Protein AF-A0A9W8BF90-F1 (afdb_monomer)

Organism: NCBI:txid2663907

Radius of gyration: 36.96 Å; Cα contacts (8 Å, |Δi|>4): 1932; chains: 1; bounding box: 83×88×119 Å

Mean predicted aligned error: 8.4 Å

InterPro domains:
  IPR001227 Acyl transferase domain superfamily [G3DSA:3.40.366.10] (1-188)
  IPR001227 Acyl transferase domain superfamily [G3DSA:3.40.366.10] (264-403)
  IPR003965 Fatty acid synthase [PR01483] (428-448)
  IPR003965 Fatty acid synthase [PR01483] (454-472)
  IPR003965 Fatty acid synthase [PR01483] (556-574)
  IPR003965 Fatty acid synthase [PR01483] (576-595)
  IPR003965 Fatty acid synthase [PR01483] (764-782)
  IPR003965 Fatty acid synthase [PR01483] (863-887)
  IPR013565 Fatty acid synthase beta subunit AflB /Fas1-like, central domain [PF08354] (577-925)
  IPR013785 Aldolase-type TIM barrel [G3DSA:3.20.20.70] (404-694)
  IPR013785 Aldolase-type TIM barrel [G3DSA:3.20.20.70] (909-952)
  IPR016035 Acyl transferase/acyl hydrolase/lysophospholipase [SSF52151] (23-354)
  IPR032088 Starter unit:ACP transacylase, SAT domain [PF16073] (3-255)
  IPR050830 Fungal fatty acid synthase [PTHR10982] (1-1015)

Secondary structure (DSSP, 8-state):
-EEE----S-THHHHHHHHHHHHTHHHHHHHHHHHHHHHHHHTTSTTTGGG-TT---HHHHHHSTT-SPPHHHHHSHHHHHHHHHHHHHHHHHHHHHHHT--HHHHHHT-SEEEESTTHHHHHHHHHH--SHHHHHHHHHHHHHHHHHHHHHHHHHS--------TTGGGTTT-TT-S--SEEEEESS-HHHHHHHHHHHHTT-SSGGG--EEEEEEETTEEEEE--HHHHHHHHHHHHHHSPPTTS--TTS-GGGPPP--EEEE-S-SS--SSGGGGGGHHHHHHHHHHTT----GGG-SSEEEETTTTEEGGG-TTHHHHHHHHHHTS-EEHHHHH--TT--EEEE-SSSGGGSHHHHHHHHTTTBT-EEEETT-SS---S-TTEEEGGGGG-S-GGGS----BHHHHHS-EEEEETTT--EEEE-HHHHHHSS-SEEE---TTGGG-HHHHHHHHHTT-EEEEEGGG--SHHHHHHHHHHHHTTSPTT--EEEEEETT-HHHHHHHHHHHHHHHHTT--EEEEEEESSPPPHHHHHHHHHHHHHHT--EEEE---SHHHHHHHHHHHHHTTTS-EEEEE--TT-SEE--SS-SSHHHHHHHHHHHT-TTEEEEE-SS--SHHHHHHHHHSGGGGGGTS-----SEEEESGGGGGBTTS-S-HHHHHHHHH-----TTTGGGGGTS-BTTEEEEE-TTS-EEEEE--HHHHHHHHHIIIIITS-HHHHHHHHHHTHHHHHHHHHHH-SS-BS-B-TTS-B--GGG-BHHHHHHHHHHHHEEGGGTEESSHHHHHHHHHHHHHHHHHHS-SS-PPPSHHHHHSS-GGGHHHHHHHH-GGGGTPBPPHHHHHHHHHHHT-TTSPPPSSB---STTHHHHHHSS-SGGGT-GGGSGGG-GGGS--B--TTGGGG--STTB-HHHHHHHHHHHHHHHHHHHHSTT-GGGSPEES---PPPPP----TTPEEEE-SS-EEEE--SSGGGSPPHHHHHHHHH-SS--HHHHHHH-S----

Solvent-accessible surface area (backbone atoms only — not comparable to full-atom values): 53534 Å² total; per-residue (Å²): 53,43,34,25,35,56,88,86,65,66,68,56,43,55,56,51,40,28,50,46,44,66,76,40,31,96,80,36,50,69,59,47,46,50,51,24,53,48,49,34,57,60,45,61,38,84,92,51,25,83,80,35,88,82,60,45,60,49,53,52,39,58,72,39,90,90,59,54,76,57,68,72,60,51,53,33,44,42,50,33,45,26,50,48,49,48,38,24,50,49,48,53,49,53,49,26,61,72,71,70,46,45,46,27,60,49,41,69,75,36,75,35,25,28,27,40,53,70,11,36,43,50,21,52,33,51,28,41,21,53,36,72,69,40,43,55,56,41,44,51,26,30,38,47,48,30,34,43,68,19,34,51,50,36,72,74,42,60,88,68,75,81,78,88,53,95,80,52,76,69,62,82,69,44,95,42,50,71,81,21,11,27,32,37,42,29,55,51,46,64,73,59,48,51,50,50,44,52,59,52,38,74,71,44,95,47,85,77,51,31,61,36,78,15,34,36,61,42,70,42,32,35,31,38,17,16,44,43,68,37,34,44,54,49,51,54,52,50,57,73,66,30,35,65,83,86,59,86,52,74,91,39,49,49,94,75,54,56,52,46,61,49,67,33,43,41,65,48,68,41,40,46,13,25,76,88,35,52,85,50,45,63,59,46,44,50,51,30,55,77,71,65,32,65,57,57,48,89,55,40,79,40,49,32,27,42,41,69,81,28,49,54,49,60,74,45,94,51,38,46,52,47,51,50,37,42,37,30,26,39,36,38,29,44,46,61,36,68,64,54,94,93,54,54,47,36,39,20,37,20,57,53,25,79,77,22,52,37,46,49,52,39,64,65,32,49,40,64,27,36,15,26,29,15,54,48,21,67,64,71,83,66,98,54,87,39,58,44,15,36,53,61,81,70,54,88,56,71,87,79,48,65,74,30,60,33,34,47,80,75,45,28,67,39,69,35,24,31,66,84,80,68,46,80,44,64,55,28,64,35,16,30,74,72,67,25,57,45,48,33,38,52,51,33,77,51,58,22,48,38,42,67,32,42,21,53,41,42,65,60,54,30,47,44,24,39,18,40,76,77,39,90,43,59,70,54,41,56,50,48,52,55,55,26,58,76,60,37,55,90,84,61,66,39,29,39,24,37,44,53,71,45,53,77,52,39,71,43,50,57,62,47,51,45,52,41,24,69,70,69,44,56,48,34,33,42,31,36,30,63,53,80,69,54,65,72,56,43,48,56,47,52,54,51,34,53,74,40,63,32,66,37,41,31,39,42,37,54,47,51,65,46,45,55,50,52,41,54,48,39,61,76,38,63,89,48,43,32,35,40,39,41,38,23,29,46,16,39,26,73,34,40,39,36,57,64,58,63,40,45,76,78,36,46,71,64,46,70,71,35,88,34,55,29,45,26,46,35,45,39,41,56,49,25,80,83,40,40,37,43,32,54,2,54,65,34,41,86,68,72,42,44,45,54,35,27,28,25,40,34,34,54,52,33,54,51,27,17,49,60,30,56,43,26,68,70,42,23,50,54,47,33,70,22,66,20,36,54,86,92,48,43,73,50,17,71,83,38,79,40,41,50,17,23,46,35,69,46,81,87,70,46,41,27,23,18,37,53,23,51,22,40,50,49,49,35,53,44,38,72,74,40,68,70,47,64,62,90,49,33,32,60,55,47,60,77,41,40,70,62,51,44,54,42,23,58,72,26,32,47,39,26,52,54,33,48,43,92,89,65,51,79,46,56,61,68,74,30,23,51,30,37,51,48,45,48,48,38,66,56,44,33,33,71,96,75,74,38,61,76,45,79,50,52,58,54,52,51,52,55,51,48,55,50,48,46,72,68,68,52,70,103,61,90,68,80,73,61,65,74,68,56,68,81,47,59,69,89,46,50,32,57,55,48,31,73,75,34,62,58,28,69,74,42,52,47,51,75,70,53,51,53,48,52,55,50,61,54,68,40,87,96,44,74,77,55,64,36,39,80,65,82,43,74,57,34,62,56,66,69,56,52,96,56,48,56,51,32,43,42,35,76,70,30,75,92,48,47,58,44,21,31,42,42,68,30,10,34,33,8,27,57,54,27,69,58,63,57,43,50,55,50,58,59,51,48,52,25,52,52,44,40,50,54,51,46,34,47,72,77,37,78,62,41,75,84,72,43,51,76,39,61,69,79,47,78,76,64,73,79,88,72,84,61,66,76,49,50,80,48,79,55,101,88,47,77,46,76,46,75,50,94,47,81,92,50,49,69,57,68,70,62,47,41,53,59,79,24,45,75,57,74,41,73,62,21,49,70,62,66,49,94,70,81,85,130

pLDDT: mean 91.68, std 8.98, range [35.5, 98.75]

Sequence (1016 aa):
MALFGGQRGTTSYMDEAAWMLDVYRPLLLDFVSHMSAFLHRESQDERVSYVYPKGLGILKWLTIDGTMPDEQYLLSIPVSMPLVGLAQLMHVMVLYKTLRVTPGELVKGFKVAVGHSQGVAIAAAFSAFTDEQSFFAVGEKALGIQLLAGAFPELRYPCYRLPSTPGSSSVMQSADGEPRPMVSVQGVTKPALEQYIASFNARQPTSGEHVYLAVINAADQFIVAGEIASAASFVEFLREESADPDKDQSRVPYSKRRSVIYTQYTTITAPYHCVLQEPAIEAMSTMAKDKQWTFQASDMQIAVRAGDDGHDIRVEPNLTQYLFMSICVLLVDWPLVSQCPGISHIVDFGPGGLSGFGLLACKNNEGLGVSVICAGALVSRSSKPYLGAKADLYKTDFADISVAPNWQTMFGPKLVRTAHDGMLHIDTPMHRVLGAPTVMVAGMTPTTVNERFVAAINNSGYHAELAGGGMHSEKAMERKINDLVKLVKPGQGITVNCIYVNQRQWSFQFPALLRLRAKGVPVVGLCIGGGVPSLDSAANIIDSLRAAGIRHVAFKPSTAEAIRHVVNIARAHADFPVVLQWTGGRAGGHHSFEDFHQPILETYATVRSCGNIVLVAGSGFGDAAGSLPYLTGDWSVDFGKAPMPFDGILLGSRVMVAKEAGTADAAKELIAAAPGLSDAEWHNTYDGPSGGMLTITSEYGELNHVLATRAARLCKYLGDTILSQPREKHALLLLARRDEIIARLNSDYMRPWFGRKADGRVVDLEDMTYAEVITRLVELMYVKHQQRWVDKSYHRLMVDFIGRAECRLGSDLPEMTIVPDIQDLPPTELALFISERYPAAESQQLHSEDIQFFISICKRRGQKPVPFIPVLDGDFGTLFQEDYSWQSDDLATVVDQDPQRVYIQQGPVAARFSTRVNEPVRDILDGVYQGHIAALLAREYQGDEANVPVVEYIGAQPGVAATLAHVTEQVTDTVRTYVLPNSQDQLPELSQWLDTIASPAKSWLRALLTAPAIVE

Nearest PDB structures (foldseek):
  8psp-assembly1_G  TM=9.475E-01  e=7.710E-97  Saccharomyces cerevisiae
  8prw-assembly1_J  TM=9.461E-01  e=1.542E-96  Saccharomyces cerevisiae
  6ql9-assembly1_L  TM=9.451E-01  e=8.694E-94  Saccharomyces cerevisiae S288C
  6u5v-assembly1_B  TM=9.467E-01  e=2.452E-91  Candida albicans
  7bc4-assembly1_B  TM=9.582E-01  e=1.527E-88  Komagataella phaffii GS115

Foldseek 3Di:
DEEEEFDQQFLLLLVLLLVLCVVVVVQPVVLQVLLLVLQQVVCCPPVQVVLAPPGRNNSCLSPPPPSPDDSLNCSQQLNVLLSQLSLLLSLLSCLCVVVVHFLQVVLVVDQEYEYDQLGLLSSLLSLLGDGPVSSSVSSSLSSLLSNLLRRLLCVVQPPDDDPPDVPCPVLCPDPQHDQAQKKKKFQDAPVVVVVLQVVLQVPDPDPLLGKDFQEDLDRGITMIGHRSVSSSVSVVSLVVQADDPPDDCQVPFPVPHGTHMDMHHGSHHGGAAAPVCVVSLVVSLVVSVVVVSAGALVSGNHFYFFFPQRHGLSPPPGSSSVSSCRNGHGYTYPLNNLDDPPAQEYEYSGADFCPTSQVSSCVSCQQQFHAYEYSSAAADPDPDQRYHYVVLSVDPDPVVHGIHHHQLVQAAWAWAAAPVPRDIATFGPCCFQQVAGQEAAEQDPPFLCDLQLCQLQVQLRHHYARELPPPQDLVSVVVSLVVSQVRHDFPGAYEYEDEVVPVNSVVRVLVSLLVCLLVVRRHQEYEYHNDDDALVVLVVSQVSCVVSLRQAYEYEDQALVRLLRLLVSCVVVLPGAYEYEYEAQLAWFFHTSGQRVVSCLVCLSSQVVRPRYQFEYEHQDFFQVVCLQQQSQVVCVVSSHRRRHHRHYYDYQNCCLAQSTLFDNLLLVLLLPQQFDDSVCQVVQDVHQDSQWHWAAFLVRTIHIWGRFLQRVLRRVCVVQAVVDPLVCNLVSCVVCVVVNQVSQCPQAQAHAQAAEPVGDRDALQVYFQLSNLQSLCVQQALVVVLDGPDPLSVVLSLVLLQVVCVVQPDPDDDPGCSVVCPPDRSNCVSVVSCVVRVSRHPDGDDPVSLVVNVDSQVDPPGDRGSHDNDRHSCVSVSSRPPFACCSSPLSSGVVSNSSRGTGTHRRSNSNNSNDGHHHSSCSRCRNRVSSVQVCCVVPVVVDPVSHHHANRRHDQQDDLDDQPQWDWDDDPPDIDIDADPDPVSGDDLVNVLSNVLPRHRDPSVCVSVPSDDGD

Structure (mmCIF, N/CA/C/O backbone):
data_AF-A0A9W8BF90-F1
#
_entry.id   AF-A0A9W8BF90-F1
#
loop_
_atom_site.group_PDB
_atom_site.id
_atom_site.type_symbol
_atom_site.label_atom_id
_atom_site.label_alt_id
_atom_site.label_comp_id
_atom_site.label_asym_id
_atom_site.label_entity_id
_atom_site.label_seq_id
_atom_site.pdbx_PDB_ins_code
_atom_site.Cartn_x
_atom_site.Cartn_y
_atom_site.Cartn_z
_atom_site.occupancy
_atom_site.B_iso_or_equiv
_atom_site.auth_seq_id
_atom_site.auth_comp_id
_atom_site.auth_asym_id
_atom_site.auth_atom_id
_atom_site.pdbx_PDB_model_num
ATOM 1 N N . MET A 1 1 ? 12.932 -12.065 -25.314 1.00 95.88 1 MET A N 1
ATOM 2 C CA . MET A 1 1 ? 13.107 -10.722 -25.912 1.00 95.88 1 MET A CA 1
ATOM 3 C C . MET A 1 1 ? 14.581 -10.376 -25.892 1.00 95.88 1 MET A C 1
ATOM 5 O O . MET A 1 1 ? 15.217 -10.639 -24.879 1.00 95.88 1 MET A O 1
ATOM 9 N N . ALA A 1 2 ? 15.122 -9.854 -26.991 1.00 97.31 2 ALA A N 1
ATOM 10 C CA . ALA A 1 2 ? 16.488 -9.331 -27.025 1.00 97.31 2 ALA A CA 1
ATOM 11 C C . ALA A 1 2 ? 16.457 -7.845 -26.650 1.00 97.31 2 ALA A C 1
ATOM 13 O O . ALA A 1 2 ? 15.615 -7.107 -27.159 1.00 97.31 2 ALA A O 1
ATOM 14 N N . LEU A 1 3 ? 17.330 -7.419 -25.742 1.00 96.19 3 LEU A N 1
ATOM 15 C CA . LEU A 1 3 ? 17.388 -6.055 -25.232 1.00 96.19 3 LEU A CA 1
ATOM 16 C C . LEU A 1 3 ? 18.786 -5.488 -25.461 1.00 96.19 3 LEU A C 1
ATOM 18 O O . LEU A 1 3 ? 19.782 -6.121 -25.116 1.00 96.19 3 LEU A O 1
ATOM 22 N N . PHE A 1 4 ? 18.845 -4.281 -26.015 1.00 95.19 4 PHE A N 1
ATOM 23 C CA . PHE A 1 4 ? 20.086 -3.553 -26.260 1.00 95.19 4 PHE A CA 1
ATOM 24 C C . PHE A 1 4 ? 20.068 -2.224 -25.500 1.00 95.19 4 PHE A C 1
ATOM 26 O O . PHE A 1 4 ? 19.259 -1.343 -25.785 1.00 95.19 4 PHE A O 1
ATOM 33 N N . GLY A 1 5 ? 20.930 -2.094 -24.490 1.00 87.88 5 GLY A N 1
ATOM 34 C CA . GLY A 1 5 ? 21.025 -0.889 -23.661 1.00 87.88 5 GLY A CA 1
ATOM 35 C C . GLY A 1 5 ? 21.649 0.326 -24.365 1.00 87.88 5 GLY A C 1
ATOM 36 O O . GLY A 1 5 ? 22.292 0.203 -25.405 1.00 87.88 5 GLY A O 1
ATOM 37 N N . GLY A 1 6 ? 21.488 1.508 -23.772 1.00 82.50 6 GLY A N 1
ATOM 38 C CA . GLY A 1 6 ? 22.186 2.731 -24.176 1.00 82.50 6 GLY A CA 1
ATOM 39 C C . GLY A 1 6 ? 23.465 2.997 -23.369 1.00 82.50 6 GLY A C 1
ATOM 40 O O . GLY A 1 6 ? 23.966 2.134 -22.646 1.00 82.50 6 GLY A O 1
ATOM 41 N N . GLN A 1 7 ? 23.991 4.218 -23.455 1.00 71.94 7 GLN A N 1
ATOM 42 C CA . GLN A 1 7 ? 25.133 4.661 -22.651 1.00 71.94 7 GLN A CA 1
ATOM 43 C C . GLN A 1 7 ? 24.700 5.067 -21.231 1.00 71.94 7 GLN A C 1
ATOM 45 O O . GLN A 1 7 ? 23.725 5.792 -21.055 1.00 71.94 7 GLN A O 1
ATOM 50 N N . ARG A 1 8 ? 25.447 4.622 -20.207 1.00 66.25 8 ARG A N 1
ATOM 51 C CA . ARG A 1 8 ? 25.232 4.984 -18.784 1.00 66.25 8 ARG A CA 1
ATOM 52 C C . ARG A 1 8 ? 26.264 5.953 -18.208 1.00 66.25 8 ARG A C 1
ATOM 54 O O . ARG A 1 8 ? 26.203 6.275 -17.028 1.00 66.25 8 ARG A O 1
ATOM 61 N N . GLY A 1 9 ? 27.207 6.399 -19.031 1.00 59.84 9 GLY A N 1
ATOM 62 C CA . GLY A 1 9 ? 28.206 7.378 -18.622 1.00 59.84 9 GLY A CA 1
ATOM 63 C C . GLY A 1 9 ? 29.366 6.839 -17.803 1.00 59.84 9 GLY A C 1
ATOM 64 O O . GLY A 1 9 ? 29.886 7.524 -16.933 1.00 59.84 9 GLY A O 1
ATOM 65 N N . THR A 1 10 ? 29.784 5.610 -18.090 1.00 66.56 10 THR A N 1
ATOM 66 C CA . THR A 1 10 ? 31.027 5.042 -17.565 1.00 66.56 10 THR A CA 1
ATOM 67 C C . THR A 1 10 ? 31.835 4.460 -18.718 1.00 66.56 10 THR A C 1
ATOM 69 O O . THR A 1 10 ? 31.262 4.031 -19.721 1.00 66.56 10 THR A O 1
ATOM 72 N N . THR A 1 11 ? 33.158 4.412 -18.583 1.00 70.38 11 THR A N 1
ATOM 73 C CA . THR A 1 11 ? 34.069 3.781 -19.558 1.00 70.38 11 THR A CA 1
ATOM 74 C C . THR A 1 11 ? 34.111 2.255 -19.452 1.00 70.38 11 THR A C 1
ATOM 76 O O . THR A 1 11 ? 34.798 1.607 -20.237 1.00 70.38 11 THR A O 1
ATOM 79 N N . SER A 1 12 ? 33.314 1.666 -18.551 1.00 77.31 12 SER A N 1
ATOM 80 C CA . SER A 1 12 ? 33.268 0.218 -18.292 1.00 77.31 12 SER A CA 1
ATOM 81 C C . SER A 1 12 ? 32.972 -0.643 -19.526 1.00 77.31 12 SER A C 1
ATOM 83 O O . SER A 1 12 ? 33.353 -1.810 -19.559 1.00 77.31 12 SER A O 1
ATOM 85 N N . TYR A 1 13 ? 32.348 -0.078 -20.566 1.00 85.88 13 TYR A N 1
ATOM 86 C CA . TYR A 1 13 ? 32.119 -0.777 -21.831 1.00 85.88 13 TYR A CA 1
ATOM 87 C C . TYR A 1 13 ? 33.432 -1.123 -22.563 1.00 85.88 13 TYR A C 1
ATOM 89 O O . TYR A 1 13 ? 33.484 -2.132 -23.264 1.00 85.88 13 TYR A O 1
ATOM 97 N N . MET A 1 14 ? 34.496 -0.325 -22.392 1.00 89.81 14 MET A N 1
ATOM 98 C CA . MET A 1 14 ? 35.817 -0.617 -22.963 1.00 89.81 14 MET A CA 1
ATOM 99 C C . MET A 1 14 ? 36.520 -1.732 -22.204 1.00 89.81 14 MET A C 1
ATOM 101 O O . MET A 1 14 ? 37.088 -2.620 -22.836 1.00 89.81 14 MET A O 1
ATOM 105 N N . ASP A 1 15 ? 36.441 -1.719 -20.874 1.00 87.94 15 ASP A N 1
ATOM 106 C CA . ASP A 1 15 ? 36.986 -2.791 -20.037 1.00 87.94 15 ASP A CA 1
ATOM 107 C C . ASP A 1 15 ? 36.288 -4.122 -20.342 1.00 87.94 15 ASP A C 1
ATOM 109 O O . ASP A 1 15 ? 36.934 -5.161 -20.478 1.00 87.94 15 ASP A O 1
ATOM 113 N N . GLU A 1 16 ? 34.965 -4.087 -20.516 1.00 88.81 16 GLU A N 1
ATOM 114 C CA . GLU A 1 16 ? 34.163 -5.246 -20.899 1.00 88.81 16 GLU A CA 1
ATOM 115 C C . GLU A 1 16 ? 34.535 -5.761 -22.295 1.00 88.81 16 GLU A C 1
ATOM 117 O O . GLU A 1 16 ? 34.766 -6.960 -22.461 1.00 88.81 16 GLU A O 1
ATOM 122 N N . ALA A 1 17 ? 34.680 -4.875 -23.285 1.00 91.62 17 ALA A N 1
ATOM 123 C CA . ALA A 1 17 ? 35.130 -5.250 -24.624 1.00 91.62 17 ALA A CA 1
ATOM 124 C C . ALA A 1 17 ? 36.560 -5.825 -24.619 1.00 91.62 17 ALA A C 1
ATOM 126 O O . ALA A 1 17 ? 36.818 -6.831 -25.284 1.00 91.62 17 ALA A O 1
ATOM 127 N N . ALA A 1 18 ? 37.481 -5.237 -23.850 1.00 91.88 18 ALA A N 1
ATOM 128 C CA . ALA A 1 18 ? 38.853 -5.722 -23.712 1.00 91.88 18 ALA A CA 1
ATOM 129 C C . ALA A 1 18 ? 38.878 -7.118 -23.081 1.00 91.88 18 ALA A C 1
ATOM 131 O O . ALA A 1 18 ? 39.478 -8.040 -23.635 1.00 91.88 18 ALA A O 1
ATOM 132 N N . TRP A 1 19 ? 38.144 -7.302 -21.981 1.00 91.06 19 TRP A N 1
ATOM 133 C CA . TRP A 1 19 ? 37.987 -8.598 -21.327 1.00 91.06 19 TRP A CA 1
ATOM 134 C C . TRP A 1 19 ? 37.377 -9.644 -22.267 1.00 91.06 19 TRP A C 1
ATOM 136 O O . TRP A 1 19 ? 37.862 -10.772 -22.353 1.00 91.06 19 TRP A O 1
ATOM 146 N N . MET A 1 20 ? 36.335 -9.279 -23.015 1.00 92.19 20 MET A N 1
ATOM 147 C CA . MET A 1 20 ? 35.717 -10.173 -23.988 1.00 92.19 20 MET A CA 1
ATOM 148 C C . MET A 1 20 ? 36.681 -10.588 -25.092 1.00 92.19 20 MET A C 1
ATOM 150 O O . MET A 1 20 ? 36.716 -11.766 -25.447 1.00 92.19 20 MET A O 1
ATOM 154 N N . LEU A 1 21 ? 37.441 -9.640 -25.642 1.00 93.81 21 LEU A N 1
ATOM 155 C CA . LEU A 1 21 ? 38.426 -9.921 -26.678 1.00 93.81 21 LEU A CA 1
ATOM 156 C C . LEU A 1 21 ? 39.562 -10.794 -26.145 1.00 93.81 21 LEU A C 1
ATOM 158 O O . LEU A 1 21 ? 40.080 -11.613 -26.896 1.00 93.81 21 LEU A O 1
ATOM 162 N N . ASP A 1 22 ? 39.935 -10.653 -24.875 1.00 92.81 22 ASP A N 1
ATOM 163 C CA . ASP A 1 22 ? 40.946 -11.504 -24.257 1.00 92.81 22 ASP A CA 1
ATOM 164 C C . ASP A 1 22 ? 40.443 -12.943 -24.061 1.00 92.81 22 ASP A C 1
ATOM 166 O O . ASP A 1 22 ? 41.065 -13.893 -24.539 1.00 92.81 22 ASP A O 1
ATOM 170 N N . VAL A 1 23 ? 39.257 -13.108 -23.463 1.00 92.88 23 VAL A N 1
ATOM 171 C CA . VAL A 1 23 ? 38.664 -14.424 -23.160 1.00 92.88 23 VAL A CA 1
ATOM 172 C C . VAL A 1 23 ? 38.190 -15.161 -24.416 1.00 92.88 23 VAL A C 1
ATOM 174 O O . VAL A 1 23 ? 38.403 -16.365 -24.552 1.00 92.88 23 VAL A O 1
ATOM 177 N N . TYR A 1 24 ? 37.545 -14.456 -25.347 1.00 94.62 24 TYR A N 1
ATOM 178 C CA . TYR A 1 24 ? 36.937 -15.025 -26.555 1.00 94.62 24 TYR A CA 1
ATOM 179 C C . TYR A 1 24 ? 37.713 -14.656 -27.823 1.00 94.62 24 TYR A C 1
ATOM 181 O O . TYR A 1 24 ? 37.138 -14.607 -28.912 1.00 94.62 24 TYR A O 1
ATOM 189 N N . ARG A 1 25 ? 39.028 -14.421 -27.707 1.00 95.12 25 ARG A N 1
ATOM 190 C CA . ARG A 1 25 ? 39.898 -13.998 -28.817 1.00 95.12 25 ARG A CA 1
ATOM 191 C C . ARG A 1 25 ? 39.686 -14.781 -30.117 1.00 95.12 25 ARG A C 1
ATOM 193 O O . ARG A 1 25 ? 39.510 -14.127 -31.145 1.00 95.12 25 ARG A O 1
ATOM 200 N N . PRO A 1 26 ? 39.633 -16.131 -30.117 1.00 95.44 26 PRO A N 1
ATOM 201 C CA . PRO A 1 26 ? 39.453 -16.895 -31.354 1.00 95.44 26 PRO A CA 1
ATOM 202 C C . PRO A 1 26 ? 38.097 -16.667 -32.031 1.00 95.44 26 PRO A C 1
ATOM 204 O O . PRO A 1 26 ? 37.951 -16.943 -33.215 1.00 95.44 26 PRO A O 1
ATOM 207 N N . LEU A 1 27 ? 37.096 -16.198 -31.281 1.00 95.31 27 LEU A N 1
ATOM 208 C CA . LEU A 1 27 ? 35.757 -15.923 -31.793 1.00 95.31 27 LEU A CA 1
ATOM 209 C C . LEU A 1 27 ? 35.612 -14.481 -32.290 1.00 95.31 27 LEU A C 1
ATOM 211 O O . LEU A 1 27 ? 34.820 -14.247 -33.195 1.00 95.31 27 LEU A O 1
ATOM 215 N N . LEU A 1 28 ? 36.339 -13.535 -31.685 1.00 96.69 28 LEU A N 1
ATOM 216 C CA . LEU A 1 28 ? 36.098 -12.096 -31.839 1.00 96.69 28 LEU A CA 1
ATOM 217 C C . LEU A 1 28 ? 37.161 -11.344 -32.642 1.00 96.69 28 LEU A C 1
ATOM 219 O O . LEU A 1 28 ? 36.846 -10.281 -33.170 1.00 96.69 28 LEU A O 1
ATOM 223 N N . LEU A 1 29 ? 38.402 -11.836 -32.723 1.00 96.06 29 LEU A N 1
ATOM 224 C CA . LEU A 1 29 ? 39.522 -11.045 -33.251 1.00 96.06 29 LEU A CA 1
ATOM 225 C C . LEU A 1 29 ? 39.281 -10.543 -34.680 1.00 96.06 29 LEU A C 1
ATOM 227 O O . LEU A 1 29 ? 39.489 -9.358 -34.940 1.00 96.06 29 LEU A O 1
ATOM 231 N N . ASP A 1 30 ? 38.810 -11.408 -35.578 1.00 95.69 30 ASP A N 1
ATOM 232 C CA . ASP A 1 30 ? 38.568 -11.047 -36.980 1.00 95.69 30 ASP A CA 1
ATOM 233 C C . ASP A 1 30 ? 37.465 -9.989 -37.100 1.00 95.69 30 ASP A C 1
ATOM 235 O O . ASP A 1 30 ? 37.622 -8.986 -37.797 1.00 95.69 30 ASP A O 1
ATOM 239 N N . PHE A 1 31 ? 36.380 -10.163 -36.344 1.00 96.94 31 PHE A N 1
ATOM 240 C CA . PHE A 1 31 ? 35.267 -9.222 -36.310 1.00 96.94 31 PHE A CA 1
ATOM 241 C C . PHE A 1 31 ? 35.668 -7.862 -35.738 1.00 96.94 31 PHE A C 1
ATOM 243 O O . PHE A 1 31 ? 35.410 -6.831 -36.356 1.00 96.94 31 PHE A O 1
ATOM 250 N N . VAL A 1 32 ? 36.341 -7.843 -34.585 1.00 96.81 32 VAL A N 1
ATOM 251 C CA . VAL A 1 32 ? 36.791 -6.597 -33.947 1.00 96.81 32 VAL A CA 1
ATOM 252 C C . VAL A 1 32 ? 37.814 -5.880 -34.825 1.00 96.81 32 VAL A C 1
ATOM 254 O O . VAL A 1 32 ? 37.765 -4.658 -34.941 1.00 96.81 32 VAL A O 1
ATOM 257 N N . SER A 1 33 ? 38.705 -6.617 -35.492 1.00 96.81 33 SER A N 1
ATOM 258 C CA . SER A 1 33 ? 39.669 -6.037 -36.435 1.00 96.81 33 SER A CA 1
ATOM 259 C C . SER A 1 33 ? 38.968 -5.386 -37.626 1.00 96.81 33 SER A C 1
ATOM 261 O O . SER A 1 33 ? 39.280 -4.246 -37.972 1.00 96.81 33 SER A O 1
ATOM 263 N N . HIS A 1 34 ? 37.981 -6.073 -38.210 1.00 97.62 34 HIS A N 1
ATOM 264 C CA . HIS A 1 34 ? 37.173 -5.559 -39.316 1.00 97.62 34 HIS A CA 1
ATOM 265 C C . HIS A 1 34 ? 36.398 -4.298 -38.921 1.00 97.62 34 HIS A C 1
ATOM 267 O O . HIS A 1 34 ? 36.531 -3.260 -39.570 1.00 97.62 34 HIS A O 1
ATOM 273 N N . MET A 1 35 ? 35.655 -4.348 -37.811 1.00 97.62 35 MET A N 1
ATOM 274 C CA . MET A 1 35 ? 34.857 -3.213 -37.334 1.00 97.62 35 MET A CA 1
ATOM 275 C C . MET A 1 35 ? 35.727 -2.040 -36.878 1.00 97.62 35 MET A C 1
ATOM 277 O O . MET A 1 35 ? 35.381 -0.886 -37.124 1.00 97.62 35 MET A O 1
ATOM 281 N N . SER A 1 36 ? 36.894 -2.308 -36.282 1.00 96.88 36 SER A N 1
ATOM 282 C CA . SER A 1 36 ? 37.863 -1.261 -35.949 1.00 96.88 36 SER A CA 1
ATOM 283 C C . SER A 1 36 ? 38.412 -0.579 -37.199 1.00 96.88 36 SER A C 1
ATOM 285 O O . SER A 1 36 ? 38.576 0.638 -37.183 1.00 96.88 36 SER A O 1
ATOM 287 N N . ALA A 1 37 ? 38.713 -1.327 -38.265 1.00 97.38 37 ALA A N 1
ATOM 288 C CA . ALA A 1 37 ? 39.205 -0.757 -39.517 1.00 97.38 37 ALA A CA 1
ATOM 289 C C . ALA A 1 37 ? 38.122 0.069 -40.226 1.00 97.38 37 ALA A C 1
ATOM 291 O O . ALA A 1 37 ? 38.416 1.147 -40.744 1.00 97.38 37 ALA A O 1
ATOM 292 N N . PHE A 1 38 ? 36.875 -0.413 -40.209 1.00 97.62 38 PHE A N 1
ATOM 293 C CA . PHE A 1 38 ? 35.706 0.325 -40.682 1.00 97.62 38 PHE A CA 1
ATOM 294 C C . PHE A 1 38 ? 35.549 1.653 -39.927 1.00 97.62 38 PHE A C 1
ATOM 296 O O . PHE A 1 38 ? 35.668 2.711 -40.539 1.00 97.62 38 PHE A O 1
ATOM 303 N N . LEU A 1 39 ? 35.395 1.620 -38.599 1.00 97.12 39 LEU A N 1
ATOM 304 C CA . LEU A 1 39 ? 35.193 2.828 -37.788 1.00 97.12 39 LEU A CA 1
ATOM 305 C C . LEU A 1 39 ? 36.364 3.811 -37.899 1.00 97.12 39 LEU A C 1
ATOM 307 O O . LEU A 1 39 ? 36.138 5.014 -38.001 1.00 97.12 39 LEU A O 1
ATOM 311 N N . HIS A 1 40 ? 37.605 3.317 -37.943 1.00 96.25 40 HIS A N 1
ATOM 312 C CA . HIS A 1 40 ? 38.780 4.164 -38.133 1.00 96.25 40 HIS A CA 1
ATOM 313 C C . HIS A 1 40 ? 38.760 4.903 -39.473 1.00 96.25 40 HIS A C 1
ATOM 315 O O . HIS A 1 40 ? 39.087 6.086 -39.518 1.00 96.25 40 HIS A O 1
ATOM 321 N N . ARG A 1 41 ? 38.392 4.220 -40.565 1.00 96.25 41 ARG A N 1
ATOM 322 C CA . ARG A 1 41 ? 38.312 4.822 -41.901 1.00 96.25 41 ARG A CA 1
ATOM 323 C C . ARG A 1 41 ? 37.189 5.850 -41.971 1.00 96.25 41 ARG A C 1
ATOM 325 O O . ARG A 1 41 ? 37.406 6.953 -42.461 1.00 96.25 41 ARG A O 1
ATOM 332 N N . GLU A 1 42 ? 36.007 5.502 -41.475 1.00 96.12 42 GLU A N 1
ATOM 333 C CA . GLU A 1 42 ? 34.835 6.373 -41.575 1.00 96.12 42 GLU A CA 1
ATOM 334 C C . GLU A 1 42 ? 34.914 7.582 -40.633 1.00 96.12 42 GLU A C 1
ATOM 336 O O . GLU A 1 42 ? 34.406 8.647 -40.976 1.00 96.12 42 GLU A O 1
ATOM 341 N N . SER A 1 43 ? 35.639 7.486 -39.510 1.00 94.88 43 SER A N 1
ATOM 342 C CA . SER A 1 43 ? 35.902 8.641 -38.639 1.00 94.88 43 SER A CA 1
ATOM 343 C C . SER A 1 43 ? 36.809 9.705 -39.276 1.00 94.88 43 SER A C 1
ATOM 345 O O . SER A 1 43 ? 36.976 10.770 -38.694 1.00 94.88 43 SER A O 1
ATOM 347 N N . GLN A 1 44 ? 37.437 9.424 -40.427 1.00 95.06 44 GLN A N 1
ATOM 348 C CA . GLN A 1 44 ? 38.268 10.383 -41.175 1.00 95.06 44 GLN A CA 1
ATOM 349 C C . GLN A 1 44 ? 37.496 11.118 -42.283 1.00 95.06 44 GLN A C 1
ATOM 351 O O . GLN A 1 44 ? 38.083 11.948 -42.973 1.00 95.06 44 GLN A O 1
ATOM 356 N N . ASP A 1 45 ? 36.207 10.820 -42.492 1.00 95.31 45 ASP A N 1
ATOM 357 C CA . ASP A 1 45 ? 35.380 11.550 -43.461 1.00 95.31 45 ASP A CA 1
ATOM 358 C C . ASP A 1 45 ? 35.294 13.031 -43.056 1.00 95.31 45 ASP A C 1
ATOM 360 O O . ASP A 1 45 ? 34.981 13.344 -41.906 1.00 95.31 45 ASP A O 1
ATOM 364 N N . GLU A 1 46 ? 35.567 13.942 -43.995 1.00 93.25 46 GLU A N 1
ATOM 365 C CA . GLU A 1 46 ? 35.680 15.389 -43.740 1.00 93.25 46 GLU A CA 1
ATOM 366 C C . GLU A 1 46 ? 34.432 15.986 -43.072 1.00 93.25 46 GLU A C 1
ATOM 368 O O . GLU A 1 46 ? 34.518 16.999 -42.381 1.00 93.25 46 GLU A O 1
ATOM 373 N N . ARG A 1 47 ? 33.265 15.351 -43.237 1.00 93.06 47 ARG A N 1
ATOM 374 C CA . ARG A 1 47 ? 32.005 15.798 -42.629 1.00 93.06 47 ARG A CA 1
ATOM 375 C C . ARG A 1 47 ? 31.941 15.569 -41.117 1.00 93.06 47 ARG A C 1
ATOM 377 O O . ARG A 1 47 ? 31.170 16.249 -40.450 1.00 93.06 47 ARG A O 1
ATOM 384 N N . VAL A 1 48 ? 32.718 14.626 -40.577 1.00 93.62 48 VAL A N 1
ATOM 385 C CA . VAL A 1 48 ? 32.664 14.213 -39.158 1.00 93.62 48 VAL A CA 1
ATOM 386 C C . VAL A 1 48 ? 34.031 14.174 -38.469 1.00 93.62 48 VAL A C 1
ATOM 388 O O . VAL A 1 48 ? 34.090 14.125 -37.245 1.00 93.62 48 VAL A O 1
ATOM 391 N N . SER A 1 49 ? 35.143 14.244 -39.204 1.00 93.50 49 SER A N 1
ATOM 392 C CA . SER A 1 49 ? 36.500 14.070 -38.661 1.00 93.50 49 SER A CA 1
ATOM 393 C C . SER A 1 49 ? 36.860 15.031 -37.522 1.00 93.50 49 SER A C 1
ATOM 395 O O . SER A 1 49 ? 37.676 14.697 -36.663 1.00 93.50 49 SER A O 1
ATOM 397 N N . TYR A 1 50 ? 36.230 16.207 -37.471 1.00 90.50 50 TYR A N 1
ATOM 398 C CA . TYR A 1 50 ? 36.464 17.229 -36.446 1.00 90.50 50 TYR A CA 1
ATOM 399 C C . TYR A 1 50 ? 36.160 16.766 -35.016 1.00 90.50 50 TYR A C 1
ATOM 401 O O . TYR A 1 50 ? 36.821 17.223 -34.085 1.00 90.50 50 TYR A O 1
ATOM 409 N N . VAL A 1 51 ? 35.208 15.844 -34.827 1.00 91.00 51 VAL A N 1
ATOM 410 C CA . VAL A 1 51 ? 34.874 15.310 -33.493 1.00 91.00 51 VAL A CA 1
ATOM 411 C C . VAL A 1 51 ? 35.735 14.102 -33.099 1.00 91.00 51 VAL A C 1
ATOM 413 O O . VAL A 1 51 ? 35.596 13.571 -31.999 1.00 91.00 51 VAL A O 1
ATOM 416 N N . TYR A 1 52 ? 36.686 13.700 -33.953 1.00 93.44 52 TYR A N 1
ATOM 417 C CA . TYR A 1 52 ? 37.591 12.571 -33.723 1.00 93.44 52 TYR A CA 1
ATOM 418 C C . TYR A 1 52 ? 39.082 12.964 -33.675 1.00 93.44 52 TYR A C 1
ATOM 420 O O . TYR A 1 52 ? 39.900 12.338 -34.352 1.00 93.44 52 TYR A O 1
ATOM 428 N N . PRO A 1 53 ? 39.508 13.935 -32.839 1.00 90.56 53 PRO A N 1
ATOM 429 C CA . PRO A 1 53 ? 40.896 14.418 -32.811 1.00 90.56 53 PRO A CA 1
ATOM 430 C C . PRO A 1 53 ? 41.943 13.351 -32.445 1.00 90.56 53 PRO A C 1
ATOM 432 O O . PRO A 1 53 ? 43.124 13.537 -32.729 1.00 90.56 53 PRO A O 1
ATOM 435 N N . LYS A 1 54 ? 41.538 12.240 -31.813 1.00 91.81 54 LYS A N 1
ATOM 436 C CA . LYS A 1 54 ? 42.420 11.105 -31.471 1.00 91.81 54 LYS A CA 1
ATOM 437 C C . LYS A 1 54 ? 42.174 9.863 -32.341 1.00 91.81 54 LYS A C 1
ATOM 439 O O . LYS A 1 54 ? 42.836 8.845 -32.142 1.00 91.81 54 LYS A O 1
ATOM 444 N N . GLY A 1 55 ? 41.261 9.961 -33.313 1.00 92.06 55 GLY A N 1
ATOM 445 C CA . GLY A 1 55 ? 40.809 8.868 -34.176 1.00 92.06 55 GLY A CA 1
ATOM 446 C C . GLY A 1 55 ? 40.100 7.731 -33.427 1.00 92.06 55 GLY A C 1
ATOM 447 O O . GLY A 1 55 ? 40.002 7.743 -32.205 1.00 92.06 55 GLY A O 1
ATOM 448 N N . LEU A 1 56 ? 39.637 6.717 -34.168 1.00 93.44 56 LEU A N 1
ATOM 449 C CA . LEU A 1 56 ? 39.024 5.495 -33.619 1.00 93.44 56 LEU A CA 1
ATOM 450 C C . LEU A 1 56 ? 39.931 4.263 -33.801 1.00 93.44 56 LEU A C 1
ATOM 452 O O . LEU A 1 56 ? 39.669 3.380 -34.611 1.00 93.44 56 LEU A O 1
ATOM 456 N N . GLY A 1 57 ? 41.043 4.211 -33.065 1.00 89.44 57 GLY A N 1
ATOM 457 C CA . GLY A 1 57 ? 42.039 3.127 -33.118 1.00 89.44 57 GLY A CA 1
ATOM 458 C C . GLY A 1 57 ? 41.696 1.912 -32.247 1.00 89.44 57 GLY A C 1
ATOM 459 O O . GLY A 1 57 ? 42.537 1.460 -31.477 1.00 89.44 57 GLY A O 1
ATOM 460 N N . ILE A 1 58 ? 40.473 1.395 -32.345 1.00 93.56 58 ILE A N 1
ATOM 461 C CA . ILE A 1 58 ? 39.843 0.527 -31.333 1.00 93.56 58 ILE A CA 1
ATOM 462 C C . ILE A 1 58 ? 40.632 -0.756 -31.058 1.00 93.56 58 ILE A C 1
ATOM 464 O O . ILE A 1 58 ? 40.939 -1.049 -29.907 1.00 93.56 58 ILE A O 1
ATOM 468 N N . LEU A 1 59 ? 41.017 -1.507 -32.096 1.00 93.50 59 LEU A N 1
ATOM 469 C CA . LEU A 1 59 ? 41.781 -2.746 -31.914 1.00 93.50 59 LEU A CA 1
ATOM 470 C C . LEU A 1 59 ? 43.099 -2.485 -31.175 1.00 93.50 59 LEU A C 1
ATOM 472 O O . LEU A 1 59 ? 43.478 -3.256 -30.297 1.00 93.50 59 LEU A O 1
ATOM 476 N N . LYS A 1 60 ? 43.776 -1.376 -31.499 1.00 93.12 60 LYS A N 1
ATOM 477 C CA . LYS A 1 60 ? 45.008 -0.961 -30.823 1.00 93.12 60 LYS A CA 1
ATOM 478 C C . LYS A 1 60 ? 44.732 -0.678 -29.346 1.00 93.12 60 LYS A C 1
ATOM 480 O O . LYS A 1 60 ? 45.447 -1.207 -28.503 1.00 93.12 60 LYS A O 1
ATOM 485 N N . TRP A 1 61 ? 43.665 0.065 -29.047 1.00 94.06 61 TRP A N 1
ATOM 486 C CA . TRP A 1 61 ? 43.257 0.390 -27.676 1.00 94.06 61 TRP A CA 1
ATOM 487 C C . TRP A 1 61 ? 42.947 -0.848 -26.832 1.00 94.06 61 TRP A C 1
ATOM 489 O O . TRP A 1 61 ? 43.267 -0.860 -25.650 1.00 94.06 61 TRP A O 1
ATOM 499 N N . LEU A 1 62 ? 42.352 -1.885 -27.431 1.00 91.81 62 LEU A N 1
ATOM 500 C CA . LEU A 1 62 ? 41.973 -3.121 -26.736 1.00 91.81 62 LEU A CA 1
ATOM 501 C C . LEU A 1 62 ? 43.116 -4.140 -26.595 1.00 91.81 62 LEU A C 1
ATOM 503 O O . LEU A 1 62 ? 42.972 -5.107 -25.853 1.00 91.81 62 LEU A O 1
ATOM 507 N N . THR A 1 63 ? 44.215 -3.992 -27.342 1.00 90.12 63 THR A N 1
ATOM 508 C CA . THR A 1 63 ? 45.284 -5.011 -27.406 1.00 90.12 63 THR A CA 1
ATOM 509 C C . THR A 1 63 ? 46.659 -4.516 -26.977 1.00 90.12 63 THR A C 1
ATOM 511 O O . THR A 1 63 ? 47.529 -5.345 -26.716 1.00 90.12 63 THR A O 1
ATOM 514 N N . ILE A 1 64 ? 46.876 -3.199 -26.915 1.00 90.38 64 ILE A N 1
ATOM 515 C CA . ILE A 1 64 ? 48.159 -2.602 -26.542 1.00 90.38 64 ILE A CA 1
ATOM 516 C C . ILE A 1 64 ? 47.972 -1.672 -25.344 1.00 90.38 64 ILE A C 1
ATOM 518 O O . ILE A 1 64 ? 47.370 -0.597 -25.460 1.00 90.38 64 ILE A O 1
ATOM 522 N N . ASP A 1 65 ? 48.570 -2.059 -24.220 1.00 85.69 65 ASP A N 1
ATOM 523 C CA . ASP A 1 65 ? 48.569 -1.282 -22.982 1.00 85.69 65 ASP A CA 1
ATOM 524 C C . ASP A 1 65 ? 49.096 0.146 -23.198 1.00 85.69 65 ASP A C 1
ATOM 526 O O . ASP A 1 65 ? 50.049 0.390 -23.944 1.00 85.69 65 ASP A O 1
ATOM 530 N N . GLY A 1 66 ? 48.457 1.118 -22.543 1.00 86.44 66 GLY A N 1
ATOM 531 C CA . GLY A 1 66 ? 48.838 2.533 -22.609 1.00 86.44 66 GLY A CA 1
ATOM 532 C C . GLY A 1 66 ? 48.452 3.261 -23.903 1.00 86.44 66 GLY A C 1
ATOM 533 O O . GLY A 1 66 ? 48.769 4.439 -24.046 1.00 86.44 66 GLY A O 1
ATOM 534 N N . THR A 1 67 ? 47.766 2.602 -24.846 1.00 92.19 67 THR A N 1
ATOM 535 C CA . THR A 1 67 ? 47.275 3.253 -26.079 1.00 92.19 67 THR A CA 1
ATOM 536 C C . THR A 1 67 ? 45.827 3.731 -25.997 1.00 92.19 67 THR A C 1
ATOM 538 O O . THR A 1 67 ? 45.379 4.454 -26.890 1.00 92.19 67 THR A O 1
ATOM 541 N N . MET A 1 68 ? 45.109 3.339 -24.944 1.00 91.56 68 MET A N 1
ATOM 542 C CA . MET A 1 68 ? 43.741 3.764 -24.679 1.00 91.56 68 MET A CA 1
ATOM 543 C C . MET A 1 68 ? 43.694 5.286 -24.433 1.00 91.56 68 MET A C 1
ATOM 545 O O . MET A 1 68 ? 44.509 5.795 -23.658 1.00 91.56 68 MET A O 1
ATOM 549 N N . PRO A 1 69 ? 42.792 6.032 -25.099 1.00 92.19 69 PRO A N 1
ATOM 550 C CA . PRO A 1 69 ? 42.606 7.456 -24.840 1.00 92.19 69 PRO A CA 1
ATOM 551 C C . PRO A 1 69 ? 42.162 7.732 -23.400 1.00 92.19 69 PRO A C 1
ATOM 553 O O . PRO A 1 69 ? 41.723 6.831 -22.689 1.00 92.19 69 PRO A O 1
ATOM 556 N N . ASP A 1 70 ? 42.235 8.995 -22.982 1.00 89.88 70 ASP A N 1
ATOM 557 C CA . ASP A 1 70 ? 41.685 9.397 -21.689 1.00 89.88 70 ASP A CA 1
ATOM 558 C C . ASP A 1 70 ? 40.162 9.227 -21.629 1.00 89.88 70 ASP A C 1
ATOM 560 O O . ASP A 1 70 ? 39.454 9.194 -22.641 1.00 89.88 70 ASP A O 1
ATOM 564 N N . GLU A 1 71 ? 39.672 9.162 -20.397 1.00 86.19 71 GLU A N 1
ATOM 565 C CA . GLU A 1 71 ? 38.266 8.967 -20.072 1.00 86.19 71 GLU A CA 1
ATOM 566 C C . GLU A 1 71 ? 37.350 10.025 -20.698 1.00 86.19 71 GLU A C 1
ATOM 568 O O . GLU A 1 71 ? 36.274 9.677 -21.176 1.00 86.19 71 GLU A O 1
ATOM 573 N N . GLN A 1 72 ? 37.769 11.291 -20.781 1.00 85.12 72 GLN A N 1
ATOM 574 C CA . GLN A 1 72 ? 36.944 12.344 -21.376 1.00 85.12 72 GLN A CA 1
ATOM 575 C C . GLN A 1 72 ? 36.697 12.076 -22.866 1.00 85.12 72 GLN A C 1
ATOM 577 O O . GLN A 1 72 ? 35.575 12.248 -23.346 1.00 85.12 72 GLN A O 1
ATOM 582 N N . TYR A 1 73 ? 37.716 11.618 -23.597 1.00 89.12 73 TYR A N 1
ATOM 583 C CA . TYR A 1 73 ? 37.550 11.235 -24.998 1.00 89.12 73 TYR A CA 1
ATOM 584 C C . TYR A 1 73 ? 36.669 9.991 -25.154 1.00 89.12 73 TYR A C 1
ATOM 586 O O . TYR A 1 73 ? 35.786 9.971 -26.010 1.00 89.12 73 TYR A O 1
ATOM 594 N N . LEU A 1 74 ? 36.857 8.979 -24.303 1.00 89.31 74 LEU A N 1
ATOM 595 C CA . LEU A 1 74 ? 36.039 7.763 -24.325 1.00 89.31 74 LEU A CA 1
ATOM 596 C C . LEU A 1 74 ? 34.585 8.009 -23.906 1.00 89.31 74 LEU A C 1
ATOM 598 O O . LEU A 1 74 ? 33.699 7.292 -24.351 1.00 89.31 74 LEU A O 1
ATOM 602 N N . LEU A 1 75 ? 34.302 8.997 -23.061 1.00 86.44 75 LEU A N 1
ATOM 603 C CA . LEU A 1 75 ? 32.931 9.345 -22.682 1.00 86.44 75 LEU A CA 1
ATOM 604 C C . LEU A 1 75 ? 32.226 10.218 -23.725 1.00 86.44 75 LEU A C 1
ATOM 606 O O . LEU A 1 75 ? 30.995 10.290 -23.701 1.00 86.44 75 LEU A O 1
ATOM 610 N N . SER A 1 76 ? 32.976 10.856 -24.632 1.00 88.19 76 SER A N 1
ATOM 611 C CA . SER A 1 76 ? 32.394 11.673 -25.697 1.00 88.19 76 SER A CA 1
ATOM 612 C C . SER A 1 76 ? 31.495 10.831 -26.603 1.00 88.19 76 SER A C 1
ATOM 614 O O . SER A 1 76 ? 31.878 9.753 -27.061 1.00 88.19 76 SER A O 1
ATOM 616 N N . ILE A 1 77 ? 30.293 11.338 -26.876 1.00 89.50 77 ILE A N 1
ATOM 617 C CA . ILE A 1 77 ? 29.242 10.581 -27.563 1.00 89.50 77 ILE A CA 1
ATOM 618 C C . ILE A 1 77 ? 29.631 10.093 -28.968 1.00 89.50 77 ILE A C 1
ATOM 620 O O . ILE A 1 77 ? 29.335 8.935 -29.280 1.00 89.50 77 ILE A O 1
ATOM 624 N N . PRO A 1 78 ? 30.353 10.877 -29.796 1.00 92.31 78 PRO A N 1
ATOM 625 C CA . PRO A 1 78 ? 30.839 10.392 -31.087 1.00 92.31 78 PRO A CA 1
ATOM 626 C C . PRO A 1 78 ? 31.691 9.119 -30.987 1.00 92.31 78 PRO A C 1
ATOM 628 O O . PRO A 1 78 ? 31.729 8.337 -31.938 1.00 92.31 78 PRO A O 1
ATOM 631 N N . VAL A 1 79 ? 32.386 8.919 -29.861 1.00 92.69 79 VAL A N 1
ATOM 632 C CA . VAL A 1 79 ? 33.286 7.787 -29.606 1.00 92.69 79 VAL A CA 1
ATOM 633 C C . VAL A 1 79 ? 32.545 6.653 -28.899 1.00 92.69 79 VAL A C 1
ATOM 635 O O . VAL A 1 79 ? 32.578 5.512 -29.359 1.00 92.69 79 VAL A O 1
ATOM 638 N N . SER A 1 80 ? 31.850 6.948 -27.802 1.00 91.56 80 SER A N 1
ATOM 639 C CA . SER A 1 80 ? 31.189 5.938 -26.972 1.00 91.56 80 SER A CA 1
ATOM 640 C C . SER A 1 80 ? 30.014 5.255 -27.663 1.00 91.56 80 SER A C 1
ATOM 642 O O . SER A 1 80 ? 29.843 4.049 -27.495 1.00 91.56 80 SER A O 1
ATOM 644 N N . MET A 1 81 ? 29.206 5.981 -28.442 1.00 93.19 81 MET A N 1
ATOM 645 C CA . MET A 1 81 ? 28.001 5.433 -29.073 1.00 93.19 81 MET A CA 1
ATOM 646 C C . MET A 1 81 ? 28.311 4.227 -29.985 1.00 93.19 81 MET A C 1
ATOM 648 O O . MET A 1 81 ? 27.781 3.145 -29.710 1.00 93.19 81 MET A O 1
ATOM 652 N N . PRO A 1 82 ? 29.207 4.333 -30.993 1.00 95.19 82 PRO A N 1
ATOM 653 C CA . PRO A 1 82 ? 29.585 3.183 -31.818 1.00 95.19 82 PRO A CA 1
ATOM 654 C C . PRO A 1 82 ? 30.375 2.111 -31.049 1.00 95.19 82 PRO A C 1
ATOM 656 O O . PRO A 1 82 ? 30.279 0.929 -31.372 1.00 95.19 82 PRO A O 1
ATOM 659 N N . LEU A 1 83 ? 31.138 2.468 -30.010 1.00 94.38 83 LEU A N 1
ATOM 660 C CA . LEU A 1 83 ? 31.881 1.481 -29.215 1.00 94.38 83 LEU A CA 1
ATOM 661 C C . LEU A 1 83 ? 30.981 0.618 -28.330 1.00 94.38 83 LEU A C 1
ATOM 663 O O . LEU A 1 83 ? 31.207 -0.586 -28.206 1.00 94.38 83 LEU A O 1
ATOM 667 N N . VAL A 1 84 ? 29.939 1.207 -27.748 1.00 93.81 84 VAL A N 1
ATOM 668 C CA . VAL A 1 84 ? 28.911 0.460 -27.017 1.00 93.81 84 VAL A CA 1
ATOM 669 C C . VAL A 1 84 ? 28.184 -0.492 -27.966 1.00 93.81 84 VAL A C 1
ATOM 671 O O . VAL A 1 84 ? 27.978 -1.652 -27.612 1.00 93.81 84 VAL A O 1
ATOM 674 N N . GLY A 1 85 ? 27.846 -0.050 -29.183 1.00 95.50 85 GLY A N 1
ATOM 675 C CA . GLY A 1 85 ? 27.278 -0.937 -30.200 1.00 95.50 85 GLY A CA 1
ATOM 676 C C . GLY A 1 85 ? 28.218 -2.077 -30.587 1.00 95.50 85 GLY A C 1
ATOM 677 O O . GLY A 1 85 ? 27.783 -3.223 -30.695 1.00 95.50 85 GLY A O 1
ATOM 678 N N . LEU A 1 86 ? 29.519 -1.802 -30.725 1.00 96.50 86 LEU A N 1
ATOM 679 C CA . LEU A 1 86 ? 30.520 -2.833 -30.993 1.00 96.50 86 LEU A CA 1
ATOM 680 C C . LEU A 1 86 ? 30.548 -3.881 -29.872 1.00 96.50 86 LEU A C 1
ATOM 682 O O . LEU A 1 86 ? 30.484 -5.073 -30.166 1.00 96.50 86 LEU A O 1
ATOM 686 N N . ALA A 1 87 ? 30.573 -3.456 -28.606 1.00 94.81 87 ALA A N 1
ATOM 687 C CA . ALA A 1 87 ? 30.527 -4.366 -27.462 1.00 94.81 87 ALA A CA 1
ATOM 688 C C . ALA A 1 87 ? 29.254 -5.236 -27.474 1.00 94.81 87 ALA A C 1
ATOM 690 O O . ALA A 1 87 ? 29.331 -6.455 -27.311 1.00 94.81 87 ALA A O 1
ATOM 691 N N . GLN A 1 88 ? 28.089 -4.649 -27.766 1.00 95.88 88 GLN A N 1
ATOM 692 C CA . GLN A 1 88 ? 26.822 -5.383 -27.898 1.00 95.88 88 GLN A CA 1
ATOM 693 C C . GLN A 1 88 ? 26.890 -6.463 -28.985 1.00 95.88 88 GLN A C 1
ATOM 695 O O . GLN A 1 88 ? 26.509 -7.613 -28.752 1.00 95.88 88 GLN A O 1
ATOM 700 N N . LEU A 1 89 ? 27.426 -6.122 -30.160 1.00 97.75 89 LEU A N 1
ATOM 701 C CA . LEU A 1 89 ? 27.622 -7.076 -31.252 1.00 97.75 89 LEU A CA 1
ATOM 702 C C . LEU A 1 89 ? 28.626 -8.172 -30.879 1.00 97.75 89 LEU A C 1
ATOM 704 O O . LEU A 1 89 ? 28.415 -9.333 -31.225 1.00 97.75 89 LEU A O 1
ATOM 708 N N . MET A 1 90 ? 29.673 -7.851 -30.114 1.00 96.94 90 MET A N 1
ATOM 709 C CA . MET A 1 90 ? 30.589 -8.862 -29.585 1.00 96.94 90 MET A CA 1
ATOM 710 C C . MET A 1 90 ? 29.848 -9.862 -28.680 1.00 96.94 90 MET A C 1
ATOM 712 O O . MET A 1 90 ? 30.095 -11.064 -28.793 1.00 96.94 90 MET A O 1
ATOM 716 N N . HIS A 1 91 ? 28.910 -9.427 -27.822 1.00 95.75 91 HIS A N 1
ATOM 717 C CA . HIS A 1 91 ? 28.109 -10.355 -27.002 1.00 95.75 91 HIS A CA 1
ATOM 718 C C . HIS A 1 91 ? 27.238 -11.276 -27.854 1.00 95.75 91 HIS A C 1
ATOM 720 O O . HIS A 1 91 ? 27.201 -12.482 -27.597 1.00 95.75 91 HIS A O 1
ATOM 726 N N . VAL A 1 92 ? 26.578 -10.731 -28.879 1.00 97.38 92 VAL A N 1
ATOM 727 C CA . VAL A 1 92 ? 25.777 -11.526 -29.821 1.00 97.38 92 VAL A CA 1
ATOM 728 C C . VAL A 1 92 ? 26.660 -12.539 -30.554 1.00 97.38 92 VAL A C 1
ATOM 730 O O . VAL A 1 92 ? 26.283 -13.706 -30.666 1.00 97.38 92 VAL A O 1
ATOM 733 N N . MET A 1 93 ? 27.859 -12.129 -30.986 1.00 97.31 93 MET A N 1
ATOM 734 C CA . MET A 1 93 ? 28.808 -13.011 -31.665 1.00 97.31 93 MET A CA 1
ATOM 735 C C . MET A 1 93 ? 29.285 -14.159 -30.784 1.00 97.31 93 MET A C 1
ATOM 737 O O . MET A 1 93 ? 29.265 -15.314 -31.211 1.00 97.31 93 MET A O 1
ATOM 741 N N . VAL A 1 94 ? 29.674 -13.859 -29.544 1.00 96.38 94 VAL A N 1
ATOM 742 C CA . VAL A 1 94 ? 30.041 -14.897 -28.577 1.00 96.38 94 VAL A CA 1
ATOM 743 C C . VAL A 1 94 ? 28.884 -15.870 -28.380 1.00 96.38 94 VAL A C 1
ATOM 745 O O . VAL A 1 94 ? 29.123 -17.076 -28.372 1.00 96.38 94 VAL A O 1
ATOM 748 N N . LEU A 1 95 ? 27.647 -15.380 -28.274 1.00 96.19 95 LEU A N 1
ATOM 749 C CA . LEU A 1 95 ? 26.479 -16.230 -28.059 1.00 96.19 95 LEU A CA 1
ATOM 750 C C . LEU A 1 95 ? 26.244 -17.199 -29.226 1.00 96.19 95 LEU A C 1
ATOM 752 O O . LEU A 1 95 ? 26.243 -18.409 -28.998 1.00 96.19 95 LEU A O 1
ATOM 756 N N . TYR A 1 96 ? 26.090 -16.713 -30.466 1.00 96.75 96 TYR A N 1
ATOM 757 C CA . TYR A 1 96 ? 25.775 -17.614 -31.585 1.00 96.75 96 TYR A CA 1
ATOM 758 C C . TYR A 1 96 ? 26.928 -18.582 -31.884 1.00 96.75 96 TYR A C 1
ATOM 760 O O . TYR A 1 96 ? 26.683 -19.765 -32.129 1.00 96.75 96 TYR A O 1
ATOM 768 N N . LYS A 1 97 ? 28.191 -18.128 -31.792 1.00 96.50 97 LYS A N 1
ATOM 769 C CA . LYS A 1 97 ? 29.355 -19.001 -32.021 1.00 96.50 97 LYS A CA 1
ATOM 770 C C . LYS A 1 97 ? 29.476 -20.076 -30.944 1.00 96.50 97 LYS A C 1
ATOM 772 O O . LYS A 1 97 ? 29.775 -21.224 -31.267 1.00 96.50 97 LYS A O 1
ATOM 777 N N . THR A 1 98 ? 29.212 -19.732 -29.682 1.00 94.62 98 THR A N 1
ATOM 778 C CA . THR A 1 98 ? 29.259 -20.697 -28.569 1.00 94.62 98 THR A CA 1
ATOM 779 C C . THR A 1 98 ? 28.129 -21.720 -28.673 1.00 94.62 98 THR A C 1
ATOM 781 O O . THR A 1 98 ? 28.371 -22.911 -28.486 1.00 94.62 98 THR A O 1
ATOM 784 N N . LEU A 1 99 ? 26.923 -21.281 -29.048 1.00 94.50 99 LEU A N 1
ATOM 785 C CA . LEU A 1 99 ? 25.774 -22.158 -29.301 1.00 94.50 99 LEU A CA 1
ATOM 786 C C . LEU A 1 99 ? 25.892 -22.961 -30.606 1.00 94.50 99 LEU A C 1
ATOM 788 O O . LEU A 1 99 ? 25.118 -23.892 -30.814 1.00 94.50 99 LEU A O 1
ATOM 792 N N . ARG A 1 100 ? 26.869 -22.635 -31.464 1.00 95.56 100 ARG A N 1
ATOM 793 C CA . ARG A 1 100 ? 27.092 -23.249 -32.785 1.00 95.56 100 ARG A CA 1
ATOM 794 C C . ARG A 1 100 ? 25.873 -23.140 -33.704 1.00 95.56 100 ARG A C 1
ATOM 796 O O . ARG A 1 100 ? 25.556 -24.077 -34.431 1.00 95.56 100 ARG A O 1
ATOM 803 N N . VAL A 1 101 ? 25.220 -21.984 -33.671 1.00 96.75 101 VAL A N 1
ATOM 804 C CA . VAL A 1 101 ? 24.096 -21.632 -34.547 1.00 96.75 101 VAL A CA 1
ATOM 805 C C . VAL A 1 101 ? 24.483 -20.462 -35.441 1.00 96.75 101 VAL A C 1
ATOM 807 O O . VAL A 1 101 ? 25.396 -19.700 -35.124 1.00 96.75 101 VAL A O 1
ATOM 810 N N . THR A 1 102 ? 23.796 -20.299 -36.562 1.00 97.75 102 THR A N 1
ATOM 811 C CA . THR A 1 102 ? 23.940 -19.105 -37.403 1.00 97.75 102 THR A CA 1
ATOM 812 C C . THR A 1 102 ? 23.314 -17.874 -36.729 1.00 97.75 102 THR A C 1
ATOM 814 O O . THR A 1 102 ? 22.414 -18.018 -35.894 1.00 97.75 102 THR A O 1
ATOM 817 N N . PRO A 1 103 ? 23.723 -16.645 -37.100 1.00 97.56 103 PRO A N 1
ATOM 818 C CA . PRO A 1 103 ? 23.070 -15.430 -36.619 1.00 97.56 103 PRO A CA 1
ATOM 819 C C . PRO A 1 103 ? 21.546 -15.426 -36.828 1.00 97.56 103 PRO A C 1
ATOM 821 O O . PRO A 1 103 ? 20.813 -15.091 -35.903 1.00 97.56 103 PRO A O 1
ATOM 824 N N . GLY A 1 104 ? 21.045 -15.876 -37.983 1.00 97.19 104 GLY A N 1
ATOM 825 C CA . GLY A 1 104 ? 19.604 -15.940 -38.251 1.00 97.19 104 GLY A CA 1
ATOM 826 C C . GLY A 1 104 ? 18.858 -16.992 -37.436 1.00 97.19 104 GLY A C 1
ATOM 827 O O . GLY A 1 104 ? 17.725 -16.756 -37.016 1.00 97.19 104 GLY A O 1
ATOM 828 N N . GLU A 1 105 ? 19.476 -18.140 -37.152 1.00 97.69 105 GLU A N 1
ATOM 829 C CA . GLU A 1 105 ? 18.908 -19.118 -36.215 1.00 97.69 105 GLU A CA 1
ATOM 830 C C . GLU A 1 105 ? 18.825 -18.554 -34.796 1.00 97.69 105 GLU A C 1
ATOM 832 O O . GLU A 1 105 ? 17.799 -18.734 -34.138 1.00 97.69 105 GLU A O 1
ATOM 837 N N . LEU A 1 106 ? 19.850 -17.816 -34.347 1.00 97.50 106 LEU A N 1
ATOM 838 C CA . LEU A 1 106 ? 19.808 -17.131 -33.055 1.00 97.50 106 LEU A CA 1
ATOM 839 C C . LEU A 1 106 ? 18.637 -16.140 -33.001 1.00 97.50 106 LEU A C 1
ATOM 841 O O . LEU A 1 106 ? 17.873 -16.161 -32.039 1.00 97.50 106 LEU A O 1
ATOM 845 N N . VAL A 1 107 ? 18.464 -15.308 -34.032 1.00 97.75 107 VAL A N 1
ATOM 846 C CA . VAL A 1 107 ? 17.383 -14.308 -34.112 1.00 97.75 107 VAL A CA 1
ATOM 847 C C . VAL A 1 107 ? 16.004 -14.958 -34.028 1.00 97.75 107 VAL A C 1
ATOM 849 O O . VAL A 1 107 ? 15.151 -14.477 -33.285 1.00 97.75 107 VAL A O 1
ATOM 852 N N . LYS A 1 108 ? 15.798 -16.094 -34.706 1.00 96.25 108 LYS A N 1
ATOM 853 C CA . LYS A 1 108 ? 14.544 -16.870 -34.646 1.00 96.25 108 LYS A CA 1
ATOM 854 C C . LYS A 1 108 ? 14.232 -17.426 -33.253 1.00 96.25 108 LYS A C 1
ATOM 856 O O . LYS A 1 108 ? 13.073 -17.721 -32.971 1.00 96.25 108 LYS A O 1
ATOM 861 N N . GLY A 1 109 ? 15.231 -17.538 -32.375 1.00 94.56 109 GLY A N 1
ATOM 862 C CA . GLY A 1 109 ? 15.041 -17.868 -30.960 1.00 94.56 109 GLY A CA 1
ATOM 863 C C . GLY A 1 109 ? 14.380 -16.750 -30.141 1.00 94.56 109 GLY A C 1
ATOM 864 O O . GLY A 1 109 ? 13.945 -16.985 -29.013 1.00 94.56 109 GLY A O 1
ATOM 865 N N . PHE A 1 110 ? 14.268 -15.535 -30.688 1.00 96.69 110 PHE A N 1
ATOM 866 C CA . PHE A 1 110 ? 13.649 -14.385 -30.036 1.00 96.69 110 PHE A CA 1
ATOM 867 C C . PHE A 1 110 ? 12.336 -13.988 -30.719 1.00 96.69 110 PHE A C 1
ATOM 869 O O . PHE A 1 110 ? 12.214 -13.986 -31.935 1.00 96.69 110 PHE A O 1
ATOM 876 N N . LYS A 1 111 ? 11.340 -13.582 -29.920 1.00 95.81 111 LYS A N 1
ATOM 877 C CA . LYS A 1 111 ? 10.042 -13.092 -30.427 1.00 95.81 111 LYS A CA 1
ATOM 878 C C . LYS A 1 111 ? 10.084 -11.629 -30.890 1.00 95.81 111 LYS A C 1
ATOM 880 O O . LYS A 1 111 ? 9.355 -11.240 -31.795 1.00 95.81 111 LYS A O 1
ATOM 885 N N . VAL A 1 112 ? 10.891 -10.813 -30.215 1.00 96.88 112 VAL A N 1
ATOM 886 C CA . VAL A 1 112 ? 10.971 -9.356 -30.385 1.00 96.88 112 VAL A CA 1
ATOM 887 C C . VAL A 1 112 ? 12.325 -8.864 -29.880 1.00 96.88 112 VAL A C 1
ATOM 889 O O . VAL A 1 112 ? 12.883 -9.451 -28.938 1.00 96.88 112 VAL A O 1
ATOM 892 N N . ALA A 1 113 ? 12.832 -7.796 -30.490 1.00 97.31 113 ALA A N 1
ATOM 893 C CA . ALA A 1 113 ? 13.990 -7.051 -30.015 1.00 97.31 113 ALA A CA 1
ATOM 894 C C . ALA A 1 113 ? 13.609 -5.608 -29.645 1.00 97.31 113 ALA A C 1
ATOM 896 O O . ALA A 1 113 ? 12.689 -5.026 -30.215 1.00 97.31 113 ALA A O 1
ATOM 897 N N . VAL A 1 114 ? 14.304 -5.041 -28.664 1.00 96.44 114 VAL A N 1
ATOM 898 C CA . VAL A 1 114 ? 14.105 -3.665 -28.196 1.00 96.44 114 VAL A CA 1
ATOM 899 C C . VAL A 1 114 ? 15.450 -3.003 -27.940 1.00 96.44 114 VAL A C 1
ATOM 901 O O . VAL A 1 114 ? 16.418 -3.673 -27.572 1.00 96.44 114 VAL A O 1
ATOM 904 N N . GLY A 1 115 ? 15.512 -1.687 -28.111 1.00 93.75 115 GLY A N 1
ATOM 905 C CA . GLY A 1 115 ? 16.725 -0.915 -27.875 1.00 93.75 115 GLY A CA 1
ATOM 906 C C . GLY A 1 115 ? 16.440 0.370 -27.113 1.00 93.75 115 GLY A C 1
ATOM 907 O O . GLY A 1 115 ? 15.500 1.086 -27.443 1.00 93.75 115 GLY A O 1
ATOM 908 N N . HIS A 1 116 ? 17.235 0.655 -26.081 1.00 92.69 116 HIS A N 1
ATOM 909 C CA . HIS A 1 116 ? 17.153 1.911 -25.336 1.00 92.69 116 HIS A CA 1
ATOM 910 C C . HIS A 1 116 ? 18.016 2.965 -26.022 1.00 92.69 116 HIS A C 1
ATOM 912 O O . HIS A 1 116 ? 19.222 2.753 -26.183 1.00 92.69 116 HIS A O 1
ATOM 918 N N . SER A 1 117 ? 17.415 4.092 -26.418 1.00 93.38 117 SER A N 1
ATOM 919 C CA . SER A 1 117 ? 18.117 5.181 -27.108 1.00 93.38 117 SER A CA 1
ATOM 920 C C . SER A 1 117 ? 18.937 4.640 -28.298 1.00 93.38 117 SER A C 1
ATOM 922 O O . SER A 1 117 ? 18.387 3.957 -29.160 1.00 93.38 117 SER A O 1
ATOM 924 N N . GLN A 1 118 ? 20.258 4.843 -28.323 1.00 92.56 118 GLN A N 1
ATOM 925 C CA . GLN A 1 118 ? 21.184 4.317 -29.339 1.00 92.56 118 GLN A CA 1
ATOM 926 C C . GLN A 1 118 ? 21.106 2.798 -29.587 1.00 92.56 118 GLN A C 1
ATOM 928 O O . GLN A 1 118 ? 21.502 2.327 -30.657 1.00 92.56 118 GLN A O 1
ATOM 933 N N . GLY A 1 119 ? 20.624 2.018 -28.613 1.00 95.06 119 GLY A N 1
ATOM 934 C CA . GLY A 1 119 ? 20.490 0.567 -28.726 1.00 95.06 119 GLY A CA 1
ATOM 935 C C . GLY A 1 119 ? 19.485 0.142 -29.798 1.00 95.06 119 GLY A C 1
ATOM 936 O O . GLY A 1 119 ? 19.559 -0.985 -30.283 1.00 95.06 119 GLY A O 1
ATOM 937 N N . VAL A 1 120 ? 18.572 1.031 -30.219 1.00 96.00 120 VAL A N 1
ATOM 938 C CA . VAL A 1 120 ? 17.570 0.729 -31.257 1.00 96.00 120 VAL A CA 1
ATOM 939 C C . VAL A 1 120 ? 18.212 0.390 -32.606 1.00 96.00 120 VAL A C 1
ATOM 941 O O . VAL A 1 120 ? 17.732 -0.501 -33.305 1.00 96.00 120 VAL A O 1
ATOM 944 N N . ALA A 1 121 ? 19.351 1.010 -32.937 1.00 96.94 121 ALA A N 1
ATOM 945 C CA . ALA A 1 121 ? 20.105 0.689 -34.149 1.00 96.94 121 ALA A CA 1
ATOM 946 C C . ALA A 1 121 ? 20.642 -0.753 -34.119 1.00 96.94 121 ALA A C 1
ATOM 948 O O . ALA A 1 121 ? 20.570 -1.464 -35.121 1.00 96.94 121 ALA A O 1
ATOM 949 N N . ILE A 1 122 ? 21.119 -1.216 -32.958 1.00 97.94 122 ILE A N 1
ATOM 950 C CA . ILE A 1 122 ? 21.586 -2.599 -32.788 1.00 97.94 122 ILE A CA 1
ATOM 951 C C . ILE A 1 122 ? 20.409 -3.575 -32.717 1.00 97.94 122 ILE A C 1
ATOM 953 O O . ILE A 1 122 ? 20.511 -4.673 -33.250 1.00 97.94 122 ILE A O 1
ATOM 957 N N . ALA A 1 123 ? 19.265 -3.183 -32.152 1.00 97.75 123 ALA A N 1
ATOM 958 C CA . ALA A 1 123 ? 18.051 -3.998 -32.189 1.00 97.75 123 ALA A CA 1
ATOM 959 C C . ALA A 1 123 ? 17.551 -4.225 -33.630 1.00 97.75 123 ALA A C 1
ATOM 961 O O . ALA A 1 123 ? 17.192 -5.349 -33.991 1.00 97.75 123 ALA A O 1
ATOM 962 N N . ALA A 1 124 ? 17.587 -3.185 -34.472 1.00 97.69 124 ALA A N 1
ATOM 963 C CA . ALA A 1 124 ? 17.287 -3.289 -35.900 1.00 97.69 124 ALA A CA 1
ATOM 964 C C . ALA A 1 124 ? 18.295 -4.191 -36.630 1.00 97.69 124 ALA A C 1
ATOM 966 O O . ALA A 1 124 ? 17.892 -5.068 -37.396 1.00 97.69 124 ALA A O 1
ATOM 967 N N . ALA A 1 125 ? 19.591 -4.041 -36.331 1.00 98.12 125 ALA A N 1
ATOM 968 C CA . ALA A 1 125 ? 20.646 -4.910 -36.849 1.00 98.12 125 ALA A CA 1
ATOM 969 C C . ALA A 1 125 ? 20.438 -6.375 -36.465 1.00 98.12 125 ALA A C 1
ATOM 971 O O . ALA A 1 125 ? 20.467 -7.247 -37.330 1.00 98.12 125 ALA A O 1
ATOM 972 N N . PHE A 1 126 ? 20.144 -6.628 -35.187 1.00 98.50 126 PHE A N 1
ATOM 973 C CA . PHE A 1 126 ? 19.861 -7.954 -34.664 1.00 98.50 126 PHE A CA 1
ATOM 974 C C . PHE A 1 126 ? 18.718 -8.609 -35.429 1.00 98.50 126 PHE A C 1
ATOM 976 O O . PHE A 1 126 ? 18.869 -9.729 -35.895 1.00 98.50 126 PHE A O 1
ATOM 983 N N . SER A 1 127 ? 17.609 -7.897 -35.646 1.00 98.00 127 SER A N 1
ATOM 984 C CA . SER A 1 127 ? 16.485 -8.436 -36.415 1.00 98.00 127 SER A CA 1
ATOM 985 C C . SER A 1 127 ? 16.847 -8.785 -37.870 1.00 98.00 127 SER A C 1
ATOM 987 O O . SER A 1 127 ? 16.256 -9.696 -38.453 1.00 98.00 127 SER A O 1
ATOM 989 N N . ALA A 1 128 ? 17.843 -8.116 -38.455 1.00 97.75 128 ALA A N 1
ATOM 990 C CA . ALA A 1 128 ? 18.246 -8.304 -39.847 1.00 97.75 128 ALA A CA 1
ATOM 991 C C . ALA A 1 128 ? 19.369 -9.340 -40.076 1.00 97.75 128 ALA A C 1
ATOM 993 O O . ALA A 1 128 ? 19.717 -9.622 -41.224 1.00 97.75 128 ALA A O 1
ATOM 994 N N . PHE A 1 12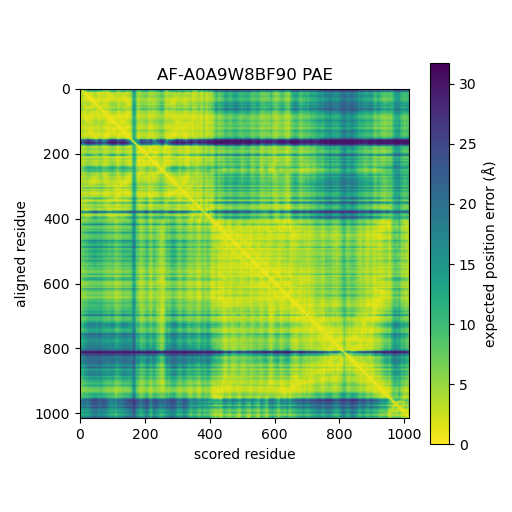9 ? 19.941 -9.946 -39.029 1.00 98.06 129 PHE A N 1
ATOM 995 C CA . PHE A 1 129 ? 21.022 -10.927 -39.192 1.00 98.06 129 PHE A CA 1
ATOM 996 C C . PHE A 1 129 ? 20.534 -12.283 -39.700 1.00 98.06 129 PHE A C 1
ATOM 998 O O . PHE A 1 129 ? 19.738 -12.938 -39.041 1.00 98.06 129 PHE A O 1
ATOM 1005 N N . THR A 1 130 ? 21.079 -12.768 -40.811 1.00 97.06 130 THR A N 1
ATOM 1006 C CA . THR A 1 130 ? 20.738 -14.066 -41.421 1.00 97.06 130 THR A CA 1
ATOM 1007 C C . THR A 1 130 ? 21.891 -15.068 -41.324 1.00 97.06 130 THR A C 1
ATOM 1009 O O . THR A 1 130 ? 21.727 -16.155 -40.772 1.00 97.06 130 THR A O 1
ATOM 1012 N N . ASP A 1 131 ? 23.078 -14.685 -41.778 1.00 96.88 131 ASP A N 1
ATOM 1013 C CA . ASP A 1 131 ? 24.311 -15.475 -41.749 1.00 96.88 131 ASP A CA 1
ATOM 1014 C C . ASP A 1 131 ? 25.525 -14.642 -41.284 1.00 96.88 131 ASP A C 1
ATOM 1016 O O . ASP A 1 131 ? 25.402 -13.462 -40.947 1.00 96.88 131 ASP A O 1
ATOM 1020 N N . GLU A 1 132 ? 26.711 -15.254 -41.242 1.00 95.62 132 GLU A N 1
ATOM 1021 C CA . GLU A 1 132 ? 27.972 -14.582 -40.883 1.00 95.62 132 GLU A CA 1
ATOM 1022 C C . GLU A 1 132 ? 28.274 -13.368 -41.769 1.00 95.62 132 GLU A C 1
ATOM 1024 O O . GLU A 1 132 ? 28.637 -12.311 -41.260 1.00 95.62 132 GLU A O 1
ATOM 1029 N N . GLN A 1 133 ? 28.068 -13.465 -43.084 1.00 96.50 133 GLN A N 1
ATOM 1030 C CA . GLN A 1 133 ? 28.337 -12.349 -43.990 1.00 96.50 133 GLN A CA 1
ATOM 1031 C C . GLN A 1 133 ? 27.405 -11.168 -43.693 1.00 96.50 133 GLN A C 1
ATOM 1033 O O . GLN A 1 133 ? 27.846 -10.016 -43.636 1.00 96.50 133 GLN A O 1
ATOM 1038 N N . SER A 1 134 ? 26.126 -11.454 -43.443 1.00 96.31 134 SER A N 1
ATOM 1039 C CA . SER A 1 134 ? 25.145 -10.454 -43.036 1.00 96.31 134 SER A CA 1
ATOM 1040 C C . SER A 1 134 ? 25.482 -9.834 -41.679 1.00 96.31 134 SER A C 1
ATOM 1042 O O . SER A 1 134 ? 25.265 -8.641 -41.499 1.00 96.31 134 SER A O 1
ATOM 1044 N N . PHE A 1 135 ? 26.065 -10.596 -40.744 1.00 97.75 135 PHE A N 1
ATOM 1045 C CA . PHE A 1 135 ? 26.451 -10.089 -39.428 1.00 97.75 135 PHE A CA 1
ATOM 1046 C C . PHE A 1 135 ? 27.488 -8.969 -39.547 1.00 97.75 135 PHE A C 1
ATOM 1048 O O . PHE A 1 135 ? 27.352 -7.924 -38.913 1.00 97.75 135 PHE A O 1
ATOM 1055 N N . PHE A 1 136 ? 28.487 -9.152 -40.415 1.00 98.06 136 PHE A N 1
ATOM 1056 C CA . PHE A 1 136 ? 29.473 -8.115 -40.711 1.00 98.06 136 PHE A CA 1
ATOM 1057 C C . PHE A 1 136 ? 28.833 -6.934 -41.450 1.00 98.06 136 PHE A C 1
ATOM 1059 O O . PHE A 1 136 ? 28.934 -5.800 -40.989 1.00 98.06 136 PHE A O 1
ATOM 1066 N N . ALA A 1 137 ? 28.129 -7.190 -42.557 1.00 97.44 137 ALA A N 1
ATOM 1067 C CA . ALA A 1 137 ? 27.582 -6.128 -43.402 1.00 97.44 137 ALA A CA 1
ATOM 1068 C C . ALA A 1 137 ? 26.523 -5.272 -42.683 1.00 97.44 137 ALA A C 1
ATOM 1070 O O . ALA A 1 137 ? 26.565 -4.047 -42.738 1.00 97.44 137 ALA A O 1
ATOM 1071 N N . VAL A 1 138 ? 25.572 -5.895 -41.985 1.00 97.75 138 VAL A N 1
ATOM 1072 C CA . VAL A 1 138 ? 24.532 -5.191 -41.218 1.00 97.75 138 VAL A CA 1
ATOM 1073 C C . VAL A 1 138 ? 25.125 -4.555 -39.956 1.00 97.75 138 VAL A C 1
ATOM 1075 O O . VAL A 1 138 ? 24.702 -3.463 -39.573 1.00 97.75 138 VAL A O 1
ATOM 1078 N N . GLY A 1 139 ? 26.143 -5.180 -39.352 1.00 97.69 139 GLY A N 1
ATOM 1079 C CA . GLY A 1 139 ? 26.918 -4.596 -38.259 1.00 97.69 139 GLY A CA 1
ATOM 1080 C C . GLY A 1 139 ? 27.555 -3.258 -38.645 1.00 97.69 139 GLY A C 1
ATOM 1081 O O . GLY A 1 139 ? 27.379 -2.280 -37.923 1.00 97.69 139 GLY A O 1
ATOM 1082 N N . GLU A 1 140 ? 28.197 -3.168 -39.816 1.00 98.06 140 GLU A N 1
ATOM 1083 C CA . GLU A 1 140 ? 28.742 -1.901 -40.335 1.00 98.06 140 GLU A CA 1
ATOM 1084 C C . GLU A 1 140 ? 27.662 -0.827 -40.485 1.00 98.06 140 GLU A C 1
ATOM 1086 O O . GLU A 1 140 ? 27.873 0.312 -40.072 1.00 98.06 140 GLU A O 1
ATOM 1091 N N . LYS A 1 141 ? 26.484 -1.179 -41.020 1.00 97.94 141 LYS A N 1
ATOM 1092 C CA . LYS A 1 141 ? 25.371 -0.226 -41.155 1.00 97.94 141 LYS A CA 1
ATOM 1093 C C . LYS A 1 141 ? 24.937 0.325 -39.797 1.00 97.94 141 LYS A C 1
ATOM 1095 O O . LYS A 1 141 ? 24.736 1.527 -39.658 1.00 97.94 141 LYS A O 1
ATOM 1100 N N . ALA A 1 142 ? 24.800 -0.544 -38.797 1.00 97.88 142 ALA A N 1
ATOM 1101 C CA . ALA A 1 142 ? 24.352 -0.164 -37.461 1.00 97.88 142 ALA A CA 1
ATOM 1102 C C . ALA A 1 142 ? 25.373 0.732 -36.743 1.00 97.88 142 ALA A C 1
ATOM 1104 O O . ALA A 1 142 ? 25.011 1.769 -36.187 1.00 97.88 142 ALA A O 1
ATOM 1105 N N . LEU A 1 143 ? 26.657 0.363 -36.815 1.00 98.12 143 LEU A N 1
ATOM 1106 C CA . LEU A 1 143 ? 27.756 1.156 -36.263 1.00 98.12 143 LEU A CA 1
ATOM 1107 C C . LEU A 1 143 ? 27.952 2.473 -37.026 1.00 98.12 143 LEU A C 1
ATOM 1109 O O . LEU A 1 143 ? 28.278 3.484 -36.414 1.00 98.12 143 LEU A O 1
ATOM 1113 N N . GLY A 1 144 ? 27.701 2.488 -38.336 1.00 97.75 144 GLY A N 1
ATOM 1114 C CA . GLY A 1 144 ? 27.683 3.694 -39.160 1.00 97.75 144 GLY A CA 1
ATOM 1115 C C . GLY A 1 144 ? 26.568 4.661 -38.756 1.00 97.75 144 GLY A C 1
ATOM 1116 O O . GLY A 1 144 ? 26.827 5.846 -38.571 1.00 97.75 144 GLY A O 1
ATOM 1117 N N . ILE A 1 145 ? 25.345 4.164 -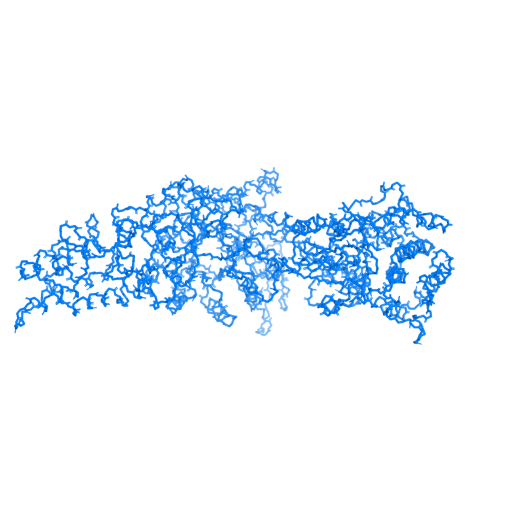38.526 1.00 97.62 145 ILE A N 1
ATOM 1118 C CA . ILE A 1 145 ? 24.246 4.972 -37.966 1.00 97.62 145 ILE A CA 1
ATOM 1119 C C . ILE A 1 145 ? 24.639 5.552 -36.606 1.00 97.62 145 ILE A C 1
ATOM 1121 O O . ILE A 1 145 ? 24.457 6.745 -36.387 1.00 97.62 145 ILE A O 1
ATOM 1125 N N . GLN A 1 146 ? 25.214 4.746 -35.712 1.00 97.00 146 GLN A N 1
ATOM 1126 C CA . GLN A 1 146 ? 25.678 5.209 -34.400 1.00 97.00 146 GLN A CA 1
ATOM 1127 C C . GLN A 1 146 ? 26.817 6.234 -34.489 1.00 97.00 146 GLN A C 1
ATOM 1129 O O . GLN A 1 146 ? 26.837 7.191 -33.720 1.00 97.00 146 GLN A O 1
ATOM 1134 N N . LEU A 1 147 ? 27.736 6.084 -35.446 1.00 96.75 147 LEU A N 1
ATOM 1135 C CA . LEU A 1 147 ? 28.789 7.063 -35.716 1.00 96.75 147 LEU A CA 1
ATOM 1136 C C . LEU A 1 147 ? 28.180 8.412 -36.121 1.00 96.75 147 LEU A C 1
ATOM 1138 O O . LEU A 1 147 ? 28.547 9.443 -35.560 1.00 96.75 147 LEU A O 1
ATOM 1142 N N . LEU A 1 148 ? 27.210 8.415 -37.041 1.00 97.25 148 LEU A N 1
ATOM 1143 C CA . LEU A 1 148 ? 26.532 9.642 -37.476 1.00 97.25 148 LEU A CA 1
ATOM 1144 C C . LEU A 1 148 ? 25.687 10.262 -36.356 1.00 97.25 148 LEU A C 1
ATOM 1146 O O . LEU A 1 148 ? 25.792 11.464 -36.114 1.00 97.25 148 LEU A O 1
ATOM 1150 N N . ALA A 1 149 ? 24.907 9.441 -35.648 1.00 95.62 149 ALA A N 1
ATOM 1151 C CA . ALA A 1 149 ? 24.051 9.873 -34.547 1.00 95.62 149 ALA A CA 1
ATOM 1152 C C . ALA A 1 149 ? 24.844 10.365 -33.331 1.00 95.62 149 ALA A C 1
ATOM 1154 O O . ALA A 1 149 ? 24.316 11.160 -32.565 1.00 95.62 149 ALA A O 1
ATOM 1155 N N . GLY A 1 150 ? 26.104 9.952 -33.171 1.00 93.50 150 GLY A N 1
ATOM 1156 C CA . GLY A 1 150 ? 27.006 10.532 -32.184 1.00 93.50 150 GLY A CA 1
ATOM 1157 C C . GLY A 1 150 ? 27.686 11.815 -32.667 1.00 93.50 150 GLY A C 1
ATOM 1158 O O . GLY A 1 150 ? 27.794 12.774 -31.906 1.00 93.50 150 GLY A O 1
ATOM 1159 N N . ALA A 1 151 ? 28.134 11.863 -33.927 1.00 94.12 151 ALA A N 1
ATOM 1160 C CA . ALA A 1 151 ? 28.927 12.974 -34.455 1.00 94.12 151 ALA A CA 1
ATOM 1161 C C . ALA A 1 151 ? 28.114 14.247 -34.736 1.00 94.12 151 ALA A C 1
ATOM 1163 O O . ALA A 1 151 ? 28.539 15.342 -34.369 1.00 94.12 151 ALA A O 1
ATOM 1164 N N . PHE A 1 152 ? 26.953 14.132 -35.386 1.00 94.31 152 PHE A N 1
ATOM 1165 C CA . PHE A 1 152 ? 26.176 15.299 -35.822 1.00 94.31 152 PHE A CA 1
ATOM 1166 C C . PHE A 1 152 ? 25.607 16.130 -34.660 1.00 94.31 152 PHE A C 1
ATOM 1168 O O . PHE A 1 152 ? 25.747 17.357 -34.702 1.00 94.31 152 PHE A O 1
ATOM 1175 N N . PRO A 1 153 ? 25.016 15.523 -33.610 1.00 90.69 153 PRO A N 1
ATOM 1176 C CA . PRO A 1 153 ? 24.585 16.273 -32.432 1.00 90.69 153 PRO A CA 1
ATOM 1177 C C . PRO A 1 153 ? 25.727 17.025 -31.744 1.00 90.69 153 PRO A C 1
ATOM 1179 O O . PRO A 1 153 ? 25.543 18.177 -31.356 1.00 90.69 153 PRO A O 1
ATOM 1182 N N . GLU A 1 154 ? 26.918 16.422 -31.656 1.00 87.38 154 GLU A N 1
ATOM 1183 C CA . GLU A 1 154 ? 28.105 17.063 -31.071 1.00 87.38 154 GLU A CA 1
ATOM 1184 C C . GLU A 1 154 ? 28.622 18.220 -31.943 1.00 87.38 154 GLU A C 1
ATOM 1186 O O . GLU A 1 154 ? 28.998 19.265 -31.425 1.00 87.38 154 GLU A O 1
ATOM 1191 N N . LEU A 1 155 ? 28.597 18.087 -33.274 1.00 89.25 155 LEU A N 1
ATOM 1192 C CA . LEU A 1 155 ? 28.955 19.180 -34.190 1.00 89.25 155 LEU A CA 1
ATOM 1193 C C . LEU A 1 155 ? 28.010 20.381 -34.063 1.00 89.25 155 LEU A C 1
ATOM 1195 O O . LEU A 1 155 ? 28.432 21.525 -34.234 1.00 89.25 155 LEU A O 1
ATOM 1199 N N . ARG A 1 156 ? 26.728 20.124 -33.781 1.00 86.06 156 ARG A N 1
ATOM 1200 C CA . ARG A 1 156 ? 25.706 21.161 -33.605 1.00 86.06 156 ARG A CA 1
ATOM 1201 C C . ARG A 1 156 ? 25.782 21.823 -32.230 1.00 86.06 156 ARG A C 1
ATOM 1203 O O . ARG A 1 156 ? 25.599 23.034 -32.139 1.00 86.06 156 ARG A O 1
ATOM 1210 N N . TYR A 1 157 ? 26.066 21.040 -31.193 1.00 80.50 157 TYR A N 1
ATOM 1211 C CA . TYR A 1 157 ? 26.190 21.482 -29.805 1.00 80.50 157 TYR A CA 1
ATOM 1212 C C . TYR A 1 157 ? 27.591 21.163 -29.264 1.00 80.50 157 TYR A C 1
ATOM 1214 O O . TYR A 1 157 ? 27.727 20.318 -28.378 1.00 80.50 157 TYR A O 1
ATOM 1222 N N . PRO A 1 158 ? 28.648 21.812 -29.789 1.00 71.69 158 PRO A N 1
ATOM 1223 C CA . PRO A 1 158 ? 30.008 21.489 -29.391 1.00 71.69 158 PRO A CA 1
ATOM 1224 C C . PRO A 1 158 ? 30.207 21.860 -27.921 1.00 71.69 158 PRO A C 1
ATOM 1226 O O . PRO A 1 158 ? 29.961 23.004 -27.531 1.00 71.69 158 PRO A O 1
ATOM 1229 N N . CYS A 1 159 ? 30.666 20.905 -27.106 1.00 62.44 159 CYS A N 1
ATOM 1230 C CA . CYS A 1 159 ? 30.971 21.102 -25.686 1.00 62.44 159 CYS A CA 1
ATOM 1231 C C . CYS A 1 159 ? 32.150 22.082 -25.474 1.00 62.44 159 CYS A C 1
ATOM 1233 O O . CYS A 1 159 ? 33.253 21.700 -25.080 1.00 62.44 159 CYS A O 1
ATOM 1235 N N . TYR A 1 160 ? 31.938 23.375 -25.719 1.00 50.97 160 TYR A N 1
ATOM 1236 C CA . TYR A 1 160 ? 32.842 24.444 -25.310 1.00 50.97 160 TYR A CA 1
ATOM 1237 C C . TYR A 1 160 ? 32.373 24.993 -23.962 1.00 50.97 160 TYR A C 1
ATOM 1239 O O . TYR A 1 160 ? 31.265 25.504 -23.849 1.00 50.97 160 TYR A O 1
ATOM 1247 N N . ARG A 1 161 ? 33.237 24.824 -22.949 1.00 50.12 161 ARG A N 1
ATOM 1248 C CA . ARG A 1 161 ? 33.147 25.303 -21.554 1.00 50.12 161 ARG A CA 1
ATOM 1249 C C . ARG A 1 161 ? 32.072 26.365 -21.296 1.00 50.12 161 ARG A C 1
ATOM 1251 O O . ARG A 1 161 ? 32.078 27.416 -21.936 1.00 50.12 161 ARG A O 1
ATOM 1258 N N . LEU A 1 162 ? 31.289 26.150 -20.234 1.00 47.38 162 LEU A N 1
ATOM 1259 C CA . LEU A 1 162 ? 30.514 27.202 -19.574 1.00 47.38 162 LEU A CA 1
ATOM 1260 C C . LEU A 1 162 ? 31.372 28.478 -19.436 1.00 47.38 162 LEU A C 1
ATOM 1262 O O . LEU A 1 162 ? 32.503 28.392 -18.935 1.00 47.38 162 LEU A O 1
ATOM 1266 N N . PRO A 1 163 ? 30.881 29.657 -19.863 1.00 39.31 163 PRO A N 1
ATOM 1267 C CA . PRO A 1 163 ? 31.563 30.911 -19.593 1.00 39.31 163 PRO A CA 1
ATOM 1268 C C . PRO A 1 163 ? 31.736 31.048 -18.084 1.00 39.31 163 PRO A C 1
ATOM 1270 O O . PRO A 1 163 ? 30.779 30.931 -17.323 1.00 39.31 163 PRO A O 1
ATOM 1273 N N . SER A 1 164 ? 32.968 31.280 -17.639 1.00 39.84 164 SER A N 1
ATOM 1274 C CA . SER A 1 164 ? 33.273 31.580 -16.243 1.00 39.84 164 SER A CA 1
ATOM 1275 C C . SER A 1 164 ? 32.780 32.995 -15.933 1.00 39.84 164 SER A C 1
ATOM 1277 O O . SER A 1 164 ? 33.563 33.941 -15.871 1.00 39.84 164 SER A O 1
ATOM 1279 N N . THR A 1 165 ? 31.467 33.182 -15.823 1.00 40.31 165 THR A N 1
ATOM 1280 C CA . THR A 1 165 ? 30.876 34.472 -15.464 1.00 40.31 165 THR A CA 1
ATOM 1281 C C . THR A 1 165 ? 31.197 34.744 -13.989 1.00 40.31 165 THR A C 1
ATOM 1283 O O . THR A 1 165 ? 30.925 33.867 -13.157 1.00 40.31 165 THR A O 1
ATOM 1286 N N . PRO A 1 166 ? 31.770 35.905 -13.613 1.00 35.50 166 PRO A N 1
ATOM 1287 C CA . PRO A 1 166 ? 32.043 36.228 -12.213 1.00 35.50 166 PRO A CA 1
ATOM 1288 C C . PRO A 1 166 ? 30.714 36.314 -11.445 1.00 35.50 166 PRO A C 1
ATOM 1290 O O . PRO A 1 166 ? 29.936 37.238 -11.657 1.00 35.50 166 PRO A O 1
ATOM 1293 N N . GLY A 1 167 ? 30.434 35.303 -10.617 1.00 42.34 167 GLY A N 1
ATOM 1294 C CA . GLY A 1 167 ? 29.149 35.089 -9.930 1.00 42.34 167 GLY A CA 1
ATOM 1295 C C . GLY A 1 167 ? 28.652 33.634 -9.967 1.00 42.34 167 GLY A C 1
ATOM 1296 O O . GLY A 1 167 ? 27.856 33.243 -9.125 1.00 42.34 167 GLY A O 1
ATOM 1297 N N . SER A 1 168 ? 29.175 32.809 -10.883 1.00 41.00 168 SER A N 1
ATOM 1298 C CA . SER A 1 168 ? 28.792 31.394 -11.096 1.00 41.00 168 SER A CA 1
ATOM 1299 C C . SER A 1 168 ? 29.442 30.378 -10.139 1.00 41.00 168 SER A C 1
ATOM 1301 O O . SER A 1 168 ? 29.277 29.168 -10.301 1.00 41.00 168 SER A O 1
ATOM 1303 N N . SER A 1 169 ? 30.165 30.834 -9.112 1.00 37.12 169 SER A N 1
ATOM 1304 C CA . SER A 1 169 ? 30.870 29.953 -8.170 1.00 37.12 169 SER A CA 1
ATOM 1305 C C . SER A 1 169 ? 29.946 29.058 -7.331 1.00 37.12 169 SER A C 1
ATOM 1307 O O . SER A 1 169 ? 30.435 28.102 -6.739 1.00 37.12 169 SER A O 1
ATOM 1309 N N . SER A 1 170 ? 28.633 29.322 -7.294 1.00 42.12 170 SER A N 1
ATOM 1310 C CA . SER A 1 170 ? 27.643 28.450 -6.642 1.00 42.12 170 SER A CA 1
ATOM 1311 C C . SER A 1 170 ? 27.202 27.257 -7.501 1.00 42.12 170 SER A C 1
ATOM 1313 O O . SER A 1 170 ? 26.818 26.233 -6.945 1.00 42.12 170 SER A O 1
ATOM 1315 N N . VAL A 1 171 ? 27.281 27.345 -8.837 1.00 45.28 171 VAL A N 1
ATOM 1316 C CA . VAL A 1 171 ? 26.785 26.300 -9.762 1.00 45.28 171 VAL A CA 1
ATOM 1317 C C . VAL A 1 171 ? 27.804 25.164 -9.925 1.00 45.28 171 VAL A C 1
ATOM 1319 O O . VAL A 1 171 ? 27.440 23.999 -10.063 1.00 45.28 171 VAL A O 1
ATOM 1322 N N . MET A 1 172 ? 29.100 25.479 -9.834 1.00 41.34 172 MET A N 1
ATOM 1323 C CA . MET A 1 172 ? 30.198 24.512 -10.005 1.00 41.34 172 MET A CA 1
ATOM 1324 C C . MET A 1 172 ? 30.518 23.676 -8.749 1.00 41.34 172 MET A C 1
ATOM 1326 O O . MET A 1 172 ? 31.406 22.828 -8.797 1.00 41.34 172 MET A O 1
ATOM 1330 N N . GLN A 1 173 ? 29.821 23.906 -7.630 1.00 43.56 173 GLN A N 1
ATOM 1331 C CA . GLN A 1 173 ? 29.958 23.146 -6.373 1.00 43.56 173 GLN A CA 1
ATOM 1332 C C . GLN A 1 173 ? 28.661 22.413 -5.988 1.00 43.56 173 GLN A C 1
ATOM 1334 O O . GLN A 1 173 ? 28.420 22.146 -4.812 1.00 43.56 173 GLN A O 1
ATOM 1339 N N . SER A 1 174 ? 27.795 22.112 -6.960 1.00 52.25 174 SER A N 1
ATOM 1340 C CA . SER A 1 174 ? 26.567 21.360 -6.692 1.00 52.25 174 SER A CA 1
ATOM 1341 C C . SER A 1 174 ? 26.852 19.861 -6.516 1.00 52.25 174 SER A C 1
ATOM 1343 O O . SER A 1 174 ? 27.751 19.308 -7.151 1.00 52.25 174 SER A O 1
ATOM 1345 N N . ALA A 1 175 ? 26.073 19.190 -5.664 1.00 61.75 175 ALA A N 1
ATOM 1346 C CA . ALA A 1 175 ? 26.137 17.737 -5.479 1.00 61.75 175 ALA A CA 1
ATOM 1347 C C . ALA A 1 175 ? 25.768 16.944 -6.756 1.00 61.75 175 ALA A C 1
ATOM 1349 O O . ALA A 1 175 ? 26.030 15.746 -6.827 1.00 61.75 175 ALA A O 1
ATOM 1350 N N . ASP A 1 176 ? 25.191 17.608 -7.765 1.00 67.31 176 ASP A N 1
ATOM 1351 C CA . ASP A 1 176 ? 24.652 17.003 -8.988 1.00 67.31 176 ASP A CA 1
ATOM 1352 C C . ASP A 1 176 ? 25.709 16.756 -10.085 1.00 67.31 176 ASP A C 1
ATOM 1354 O O . ASP A 1 176 ? 25.415 16.082 -11.077 1.00 67.31 176 ASP A O 1
ATOM 1358 N N . GLY A 1 177 ? 26.928 17.288 -9.919 1.00 75.00 177 GLY A N 1
ATOM 1359 C CA . GLY A 1 177 ? 28.028 17.200 -10.888 1.00 75.00 177 GLY A CA 1
ATOM 1360 C C . GLY A 1 177 ? 28.173 18.429 -11.797 1.00 75.00 177 GLY A C 1
ATOM 1361 O O . GLY A 1 177 ? 27.598 19.488 -11.551 1.00 75.00 177 GLY A O 1
ATOM 1362 N N . GLU A 1 178 ? 28.987 18.302 -12.850 1.00 81.75 178 GLU A N 1
ATOM 1363 C CA . GLU A 1 178 ? 29.149 19.348 -13.873 1.00 81.75 178 GLU A CA 1
ATOM 1364 C C . GLU A 1 178 ? 27.854 19.485 -14.698 1.00 81.75 178 GLU A C 1
ATOM 1366 O O . GLU A 1 178 ? 27.319 18.453 -15.108 1.00 81.75 178 GLU A O 1
ATOM 1371 N N . PRO A 1 179 ? 27.355 20.707 -14.984 1.00 86.88 179 PRO A N 1
ATOM 1372 C CA . PRO A 1 179 ? 26.140 20.886 -15.775 1.00 86.88 179 PRO A CA 1
ATOM 1373 C C . PRO A 1 179 ? 26.228 20.277 -17.175 1.00 86.88 179 PRO A C 1
ATOM 1375 O O . PRO A 1 179 ? 27.202 20.469 -17.907 1.00 86.88 179 PRO A O 1
ATOM 1378 N N . ARG A 1 180 ? 25.174 19.554 -17.558 1.00 88.38 180 ARG A N 1
ATOM 1379 C CA . ARG A 1 180 ? 25.059 18.803 -18.817 1.00 88.38 180 ARG A CA 1
ATOM 1380 C C . ARG A 1 180 ? 23.664 18.997 -19.416 1.00 88.38 180 ARG A C 1
ATOM 1382 O O . ARG A 1 180 ? 22.728 19.285 -18.673 1.00 88.38 180 ARG A O 1
ATOM 1389 N N . PRO A 1 181 ? 23.496 18.816 -20.738 1.00 90.94 181 PRO A N 1
ATOM 1390 C CA . PRO A 1 181 ? 22.217 19.050 -21.410 1.00 90.94 181 PRO A CA 1
ATOM 1391 C C . PRO A 1 181 ? 21.126 18.028 -21.059 1.00 90.94 181 PRO A C 1
ATOM 1393 O O . PRO A 1 181 ? 19.971 18.230 -21.418 1.00 90.94 181 PRO A O 1
ATOM 1396 N N . MET A 1 182 ? 21.465 16.924 -20.385 1.00 92.62 182 MET A N 1
ATOM 1397 C CA . MET A 1 182 ? 20.509 15.892 -19.981 1.00 92.62 182 MET A CA 1
ATOM 1398 C C . MET A 1 182 ? 20.628 15.587 -18.486 1.00 92.62 182 MET A C 1
ATOM 1400 O O . MET A 1 182 ? 21.711 15.247 -17.995 1.00 92.62 182 MET A O 1
ATOM 1404 N N . VAL A 1 183 ? 19.500 15.668 -17.781 1.00 94.50 183 VAL A N 1
ATOM 1405 C CA . VAL A 1 183 ? 19.380 15.557 -16.321 1.00 94.50 183 VAL A CA 1
ATOM 1406 C C . VAL A 1 183 ? 18.498 14.367 -15.965 1.00 94.50 183 VAL A C 1
ATOM 1408 O O . VAL A 1 183 ? 17.353 14.290 -16.404 1.00 94.50 183 VAL A O 1
ATOM 1411 N N . SER A 1 184 ? 19.007 13.457 -15.137 1.00 94.81 184 SER A N 1
ATOM 1412 C CA . SER A 1 184 ? 18.202 12.428 -14.479 1.00 94.81 184 SER A CA 1
ATOM 1413 C C . SER A 1 184 ? 17.372 13.052 -13.363 1.00 94.81 184 SER A C 1
ATOM 1415 O O . SER A 1 184 ? 17.933 13.697 -12.484 1.00 94.81 184 SER A O 1
ATOM 1417 N N . VAL A 1 185 ? 16.064 12.801 -13.364 1.00 96.06 185 VAL A N 1
ATOM 1418 C CA . VAL A 1 185 ? 15.110 13.252 -12.343 1.00 96.06 185 VAL A CA 1
ATOM 1419 C C . VAL A 1 185 ? 14.407 12.032 -11.750 1.00 96.06 185 VAL A C 1
ATOM 1421 O O . VAL A 1 185 ? 13.808 11.241 -12.482 1.00 96.06 185 VAL A O 1
ATOM 1424 N N . GLN A 1 186 ? 14.491 11.859 -10.430 1.00 94.06 186 GLN A N 1
ATOM 1425 C CA . GLN A 1 186 ? 13.915 10.719 -9.708 1.00 94.06 186 GLN A CA 1
ATOM 1426 C C . GLN A 1 186 ? 13.077 11.178 -8.510 1.00 94.06 186 GLN A C 1
ATOM 1428 O O . GLN A 1 186 ? 13.326 12.248 -7.961 1.00 94.06 186 GLN A O 1
ATOM 1433 N N . GLY A 1 187 ? 12.114 10.357 -8.079 1.00 89.75 187 GLY A N 1
ATOM 1434 C CA . GLY A 1 187 ? 11.296 10.630 -6.881 1.00 89.75 187 GLY A CA 1
ATOM 1435 C C . GLY A 1 187 ? 10.040 11.475 -7.133 1.00 89.75 187 GLY A C 1
ATOM 1436 O O . GLY A 1 187 ? 9.430 11.995 -6.203 1.00 89.75 187 GLY A O 1
ATOM 1437 N N . VAL A 1 188 ? 9.631 11.604 -8.395 1.00 91.50 188 VAL A N 1
ATOM 1438 C CA . VAL A 1 188 ? 8.428 12.330 -8.826 1.00 91.50 188 VAL A CA 1
ATOM 1439 C C . VAL A 1 188 ? 7.589 11.439 -9.746 1.00 91.50 188 VAL A C 1
ATOM 1441 O O . VAL A 1 188 ? 8.105 10.469 -10.292 1.00 91.50 188 VAL A O 1
ATOM 1444 N N . THR A 1 189 ? 6.299 11.729 -9.915 1.00 90.00 189 THR A N 1
ATOM 1445 C CA . THR A 1 189 ? 5.447 11.047 -10.905 1.00 90.00 189 THR A CA 1
ATOM 1446 C C . THR A 1 189 ? 5.539 11.741 -12.266 1.00 90.00 189 THR A C 1
ATOM 1448 O O . THR A 1 189 ? 5.822 12.939 -12.334 1.00 90.00 189 THR A O 1
ATOM 1451 N N . LYS A 1 190 ? 5.252 11.024 -13.363 1.00 92.00 190 LYS A N 1
ATOM 1452 C CA . LYS A 1 190 ? 5.249 11.611 -14.718 1.00 92.00 190 LYS A CA 1
ATOM 1453 C C . LYS A 1 190 ? 4.352 12.860 -14.820 1.00 92.00 190 LYS A C 1
ATOM 1455 O O . LYS A 1 190 ? 4.871 13.891 -15.243 1.00 92.00 190 LYS A O 1
ATOM 1460 N N . PRO A 1 191 ? 3.079 12.843 -14.367 1.00 92.56 191 PRO A N 1
ATOM 1461 C CA . PRO A 1 191 ? 2.222 14.026 -14.463 1.00 92.56 191 PRO A CA 1
ATOM 1462 C C . PRO A 1 191 ? 2.758 15.226 -13.673 1.00 92.56 191 PRO A C 1
ATOM 1464 O O . PRO A 1 191 ? 2.663 16.361 -14.133 1.00 92.56 191 PRO A O 1
ATOM 1467 N N . ALA A 1 192 ? 3.353 14.993 -12.498 1.00 92.19 192 ALA A N 1
ATOM 1468 C CA . ALA A 1 192 ? 3.952 16.066 -11.709 1.00 92.19 192 ALA A CA 1
ATOM 1469 C C . ALA A 1 192 ? 5.206 16.639 -12.393 1.00 92.19 192 ALA A C 1
ATOM 1471 O O . ALA A 1 192 ? 5.363 17.856 -12.460 1.00 92.19 192 ALA A O 1
ATOM 1472 N N . LEU A 1 193 ? 6.066 15.791 -12.970 1.00 95.88 193 LEU A N 1
ATOM 1473 C CA . LEU A 1 193 ? 7.225 16.253 -13.738 1.00 95.88 193 LEU A CA 1
ATOM 1474 C C . LEU A 1 193 ? 6.813 17.073 -14.966 1.00 95.88 193 LEU A C 1
ATOM 1476 O O . LEU A 1 193 ? 7.396 18.123 -15.222 1.00 95.88 193 LEU A O 1
ATOM 1480 N N . GLU A 1 194 ? 5.794 16.634 -15.702 1.00 96.50 194 GLU A N 1
ATOM 1481 C CA . GLU A 1 194 ? 5.257 17.375 -16.848 1.00 96.50 194 GLU A CA 1
ATOM 1482 C C . GLU A 1 194 ? 4.718 18.752 -16.433 1.00 96.50 194 GLU A C 1
ATOM 1484 O O . GLU A 1 194 ? 4.955 19.739 -17.131 1.00 96.50 194 GLU A O 1
ATOM 1489 N N . GLN A 1 195 ? 4.074 18.859 -15.264 1.00 96.12 195 GLN A N 1
ATOM 1490 C CA . GLN A 1 195 ? 3.650 20.146 -14.703 1.00 96.12 195 GLN A CA 1
ATOM 1491 C C . GLN A 1 195 ? 4.836 21.049 -14.343 1.00 96.12 195 GLN A C 1
ATOM 1493 O O . GLN A 1 195 ? 4.786 22.252 -14.620 1.00 96.12 195 GLN A O 1
ATOM 1498 N N . TYR A 1 196 ? 5.910 20.498 -13.768 1.00 96.62 196 TYR A N 1
ATOM 1499 C CA . TYR A 1 196 ? 7.135 21.256 -13.495 1.00 96.62 196 TYR A CA 1
ATOM 1500 C C . TYR A 1 196 ? 7.793 21.750 -14.787 1.00 96.62 196 TYR A C 1
ATOM 1502 O O . TYR A 1 196 ? 8.142 22.926 -14.877 1.00 96.62 196 TYR A O 1
ATOM 1510 N N . ILE A 1 197 ? 7.899 20.897 -15.811 1.00 97.81 197 ILE A N 1
ATOM 1511 C CA . ILE A 1 197 ? 8.434 21.265 -17.131 1.00 97.81 197 ILE A CA 1
ATOM 1512 C C . ILE A 1 197 ? 7.585 22.372 -17.764 1.00 97.81 197 ILE A C 1
ATOM 1514 O O . ILE A 1 197 ? 8.127 23.384 -18.202 1.00 97.81 197 ILE A O 1
ATOM 1518 N N . ALA A 1 198 ? 6.258 22.227 -17.773 1.00 97.38 198 ALA A N 1
ATOM 1519 C CA . ALA A 1 198 ? 5.354 23.237 -18.319 1.00 97.38 198 ALA A CA 1
ATOM 1520 C C . ALA A 1 198 ? 5.475 24.578 -17.574 1.00 97.38 198 ALA A C 1
ATOM 1522 O O . ALA A 1 198 ? 5.559 25.633 -18.204 1.00 97.38 198 ALA A O 1
ATOM 1523 N N . SER A 1 199 ? 5.543 24.536 -16.241 1.00 96.25 199 SER A N 1
ATOM 1524 C CA . SER A 1 199 ? 5.692 25.725 -15.393 1.00 96.25 199 SER A CA 1
ATOM 1525 C C . SER A 1 199 ? 7.029 26.429 -15.605 1.00 96.25 199 SER A C 1
ATOM 1527 O O . SER A 1 199 ? 7.075 27.659 -15.610 1.00 96.25 199 SER A O 1
ATOM 1529 N N . PHE A 1 200 ? 8.108 25.668 -15.790 1.00 96.62 200 PHE A N 1
ATOM 1530 C CA . PHE A 1 200 ? 9.426 26.206 -16.100 1.00 96.62 200 PHE A CA 1
ATOM 1531 C C . PHE A 1 200 ? 9.462 26.822 -17.501 1.00 96.62 200 PHE A C 1
ATOM 1533 O O . PHE A 1 200 ? 9.863 27.975 -17.645 1.00 96.62 200 PHE A O 1
ATOM 1540 N N . ASN A 1 201 ? 8.990 26.094 -18.518 1.00 97.06 201 ASN A N 1
ATOM 1541 C CA . ASN A 1 201 ? 8.990 26.547 -19.912 1.00 97.06 201 ASN A CA 1
ATOM 1542 C C . ASN A 1 201 ? 8.130 27.802 -20.108 1.00 97.06 201 ASN A C 1
ATOM 1544 O O . ASN A 1 201 ? 8.528 28.702 -20.835 1.00 97.06 201 ASN A O 1
ATOM 1548 N N . ALA A 1 202 ? 7.003 27.927 -19.399 1.00 96.06 202 ALA A N 1
ATOM 1549 C CA . ALA A 1 202 ? 6.161 29.126 -19.441 1.00 96.06 202 ALA A CA 1
ATOM 1550 C C . ALA A 1 202 ? 6.866 30.407 -18.946 1.00 96.06 202 ALA A C 1
ATOM 1552 O O . ALA A 1 202 ? 6.385 31.508 -19.212 1.00 96.06 202 ALA A O 1
ATOM 1553 N N . ARG A 1 203 ? 7.984 30.277 -18.214 1.00 94.00 203 ARG A N 1
ATOM 1554 C CA . ARG A 1 203 ? 8.804 31.400 -17.730 1.00 94.00 203 ARG A CA 1
ATOM 1555 C C . ARG A 1 203 ? 9.964 31.741 -18.672 1.00 94.00 203 ARG A C 1
ATOM 1557 O O . ARG A 1 203 ? 10.631 32.745 -18.432 1.00 94.00 203 ARG A O 1
ATOM 1564 N N . GLN A 1 204 ? 10.216 30.933 -19.704 1.00 92.12 204 GLN A N 1
ATOM 1565 C CA . GLN A 1 204 ? 11.341 31.134 -20.617 1.00 92.12 204 GLN A CA 1
ATOM 1566 C C . GLN A 1 204 ? 10.981 32.102 -21.755 1.00 92.12 204 GLN A C 1
ATOM 1568 O O . GLN A 1 204 ? 9.854 32.069 -22.256 1.00 92.12 204 GLN A O 1
ATOM 1573 N N . PRO A 1 205 ? 11.912 32.976 -22.179 1.00 85.25 205 PRO A N 1
ATOM 1574 C CA . PRO A 1 205 ? 11.628 33.971 -23.208 1.00 85.25 205 PRO A CA 1
ATOM 1575 C C . PRO A 1 205 ? 11.558 33.385 -24.624 1.00 85.25 205 PRO A C 1
ATOM 1577 O O . PRO A 1 205 ? 10.862 33.950 -25.472 1.00 85.25 205 PRO A O 1
ATOM 1580 N N . THR A 1 206 ? 12.248 32.275 -24.901 1.00 87.38 206 THR A N 1
ATOM 1581 C CA . THR A 1 206 ? 12.242 31.626 -26.220 1.00 87.38 206 THR A CA 1
ATOM 1582 C C . THR A 1 206 ? 12.092 30.106 -26.139 1.00 87.38 206 THR A C 1
ATOM 1584 O O . THR A 1 206 ? 12.483 29.470 -25.164 1.00 87.38 206 THR A O 1
ATOM 1587 N N . SER A 1 207 ? 11.579 29.492 -27.211 1.00 81.25 207 SER A N 1
ATOM 1588 C CA . SER A 1 207 ? 11.424 28.030 -27.303 1.00 81.25 207 SER A CA 1
ATOM 1589 C C . SER A 1 207 ? 12.750 27.261 -27.360 1.00 81.25 207 SER A C 1
ATOM 1591 O O . SER A 1 207 ? 12.768 26.060 -27.087 1.00 81.25 207 SER A O 1
ATOM 1593 N N . GLY A 1 208 ? 13.856 27.934 -27.698 1.00 79.50 208 GLY A N 1
ATOM 1594 C CA . GLY A 1 208 ? 15.204 27.362 -27.633 1.00 79.50 208 GLY A CA 1
ATOM 1595 C C . GLY A 1 208 ? 15.682 27.129 -26.198 1.00 79.50 208 GLY A C 1
ATOM 1596 O O . GLY A 1 208 ? 16.482 26.233 -25.961 1.00 79.50 208 GLY A O 1
ATOM 1597 N N . GLU A 1 209 ? 15.129 27.868 -25.233 1.00 87.12 209 GLU A N 1
ATOM 1598 C CA . GLU A 1 209 ? 15.474 27.760 -23.811 1.00 87.12 209 GLU A CA 1
ATOM 1599 C C . GLU A 1 209 ? 14.564 26.785 -23.049 1.00 87.12 209 GLU A C 1
ATOM 1601 O O . GLU A 1 209 ? 14.696 26.631 -21.832 1.00 87.12 209 GLU A O 1
ATOM 1606 N N . HIS A 1 210 ? 13.637 26.119 -23.739 1.00 95.81 210 HIS A N 1
ATOM 1607 C CA . HIS A 1 210 ? 12.771 25.114 -23.136 1.00 95.81 210 HIS A CA 1
ATOM 1608 C C . HIS A 1 210 ? 13.536 23.834 -22.779 1.00 95.81 210 HIS A C 1
ATOM 1610 O O . HIS A 1 210 ? 14.510 23.449 -23.430 1.00 95.81 210 HIS A O 1
ATOM 1616 N N . VAL A 1 211 ? 13.019 23.126 -21.778 1.00 97.38 211 VAL A N 1
ATOM 1617 C CA . VAL A 1 211 ? 13.399 21.748 -21.460 1.00 97.38 211 VAL A CA 1
ATOM 1618 C C . VAL A 1 211 ? 12.292 20.773 -21.860 1.00 97.38 211 VAL A C 1
ATOM 1620 O O . VAL A 1 211 ? 11.113 21.130 -21.920 1.00 97.38 211 VAL A O 1
ATOM 1623 N N . TYR A 1 212 ? 12.668 19.528 -22.133 1.00 97.25 212 TYR A N 1
ATOM 1624 C CA . TYR A 1 212 ? 11.803 18.502 -22.706 1.00 97.25 212 TYR A CA 1
ATOM 1625 C C . TYR A 1 212 ? 11.949 17.193 -21.934 1.00 97.25 212 TYR A C 1
ATOM 1627 O O . TYR A 1 212 ? 13.062 16.793 -21.590 1.00 97.25 212 TYR A O 1
ATOM 1635 N N . LEU A 1 213 ? 10.838 16.496 -21.683 1.00 97.56 213 LEU A N 1
ATOM 1636 C CA . LEU A 1 213 ? 10.891 15.116 -21.206 1.00 97.56 213 LEU A CA 1
ATOM 1637 C C . LEU A 1 213 ? 11.469 14.247 -22.330 1.00 97.56 213 LEU A C 1
ATOM 1639 O O . LEU A 1 213 ? 10.857 14.120 -23.384 1.00 97.56 213 LEU A O 1
ATOM 1643 N N . ALA A 1 214 ? 12.651 13.687 -22.095 1.00 96.31 214 ALA A N 1
ATOM 1644 C CA . ALA A 1 214 ? 13.453 12.998 -23.100 1.00 96.31 214 ALA A CA 1
ATOM 1645 C C . ALA A 1 214 ? 13.334 11.472 -22.992 1.00 96.31 214 ALA A C 1
ATOM 1647 O O . ALA A 1 214 ? 13.240 10.765 -23.993 1.00 96.31 214 ALA A O 1
ATOM 1648 N N . VAL A 1 215 ? 13.331 10.941 -21.766 1.00 95.56 215 VAL A N 1
ATOM 1649 C CA . VAL A 1 215 ? 13.267 9.493 -21.518 1.00 95.56 215 VAL A CA 1
ATOM 1650 C C . VAL A 1 215 ? 12.440 9.205 -20.271 1.00 95.56 215 VAL A C 1
ATOM 1652 O O . VAL A 1 215 ? 12.646 9.820 -19.226 1.00 95.56 215 VAL A O 1
ATOM 1655 N N . ILE A 1 216 ? 11.565 8.209 -20.354 1.00 95.00 216 ILE A N 1
ATOM 1656 C CA . ILE A 1 216 ? 10.899 7.566 -19.221 1.00 95.00 216 ILE A CA 1
ATOM 1657 C C . ILE A 1 216 ? 11.602 6.226 -19.003 1.00 95.00 216 ILE A C 1
ATOM 1659 O O . ILE A 1 216 ? 11.417 5.282 -19.767 1.00 95.00 216 ILE A O 1
ATOM 1663 N N . ASN A 1 217 ? 12.451 6.142 -17.978 1.00 92.44 217 ASN A N 1
ATOM 1664 C CA . ASN A 1 217 ? 13.191 4.918 -17.657 1.00 92.44 217 ASN A CA 1
ATOM 1665 C C . ASN A 1 217 ? 12.358 3.969 -16.787 1.00 92.44 217 ASN A C 1
ATOM 1667 O O . ASN A 1 217 ? 12.414 2.754 -16.974 1.00 92.44 217 ASN A O 1
ATOM 1671 N N . ALA A 1 218 ? 11.598 4.526 -15.845 1.00 90.94 218 ALA A N 1
ATOM 1672 C CA . ALA A 1 218 ? 10.670 3.826 -14.961 1.00 90.94 218 ALA A CA 1
ATOM 1673 C C . ALA A 1 218 ? 9.532 4.779 -14.556 1.00 90.94 218 ALA A C 1
ATOM 1675 O O . ALA A 1 218 ? 9.570 5.964 -14.880 1.00 90.94 218 ALA A O 1
ATOM 1676 N N . ALA A 1 219 ? 8.552 4.284 -13.796 1.00 87.81 219 ALA A N 1
ATOM 1677 C CA . ALA A 1 219 ? 7.425 5.089 -13.304 1.00 87.81 219 ALA A CA 1
ATOM 1678 C C . ALA A 1 219 ? 7.838 6.327 -12.471 1.00 87.81 219 ALA A C 1
ATOM 1680 O O . ALA A 1 219 ? 7.070 7.278 -12.368 1.00 87.81 219 ALA A O 1
ATOM 1681 N N . ASP A 1 220 ? 9.035 6.298 -11.877 1.00 89.12 220 ASP A N 1
ATOM 1682 C CA . ASP A 1 220 ? 9.598 7.312 -10.978 1.00 89.12 220 ASP A CA 1
ATOM 1683 C C . ASP A 1 220 ? 11.008 7.782 -11.395 1.00 89.12 220 ASP A C 1
ATOM 1685 O O . ASP A 1 220 ? 11.716 8.389 -10.589 1.00 89.12 220 ASP A O 1
ATOM 1689 N N . GLN A 1 221 ? 11.454 7.453 -12.615 1.00 93.12 221 GLN A N 1
ATOM 1690 C CA . GLN A 1 221 ? 12.792 7.786 -13.121 1.00 93.12 221 GLN A CA 1
ATOM 1691 C C . GLN A 1 221 ? 12.713 8.307 -14.552 1.00 93.12 221 GLN A C 1
ATOM 1693 O O . GLN A 1 221 ? 12.364 7.568 -15.477 1.00 93.12 221 GLN A O 1
ATOM 1698 N N . PHE A 1 222 ? 13.117 9.559 -14.737 1.00 96.00 222 PHE A N 1
ATOM 1699 C CA . PHE A 1 222 ? 13.007 10.285 -15.997 1.00 96.00 222 PHE A CA 1
ATOM 1700 C C . PHE A 1 222 ? 14.331 10.935 -16.378 1.00 96.00 222 PHE A C 1
ATOM 1702 O O . PHE A 1 222 ? 15.182 11.169 -15.521 1.00 96.00 222 PHE A O 1
ATOM 1709 N N . ILE A 1 223 ? 14.487 11.264 -17.657 1.00 96.50 223 ILE A N 1
ATOM 1710 C CA . ILE A 1 223 ? 15.530 12.163 -18.145 1.00 96.50 223 ILE A CA 1
ATOM 1711 C C . ILE A 1 223 ? 14.864 13.377 -18.784 1.00 96.50 223 ILE A C 1
ATOM 1713 O O . ILE A 1 223 ? 13.965 13.225 -19.612 1.00 96.50 223 ILE A O 1
ATOM 1717 N N . VAL A 1 224 ? 15.327 14.568 -18.421 1.00 97.81 224 VAL A N 1
ATOM 1718 C CA . VAL A 1 224 ? 14.931 15.842 -19.027 1.00 97.81 224 VAL A CA 1
ATOM 1719 C C . VAL A 1 224 ? 16.104 16.384 -19.837 1.00 97.81 224 VAL A C 1
ATOM 1721 O O . VAL A 1 224 ? 17.234 16.377 -19.351 1.00 97.81 224 VAL A O 1
ATOM 1724 N N . ALA A 1 225 ? 15.846 16.827 -21.066 1.00 95.81 225 ALA A N 1
ATOM 1725 C CA . ALA A 1 225 ? 16.849 17.372 -21.975 1.00 95.81 225 ALA A CA 1
ATOM 1726 C C . ALA A 1 225 ? 16.582 18.843 -22.308 1.00 95.81 225 ALA A C 1
ATOM 1728 O O . ALA A 1 225 ? 15.435 19.259 -22.455 1.00 95.81 225 ALA A O 1
ATOM 1729 N N . GLY A 1 226 ? 17.643 19.618 -22.489 1.00 94.06 226 GLY A N 1
ATOM 1730 C CA . GLY A 1 226 ? 17.598 21.004 -22.948 1.00 94.06 226 GLY A CA 1
ATOM 1731 C C . GLY A 1 226 ? 19.003 21.521 -23.232 1.00 94.06 226 GLY A C 1
ATOM 1732 O O . GLY A 1 226 ? 19.985 20.788 -23.101 1.00 94.06 226 GLY A O 1
ATOM 1733 N N . GLU A 1 227 ? 19.132 22.789 -23.608 1.00 90.69 227 GLU A N 1
ATOM 1734 C CA . GLU A 1 227 ? 20.454 23.420 -23.622 1.00 90.69 227 GLU A CA 1
ATOM 1735 C C . GLU A 1 227 ? 21.064 23.419 -22.211 1.00 90.69 227 GLU A C 1
ATOM 1737 O O . GLU A 1 227 ? 20.342 23.414 -21.215 1.00 90.69 227 GLU A O 1
ATOM 1742 N N . ILE A 1 228 ? 22.399 23.427 -22.101 1.00 89.12 228 ILE A N 1
ATOM 1743 C CA . ILE A 1 228 ? 23.097 23.286 -20.806 1.00 89.12 228 ILE A CA 1
ATOM 1744 C C . ILE A 1 228 ? 22.626 24.339 -19.793 1.00 89.12 228 ILE A C 1
ATOM 1746 O O . ILE A 1 228 ? 22.407 24.013 -18.628 1.00 89.12 228 ILE A O 1
ATOM 1750 N N . ALA A 1 229 ? 22.439 25.586 -20.238 1.00 88.50 229 ALA A N 1
ATOM 1751 C CA . ALA A 1 229 ? 21.948 26.666 -19.386 1.00 88.50 229 ALA A CA 1
ATOM 1752 C C . ALA A 1 229 ? 20.521 26.389 -18.881 1.00 88.50 229 ALA A C 1
ATOM 1754 O O . ALA A 1 229 ? 20.280 26.445 -17.677 1.00 88.50 229 ALA A O 1
ATOM 1755 N N . SER A 1 230 ? 19.604 26.008 -19.774 1.00 91.94 230 SER A N 1
ATOM 1756 C CA . SER A 1 230 ? 18.218 25.670 -19.428 1.00 91.94 230 SER A CA 1
ATOM 1757 C C . SER A 1 230 ? 18.119 24.463 -18.503 1.00 91.94 230 SER A C 1
ATOM 1759 O O . SER A 1 230 ? 17.371 24.497 -17.529 1.00 91.94 230 SER A O 1
ATOM 1761 N N . ALA A 1 231 ? 18.894 23.410 -18.771 1.00 92.38 231 ALA A N 1
ATOM 1762 C CA . ALA A 1 231 ? 18.964 22.225 -17.925 1.00 92.38 231 ALA A CA 1
ATOM 1763 C C . ALA A 1 231 ? 19.457 22.577 -16.512 1.00 92.38 231 ALA A C 1
ATOM 1765 O O . ALA A 1 231 ? 18.881 22.108 -15.530 1.00 92.38 231 ALA A O 1
ATOM 1766 N N . ALA A 1 232 ? 20.465 23.449 -16.401 1.00 91.81 232 ALA A N 1
ATOM 1767 C CA . ALA A 1 232 ? 20.972 23.905 -15.112 1.00 91.81 232 ALA A CA 1
ATOM 1768 C C . ALA A 1 232 ? 19.948 24.735 -14.329 1.00 91.81 232 ALA A C 1
ATOM 1770 O O . ALA A 1 232 ? 19.693 24.456 -13.157 1.00 91.81 232 ALA A O 1
ATOM 1771 N N . SER A 1 233 ? 19.296 25.696 -14.984 1.00 92.50 233 SER A N 1
ATOM 1772 C CA . SER A 1 233 ? 18.227 26.483 -14.362 1.00 92.50 233 SER A CA 1
ATOM 1773 C C . SER A 1 233 ? 17.017 25.629 -13.975 1.00 92.50 233 SER A C 1
ATOM 1775 O O . SER A 1 233 ? 16.368 25.900 -12.966 1.00 92.50 233 SER A O 1
ATOM 1777 N N . PHE A 1 234 ? 16.714 24.574 -14.734 1.00 94.75 234 PHE A N 1
ATOM 1778 C CA . PHE A 1 234 ? 15.643 23.643 -14.392 1.00 94.75 234 PHE A CA 1
ATOM 1779 C C . PHE A 1 234 ? 15.964 22.819 -13.137 1.00 94.75 234 PHE A C 1
ATOM 1781 O O . PHE A 1 234 ? 15.079 22.615 -12.309 1.00 94.75 234 PHE A O 1
ATOM 1788 N N . VAL A 1 235 ? 17.220 22.394 -12.945 1.00 94.12 235 VAL A N 1
ATOM 1789 C CA . VAL A 1 235 ? 17.660 21.717 -11.708 1.00 94.12 235 VAL A CA 1
ATOM 1790 C C . VAL A 1 235 ? 17.492 22.625 -10.489 1.00 94.12 235 VAL A C 1
ATOM 1792 O O . VAL A 1 235 ? 16.977 22.183 -9.463 1.00 94.12 235 VAL A O 1
ATOM 1795 N N . GLU A 1 236 ? 17.879 23.897 -10.596 1.00 91.88 236 GLU A N 1
ATOM 1796 C CA . GLU A 1 236 ? 17.683 24.873 -9.516 1.00 91.88 236 GLU A CA 1
ATOM 1797 C C . GLU A 1 236 ? 16.195 25.077 -9.204 1.00 91.88 236 GLU A C 1
ATOM 1799 O O . GLU A 1 236 ? 15.801 25.009 -8.040 1.00 91.88 236 GLU A O 1
ATOM 1804 N N . PHE A 1 237 ? 15.360 25.217 -10.238 1.00 93.94 237 PHE A N 1
ATOM 1805 C CA . PHE A 1 237 ? 13.907 25.301 -10.094 1.00 93.94 237 PHE A CA 1
ATOM 1806 C C . PHE A 1 237 ? 13.315 24.073 -9.380 1.00 93.94 237 PHE A C 1
ATOM 1808 O O . PHE A 1 237 ? 12.543 24.224 -8.434 1.00 93.94 237 PHE A O 1
ATOM 1815 N N . LEU A 1 238 ? 13.704 22.853 -9.770 1.00 93.75 238 LEU A N 1
ATOM 1816 C CA . LEU A 1 238 ? 13.244 21.635 -9.094 1.00 93.75 238 LEU A CA 1
ATOM 1817 C C . LEU A 1 238 ? 13.675 21.597 -7.624 1.00 93.75 238 LEU A C 1
ATOM 1819 O O . LEU A 1 238 ? 12.899 21.159 -6.774 1.00 93.75 238 LEU A O 1
ATOM 1823 N N . ARG A 1 239 ? 14.882 22.078 -7.309 1.00 89.62 239 ARG A N 1
ATOM 1824 C CA . ARG A 1 239 ? 15.384 22.125 -5.932 1.00 89.62 239 ARG A CA 1
ATOM 1825 C C . ARG A 1 239 ? 14.528 23.037 -5.052 1.00 89.62 239 ARG A C 1
ATOM 1827 O O . ARG A 1 239 ? 14.215 22.649 -3.930 1.00 89.62 239 ARG A O 1
ATOM 1834 N N . GLU A 1 240 ? 14.110 24.196 -5.562 1.00 90.75 240 GLU A N 1
ATOM 1835 C CA . GLU A 1 240 ? 13.226 25.135 -4.851 1.00 90.75 240 GLU A CA 1
ATOM 1836 C C . GLU A 1 240 ? 11.827 24.553 -4.572 1.00 90.75 240 GLU A C 1
ATOM 1838 O O . GLU A 1 240 ? 11.237 24.808 -3.515 1.00 90.75 240 GLU A O 1
ATOM 1843 N N . GLU A 1 241 ? 11.313 23.740 -5.497 1.00 89.81 241 GLU A N 1
ATOM 1844 C CA . GLU A 1 241 ? 9.996 23.097 -5.390 1.00 89.81 241 GLU A CA 1
ATOM 1845 C C . GLU A 1 241 ? 10.017 21.808 -4.538 1.00 89.81 241 GLU A C 1
ATOM 1847 O O . GLU A 1 241 ? 8.993 21.408 -3.974 1.00 89.81 241 GLU A O 1
ATOM 1852 N N . SER A 1 242 ? 11.180 21.163 -4.401 1.00 90.88 242 SER A N 1
ATOM 1853 C CA . SER A 1 242 ? 11.352 19.899 -3.670 1.00 90.88 242 SER A CA 1
ATOM 1854 C C . SER A 1 242 ? 11.528 20.064 -2.149 1.00 90.88 242 SER A C 1
ATOM 1856 O O . SER A 1 242 ? 11.824 21.144 -1.631 1.00 90.88 242 SER A O 1
ATOM 1858 N N . ALA A 1 243 ? 11.317 18.979 -1.399 1.00 90.50 243 ALA A N 1
ATOM 1859 C CA . ALA A 1 243 ? 11.763 18.878 -0.009 1.00 90.50 243 ALA A CA 1
ATOM 1860 C C . ALA A 1 243 ? 13.215 18.397 0.078 1.00 90.50 243 ALA A C 1
ATOM 1862 O O . ALA A 1 243 ? 13.649 17.561 -0.712 1.00 90.50 243 ALA A O 1
ATOM 1863 N N . ASP A 1 244 ? 13.915 18.862 1.114 1.00 86.56 244 ASP A N 1
ATOM 1864 C CA . ASP A 1 244 ? 15.190 18.287 1.543 1.00 86.56 244 ASP A CA 1
ATOM 1865 C C . ASP A 1 244 ? 15.007 16.786 1.877 1.00 86.56 244 ASP A C 1
ATOM 1867 O O . ASP A 1 244 ? 14.086 16.462 2.638 1.00 86.56 244 ASP A O 1
ATOM 1871 N N . PRO A 1 245 ? 15.837 15.875 1.325 1.00 83.81 245 PRO A N 1
ATOM 1872 C CA . PRO A 1 245 ? 15.771 14.440 1.607 1.00 83.81 245 PRO A CA 1
ATOM 1873 C C . PRO A 1 245 ? 15.825 14.067 3.092 1.00 83.81 245 PRO A C 1
ATOM 1875 O O . PRO A 1 245 ? 15.200 13.083 3.486 1.00 83.81 245 PRO A O 1
ATOM 1878 N N . ASP A 1 246 ? 16.532 14.847 3.914 1.00 86.44 246 ASP A N 1
ATOM 1879 C CA . ASP A 1 246 ? 16.704 14.575 5.346 1.00 86.44 246 ASP A CA 1
ATOM 1880 C C . ASP A 1 246 ? 15.558 15.151 6.197 1.00 86.44 246 ASP A C 1
ATOM 1882 O O . ASP A 1 246 ? 15.489 14.948 7.415 1.00 86.44 246 ASP A O 1
ATOM 1886 N N . LYS A 1 247 ? 14.624 15.879 5.576 1.00 88.81 247 LYS A N 1
ATOM 1887 C CA . LYS A 1 247 ? 13.471 16.448 6.270 1.00 88.81 247 LYS A CA 1
ATOM 1888 C C . LYS A 1 247 ? 12.412 15.377 6.515 1.00 88.81 247 LYS A C 1
ATOM 1890 O O . LYS A 1 247 ? 11.707 14.957 5.599 1.00 88.81 247 LYS A O 1
ATOM 1895 N N . ASP A 1 248 ? 12.209 15.028 7.783 1.00 86.94 248 ASP A N 1
ATOM 1896 C CA . ASP A 1 248 ? 11.103 14.161 8.192 1.00 86.94 248 ASP A CA 1
ATOM 1897 C C . ASP A 1 248 ? 9.740 14.823 7.903 1.00 86.94 248 ASP A C 1
ATOM 1899 O O . ASP A 1 248 ? 9.377 15.858 8.472 1.00 86.94 248 ASP A O 1
ATOM 1903 N N . GLN A 1 249 ? 8.976 14.207 6.998 1.00 89.12 249 GLN A N 1
ATOM 1904 C CA . GLN A 1 249 ? 7.615 14.605 6.636 1.00 89.12 249 GLN A CA 1
ATOM 1905 C C . GLN A 1 249 ? 6.551 13.619 7.159 1.00 89.12 249 GLN A C 1
ATOM 1907 O O . GLN A 1 249 ? 5.374 13.761 6.827 1.00 89.12 249 GLN A O 1
ATOM 1912 N N . SER A 1 250 ? 6.917 12.644 8.001 1.00 86.19 250 SER A N 1
ATOM 1913 C CA . SER A 1 250 ? 6.011 11.603 8.519 1.00 86.19 250 SER A CA 1
ATOM 1914 C C . SER A 1 250 ? 4.812 12.167 9.292 1.00 86.19 250 SER A C 1
ATOM 1916 O O . SER A 1 250 ? 3.724 11.595 9.257 1.00 86.19 250 SER A O 1
ATOM 1918 N N . ARG A 1 251 ? 4.978 13.333 9.934 1.00 87.38 251 ARG A N 1
ATOM 1919 C CA . ARG A 1 251 ? 3.919 14.064 10.659 1.00 87.38 251 ARG A CA 1
ATOM 1920 C C . ARG A 1 251 ? 3.218 15.148 9.832 1.00 87.38 251 ARG A C 1
ATOM 1922 O O . ARG A 1 251 ? 2.413 15.905 10.372 1.00 87.38 251 ARG A O 1
ATOM 1929 N N . VAL A 1 252 ? 3.532 15.252 8.543 1.00 90.69 252 VAL A N 1
ATOM 1930 C CA . VAL A 1 252 ? 2.850 16.138 7.592 1.00 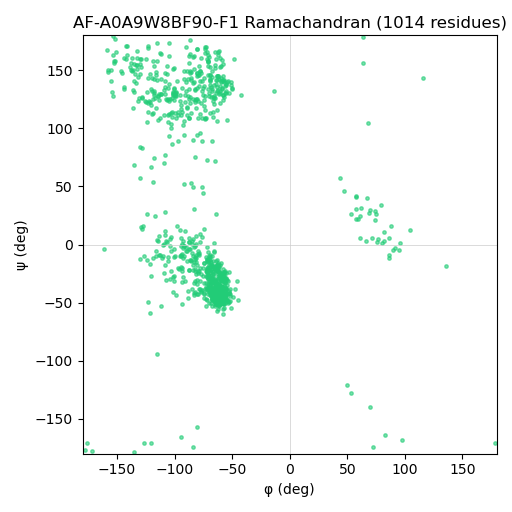90.69 252 VAL A CA 1
ATOM 1931 C C . VAL A 1 252 ? 1.844 15.294 6.804 1.00 90.69 252 VAL A C 1
ATOM 1933 O O . VAL A 1 252 ? 2.240 14.246 6.286 1.00 90.69 252 VAL A O 1
ATOM 1936 N N . PRO A 1 253 ? 0.566 15.712 6.686 1.00 90.56 253 PRO A N 1
ATOM 1937 C CA . PRO A 1 253 ? -0.411 15.030 5.837 1.00 90.56 253 PRO A CA 1
ATOM 1938 C C . PRO A 1 253 ? 0.134 14.801 4.430 1.00 90.56 253 PRO A C 1
ATOM 1940 O O . PRO A 1 253 ? 0.678 15.738 3.848 1.00 90.56 253 PRO A O 1
ATOM 1943 N N . TYR A 1 254 ? -0.033 13.594 3.881 1.00 90.25 254 TYR A N 1
ATOM 1944 C CA . TYR A 1 254 ? 0.554 13.207 2.594 1.00 90.25 254 TYR A CA 1
ATOM 1945 C C . TYR A 1 254 ? 0.315 14.232 1.472 1.00 90.25 254 TYR A C 1
ATOM 1947 O O . TYR A 1 254 ? 1.266 14.645 0.817 1.00 90.25 254 TYR A O 1
ATOM 1955 N N . SER A 1 255 ? -0.912 14.744 1.330 1.00 89.00 255 SER A N 1
ATOM 1956 C CA . SER A 1 255 ? -1.270 15.751 0.316 1.00 89.00 255 SER A CA 1
ATOM 1957 C C . SER A 1 255 ? -0.564 17.106 0.453 1.00 89.00 255 SER A C 1
ATOM 1959 O O . SER A 1 255 ? -0.559 17.893 -0.489 1.00 89.00 255 SER A O 1
ATOM 1961 N N . LYS A 1 256 ? 0.017 17.403 1.622 1.00 90.44 256 LYS A N 1
ATOM 1962 C CA . LYS A 1 256 ? 0.760 18.641 1.913 1.00 90.44 256 LYS A CA 1
ATOM 1963 C C . LYS A 1 256 ? 2.277 18.422 1.925 1.00 90.44 256 LYS A C 1
ATOM 1965 O O . LYS A 1 256 ? 3.022 19.374 2.167 1.00 90.44 256 LYS A O 1
ATOM 1970 N N . ARG A 1 257 ? 2.746 17.187 1.709 1.00 90.75 257 ARG A N 1
ATOM 1971 C CA . ARG A 1 257 ? 4.176 16.884 1.595 1.00 90.75 257 ARG A CA 1
ATOM 1972 C C . ARG A 1 257 ? 4.702 17.434 0.279 1.00 90.75 257 ARG A C 1
ATOM 1974 O O . ARG A 1 257 ? 4.008 17.425 -0.733 1.00 90.75 257 ARG A O 1
ATOM 1981 N N . ARG A 1 258 ? 5.949 17.889 0.292 1.00 90.06 258 ARG A N 1
ATOM 1982 C CA . ARG A 1 258 ? 6.673 18.168 -0.950 1.00 90.06 258 ARG A CA 1
ATOM 1983 C C . ARG A 1 258 ? 7.410 16.907 -1.371 1.00 90.06 258 ARG A C 1
ATOM 1985 O O . ARG A 1 258 ? 7.966 16.211 -0.516 1.00 90.06 258 ARG A O 1
ATOM 1992 N N . SER A 1 259 ? 7.420 16.628 -2.668 1.00 88.69 259 SER A N 1
ATOM 1993 C CA . SER A 1 259 ? 8.185 15.518 -3.231 1.00 88.69 259 SER A CA 1
ATOM 1994 C C . SER A 1 259 ? 9.670 15.694 -2.926 1.00 88.69 259 SER A C 1
ATOM 1996 O O . SER A 1 259 ? 10.203 16.804 -3.006 1.00 88.69 259 SER A O 1
ATOM 1998 N N . VAL A 1 260 ? 10.340 14.597 -2.588 1.00 91.12 260 VAL A N 1
ATOM 1999 C CA . VAL A 1 260 ? 11.802 14.556 -2.523 1.00 91.12 260 VAL A CA 1
ATOM 2000 C C . VAL A 1 260 ? 12.286 14.198 -3.922 1.00 91.12 260 VAL A C 1
ATOM 2002 O O . VAL A 1 260 ? 12.061 13.081 -4.386 1.00 91.12 260 VAL A O 1
ATOM 2005 N N . ILE A 1 261 ? 12.885 15.166 -4.612 1.00 93.00 261 ILE A N 1
ATOM 2006 C CA . ILE A 1 261 ? 13.333 15.012 -5.998 1.00 93.00 261 ILE A CA 1
ATOM 2007 C C . ILE A 1 261 ? 14.851 14.904 -5.998 1.00 93.00 261 ILE A C 1
ATOM 2009 O O . ILE A 1 261 ? 15.541 15.789 -5.499 1.00 93.00 261 ILE A O 1
ATOM 2013 N N . TYR A 1 262 ? 15.367 13.829 -6.584 1.00 92.38 262 TYR A N 1
ATOM 2014 C CA . TYR A 1 262 ? 16.798 13.652 -6.798 1.00 92.38 262 TYR A CA 1
ATOM 2015 C C . TYR A 1 262 ? 17.135 13.990 -8.242 1.00 92.38 262 TYR A C 1
ATOM 2017 O O . TYR A 1 262 ? 16.576 13.402 -9.175 1.00 92.38 262 TYR A O 1
ATOM 2025 N N . THR A 1 263 ? 18.062 14.923 -8.416 1.00 93.19 263 THR A N 1
ATOM 2026 C CA . THR A 1 263 ? 18.603 15.322 -9.711 1.00 93.19 263 THR A CA 1
ATOM 2027 C C . THR A 1 263 ? 20.032 14.819 -9.867 1.00 93.19 263 THR A C 1
ATOM 2029 O O . THR A 1 263 ? 20.764 14.688 -8.893 1.00 93.19 263 THR A O 1
ATOM 2032 N N . GLN A 1 264 ? 20.436 14.488 -11.091 1.00 92.19 264 GLN A N 1
ATOM 2033 C CA . GLN A 1 264 ? 21.835 14.202 -11.405 1.00 92.19 264 GLN A CA 1
ATOM 2034 C C . GLN A 1 264 ? 22.096 14.484 -12.881 1.00 92.19 264 GLN A C 1
ATOM 2036 O O . GLN A 1 264 ? 21.354 14.004 -13.743 1.00 92.19 264 GLN A O 1
ATOM 2041 N N . TYR A 1 265 ? 23.159 15.220 -13.198 1.00 90.56 265 TYR A N 1
ATOM 2042 C CA . TYR A 1 265 ? 23.573 15.386 -14.589 1.00 90.56 265 TYR A CA 1
ATOM 2043 C C . TYR A 1 265 ? 24.082 14.056 -15.154 1.00 90.56 265 TYR A C 1
ATOM 2045 O O . TYR A 1 265 ? 24.893 13.362 -14.540 1.00 90.56 265 TYR A O 1
ATOM 2053 N N . THR A 1 266 ? 23.604 13.687 -16.340 1.00 88.00 266 THR A N 1
ATOM 2054 C CA . THR A 1 266 ? 24.148 12.534 -17.070 1.00 88.00 266 THR A CA 1
ATOM 2055 C C . THR A 1 266 ? 25.475 12.916 -17.725 1.00 88.00 266 THR A C 1
ATOM 2057 O O . THR A 1 266 ? 25.727 14.089 -17.973 1.00 88.00 266 THR A O 1
ATOM 2060 N N . THR A 1 267 ? 26.316 11.954 -18.099 1.00 83.56 267 THR A N 1
ATOM 2061 C CA . THR A 1 267 ? 27.568 12.265 -18.819 1.00 83.56 267 THR A CA 1
ATOM 2062 C C . THR A 1 267 ? 27.358 12.600 -20.302 1.00 83.56 267 THR A C 1
ATOM 2064 O O . THR A 1 267 ? 28.329 12.669 -21.053 1.00 83.56 267 THR A O 1
ATOM 2067 N N . ILE A 1 268 ? 26.109 12.705 -20.761 1.00 86.25 268 ILE A N 1
ATOM 2068 C CA . ILE A 1 268 ? 25.785 12.906 -22.171 1.00 86.25 268 ILE A CA 1
ATOM 2069 C C . ILE A 1 268 ? 26.073 14.361 -22.557 1.00 86.25 268 ILE A C 1
ATOM 2071 O O . ILE A 1 268 ? 25.734 15.286 -21.821 1.00 86.25 268 ILE A O 1
ATOM 2075 N N . THR A 1 269 ? 26.729 14.568 -23.701 1.00 83.38 269 THR A N 1
ATOM 2076 C CA . THR A 1 269 ? 27.272 15.873 -24.124 1.00 83.38 269 THR A CA 1
ATOM 2077 C C . THR A 1 269 ? 26.351 16.683 -25.035 1.00 83.38 269 THR A C 1
ATOM 2079 O O . THR A 1 269 ? 26.601 17.867 -25.233 1.00 83.38 269 THR A O 1
ATOM 2082 N N . ALA A 1 270 ? 25.257 16.094 -25.524 1.00 88.62 270 ALA A N 1
ATOM 2083 C CA . ALA A 1 270 ? 24.268 16.757 -26.375 1.00 88.62 270 ALA A CA 1
ATOM 2084 C C . ALA A 1 270 ? 22.829 16.468 -25.893 1.00 88.62 270 ALA A C 1
ATOM 2086 O O . ALA A 1 270 ? 22.602 15.444 -25.246 1.00 88.62 270 ALA A O 1
ATOM 2087 N N . PRO A 1 271 ? 21.844 17.343 -26.172 1.00 91.94 271 PRO A N 1
ATOM 2088 C CA . PRO A 1 271 ? 20.455 17.114 -25.774 1.00 91.94 271 PRO A CA 1
ATOM 2089 C C . PRO A 1 271 ? 19.783 16.113 -26.722 1.00 91.94 271 PRO A C 1
ATOM 2091 O O . PRO A 1 271 ? 19.339 16.508 -27.795 1.00 91.94 271 PRO A O 1
ATOM 2094 N N . TYR A 1 272 ? 19.742 14.829 -26.360 1.00 93.56 272 TYR A N 1
ATOM 2095 C CA . TYR A 1 272 ? 19.042 13.785 -27.126 1.00 93.56 272 TYR A CA 1
ATOM 2096 C C . TYR A 1 272 ? 17.567 13.672 -26.730 1.00 93.56 272 TYR A C 1
ATOM 2098 O O . TYR A 1 272 ? 17.166 14.091 -25.643 1.00 93.56 272 TYR A O 1
ATOM 2106 N N . HIS A 1 273 ? 16.790 13.029 -27.604 1.00 95.00 273 HIS A N 1
ATOM 2107 C CA . HIS A 1 273 ? 15.355 12.776 -27.456 1.00 95.00 273 HIS A CA 1
ATOM 2108 C C . HIS A 1 273 ? 14.541 14.058 -27.265 1.00 95.00 273 HIS A C 1
ATOM 2110 O O . HIS A 1 273 ? 13.647 14.133 -26.422 1.00 95.00 273 HIS A O 1
ATOM 2116 N N . CYS A 1 274 ? 14.882 15.095 -28.031 1.00 93.50 274 CYS A N 1
ATOM 2117 C CA . CYS A 1 274 ? 14.086 16.310 -28.082 1.00 93.50 274 CYS A CA 1
ATOM 2118 C C . CYS A 1 274 ? 14.193 17.022 -29.435 1.00 93.50 274 CYS A C 1
ATOM 2120 O O . CYS A 1 274 ? 15.090 16.778 -30.246 1.00 93.50 274 CYS A O 1
ATOM 2122 N N . VAL A 1 275 ? 13.276 17.965 -29.654 1.00 93.94 275 VAL A N 1
ATOM 2123 C CA . VAL A 1 275 ? 13.140 18.736 -30.902 1.00 93.94 275 VAL A CA 1
ATOM 2124 C C . VAL A 1 275 ? 14.409 19.508 -31.298 1.00 93.94 275 VAL A C 1
ATOM 2126 O O . VAL A 1 275 ? 14.616 19.803 -32.472 1.00 93.94 275 VAL A O 1
ATOM 2129 N N . LEU A 1 276 ? 15.317 19.781 -30.353 1.00 91.88 276 LEU A N 1
ATOM 2130 C CA . LEU A 1 276 ? 16.572 20.499 -30.614 1.00 91.88 276 LEU A CA 1
ATOM 2131 C C . LEU A 1 276 ? 17.486 19.785 -31.634 1.00 91.88 276 LEU A C 1
ATOM 2133 O O . LEU A 1 276 ? 18.286 20.444 -32.307 1.00 91.88 276 LEU A O 1
ATOM 2137 N N . GLN A 1 277 ? 17.351 18.461 -31.781 1.00 92.81 277 GLN A N 1
ATOM 2138 C CA . GLN A 1 277 ? 18.141 17.654 -32.723 1.00 92.81 277 GLN A CA 1
ATOM 2139 C C . GLN A 1 277 ? 17.471 17.421 -34.077 1.00 92.81 277 GLN A C 1
ATOM 2141 O O . GLN A 1 277 ? 18.123 16.917 -34.992 1.00 92.81 277 GLN A O 1
ATOM 2146 N N . GLU A 1 278 ? 16.200 17.793 -34.244 1.00 93.56 278 GLU A N 1
ATOM 2147 C CA . GLU A 1 278 ? 15.458 17.574 -35.492 1.00 93.56 278 GLU A CA 1
ATOM 2148 C C . GLU A 1 278 ? 16.191 18.115 -36.739 1.00 93.56 278 GLU A C 1
ATOM 2150 O O . GLU A 1 278 ? 16.281 17.387 -37.733 1.00 93.56 278 GLU A O 1
ATOM 2155 N N . PRO A 1 279 ? 16.847 19.297 -36.701 1.00 92.75 279 PRO A N 1
ATOM 2156 C CA . PRO A 1 279 ? 17.580 19.811 -37.860 1.00 92.75 279 PRO A CA 1
ATOM 2157 C C . PRO A 1 279 ? 18.768 18.948 -38.322 1.00 92.75 279 PRO A C 1
ATOM 2159 O O . PRO A 1 279 ? 19.247 19.130 -39.439 1.00 92.75 279 PRO A O 1
ATOM 2162 N N . ALA A 1 280 ? 19.280 18.031 -37.492 1.00 92.06 280 ALA A N 1
ATOM 2163 C CA . ALA A 1 280 ? 20.402 17.159 -37.853 1.00 92.06 280 ALA A CA 1
ATOM 2164 C C . ALA A 1 280 ? 19.968 15.903 -38.639 1.00 92.06 280 ALA A C 1
ATOM 2166 O O . ALA A 1 280 ? 20.795 15.267 -39.297 1.00 92.06 280 ALA A O 1
ATOM 2167 N N . ILE A 1 281 ? 18.681 15.544 -38.594 1.00 95.69 281 ILE A N 1
ATOM 2168 C CA . ILE A 1 281 ? 18.153 14.268 -39.105 1.00 95.69 281 ILE A CA 1
ATOM 2169 C C . ILE A 1 281 ? 18.327 14.127 -40.618 1.00 95.69 281 ILE A C 1
ATOM 2171 O O . ILE A 1 281 ? 18.717 13.061 -41.100 1.00 95.69 281 ILE A O 1
ATOM 2175 N N . GLU A 1 282 ? 18.065 15.191 -41.379 1.00 95.06 282 GLU A N 1
ATOM 2176 C CA . GLU A 1 282 ? 18.171 15.171 -42.842 1.00 95.06 282 GLU A CA 1
ATOM 2177 C C . GLU A 1 282 ? 19.621 14.965 -43.302 1.00 95.06 282 GLU A C 1
ATOM 2179 O O . GLU A 1 282 ? 19.893 14.147 -44.187 1.00 95.06 282 GLU A O 1
ATOM 2184 N N . ALA A 1 283 ? 20.568 15.651 -42.656 1.00 94.69 283 ALA A N 1
ATOM 2185 C CA . ALA A 1 283 ? 21.984 15.545 -42.983 1.00 94.69 283 ALA A CA 1
ATOM 2186 C C . ALA A 1 283 ? 22.536 14.144 -42.663 1.00 94.69 283 ALA A C 1
ATOM 2188 O O . ALA A 1 283 ? 23.216 13.543 -43.499 1.00 94.69 283 ALA A O 1
ATOM 2189 N N . MET A 1 284 ? 22.167 13.581 -41.505 1.00 96.50 284 MET A N 1
ATOM 2190 C CA . MET A 1 284 ? 22.513 12.202 -41.141 1.00 96.50 284 MET A CA 1
ATOM 2191 C C . MET A 1 284 ? 21.899 11.183 -42.106 1.00 96.50 284 MET A C 1
ATOM 2193 O O . MET A 1 284 ? 22.594 10.286 -42.579 1.00 96.50 284 MET A O 1
ATOM 2197 N N . SER A 1 285 ? 20.620 11.344 -42.456 1.00 96.44 285 SER A N 1
ATOM 2198 C CA . SER A 1 285 ? 19.917 10.445 -43.383 1.00 96.44 285 SER A CA 1
ATOM 2199 C C . SER A 1 285 ? 20.537 10.466 -44.783 1.00 96.44 285 SER A C 1
ATOM 2201 O O . SER A 1 285 ? 20.685 9.419 -45.416 1.00 96.44 285 SER A O 1
ATOM 2203 N N . THR A 1 286 ? 20.945 11.646 -45.254 1.00 96.25 286 THR A N 1
ATOM 2204 C CA . THR A 1 286 ? 21.624 11.814 -46.545 1.00 96.25 286 THR A CA 1
ATOM 2205 C C . THR A 1 286 ? 22.981 11.115 -46.540 1.00 96.25 286 THR A C 1
ATOM 2207 O O . THR A 1 286 ? 23.252 10.293 -47.412 1.00 96.25 286 THR A O 1
ATOM 2210 N N . MET A 1 287 ? 23.802 11.351 -45.513 1.00 96.56 287 MET A N 1
ATOM 2211 C CA . MET A 1 287 ? 25.114 10.710 -45.405 1.00 96.56 287 MET A CA 1
ATOM 2212 C C . MET A 1 287 ? 25.009 9.188 -45.240 1.00 96.56 287 MET A C 1
ATOM 2214 O O . MET A 1 287 ? 25.774 8.454 -45.865 1.00 96.56 287 MET A O 1
ATOM 2218 N N . ALA A 1 288 ? 24.039 8.696 -44.463 1.00 96.94 288 ALA A N 1
ATOM 2219 C CA . ALA A 1 288 ? 23.773 7.265 -44.334 1.00 96.94 288 ALA A CA 1
ATOM 2220 C C . ALA A 1 288 ? 23.403 6.637 -45.687 1.00 96.94 288 ALA A C 1
ATOM 2222 O O . ALA A 1 288 ? 23.864 5.542 -46.009 1.00 96.94 288 ALA A O 1
ATOM 2223 N N . LYS A 1 289 ? 22.623 7.343 -46.515 1.00 96.56 289 LYS A N 1
ATOM 2224 C CA . LYS A 1 289 ? 22.289 6.905 -47.874 1.00 96.56 289 LYS A CA 1
ATOM 2225 C C . LYS A 1 289 ? 23.516 6.874 -48.786 1.00 96.56 289 LYS A C 1
ATOM 2227 O O . LYS A 1 289 ? 23.720 5.863 -49.458 1.00 96.56 289 LYS A O 1
ATOM 2232 N N . ASP A 1 290 ? 24.350 7.915 -48.767 1.00 96.50 290 ASP A N 1
ATOM 2233 C CA . ASP A 1 290 ? 25.596 7.982 -49.550 1.00 96.50 290 ASP A CA 1
ATOM 2234 C C . ASP A 1 290 ? 26.546 6.825 -49.212 1.00 96.50 290 ASP A C 1
ATOM 2236 O O . ASP A 1 290 ? 27.168 6.231 -50.092 1.00 96.50 290 ASP A O 1
ATOM 2240 N N . LYS A 1 291 ? 26.639 6.494 -47.920 1.00 96.06 291 LYS A N 1
ATOM 2241 C CA . LYS A 1 291 ? 27.491 5.426 -47.382 1.00 96.06 291 LYS A CA 1
ATOM 2242 C C . LYS A 1 291 ? 26.840 4.040 -47.421 1.00 96.06 291 LYS A C 1
ATOM 2244 O O . LYS A 1 291 ? 27.462 3.067 -47.008 1.00 96.06 291 LYS A O 1
ATOM 2249 N N . GLN A 1 292 ? 25.608 3.937 -47.925 1.00 95.62 292 GLN A N 1
ATOM 2250 C CA . GLN A 1 292 ? 24.812 2.704 -47.989 1.00 95.62 292 GLN A CA 1
ATOM 2251 C C . GLN A 1 292 ? 24.504 2.063 -46.618 1.00 95.62 292 GLN A C 1
ATOM 2253 O O . GLN A 1 292 ? 24.174 0.877 -46.529 1.00 95.62 292 GLN A O 1
ATOM 2258 N N . TRP A 1 293 ? 24.504 2.854 -45.543 1.00 96.56 293 TRP A N 1
ATOM 2259 C CA . TRP A 1 293 ? 24.098 2.452 -44.190 1.00 96.56 293 TRP A CA 1
ATOM 2260 C C . TRP A 1 293 ? 22.591 2.577 -43.988 1.00 96.56 293 TRP A C 1
ATOM 2262 O O . TRP A 1 293 ? 22.112 3.239 -43.072 1.00 96.56 293 TRP A O 1
ATOM 2272 N N . THR A 1 294 ? 21.833 1.953 -44.888 1.00 95.81 294 THR A N 1
ATOM 2273 C CA . THR A 1 294 ? 20.367 1.994 -44.872 1.00 95.81 294 THR A CA 1
ATOM 2274 C C . THR A 1 294 ? 19.774 0.653 -44.455 1.00 95.81 294 THR A C 1
ATOM 2276 O O . THR A 1 294 ? 20.255 -0.417 -44.851 1.00 95.81 294 THR A O 1
ATOM 2279 N N . PHE A 1 295 ? 18.713 0.733 -43.657 1.00 95.56 295 PHE A N 1
ATOM 2280 C CA . PHE A 1 295 ? 17.875 -0.379 -43.224 1.00 95.56 295 PHE A CA 1
ATOM 2281 C C . PHE A 1 295 ? 16.546 -0.367 -43.974 1.00 95.56 295 PHE A C 1
ATOM 2283 O O . PHE A 1 295 ? 15.939 0.693 -44.147 1.00 95.56 295 PHE A O 1
ATOM 2290 N N . GLN A 1 296 ? 16.095 -1.553 -44.383 1.00 93.25 296 GLN A N 1
ATOM 2291 C CA . GLN A 1 296 ? 14.774 -1.783 -44.961 1.00 93.25 296 GLN A CA 1
ATOM 2292 C C . GLN A 1 296 ? 13.963 -2.681 -44.032 1.00 93.25 296 GLN A C 1
ATOM 2294 O O . GLN A 1 296 ? 14.484 -3.647 -43.477 1.00 93.25 296 GLN A O 1
ATOM 2299 N N . ALA A 1 297 ? 12.669 -2.397 -43.897 1.00 93.00 297 ALA A N 1
ATOM 2300 C CA . ALA A 1 297 ? 11.780 -3.201 -43.062 1.00 93.00 297 ALA A CA 1
ATOM 2301 C C . ALA A 1 297 ? 11.699 -4.671 -43.517 1.00 93.00 297 ALA A C 1
ATOM 2303 O O . ALA A 1 297 ? 11.554 -5.565 -42.687 1.00 93.00 297 ALA A O 1
ATOM 2304 N N . SER A 1 298 ? 11.843 -4.931 -44.823 1.00 93.44 298 SER A N 1
ATOM 2305 C CA . SER A 1 298 ? 11.854 -6.281 -45.404 1.00 93.44 298 SER A CA 1
ATOM 2306 C C . SER A 1 298 ? 13.015 -7.152 -44.932 1.00 93.44 298 SER A C 1
ATOM 2308 O O . SER A 1 298 ? 12.919 -8.374 -45.007 1.00 93.44 298 SER A O 1
ATOM 2310 N N . ASP A 1 299 ? 14.101 -6.537 -44.459 1.00 92.31 299 ASP A N 1
ATOM 2311 C CA . ASP A 1 299 ? 15.304 -7.253 -44.035 1.00 92.31 299 ASP A CA 1
ATOM 2312 C C . ASP A 1 299 ? 15.152 -7.802 -42.603 1.00 92.31 299 ASP A C 1
ATOM 2314 O O . ASP A 1 299 ? 15.917 -8.664 -42.181 1.00 92.31 299 ASP A O 1
ATOM 2318 N N . MET A 1 300 ? 14.157 -7.322 -41.848 1.00 95.94 300 MET A N 1
ATOM 2319 C CA . MET A 1 300 ? 13.959 -7.624 -40.431 1.00 95.94 300 MET A CA 1
ATOM 2320 C C . MET A 1 300 ? 13.094 -8.872 -40.211 1.00 95.94 300 MET A C 1
ATOM 2322 O O . MET A 1 300 ? 11.899 -8.898 -40.516 1.00 95.94 300 MET A O 1
ATOM 2326 N N . GLN A 1 301 ? 13.675 -9.899 -39.593 1.00 96.00 301 GLN A N 1
ATOM 2327 C CA . GLN A 1 301 ? 13.023 -11.189 -39.347 1.00 96.00 301 GLN A CA 1
ATOM 2328 C C . GLN A 1 301 ? 12.041 -11.167 -38.172 1.00 96.00 301 GLN A C 1
ATOM 2330 O O . GLN A 1 301 ? 11.050 -11.898 -38.183 1.00 96.00 301 GLN A O 1
ATOM 2335 N N . ILE A 1 302 ? 12.299 -10.341 -37.158 1.00 96.88 302 ILE A N 1
ATOM 2336 C CA . ILE A 1 302 ? 11.466 -10.217 -35.954 1.00 96.88 302 ILE A CA 1
ATOM 2337 C C . ILE A 1 302 ? 11.037 -8.765 -35.731 1.00 96.88 302 ILE A C 1
ATOM 2339 O O . ILE A 1 302 ? 11.645 -7.830 -36.255 1.00 96.88 302 ILE A O 1
ATOM 2343 N N . ALA A 1 303 ? 9.977 -8.569 -34.948 1.00 96.06 303 ALA A N 1
ATOM 2344 C CA . ALA A 1 303 ? 9.531 -7.230 -34.579 1.00 96.06 303 ALA A CA 1
ATOM 2345 C C . ALA A 1 303 ? 10.618 -6.490 -33.787 1.00 96.06 303 ALA A C 1
ATOM 2347 O O . ALA A 1 303 ? 11.288 -7.093 -32.939 1.00 96.06 303 ALA A O 1
ATOM 2348 N N . VAL A 1 304 ? 10.751 -5.186 -34.031 1.00 96.94 304 VAL A N 1
ATOM 2349 C CA . VAL A 1 304 ? 11.555 -4.297 -33.183 1.00 96.94 304 VAL A CA 1
ATOM 2350 C C . VAL A 1 304 ? 10.661 -3.194 -32.660 1.00 96.94 304 VAL A C 1
ATOM 2352 O O . VAL A 1 304 ? 10.041 -2.491 -33.449 1.00 96.94 304 VAL A O 1
ATOM 2355 N N . ARG A 1 305 ? 10.584 -3.057 -31.335 1.00 95.00 305 ARG A N 1
ATOM 2356 C CA . ARG A 1 305 ? 9.758 -2.024 -30.698 1.00 95.00 305 ARG A CA 1
ATOM 2357 C C . ARG A 1 305 ? 10.616 -0.843 -30.264 1.00 95.00 305 ARG A C 1
ATOM 2359 O O . ARG A 1 305 ? 11.669 -1.055 -29.658 1.00 95.00 305 ARG A O 1
ATOM 2366 N N . ALA A 1 306 ? 10.163 0.370 -30.564 1.00 91.25 306 ALA A N 1
ATOM 2367 C CA . ALA A 1 306 ? 10.831 1.622 -30.207 1.00 91.25 306 ALA A CA 1
ATOM 2368 C C . ALA A 1 306 ? 9.823 2.781 -30.096 1.00 91.25 306 ALA A C 1
ATOM 2370 O O . ALA A 1 306 ? 8.632 2.577 -30.313 1.00 91.25 306 ALA A O 1
ATOM 2371 N N . GLY A 1 307 ? 10.317 3.975 -29.757 1.00 81.94 307 GLY A N 1
ATOM 2372 C CA . GLY A 1 307 ? 9.513 5.195 -29.661 1.00 81.94 307 GLY A CA 1
ATOM 2373 C C . GLY A 1 307 ? 8.772 5.369 -28.333 1.00 81.94 307 GLY A C 1
ATOM 2374 O O . GLY A 1 307 ? 9.087 4.729 -27.324 1.00 81.94 307 GLY A O 1
ATOM 2375 N N . ASP A 1 308 ? 7.794 6.267 -28.352 1.00 81.81 308 ASP A N 1
ATOM 2376 C CA . ASP A 1 308 ? 6.931 6.655 -27.234 1.00 81.81 308 ASP A CA 1
ATOM 2377 C C . ASP A 1 308 ? 5.622 5.853 -27.168 1.00 81.81 308 ASP A C 1
ATOM 2379 O O . ASP A 1 308 ? 4.934 5.885 -26.151 1.00 81.81 308 ASP A O 1
ATOM 2383 N N . ASP A 1 309 ? 5.303 5.095 -28.217 1.00 86.38 309 ASP A N 1
ATOM 2384 C CA . ASP A 1 309 ? 4.144 4.200 -28.313 1.00 86.38 309 ASP A CA 1
ATOM 2385 C C . ASP A 1 309 ? 4.528 2.703 -28.327 1.00 86.38 309 ASP A C 1
ATOM 2387 O O . ASP A 1 309 ? 3.681 1.818 -28.165 1.00 86.38 309 ASP A O 1
ATOM 2391 N N . GLY A 1 310 ? 5.819 2.399 -28.494 1.00 89.88 310 GLY A N 1
ATOM 2392 C CA . GLY A 1 310 ? 6.344 1.042 -28.527 1.00 89.88 310 GLY A CA 1
ATOM 2393 C C . GLY A 1 310 ? 5.797 0.201 -29.681 1.00 89.88 310 GLY A C 1
ATOM 2394 O O . GLY A 1 310 ? 5.635 -1.010 -29.500 1.00 89.88 310 GLY A O 1
ATOM 2395 N N . HIS A 1 311 ? 5.468 0.785 -30.834 1.00 93.75 311 HIS A N 1
ATOM 2396 C CA . HIS A 1 311 ? 5.001 0.022 -31.996 1.00 93.75 311 HIS A CA 1
ATOM 2397 C C . HIS A 1 311 ? 6.147 -0.748 -32.693 1.00 93.75 311 HIS A C 1
ATOM 2399 O O . HIS A 1 311 ? 7.324 -0.555 -32.392 1.00 93.75 311 HIS A O 1
ATOM 2405 N N . ASP A 1 312 ? 5.814 -1.670 -33.607 1.00 95.56 312 ASP A N 1
ATOM 2406 C CA . ASP A 1 312 ? 6.804 -2.411 -34.407 1.00 95.56 312 ASP A CA 1
ATOM 2407 C C . ASP A 1 312 ? 7.316 -1.568 -35.580 1.00 95.56 312 ASP A C 1
ATOM 2409 O O . ASP A 1 312 ? 6.601 -1.386 -36.564 1.00 95.56 312 ASP A O 1
ATOM 2413 N N . ILE A 1 313 ? 8.567 -1.115 -35.516 1.00 95.75 313 ILE A N 1
ATOM 2414 C CA . ILE A 1 313 ? 9.147 -0.144 -36.460 1.00 95.75 313 ILE A CA 1
ATOM 2415 C C . ILE A 1 313 ? 9.274 -0.666 -37.898 1.00 95.75 313 ILE A C 1
ATOM 2417 O O . ILE A 1 313 ? 9.622 0.083 -38.804 1.00 95.75 313 ILE A O 1
ATOM 2421 N N . ARG A 1 314 ? 8.981 -1.947 -38.157 1.00 95.44 314 ARG A N 1
ATOM 2422 C CA . ARG A 1 314 ? 8.875 -2.480 -39.528 1.00 95.44 314 ARG A CA 1
ATOM 2423 C C . ARG A 1 314 ? 7.748 -1.828 -40.335 1.00 95.44 314 ARG A C 1
ATOM 2425 O O . ARG A 1 314 ? 7.725 -1.966 -41.554 1.00 95.44 314 ARG A O 1
ATOM 2432 N N . VAL A 1 315 ? 6.813 -1.144 -39.676 1.00 95.19 315 VAL A N 1
ATOM 2433 C CA . VAL A 1 315 ? 5.748 -0.381 -40.345 1.00 95.19 315 VAL A CA 1
ATOM 2434 C C . VAL A 1 315 ? 6.210 0.998 -40.824 1.00 95.19 315 VAL A C 1
ATOM 2436 O O . VAL A 1 315 ? 5.495 1.639 -41.593 1.00 95.19 315 VAL A O 1
ATOM 2439 N N . GLU A 1 316 ? 7.391 1.452 -40.396 1.00 94.62 316 GLU A N 1
ATOM 2440 C CA . GLU A 1 316 ? 7.899 2.782 -40.715 1.00 94.62 316 GLU A CA 1
ATOM 2441 C C . GLU A 1 316 ? 8.278 2.900 -42.200 1.00 94.62 316 GLU A C 1
ATOM 2443 O O . GLU A 1 316 ? 9.034 2.071 -42.721 1.00 94.62 316 GLU A O 1
ATOM 2448 N N . PRO A 1 317 ? 7.811 3.948 -42.908 1.00 91.81 317 PRO A N 1
ATOM 2449 C CA . PRO A 1 317 ? 8.039 4.098 -44.345 1.00 91.81 317 PRO A CA 1
ATOM 2450 C C . PRO A 1 317 ? 9.510 4.359 -44.684 1.00 91.81 317 PRO A C 1
ATOM 2452 O O . PRO A 1 317 ? 9.983 3.970 -45.751 1.00 91.81 317 PRO A O 1
ATOM 2455 N N . ASN A 1 318 ? 10.241 5.018 -43.782 1.00 94.75 318 ASN A N 1
ATOM 2456 C CA . ASN A 1 318 ? 11.679 5.218 -43.887 1.00 94.75 318 ASN A CA 1
ATOM 2457 C C . ASN A 1 318 ? 12.351 4.818 -42.575 1.00 94.75 318 ASN A C 1
ATOM 2459 O O . ASN A 1 318 ? 12.650 5.656 -41.725 1.00 94.75 318 ASN A O 1
ATOM 2463 N N . LEU A 1 319 ? 12.621 3.521 -42.446 1.00 95.12 319 LEU A N 1
ATOM 2464 C CA . LEU A 1 319 ? 13.226 2.937 -41.254 1.00 95.12 319 LEU A CA 1
ATOM 2465 C C . LEU A 1 319 ? 14.557 3.603 -40.868 1.00 95.12 319 LEU A C 1
ATOM 2467 O O . LEU A 1 319 ? 14.813 3.825 -39.692 1.00 95.12 319 LEU A O 1
ATOM 2471 N N . THR A 1 320 ? 15.402 3.972 -41.835 1.00 95.88 320 THR A N 1
ATOM 2472 C CA . THR A 1 320 ? 16.709 4.591 -41.529 1.00 95.88 320 THR A CA 1
ATOM 2473 C C . THR A 1 320 ? 16.541 5.979 -40.911 1.00 95.88 320 THR A C 1
ATOM 2475 O O . THR A 1 320 ? 17.174 6.291 -39.905 1.00 95.88 320 THR A O 1
ATOM 2478 N N . GLN A 1 321 ? 15.658 6.803 -41.480 1.00 96.12 321 GLN A N 1
ATOM 2479 C CA . GLN A 1 321 ? 15.336 8.113 -40.915 1.00 96.12 321 GLN A CA 1
ATOM 2480 C C . GLN A 1 321 ? 14.652 7.977 -39.552 1.00 96.12 321 GLN A C 1
ATOM 2482 O O . GLN A 1 321 ? 14.981 8.722 -38.631 1.00 96.12 321 GLN A O 1
ATOM 2487 N N . TYR A 1 322 ? 13.752 7.000 -39.404 1.00 95.75 322 TYR A N 1
ATOM 2488 C CA . TYR A 1 322 ? 13.103 6.715 -38.130 1.00 95.75 322 TYR A CA 1
ATOM 2489 C C . TYR A 1 322 ? 14.114 6.317 -37.046 1.00 95.75 322 TYR A C 1
ATOM 2491 O O . TYR A 1 322 ? 14.005 6.791 -35.923 1.00 95.75 322 TYR A O 1
ATOM 2499 N N . LEU A 1 323 ? 15.145 5.522 -37.363 1.00 96.62 323 LEU A N 1
ATOM 2500 C CA . LEU A 1 323 ? 16.206 5.193 -36.401 1.00 96.62 323 LEU A CA 1
ATOM 2501 C C . LEU A 1 323 ? 16.921 6.455 -35.892 1.00 96.62 323 LEU A C 1
ATOM 2503 O O . LEU A 1 323 ? 17.122 6.588 -34.687 1.00 96.62 323 LEU A O 1
ATOM 2507 N N . PHE A 1 324 ? 17.242 7.413 -36.769 1.00 97.31 324 PHE A N 1
ATOM 2508 C CA . PHE A 1 324 ? 17.798 8.700 -36.332 1.00 97.31 324 PHE A CA 1
ATOM 2509 C C . PHE A 1 324 ? 16.806 9.501 -35.483 1.00 97.31 324 PHE A C 1
ATOM 2511 O O . PHE A 1 324 ? 17.187 10.024 -34.438 1.00 97.31 324 PHE A O 1
ATOM 2518 N N . MET A 1 325 ? 15.531 9.560 -35.881 1.00 96.19 325 MET A N 1
ATOM 2519 C CA . MET A 1 325 ? 14.482 10.228 -35.099 1.00 96.19 325 MET A CA 1
ATOM 2520 C C . MET A 1 325 ? 14.338 9.601 -33.709 1.00 96.19 325 MET A C 1
ATOM 2522 O O . MET A 1 325 ? 14.308 10.320 -32.716 1.00 96.19 325 MET A O 1
ATOM 2526 N N . SER A 1 326 ? 14.319 8.272 -33.616 1.00 95.19 326 SER A N 1
ATOM 2527 C CA . SER A 1 326 ? 14.192 7.531 -32.360 1.00 95.19 326 SER A CA 1
ATOM 2528 C C . SER A 1 326 ? 15.388 7.726 -31.427 1.00 95.19 326 SER A C 1
ATOM 2530 O O . SER A 1 326 ? 15.210 7.680 -30.212 1.00 95.19 326 SER A O 1
ATOM 2532 N N . ILE A 1 327 ? 16.596 7.929 -31.964 1.00 95.31 327 ILE A N 1
ATOM 2533 C CA . ILE A 1 327 ? 17.806 8.173 -31.164 1.00 95.31 327 ILE A CA 1
ATOM 2534 C C . ILE A 1 327 ? 17.898 9.643 -30.739 1.00 95.31 327 ILE A C 1
ATOM 2536 O O . ILE A 1 327 ? 18.286 9.931 -29.611 1.00 95.31 327 ILE A O 1
ATOM 2540 N N . CYS A 1 328 ? 17.563 10.581 -31.626 1.00 95.25 328 CYS A N 1
ATOM 2541 C CA . CYS A 1 328 ? 17.883 11.994 -31.429 1.00 95.25 328 CYS A CA 1
ATOM 2542 C C . CYS A 1 328 ? 16.698 12.865 -31.001 1.00 95.25 328 CYS A C 1
ATOM 2544 O O . CYS A 1 328 ? 16.923 13.851 -30.306 1.00 95.25 328 CYS A O 1
ATOM 2546 N N . VAL A 1 329 ? 15.463 12.532 -31.383 1.00 95.38 329 VAL A N 1
ATOM 2547 C CA . VAL A 1 329 ? 14.315 13.457 -31.296 1.00 95.38 329 VAL A CA 1
ATOM 2548 C C . VAL A 1 329 ? 13.160 12.898 -30.476 1.00 95.38 329 VAL A C 1
ATOM 2550 O O . VAL A 1 329 ? 12.645 13.594 -29.607 1.00 95.38 329 VAL A O 1
ATOM 2553 N N . LEU A 1 330 ? 12.739 11.665 -30.747 1.00 95.62 330 LEU A N 1
ATOM 2554 C CA . LEU A 1 330 ? 11.546 11.085 -30.135 1.00 95.62 330 LEU A CA 1
ATOM 2555 C C . LEU A 1 330 ? 11.802 10.698 -28.675 1.00 95.62 330 LEU A C 1
ATOM 2557 O O . LEU A 1 330 ? 12.879 10.194 -28.338 1.00 95.62 330 LEU A O 1
ATOM 2561 N N . LEU A 1 331 ? 10.777 10.899 -27.843 1.00 95.50 331 LEU A N 1
ATOM 2562 C CA . LEU A 1 331 ? 10.719 10.423 -26.463 1.00 95.50 331 LEU A CA 1
ATOM 2563 C C . LEU A 1 331 ? 10.873 8.897 -26.427 1.00 95.50 331 LEU A C 1
ATOM 2565 O O . LEU A 1 331 ? 10.312 8.178 -27.252 1.00 95.50 331 LEU A O 1
ATOM 2569 N N . VAL A 1 332 ? 11.604 8.399 -25.432 1.00 93.94 332 VAL A N 1
ATOM 2570 C CA . VAL A 1 332 ? 11.699 6.961 -25.151 1.00 93.94 332 VAL A CA 1
ATOM 2571 C C . VAL A 1 332 ? 10.816 6.613 -23.958 1.00 93.94 332 VAL A C 1
ATOM 2573 O O . VAL A 1 332 ? 11.135 7.010 -22.837 1.00 93.94 332 VAL A O 1
ATOM 2576 N N . ASP A 1 333 ? 9.759 5.824 -24.170 1.00 94.12 333 ASP A N 1
ATOM 2577 C CA . ASP A 1 333 ? 8.991 5.205 -23.080 1.00 94.12 333 ASP A CA 1
ATOM 2578 C C . ASP A 1 333 ? 9.468 3.765 -22.840 1.00 94.12 333 ASP A C 1
ATOM 2580 O O . ASP A 1 333 ? 9.014 2.797 -23.455 1.00 94.12 333 ASP A O 1
ATOM 2584 N N . TRP A 1 334 ? 10.464 3.613 -21.964 1.00 93.06 334 TRP A N 1
ATOM 2585 C CA . TRP A 1 334 ? 11.128 2.329 -21.757 1.00 93.06 334 TRP A CA 1
ATOM 2586 C C . TRP A 1 334 ? 10.238 1.252 -21.115 1.00 93.06 334 TRP A C 1
ATOM 2588 O O . TRP A 1 334 ? 10.283 0.101 -21.575 1.00 93.06 334 TRP A O 1
ATOM 2598 N N . PRO A 1 335 ? 9.425 1.552 -20.081 1.00 90.88 335 PRO A N 1
ATOM 2599 C CA . PRO A 1 335 ? 8.420 0.614 -19.591 1.00 90.88 335 PRO A CA 1
ATOM 2600 C C . PRO A 1 335 ? 7.504 0.109 -20.710 1.00 90.88 335 PRO A C 1
ATOM 2602 O O . PRO A 1 335 ? 7.383 -1.105 -20.875 1.00 90.88 335 PRO A O 1
ATOM 2605 N N . LEU A 1 336 ? 6.946 1.002 -21.531 1.00 90.00 336 LEU A N 1
ATOM 2606 C CA . LEU A 1 336 ? 6.024 0.626 -22.604 1.00 90.00 336 LEU A CA 1
ATOM 2607 C C . LEU A 1 336 ? 6.686 -0.254 -23.677 1.00 90.00 336 LEU A C 1
ATOM 2609 O O . LEU A 1 336 ? 6.125 -1.272 -24.096 1.00 90.00 336 LEU A O 1
ATOM 2613 N N . VAL A 1 337 ? 7.902 0.106 -24.097 1.00 90.44 337 VAL A N 1
ATOM 2614 C CA . VAL A 1 337 ? 8.678 -0.649 -25.094 1.00 90.44 337 VAL A CA 1
ATOM 2615 C C . VAL A 1 337 ? 9.027 -2.053 -24.581 1.00 90.44 337 VAL A C 1
ATOM 2617 O O . VAL A 1 337 ? 8.923 -3.034 -25.324 1.00 90.44 337 VAL A O 1
ATOM 2620 N N . SER A 1 338 ? 9.414 -2.169 -23.306 1.00 86.25 338 SER A N 1
ATOM 2621 C CA . SER A 1 338 ? 9.849 -3.439 -22.704 1.00 86.25 338 SER A CA 1
ATOM 2622 C C . SER A 1 338 ? 8.699 -4.369 -22.290 1.00 86.25 338 SER A C 1
ATOM 2624 O O . SER A 1 338 ? 8.895 -5.586 -22.240 1.00 86.25 338 SER A O 1
ATOM 2626 N N . GLN A 1 339 ? 7.494 -3.845 -22.052 1.00 84.06 339 GLN A N 1
ATOM 2627 C CA . GLN A 1 339 ? 6.312 -4.640 -21.715 1.00 84.06 339 GLN A CA 1
ATOM 2628 C C . GLN A 1 339 ? 5.683 -5.246 -22.976 1.00 84.06 339 GLN A C 1
ATOM 2630 O O . GLN A 1 339 ? 4.884 -4.622 -23.676 1.00 84.06 339 GLN A O 1
ATOM 2635 N N . CYS A 1 340 ? 6.055 -6.488 -23.296 1.00 84.31 340 CYS A N 1
ATOM 2636 C CA . CYS A 1 340 ? 5.527 -7.227 -24.444 1.00 84.31 340 CYS A CA 1
ATOM 2637 C C . CYS A 1 340 ? 4.771 -8.495 -23.996 1.00 84.31 340 CYS A C 1
ATOM 2639 O O . CYS A 1 340 ? 5.352 -9.338 -23.302 1.00 84.31 340 CYS A O 1
ATOM 2641 N N . PRO A 1 341 ? 3.502 -8.687 -24.411 1.00 83.31 341 PRO A N 1
ATOM 2642 C CA . PRO A 1 341 ? 2.732 -9.873 -24.051 1.00 83.31 341 PRO A CA 1
ATOM 2643 C C . PRO A 1 341 ? 3.379 -11.195 -24.499 1.00 83.31 341 PRO A C 1
ATOM 2645 O O . PRO A 1 341 ? 3.810 -11.375 -25.648 1.00 83.31 341 PRO A O 1
ATOM 2648 N N . GLY A 1 342 ? 3.389 -12.169 -23.587 1.00 86.06 342 GLY A N 1
ATOM 2649 C CA . GLY A 1 342 ? 3.909 -13.515 -23.837 1.00 86.06 342 GLY A CA 1
ATOM 2650 C C . GLY A 1 342 ? 5.437 -13.606 -23.889 1.00 86.06 342 GLY A C 1
ATOM 2651 O O . GLY A 1 342 ? 5.963 -14.534 -24.500 1.00 86.06 342 GLY A O 1
ATOM 2652 N N . ILE A 1 343 ? 6.151 -12.645 -23.299 1.00 92.19 343 ILE A N 1
ATOM 2653 C CA . ILE A 1 343 ? 7.589 -12.753 -23.038 1.00 92.19 343 ILE A CA 1
ATOM 2654 C C . ILE A 1 343 ? 7.801 -13.358 -21.651 1.00 92.19 343 ILE A C 1
ATOM 2656 O O . ILE A 1 343 ? 7.247 -12.868 -20.677 1.00 92.19 343 ILE A O 1
ATOM 2660 N N . SER A 1 344 ? 8.623 -14.405 -21.566 1.00 90.94 344 SER A N 1
ATOM 2661 C CA . SER A 1 344 ? 9.049 -15.007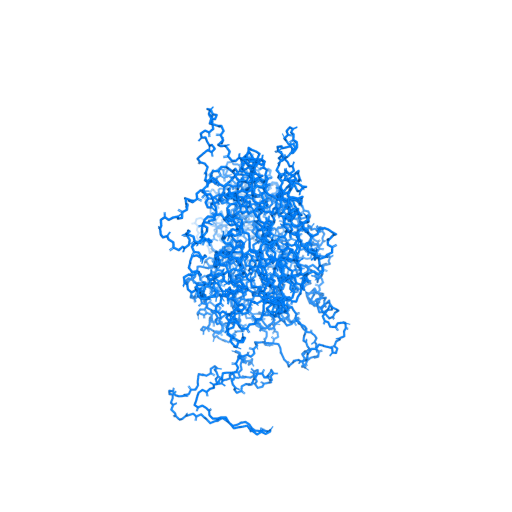 -20.293 1.00 90.94 344 SER A CA 1
ATOM 2662 C C . SER A 1 344 ? 10.451 -14.563 -19.867 1.00 90.94 344 SER A C 1
ATOM 2664 O O . SER A 1 344 ? 10.735 -14.477 -18.678 1.00 90.94 344 SER A O 1
ATOM 2666 N N . HIS A 1 345 ? 11.331 -14.284 -20.836 1.00 93.38 345 HIS A N 1
ATOM 2667 C CA . HIS A 1 345 ? 12.735 -13.944 -20.604 1.00 93.38 345 HIS A CA 1
ATOM 2668 C C . HIS A 1 345 ? 13.177 -12.754 -21.455 1.00 93.38 345 HIS A C 1
ATOM 2670 O O . HIS A 1 345 ? 12.845 -12.651 -22.645 1.00 93.38 345 HIS A O 1
ATOM 2676 N N . ILE A 1 346 ? 13.989 -11.890 -20.859 1.00 94.75 346 ILE A N 1
ATOM 2677 C CA . ILE A 1 346 ? 14.693 -10.784 -21.504 1.00 94.75 346 ILE A CA 1
ATOM 2678 C C . ILE A 1 346 ? 16.189 -11.077 -21.439 1.00 94.75 346 ILE A C 1
ATOM 2680 O O . ILE A 1 346 ? 16.705 -11.369 -20.366 1.00 94.75 346 ILE A O 1
ATOM 2684 N N . VAL A 1 347 ? 16.887 -10.982 -22.568 1.00 95.31 347 VAL A N 1
ATOM 2685 C CA . VAL A 1 347 ? 18.349 -11.098 -22.625 1.00 95.31 347 VAL A CA 1
ATOM 2686 C C . VAL A 1 347 ? 18.921 -9.720 -22.923 1.00 95.31 347 VAL A C 1
ATOM 2688 O O . VAL A 1 347 ? 18.699 -9.193 -24.011 1.00 95.31 347 VAL A O 1
ATOM 2691 N N . ASP A 1 348 ? 19.611 -9.132 -21.946 1.00 94.56 348 ASP A N 1
ATOM 2692 C CA . ASP A 1 348 ? 20.300 -7.847 -22.082 1.00 94.56 348 ASP A CA 1
ATOM 2693 C C . ASP A 1 348 ? 21.703 -8.065 -22.651 1.00 94.56 348 ASP A C 1
ATOM 2695 O O . ASP A 1 348 ? 22.563 -8.657 -21.995 1.00 94.56 348 ASP A O 1
ATOM 2699 N N . PHE A 1 349 ? 21.919 -7.586 -23.873 1.00 94.25 349 PHE A N 1
ATOM 2700 C CA . PHE A 1 349 ? 23.214 -7.570 -24.552 1.00 94.25 349 PHE A CA 1
ATOM 2701 C C . PHE A 1 349 ? 23.989 -6.266 -24.327 1.00 94.25 349 PHE A C 1
ATOM 2703 O O . PHE A 1 349 ? 25.089 -6.118 -24.855 1.00 94.25 349 PHE A O 1
ATOM 2710 N N . GLY A 1 350 ? 23.420 -5.311 -23.585 1.00 88.50 350 GLY A N 1
ATOM 2711 C CA . GLY A 1 350 ? 24.064 -4.053 -23.237 1.00 88.50 350 GLY A CA 1
ATOM 2712 C C . GLY A 1 350 ? 25.260 -4.231 -22.291 1.00 88.50 350 GLY A C 1
ATOM 2713 O O . GLY A 1 350 ? 25.250 -5.134 -21.451 1.00 88.50 350 GLY A O 1
ATOM 2714 N N . PRO A 1 351 ? 26.274 -3.352 -22.394 1.00 81.25 351 PRO A N 1
ATOM 2715 C CA . PRO A 1 351 ? 27.409 -3.366 -21.480 1.00 81.25 351 PRO A CA 1
ATOM 2716 C C . PRO A 1 351 ? 27.020 -2.878 -20.073 1.00 81.25 351 PRO A C 1
ATOM 2718 O O . PRO A 1 351 ? 25.998 -2.210 -19.877 1.00 81.25 351 PRO A O 1
ATOM 2721 N N . GLY A 1 352 ? 27.864 -3.176 -19.084 1.00 78.25 352 GLY A N 1
ATOM 2722 C CA . GLY A 1 352 ? 27.690 -2.778 -17.680 1.00 78.25 352 GLY A CA 1
ATOM 2723 C C . GLY A 1 352 ? 27.233 -3.904 -16.743 1.00 78.25 352 GLY A C 1
ATOM 2724 O O . GLY A 1 352 ? 26.840 -3.643 -15.599 1.00 78.25 352 GLY A O 1
ATOM 2725 N N . GLY A 1 353 ? 27.281 -5.159 -17.204 1.00 80.25 353 GLY A N 1
ATOM 2726 C CA . GLY A 1 353 ? 27.003 -6.348 -16.394 1.00 80.25 353 GLY A CA 1
ATOM 2727 C C . GLY A 1 353 ? 25.649 -6.305 -15.669 1.00 80.25 353 GLY A C 1
ATOM 2728 O O . GLY A 1 353 ? 24.605 -6.072 -16.271 1.00 80.25 353 GLY A O 1
ATOM 2729 N N . LEU A 1 354 ? 25.657 -6.534 -14.349 1.00 76.00 354 LEU A N 1
ATOM 2730 C CA . LEU A 1 354 ? 24.442 -6.546 -13.511 1.00 76.00 354 LEU A CA 1
ATOM 2731 C C . LEU A 1 354 ? 23.924 -5.141 -13.149 1.00 76.00 354 LEU A C 1
ATOM 2733 O O . LEU A 1 354 ? 22.842 -5.013 -12.578 1.00 76.00 354 LEU A O 1
ATOM 2737 N N . SER A 1 355 ? 24.681 -4.094 -13.481 1.00 75.00 355 SER A N 1
ATOM 2738 C CA . SER A 1 355 ? 24.329 -2.689 -13.237 1.00 75.00 355 SER A CA 1
ATOM 2739 C C . SER A 1 355 ? 23.840 -1.984 -14.508 1.00 75.00 355 SER A C 1
ATOM 2741 O O . SER A 1 355 ? 23.644 -0.769 -14.494 1.00 75.00 355 SER A O 1
ATOM 2743 N N . GLY A 1 356 ? 23.666 -2.730 -15.606 1.00 78.69 356 GLY A N 1
ATOM 2744 C CA . GLY A 1 356 ? 23.222 -2.238 -16.908 1.00 78.69 356 GLY A CA 1
ATOM 2745 C C . GLY A 1 356 ? 21.705 -2.049 -17.026 1.00 78.69 356 GLY A C 1
ATOM 2746 O O . GLY A 1 356 ? 20.980 -1.874 -16.040 1.00 78.69 356 GLY A O 1
ATOM 2747 N N . PHE A 1 357 ? 21.208 -2.079 -18.263 1.00 85.50 357 PHE A N 1
ATOM 2748 C CA . PHE A 1 357 ? 19.783 -1.911 -18.567 1.00 85.50 357 PHE A CA 1
ATOM 2749 C C . PHE A 1 357 ? 18.933 -3.116 -18.161 1.00 85.50 357 PHE A C 1
ATOM 2751 O O . PHE A 1 357 ? 17.744 -2.945 -17.895 1.00 85.50 357 PHE A O 1
ATOM 2758 N N . GLY A 1 358 ? 19.534 -4.294 -17.996 1.00 87.06 358 GLY A N 1
ATOM 2759 C CA . GLY A 1 358 ? 18.873 -5.477 -17.459 1.00 87.06 358 GLY A CA 1
ATOM 2760 C C . GLY A 1 358 ? 18.310 -5.257 -16.053 1.00 87.06 358 GLY A C 1
ATOM 2761 O O . GLY A 1 358 ? 17.202 -5.698 -15.757 1.00 87.06 358 GLY A O 1
ATOM 2762 N N . LEU A 1 359 ? 18.988 -4.475 -15.204 1.00 86.62 359 LEU A N 1
ATOM 2763 C CA . LEU A 1 359 ? 18.447 -4.123 -13.889 1.00 86.62 359 LEU A CA 1
ATOM 2764 C C . LEU A 1 359 ? 17.213 -3.213 -13.997 1.00 86.62 359 LEU A C 1
ATOM 2766 O O . LEU A 1 359 ? 16.252 -3.379 -13.247 1.00 86.62 359 LEU A O 1
ATOM 2770 N N . LEU A 1 360 ? 17.227 -2.264 -14.935 1.00 88.50 360 LEU A N 1
ATOM 2771 C CA . LEU A 1 360 ? 16.079 -1.393 -15.187 1.00 88.50 360 LEU A CA 1
ATOM 2772 C C . LEU A 1 360 ? 14.895 -2.195 -15.749 1.00 88.50 360 LEU A C 1
ATOM 2774 O O . LEU A 1 360 ? 13.769 -2.027 -15.290 1.00 88.50 360 LEU A O 1
ATOM 2778 N N . ALA A 1 361 ? 15.159 -3.126 -16.670 1.00 90.06 361 ALA A N 1
ATOM 2779 C CA . ALA A 1 361 ? 14.155 -4.057 -17.175 1.00 90.06 361 ALA A CA 1
ATOM 2780 C C . ALA A 1 361 ? 13.574 -4.931 -16.053 1.00 90.06 361 ALA A C 1
ATOM 2782 O O . ALA A 1 361 ? 12.361 -5.112 -15.993 1.00 90.06 361 ALA A O 1
ATOM 2783 N N . CYS A 1 362 ? 14.410 -5.405 -15.124 1.00 89.00 362 CYS A N 1
ATOM 2784 C CA . CYS A 1 362 ? 13.964 -6.158 -13.953 1.00 89.00 362 CYS A CA 1
ATOM 2785 C C . CYS A 1 362 ? 13.031 -5.322 -13.061 1.00 89.00 362 CYS A C 1
ATOM 2787 O O . CYS A 1 362 ? 12.014 -5.841 -12.616 1.00 89.00 362 CYS A O 1
ATOM 2789 N N . LYS A 1 363 ? 13.338 -4.034 -12.830 1.00 88.44 363 LYS A N 1
ATOM 2790 C CA . LYS A 1 363 ? 12.472 -3.116 -12.062 1.00 88.44 363 LYS A CA 1
ATOM 2791 C C . LYS A 1 363 ? 11.129 -2.884 -12.769 1.00 88.44 363 LYS A C 1
ATOM 2793 O O . LYS A 1 363 ? 10.088 -2.925 -12.125 1.00 88.44 363 LYS A O 1
ATOM 2798 N N . ASN A 1 364 ? 11.140 -2.668 -14.085 1.00 90.12 364 ASN A N 1
ATOM 2799 C CA . ASN A 1 364 ? 9.926 -2.379 -14.861 1.00 90.12 364 ASN A CA 1
ATOM 2800 C C . ASN A 1 364 ? 9.009 -3.594 -15.055 1.00 90.12 364 ASN A C 1
ATOM 2802 O O . ASN A 1 364 ? 7.819 -3.422 -15.306 1.00 90.12 364 ASN A O 1
ATOM 2806 N N . ASN A 1 365 ? 9.559 -4.807 -14.952 1.00 90.31 365 ASN A N 1
ATOM 2807 C CA . ASN A 1 365 ? 8.814 -6.057 -15.099 1.00 90.31 365 ASN A CA 1
ATOM 2808 C C . ASN A 1 365 ? 8.626 -6.805 -13.767 1.00 90.31 365 ASN A C 1
ATOM 2810 O O . ASN A 1 365 ? 8.210 -7.967 -13.759 1.00 90.31 365 ASN A O 1
ATOM 2814 N N . GLU A 1 366 ? 8.930 -6.158 -12.639 1.00 89.94 366 GLU A N 1
ATOM 2815 C CA . GLU A 1 366 ? 8.764 -6.746 -11.315 1.00 89.94 366 GLU A CA 1
ATOM 2816 C C . GLU A 1 366 ? 7.296 -7.149 -11.101 1.00 89.94 366 GLU A C 1
ATOM 2818 O O . GLU A 1 366 ? 6.381 -6.346 -11.278 1.00 89.94 366 GLU A O 1
ATOM 2823 N N . GLY A 1 367 ? 7.069 -8.426 -10.779 1.00 92.06 367 GLY A N 1
ATOM 2824 C CA . GLY A 1 367 ? 5.730 -8.983 -10.584 1.00 92.06 367 GLY A CA 1
ATOM 2825 C C . GLY A 1 367 ? 5.013 -9.491 -11.836 1.00 92.06 367 GLY A C 1
ATOM 2826 O O . GLY A 1 367 ? 3.991 -10.164 -11.700 1.00 92.06 367 GLY A O 1
ATOM 2827 N N . LEU A 1 368 ? 5.545 -9.250 -13.041 1.00 92.44 368 LEU A N 1
ATOM 2828 C CA . LEU A 1 368 ? 4.964 -9.749 -14.299 1.00 92.44 368 LEU A CA 1
ATOM 2829 C C . LEU A 1 368 ? 5.406 -11.178 -14.654 1.00 92.44 368 LEU A C 1
ATOM 2831 O O . LEU A 1 368 ? 4.874 -11.773 -15.590 1.00 92.44 368 LEU A O 1
ATOM 2835 N N . GLY A 1 369 ? 6.346 -11.758 -13.904 1.00 92.00 369 GLY A N 1
ATOM 2836 C CA . GLY A 1 369 ? 6.903 -13.083 -14.192 1.00 92.00 369 GLY A CA 1
ATOM 2837 C C . GLY A 1 369 ? 7.890 -13.113 -15.359 1.00 92.00 369 GLY A C 1
ATOM 2838 O O . GLY A 1 369 ? 8.030 -14.140 -16.017 1.00 92.00 369 GLY A O 1
ATOM 2839 N N . VAL A 1 370 ? 8.548 -11.985 -15.640 1.00 92.50 370 VAL A N 1
ATOM 2840 C CA . VAL A 1 370 ? 9.548 -11.876 -16.708 1.00 92.50 370 VAL A CA 1
ATOM 2841 C C . VAL A 1 370 ? 10.949 -11.876 -16.102 1.00 92.50 370 VAL A C 1
ATOM 2843 O O . VAL A 1 370 ? 11.333 -10.931 -15.413 1.00 92.50 370 VAL A O 1
ATOM 2846 N N . SER A 1 371 ? 11.723 -12.927 -16.370 1.00 91.81 371 SER A N 1
ATOM 2847 C CA . SER A 1 371 ? 13.126 -13.020 -15.950 1.00 91.81 371 SER A CA 1
ATOM 2848 C C . SER A 1 371 ? 14.037 -12.193 -16.847 1.00 91.81 371 SER A C 1
ATOM 2850 O O . SER A 1 371 ? 13.806 -12.078 -18.053 1.00 91.81 371 SER A O 1
ATOM 2852 N N . VAL A 1 372 ? 15.124 -11.671 -16.281 1.00 92.12 372 VAL A N 1
ATOM 2853 C CA . VAL A 1 372 ? 16.147 -10.944 -17.041 1.00 92.12 372 VAL A CA 1
ATOM 2854 C C . VAL A 1 372 ? 17.489 -11.648 -16.915 1.00 92.12 372 VAL A C 1
ATOM 2856 O O . VAL A 1 372 ? 17.914 -11.973 -15.812 1.00 92.12 372 VAL A O 1
ATOM 2859 N N . ILE A 1 373 ? 18.166 -11.858 -18.041 1.00 92.56 373 ILE A N 1
ATOM 2860 C CA . ILE A 1 373 ? 19.502 -12.445 -18.129 1.00 92.56 373 ILE A CA 1
ATOM 2861 C C . ILE A 1 373 ? 20.453 -11.390 -18.697 1.00 92.56 373 ILE A C 1
ATOM 2863 O O . ILE A 1 373 ? 20.292 -10.951 -19.835 1.00 92.56 373 ILE A O 1
ATOM 2867 N N . CYS A 1 374 ? 21.459 -10.991 -17.920 1.00 91.69 374 CYS A N 1
ATOM 2868 C CA . CYS A 1 374 ? 22.485 -10.049 -18.361 1.00 91.69 374 CYS A CA 1
ATOM 2869 C C . CYS A 1 374 ? 23.628 -10.792 -19.058 1.00 91.69 374 CYS A C 1
ATOM 2871 O O . CYS A 1 374 ? 24.450 -11.436 -18.401 1.00 91.69 374 CYS A O 1
ATOM 2873 N N . ALA A 1 375 ? 23.740 -10.648 -20.380 1.00 90.25 375 ALA A N 1
ATOM 2874 C CA . ALA A 1 375 ? 24.851 -11.210 -21.141 1.00 90.25 375 ALA A CA 1
ATOM 2875 C C . ALA A 1 375 ? 26.189 -10.521 -20.820 1.00 90.25 375 ALA A C 1
ATOM 2877 O O . ALA A 1 375 ? 27.234 -11.093 -21.111 1.00 90.25 375 ALA A O 1
ATOM 2878 N N . GLY A 1 376 ? 26.193 -9.338 -20.201 1.00 85.12 376 GLY A N 1
ATOM 2879 C CA . GLY A 1 376 ? 27.421 -8.688 -19.727 1.00 85.12 376 GLY A CA 1
ATOM 2880 C C . GLY A 1 376 ? 28.068 -9.342 -18.498 1.00 85.12 376 GLY A C 1
ATOM 2881 O O . GLY A 1 376 ? 29.267 -9.235 -18.262 1.00 85.12 376 GLY A O 1
ATOM 2882 N N . ALA A 1 377 ? 27.294 -10.084 -17.702 1.00 83.62 377 ALA A N 1
ATOM 2883 C CA . ALA A 1 377 ? 27.776 -10.705 -16.468 1.00 83.62 377 ALA A CA 1
ATOM 2884 C C . ALA A 1 377 ? 28.097 -12.188 -16.689 1.00 83.62 377 ALA A C 1
ATOM 2886 O O . ALA A 1 377 ? 27.245 -12.921 -17.167 1.00 83.62 377 ALA A O 1
ATOM 2887 N N . LEU A 1 378 ? 29.291 -12.672 -16.324 1.00 78.12 378 LEU A N 1
ATOM 2888 C CA . LEU A 1 378 ? 29.649 -14.085 -16.542 1.00 78.12 378 LEU A CA 1
ATOM 2889 C C . LEU A 1 378 ? 28.924 -15.045 -15.581 1.00 78.12 378 LEU A C 1
ATOM 2891 O O . LEU A 1 378 ? 28.387 -16.060 -16.014 1.00 78.12 378 LEU A O 1
ATOM 2895 N N . VAL A 1 379 ? 28.911 -14.718 -14.288 1.00 74.38 379 VAL A N 1
ATOM 2896 C CA . VAL A 1 379 ? 28.279 -15.509 -13.219 1.00 74.38 379 VAL A CA 1
ATOM 2897 C C . VAL A 1 379 ? 27.385 -14.614 -12.375 1.00 74.38 379 VAL A C 1
ATOM 2899 O O . VAL A 1 379 ? 27.704 -13.439 -12.170 1.00 74.38 379 VAL A O 1
ATOM 2902 N N . SER A 1 380 ? 26.281 -15.164 -11.868 1.00 66.44 380 SER A N 1
ATOM 2903 C CA . SER A 1 380 ? 25.427 -14.425 -10.942 1.00 66.44 380 SER A CA 1
ATOM 2904 C C . SER A 1 380 ? 26.201 -14.165 -9.648 1.00 66.44 380 SER A C 1
ATOM 2906 O O . SER A 1 380 ? 26.705 -15.086 -9.008 1.00 66.44 380 SER A O 1
ATOM 2908 N N . ARG A 1 381 ? 26.355 -12.885 -9.300 1.00 58.62 381 ARG A N 1
ATOM 2909 C CA . ARG A 1 381 ? 26.962 -12.425 -8.038 1.00 58.62 381 ARG A CA 1
ATOM 2910 C C . ARG A 1 381 ? 25.953 -11.679 -7.160 1.00 58.62 381 ARG A C 1
ATOM 2912 O O . ARG A 1 381 ? 26.340 -11.109 -6.145 1.00 58.62 381 ARG A O 1
ATOM 2919 N N . SER A 1 382 ? 24.682 -11.604 -7.565 1.00 54.19 382 SER A N 1
ATOM 2920 C CA . SER A 1 382 ? 23.717 -10.692 -6.950 1.00 54.19 382 SER A CA 1
ATOM 2921 C C . SER A 1 382 ? 22.929 -11.322 -5.807 1.00 54.19 382 SER A C 1
ATOM 2923 O O . SER A 1 382 ? 22.424 -12.430 -5.924 1.00 54.19 382 SER A O 1
ATOM 2925 N N . SER A 1 383 ? 22.675 -10.521 -4.770 1.00 56.84 383 SER A N 1
ATOM 2926 C CA . SER A 1 383 ? 21.623 -10.731 -3.763 1.00 56.84 383 SER A CA 1
ATOM 2927 C C . SER A 1 383 ? 20.192 -10.625 -4.324 1.00 56.84 383 SER A C 1
ATOM 2929 O O . SER A 1 383 ? 19.228 -10.712 -3.567 1.00 56.84 383 SER A O 1
ATOM 2931 N N . LYS A 1 384 ? 20.035 -10.395 -5.638 1.00 64.19 384 LYS A N 1
ATOM 2932 C CA . LYS A 1 384 ? 18.743 -10.241 -6.316 1.00 64.19 384 LYS A CA 1
ATOM 2933 C C . LYS A 1 384 ? 18.324 -11.574 -6.950 1.00 64.19 384 LYS A C 1
ATOM 2935 O O . LYS A 1 384 ? 18.989 -12.008 -7.887 1.00 64.19 384 LYS A O 1
ATOM 2940 N N . PRO A 1 385 ? 17.233 -12.206 -6.483 1.00 63.16 385 PRO A N 1
ATOM 2941 C CA . PRO A 1 385 ? 16.926 -13.602 -6.804 1.00 63.16 385 PRO A CA 1
ATOM 2942 C C . PRO A 1 385 ? 16.490 -13.886 -8.256 1.00 63.16 385 PRO A C 1
ATOM 2944 O O . PRO A 1 385 ? 16.400 -15.054 -8.622 1.00 63.16 385 PRO A O 1
ATOM 2947 N N . TYR A 1 386 ? 16.278 -12.875 -9.112 1.00 76.25 386 TYR A N 1
ATOM 2948 C CA . TYR A 1 386 ? 15.705 -13.054 -10.465 1.00 76.25 386 TYR A CA 1
ATOM 2949 C C . TYR A 1 386 ? 16.506 -12.389 -11.599 1.00 76.25 386 TYR A C 1
ATOM 2951 O O . TYR A 1 386 ? 15.992 -12.212 -12.704 1.00 76.25 386 TYR A O 1
ATOM 2959 N N . LEU A 1 387 ? 17.758 -12.006 -11.327 1.00 85.31 387 LEU A N 1
ATOM 2960 C CA . LEU A 1 387 ? 18.674 -11.461 -12.329 1.00 85.31 387 LEU A CA 1
ATOM 2961 C C . LEU A 1 387 ? 19.726 -12.519 -12.693 1.00 85.31 387 LEU A C 1
ATOM 2963 O O . LEU A 1 387 ? 20.632 -12.812 -11.910 1.00 85.31 387 LEU A O 1
ATOM 2967 N N . GLY A 1 388 ? 19.566 -13.108 -13.875 1.00 88.12 388 GLY A N 1
ATOM 2968 C CA . GLY A 1 388 ? 20.462 -14.109 -14.442 1.00 88.12 388 GLY A CA 1
ATOM 2969 C C . GLY A 1 388 ? 21.714 -13.509 -15.084 1.00 88.12 388 GLY A C 1
ATOM 2970 O O . GLY A 1 388 ? 21.817 -12.303 -15.324 1.00 88.12 388 GLY A O 1
ATOM 2971 N N . ALA A 1 389 ? 22.670 -14.375 -15.394 1.00 89.94 389 ALA A N 1
ATOM 2972 C CA . ALA A 1 389 ? 23.958 -14.050 -15.999 1.00 89.94 389 ALA A CA 1
ATOM 2973 C C . ALA A 1 389 ? 24.166 -14.819 -17.315 1.00 89.94 389 ALA A C 1
ATOM 2975 O O . ALA A 1 389 ? 23.446 -15.765 -17.620 1.00 89.94 389 ALA A O 1
ATOM 2976 N N . LYS A 1 390 ? 25.199 -14.462 -18.084 1.00 90.62 390 LYS A N 1
ATOM 2977 C CA . LYS A 1 390 ? 25.578 -15.093 -19.359 1.00 90.62 390 LYS A CA 1
ATOM 2978 C C . LYS A 1 390 ? 25.616 -16.625 -19.274 1.00 90.62 390 LYS A C 1
ATOM 2980 O O . LYS A 1 390 ? 25.199 -17.276 -20.223 1.00 90.62 390 LYS A O 1
ATOM 2985 N N . ALA A 1 391 ? 26.075 -17.201 -18.157 1.00 89.69 391 ALA A N 1
ATOM 2986 C CA . ALA A 1 391 ? 26.086 -18.653 -17.951 1.00 89.69 391 ALA A CA 1
ATOM 2987 C C . ALA A 1 391 ? 24.698 -19.309 -18.088 1.00 89.69 391 ALA A C 1
ATOM 2989 O O . ALA A 1 391 ? 24.613 -20.442 -18.558 1.00 89.69 391 ALA A O 1
ATOM 2990 N N . ASP A 1 392 ? 23.619 -18.603 -17.736 1.00 90.38 392 ASP A N 1
ATOM 2991 C CA . ASP A 1 392 ? 22.253 -19.127 -17.819 1.00 90.38 392 ASP A CA 1
ATOM 2992 C C . ASP A 1 392 ? 21.802 -19.365 -19.267 1.00 90.38 392 ASP A C 1
ATOM 2994 O O . ASP A 1 392 ? 20.993 -20.252 -19.514 1.00 90.38 392 ASP A O 1
ATOM 2998 N N . LEU A 1 393 ? 22.385 -18.650 -20.239 1.00 91.50 393 LEU A N 1
ATOM 2999 C CA . LEU A 1 393 ? 22.115 -18.851 -21.670 1.00 91.50 393 LEU A CA 1
ATOM 3000 C C . LEU A 1 393 ? 22.670 -20.177 -22.213 1.00 91.50 393 LEU A C 1
ATOM 3002 O O . LEU A 1 393 ? 22.325 -20.567 -23.326 1.00 91.50 393 LEU A O 1
ATOM 3006 N N . TYR A 1 394 ? 23.544 -20.848 -21.458 1.00 90.88 394 TYR A N 1
ATOM 3007 C CA . TYR A 1 394 ? 24.213 -22.086 -21.870 1.00 90.88 394 TYR A CA 1
ATOM 3008 C C . TYR A 1 394 ? 23.807 -23.300 -21.028 1.00 90.88 394 TYR A C 1
ATOM 3010 O O . TYR A 1 394 ? 24.354 -24.389 -21.217 1.00 90.88 394 TYR A O 1
ATOM 3018 N N . LYS A 1 395 ? 22.874 -23.130 -20.084 1.00 89.62 395 LYS A N 1
ATOM 3019 C CA . LYS A 1 395 ? 22.330 -24.239 -19.299 1.00 89.62 395 LYS A CA 1
ATOM 3020 C C . LYS A 1 395 ? 21.476 -25.141 -20.187 1.00 89.62 395 LYS A C 1
ATOM 3022 O O . LYS A 1 395 ? 20.789 -24.675 -21.091 1.00 89.62 395 LYS A O 1
ATOM 3027 N N . THR A 1 396 ? 21.560 -26.445 -19.938 1.00 87.00 396 THR A N 1
ATOM 3028 C CA . THR A 1 396 ? 20.829 -27.462 -20.712 1.00 87.00 396 THR A CA 1
ATOM 3029 C C . THR A 1 396 ? 19.488 -27.816 -20.080 1.00 87.00 396 THR A C 1
ATOM 3031 O O . THR A 1 396 ? 18.562 -28.162 -20.811 1.00 87.00 396 THR A O 1
ATOM 3034 N N . ASP A 1 397 ? 19.367 -27.681 -18.757 1.00 84.81 397 ASP A N 1
ATOM 3035 C CA . ASP A 1 397 ? 18.103 -27.792 -18.038 1.00 84.81 397 ASP A CA 1
ATOM 3036 C C . ASP A 1 397 ? 17.536 -26.399 -17.742 1.00 84.81 397 ASP A C 1
ATOM 3038 O O . ASP A 1 397 ? 18.220 -25.506 -17.236 1.00 84.81 397 ASP A O 1
ATOM 3042 N N . PHE A 1 398 ? 16.260 -26.216 -18.063 1.00 81.25 398 PHE A N 1
ATOM 3043 C CA . PHE A 1 398 ? 15.534 -24.987 -17.780 1.00 81.25 398 PHE A CA 1
ATOM 3044 C C . PHE A 1 398 ? 15.255 -24.819 -16.280 1.00 81.25 398 PHE A C 1
ATOM 3046 O O . PHE A 1 398 ? 15.152 -23.690 -15.808 1.00 81.25 398 PHE A O 1
ATOM 3053 N N . ALA A 1 399 ? 15.172 -25.919 -15.521 1.00 82.00 399 ALA A N 1
ATOM 3054 C CA . ALA A 1 399 ? 14.988 -25.889 -14.070 1.00 82.00 399 ALA A CA 1
ATOM 3055 C C . ALA A 1 399 ? 16.156 -25.207 -13.336 1.00 82.00 399 ALA A C 1
ATOM 3057 O O . ALA A 1 399 ? 15.975 -24.677 -12.241 1.00 82.00 399 ALA A O 1
ATOM 3058 N N . ASP A 1 400 ? 17.334 -25.162 -13.963 1.00 82.06 400 ASP A N 1
ATOM 3059 C CA . ASP A 1 400 ? 18.513 -24.491 -13.423 1.00 82.06 400 ASP A CA 1
ATOM 3060 C C . ASP A 1 400 ? 18.479 -22.963 -13.627 1.00 82.06 400 ASP A C 1
ATOM 3062 O O . ASP A 1 400 ? 19.379 -22.258 -13.159 1.00 82.06 400 ASP A O 1
ATOM 3066 N N . ILE A 1 401 ? 17.487 -22.425 -14.346 1.00 83.19 401 ILE A N 1
ATOM 3067 C CA . ILE A 1 401 ? 17.349 -20.995 -14.648 1.00 83.19 401 ILE A CA 1
ATOM 3068 C C . ILE A 1 401 ? 16.339 -20.368 -13.680 1.00 83.19 401 ILE A C 1
ATOM 3070 O O . ILE A 1 401 ? 15.219 -20.847 -13.525 1.00 83.19 401 ILE A O 1
ATOM 3074 N N . SER A 1 402 ? 16.720 -19.261 -13.034 1.00 76.62 402 SER A N 1
ATOM 3075 C CA . SER A 1 402 ? 15.819 -18.562 -12.110 1.00 76.62 402 SER A CA 1
ATOM 3076 C C . SER A 1 402 ? 14.651 -17.905 -12.854 1.00 76.62 402 SER A C 1
ATOM 3078 O O . SER A 1 402 ? 14.846 -17.106 -13.778 1.00 76.62 402 SER A O 1
ATOM 3080 N N . VAL A 1 403 ? 13.428 -18.212 -12.416 1.00 85.62 403 VAL A N 1
ATOM 3081 C CA . VAL A 1 403 ? 12.188 -17.672 -12.983 1.00 85.62 403 VAL A CA 1
ATOM 3082 C C . VAL A 1 403 ? 11.611 -16.609 -12.054 1.00 85.62 403 VAL A C 1
ATOM 3084 O O . VAL A 1 403 ? 11.339 -16.867 -10.881 1.00 85.62 403 VAL A O 1
ATOM 3087 N N . ALA A 1 404 ? 11.416 -15.405 -12.587 1.00 88.62 404 ALA A N 1
ATOM 3088 C CA . ALA A 1 404 ? 10.781 -14.317 -11.871 1.00 88.62 404 ALA A CA 1
ATOM 3089 C C . ALA A 1 404 ? 9.318 -14.672 -11.550 1.00 88.62 404 ALA A C 1
ATOM 3091 O O . ALA A 1 404 ? 8.615 -15.259 -12.377 1.00 88.62 404 ALA A O 1
ATOM 3092 N N . PRO A 1 405 ? 8.823 -14.293 -10.368 1.00 89.25 405 PRO A N 1
ATOM 3093 C CA . PRO A 1 405 ? 7.478 -14.636 -9.958 1.00 89.25 405 PRO A CA 1
ATOM 3094 C C . PRO A 1 405 ? 6.433 -13.730 -10.627 1.00 89.25 405 PRO A C 1
ATOM 3096 O O . PRO A 1 405 ? 6.623 -12.517 -10.741 1.00 89.25 405 PRO A O 1
ATOM 3099 N N . ASN A 1 406 ? 5.296 -14.310 -11.024 1.00 93.62 406 ASN A N 1
ATOM 3100 C CA . ASN A 1 406 ? 4.126 -13.562 -11.490 1.00 93.62 406 ASN A CA 1
ATOM 3101 C C . ASN A 1 406 ? 3.121 -13.402 -10.336 1.00 93.62 406 ASN A C 1
ATOM 3103 O O . ASN A 1 406 ? 2.524 -14.386 -9.889 1.00 93.62 406 ASN A O 1
ATOM 3107 N N . TRP A 1 407 ? 2.933 -12.175 -9.841 1.00 95.94 407 TRP A N 1
ATOM 3108 C CA . TRP A 1 407 ? 2.086 -11.922 -8.669 1.00 95.94 407 TRP A CA 1
ATOM 3109 C C . TRP A 1 407 ? 0.623 -12.279 -8.915 1.00 95.94 407 TRP A C 1
ATOM 3111 O O . TRP A 1 407 ? 0.003 -12.875 -8.037 1.00 95.94 407 TRP A O 1
ATOM 3121 N N . GLN A 1 408 ? 0.100 -12.012 -10.115 1.00 94.62 408 GLN A N 1
ATOM 3122 C CA . GLN A 1 408 ? -1.273 -12.370 -10.471 1.00 94.62 408 GLN A CA 1
ATOM 3123 C C . GLN A 1 408 ? -1.502 -13.884 -10.403 1.00 94.62 408 GLN A C 1
ATOM 3125 O O . GLN A 1 408 ? -2.497 -14.349 -9.862 1.00 94.62 408 GLN A O 1
ATOM 3130 N N . THR A 1 409 ? -0.563 -14.677 -10.912 1.00 93.00 409 THR A N 1
ATOM 3131 C CA . THR A 1 409 ? -0.695 -16.141 -10.961 1.00 93.00 409 THR A CA 1
ATOM 3132 C C . THR A 1 409 ? -0.591 -16.773 -9.571 1.00 93.00 409 THR A C 1
ATOM 3134 O O . THR A 1 409 ? -1.279 -17.758 -9.273 1.00 93.00 409 THR A O 1
ATOM 3137 N N . MET A 1 410 ? 0.281 -16.214 -8.726 1.00 92.81 410 MET A N 1
ATOM 3138 C CA . MET A 1 410 ? 0.567 -16.730 -7.387 1.00 92.81 410 MET A CA 1
ATOM 3139 C C . MET A 1 410 ? -0.440 -16.276 -6.328 1.00 92.81 410 MET A C 1
ATOM 3141 O O . MET A 1 410 ? -0.841 -17.086 -5.494 1.00 92.81 410 MET A O 1
ATOM 3145 N N . PHE A 1 411 ? -0.820 -14.997 -6.348 1.00 96.00 411 PHE A N 1
ATOM 3146 C CA . PHE A 1 411 ? -1.617 -14.355 -5.298 1.00 96.00 411 PHE A CA 1
ATOM 3147 C C . PHE A 1 411 ? -2.990 -13.886 -5.781 1.00 96.00 411 PHE A C 1
ATOM 3149 O O . PHE A 1 411 ? -3.815 -13.504 -4.956 1.00 96.00 411 PHE A O 1
ATOM 3156 N N . GLY A 1 412 ? -3.249 -13.915 -7.091 1.00 96.06 412 GLY A N 1
ATOM 3157 C CA . GLY A 1 412 ? -4.560 -13.585 -7.635 1.00 96.06 412 GLY A CA 1
ATOM 3158 C C . GLY A 1 412 ? -5.647 -14.523 -7.093 1.00 96.06 412 GLY A C 1
ATOM 3159 O O . GLY A 1 412 ? -5.391 -15.718 -6.888 1.00 96.06 412 GLY A O 1
ATOM 3160 N N . PRO A 1 413 ? -6.858 -13.999 -6.849 1.00 96.38 413 PRO A N 1
ATOM 3161 C CA . PRO A 1 413 ? -7.945 -14.753 -6.247 1.00 96.38 413 PRO A CA 1
ATOM 3162 C C . PRO A 1 413 ? -8.450 -15.826 -7.213 1.00 96.38 413 PRO A C 1
ATOM 3164 O O . PRO A 1 413 ? -8.636 -15.571 -8.402 1.00 96.38 413 PRO A O 1
ATOM 3167 N N . LYS A 1 414 ? -8.702 -17.031 -6.697 1.00 95.81 414 LYS A N 1
ATOM 3168 C CA . LYS A 1 414 ? -9.269 -18.153 -7.463 1.00 95.81 414 LYS A CA 1
ATOM 3169 C C . LYS A 1 414 ? -10.568 -18.604 -6.822 1.00 95.81 414 LYS A C 1
ATOM 3171 O O . LYS A 1 414 ? -10.679 -18.563 -5.599 1.00 95.81 414 LYS A O 1
ATOM 3176 N N . LEU A 1 415 ? -11.528 -19.055 -7.624 1.00 97.81 415 LEU A N 1
ATOM 3177 C CA . LEU A 1 415 ? -12.724 -19.695 -7.087 1.00 97.81 415 LEU A CA 1
ATOM 3178 C C . LEU A 1 415 ? -12.495 -21.194 -6.928 1.00 97.81 415 LEU A C 1
ATOM 3180 O O . LEU A 1 415 ? -11.862 -21.839 -7.766 1.00 97.81 415 LEU A O 1
ATOM 3184 N N . VAL A 1 416 ? -13.042 -21.736 -5.849 1.00 96.62 416 VAL A N 1
ATOM 3185 C CA . VAL A 1 416 ? -13.142 -23.171 -5.594 1.00 96.62 416 VAL A CA 1
ATOM 3186 C C . VAL A 1 416 ? -14.531 -23.488 -5.059 1.00 96.62 416 VAL A C 1
ATOM 3188 O O . VAL A 1 416 ? -15.147 -22.658 -4.390 1.00 96.62 416 VAL A O 1
ATOM 3191 N N . ARG A 1 417 ? -15.018 -24.695 -5.336 1.00 96.44 417 ARG A N 1
ATOM 3192 C CA . ARG A 1 417 ? -16.245 -25.238 -4.761 1.00 96.44 417 ARG A CA 1
ATOM 3193 C C . ARG A 1 417 ? -15.899 -26.231 -3.668 1.00 96.44 417 ARG A C 1
ATOM 3195 O O . ARG A 1 417 ? -15.162 -27.180 -3.922 1.00 96.44 417 ARG A O 1
ATOM 3202 N N . THR A 1 418 ? -16.434 -26.050 -2.475 1.00 93.25 418 THR A N 1
ATOM 3203 C CA . THR A 1 418 ? -16.239 -26.997 -1.375 1.00 93.25 418 THR A CA 1
ATOM 3204 C C . THR A 1 418 ? -17.212 -28.170 -1.478 1.00 93.25 418 THR A C 1
ATOM 3206 O O . THR A 1 418 ? -18.403 -27.989 -1.713 1.00 93.25 418 THR A O 1
ATOM 3209 N N . ALA A 1 419 ? -16.718 -29.402 -1.331 1.00 91.19 419 ALA A N 1
ATOM 3210 C CA . ALA A 1 419 ? -17.525 -30.612 -1.527 1.00 91.19 419 ALA A CA 1
ATOM 3211 C C . ALA A 1 419 ? -18.574 -30.835 -0.422 1.00 91.19 419 ALA A C 1
ATOM 3213 O O . ALA A 1 419 ? -19.625 -31.420 -0.675 1.00 91.19 419 ALA A O 1
ATOM 3214 N N . HIS A 1 420 ? -18.295 -30.369 0.799 1.00 86.44 420 HIS A N 1
ATOM 3215 C CA . HIS A 1 420 ? -19.132 -30.624 1.973 1.00 86.44 420 HIS A CA 1
ATOM 3216 C C . HIS A 1 420 ? -20.404 -29.761 2.037 1.00 86.44 420 HIS A C 1
ATOM 3218 O O . HIS A 1 420 ? -21.383 -30.179 2.654 1.00 86.44 420 HIS A O 1
ATOM 3224 N N . ASP A 1 421 ? -20.409 -28.583 1.410 1.00 88.50 421 ASP A N 1
ATOM 3225 C CA . ASP A 1 421 ? -21.548 -27.653 1.377 1.00 88.50 421 ASP A CA 1
ATOM 3226 C C . ASP A 1 421 ? -21.963 -27.232 -0.049 1.00 88.50 421 ASP A C 1
ATOM 3228 O O . ASP A 1 421 ? -23.024 -26.635 -0.232 1.00 88.50 421 ASP A O 1
ATOM 3232 N N . GLY A 1 422 ? -21.162 -27.559 -1.069 1.00 92.75 422 GLY A N 1
ATOM 3233 C CA . GLY A 1 422 ? -21.398 -27.200 -2.467 1.00 92.75 422 GLY A CA 1
ATOM 3234 C C . GLY A 1 422 ? -21.190 -25.716 -2.785 1.00 92.75 422 GLY A C 1
ATOM 3235 O O . GLY A 1 422 ? -21.472 -25.304 -3.917 1.00 92.75 422 GLY A O 1
ATOM 3236 N N . MET A 1 423 ? -20.715 -24.918 -1.825 1.00 94.06 423 MET A N 1
ATOM 3237 C CA . MET A 1 423 ? -20.614 -23.465 -1.945 1.00 94.06 423 MET A CA 1
ATOM 3238 C C . MET A 1 423 ? -19.348 -23.032 -2.683 1.00 94.06 423 MET A C 1
ATOM 3240 O O . MET A 1 423 ? -18.321 -23.713 -2.675 1.00 94.06 423 MET A O 1
ATOM 3244 N N . LEU A 1 424 ? -19.435 -21.879 -3.348 1.00 97.25 424 LEU A N 1
ATOM 3245 C CA . LEU A 1 424 ? -18.283 -21.222 -3.951 1.00 97.25 424 LEU A CA 1
ATOM 3246 C C . LEU A 1 424 ? -17.546 -20.370 -2.924 1.00 97.25 424 LEU A C 1
ATOM 3248 O O . LEU A 1 424 ? -18.152 -19.624 -2.155 1.00 97.25 424 LEU A O 1
ATOM 3252 N N . HIS A 1 425 ? -16.223 -20.433 -2.983 1.00 97.06 425 HIS A N 1
ATOM 3253 C CA . HIS A 1 425 ? -15.329 -19.684 -2.122 1.00 97.06 425 HIS A CA 1
ATOM 3254 C C . HIS A 1 425 ? -14.139 -19.133 -2.893 1.00 97.06 425 HIS A C 1
ATOM 3256 O O . HIS A 1 425 ? -13.680 -19.712 -3.875 1.00 97.06 425 HIS A O 1
ATOM 3262 N N . ILE A 1 426 ? -13.603 -18.024 -2.391 1.00 97.69 426 ILE A N 1
ATOM 3263 C CA . ILE A 1 426 ? -12.372 -17.414 -2.892 1.00 97.69 426 ILE A CA 1
ATOM 3264 C C . ILE A 1 426 ? -11.177 -18.007 -2.138 1.00 97.69 426 ILE A C 1
ATOM 3266 O O . ILE A 1 426 ? -11.084 -17.857 -0.920 1.00 97.69 426 ILE A O 1
ATOM 3270 N N . ASP A 1 427 ? -10.271 -18.677 -2.847 1.00 96.25 427 ASP A N 1
ATOM 3271 C CA . ASP A 1 427 ? -9.053 -19.281 -2.307 1.00 96.25 427 ASP A CA 1
ATOM 3272 C C . AS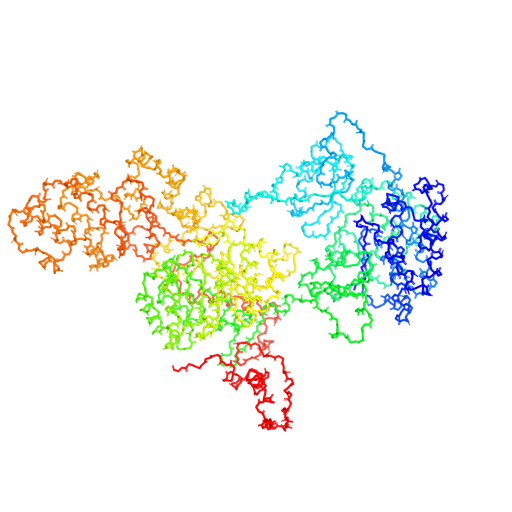P A 1 427 ? -7.868 -18.303 -2.390 1.00 96.25 427 ASP A C 1
ATOM 3274 O O . ASP A 1 427 ? -7.311 -18.063 -3.464 1.00 96.25 427 ASP A O 1
ATOM 3278 N N . THR A 1 428 ? -7.470 -17.753 -1.240 1.00 96.88 428 THR A N 1
ATOM 3279 C CA . THR A 1 428 ? -6.318 -16.849 -1.072 1.00 96.88 428 THR A CA 1
ATOM 3280 C C . THR A 1 428 ? -5.463 -17.280 0.126 1.00 96.88 428 THR A C 1
ATOM 3282 O O . THR A 1 428 ? -5.926 -18.060 0.967 1.00 96.88 428 THR A O 1
ATOM 3285 N N . PRO A 1 429 ? -4.229 -16.757 0.281 1.00 96.25 429 PRO A N 1
ATOM 3286 C CA . PRO A 1 429 ? -3.439 -16.978 1.493 1.00 96.25 429 PRO A CA 1
ATOM 3287 C C . PRO A 1 429 ? -4.190 -16.643 2.793 1.00 96.25 429 PRO A C 1
ATOM 3289 O O . PRO A 1 429 ? -4.096 -17.405 3.753 1.00 96.25 429 PRO A O 1
ATOM 3292 N N . MET A 1 430 ? -4.999 -15.574 2.816 1.00 97.25 430 MET A N 1
ATOM 3293 C CA . MET A 1 430 ? -5.806 -15.215 3.989 1.00 97.25 430 MET A CA 1
ATOM 3294 C C . MET A 1 430 ? -6.825 -16.297 4.330 1.00 97.25 430 MET A C 1
ATOM 3296 O O . MET A 1 430 ? -6.899 -16.701 5.491 1.00 97.25 430 MET A O 1
ATOM 3300 N N . HIS A 1 431 ? -7.567 -16.801 3.338 1.00 96.00 431 HIS A N 1
ATOM 3301 C CA . HIS A 1 431 ? -8.554 -17.851 3.581 1.00 96.00 431 HIS A CA 1
ATOM 3302 C C . HIS A 1 431 ? -7.880 -19.104 4.146 1.00 96.00 431 HIS A C 1
ATOM 3304 O O . HIS A 1 431 ? -8.314 -19.651 5.157 1.00 96.00 431 HIS A O 1
ATOM 3310 N N . ARG A 1 432 ? -6.748 -19.513 3.568 1.00 93.94 432 ARG A N 1
ATOM 3311 C CA . ARG A 1 432 ? -6.004 -20.696 4.024 1.00 93.94 432 ARG A CA 1
ATOM 3312 C C . ARG A 1 432 ? -5.460 -20.553 5.450 1.00 93.94 432 ARG A C 1
ATOM 3314 O O . ARG A 1 432 ? -5.465 -21.539 6.181 1.00 93.94 432 ARG A O 1
ATOM 3321 N N . VAL A 1 433 ? -4.983 -19.365 5.836 1.00 94.31 433 VAL A N 1
ATOM 3322 C CA . VAL A 1 433 ? -4.379 -19.110 7.160 1.00 94.31 433 VAL A CA 1
ATOM 3323 C C . VAL A 1 433 ? -5.432 -18.898 8.248 1.00 94.31 433 VAL A C 1
ATOM 3325 O O . VAL A 1 433 ? -5.290 -19.429 9.350 1.00 94.31 433 VAL A O 1
ATOM 3328 N N . LEU A 1 434 ? -6.489 -18.134 7.961 1.00 93.81 434 LEU A N 1
ATOM 3329 C CA . LEU A 1 434 ? -7.526 -17.816 8.947 1.00 93.81 434 LEU A CA 1
ATOM 3330 C C . LEU A 1 434 ? -8.645 -18.863 9.000 1.00 93.81 434 LEU A C 1
ATOM 3332 O O . LEU A 1 434 ? -9.317 -18.966 10.025 1.00 93.81 434 LEU A O 1
ATOM 3336 N N . GLY A 1 435 ? -8.829 -19.646 7.932 1.00 92.00 435 GLY A N 1
ATOM 3337 C CA . GLY A 1 435 ? -9.932 -20.601 7.798 1.00 92.00 435 GLY A CA 1
ATOM 3338 C C . GLY A 1 435 ? -11.295 -19.923 7.635 1.00 92.00 435 GLY A C 1
ATOM 3339 O O . GLY A 1 435 ? -12.293 -20.453 8.111 1.00 92.00 435 GLY A O 1
ATOM 3340 N N . ALA A 1 436 ? -11.324 -18.730 7.036 1.00 94.25 436 ALA A N 1
ATOM 3341 C CA . ALA A 1 436 ? -12.518 -17.901 6.879 1.00 94.25 436 ALA A CA 1
ATOM 3342 C C . ALA A 1 436 ? -12.497 -17.154 5.529 1.00 94.25 436 ALA A C 1
ATOM 3344 O O . ALA A 1 436 ? -11.417 -16.984 4.958 1.00 94.25 436 ALA A O 1
ATOM 3345 N N . PRO A 1 437 ? -13.650 -16.666 5.027 1.00 96.62 437 PRO A N 1
ATOM 3346 C CA . PRO A 1 437 ? -13.741 -15.835 3.831 1.00 96.62 437 PRO A CA 1
ATOM 3347 C C . PRO A 1 437 ? -12.753 -14.662 3.809 1.00 96.62 437 PRO A C 1
ATOM 3349 O O . PRO A 1 437 ? -12.298 -14.169 4.839 1.00 96.62 437 PRO A O 1
ATOM 3352 N N . THR A 1 438 ? -12.486 -14.143 2.612 1.00 97.19 438 THR A N 1
ATOM 3353 C CA . THR A 1 438 ? -11.507 -13.071 2.350 1.00 97.19 438 THR A CA 1
ATOM 3354 C C . THR A 1 438 ? -11.969 -11.679 2.790 1.00 97.19 438 THR A C 1
ATOM 3356 O O . THR A 1 438 ? -11.372 -10.680 2.398 1.00 97.19 438 THR A O 1
ATOM 3359 N N . VAL A 1 439 ? -13.032 -11.603 3.590 1.00 98.44 439 VAL A N 1
ATOM 3360 C CA . VAL A 1 439 ? -13.525 -10.385 4.233 1.00 98.44 439 VAL A CA 1
ATOM 3361 C C . VAL A 1 439 ? -13.436 -10.606 5.741 1.00 98.44 439 VAL A C 1
ATOM 3363 O O . VAL A 1 439 ? -13.887 -11.629 6.246 1.00 98.44 439 VAL A O 1
ATOM 3366 N N . MET A 1 440 ? -12.853 -9.667 6.479 1.00 98.31 440 MET A N 1
ATOM 3367 C CA . MET A 1 440 ? -12.746 -9.747 7.939 1.00 98.31 440 MET A CA 1
ATOM 3368 C C . MET A 1 440 ? -13.157 -8.448 8.620 1.00 98.31 440 MET A C 1
ATOM 3370 O O . MET A 1 440 ? -13.143 -7.382 8.006 1.00 98.31 440 MET A O 1
ATOM 3374 N N . VAL A 1 441 ? -13.476 -8.533 9.911 1.00 98.50 441 VAL A N 1
ATOM 3375 C CA . VAL A 1 441 ? -13.769 -7.372 10.756 1.00 98.50 441 VAL A CA 1
ATOM 3376 C C . VAL A 1 441 ? -12.606 -7.101 11.708 1.00 98.50 441 VAL A C 1
ATOM 3378 O O . VAL A 1 441 ? -12.179 -7.972 12.467 1.00 98.50 441 VAL A O 1
ATOM 3381 N N . ALA A 1 442 ? -12.101 -5.870 11.676 1.00 96.38 442 ALA A N 1
ATOM 3382 C CA . ALA A 1 442 ? -10.979 -5.446 12.506 1.00 96.38 442 ALA A CA 1
ATOM 3383 C C . ALA A 1 442 ? -11.336 -5.325 13.990 1.00 96.38 442 ALA A C 1
ATOM 3385 O O . ALA A 1 442 ? -12.472 -5.028 14.357 1.00 96.38 442 ALA A O 1
ATOM 3386 N N . GLY A 1 443 ? -10.319 -5.414 14.843 1.00 95.88 443 GLY A N 1
ATOM 3387 C CA . GLY A 1 443 ? -10.412 -5.034 16.245 1.00 95.88 443 GLY A CA 1
ATOM 3388 C C . GLY A 1 443 ? -10.559 -3.522 16.398 1.00 95.88 443 GLY A C 1
ATOM 3389 O O . GLY A 1 443 ? -9.611 -2.789 16.111 1.00 95.88 443 GLY A O 1
ATOM 3390 N N . MET A 1 444 ? -11.715 -3.068 16.884 1.00 94.38 444 MET A N 1
ATOM 3391 C CA . MET A 1 444 ? -12.072 -1.659 17.059 1.00 94.38 444 MET A CA 1
ATOM 3392 C C . MET A 1 444 ? -12.571 -1.401 18.480 1.00 94.38 444 MET A C 1
ATOM 3394 O O . MET A 1 444 ? -13.520 -2.034 18.939 1.00 94.38 444 MET A O 1
ATOM 3398 N N . THR A 1 445 ? -11.976 -0.427 19.162 1.00 90.94 445 THR A N 1
ATOM 3399 C CA . THR A 1 445 ? -12.526 0.094 20.419 1.00 90.94 445 THR A CA 1
ATOM 3400 C C . THR A 1 445 ? -13.385 1.316 20.080 1.00 90.94 445 THR A C 1
ATOM 3402 O O . THR A 1 445 ? -12.826 2.265 19.537 1.00 90.94 445 THR A O 1
ATOM 3405 N N . PRO A 1 446 ? -14.698 1.333 20.382 1.00 89.19 446 PRO A N 1
ATOM 3406 C CA . PRO A 1 446 ? -15.403 0.443 21.314 1.00 89.19 446 PRO A CA 1
ATOM 3407 C C . PRO A 1 446 ? -16.114 -0.758 20.657 1.00 89.19 446 PRO A C 1
ATOM 3409 O O . PRO A 1 446 ? -16.367 -1.755 21.330 1.00 89.19 446 PRO A O 1
ATOM 3412 N N . THR A 1 447 ? -16.394 -0.708 19.353 1.00 94.81 447 THR A N 1
ATOM 3413 C CA . THR A 1 447 ? -17.400 -1.565 18.702 1.00 94.81 447 THR A CA 1
ATOM 3414 C C . THR A 1 447 ? -17.158 -3.071 18.851 1.00 94.81 447 THR A C 1
ATOM 3416 O O . THR A 1 447 ? -18.096 -3.816 19.136 1.00 94.81 447 THR A O 1
ATOM 3419 N N . THR A 1 448 ? -15.919 -3.552 18.696 1.00 96.94 448 THR A N 1
ATOM 3420 C CA . THR A 1 448 ? -15.595 -4.988 18.819 1.00 96.94 448 THR A CA 1
ATOM 3421 C C . THR A 1 448 ? -15.050 -5.374 20.192 1.00 96.94 448 THR A C 1
ATOM 3423 O O . THR A 1 448 ? -14.511 -6.465 20.361 1.00 96.94 448 THR A O 1
ATOM 3426 N N . VAL A 1 449 ? -15.227 -4.521 21.208 1.00 95.44 449 VAL A N 1
ATOM 3427 C CA . VAL A 1 449 ? -15.127 -4.939 22.620 1.00 95.44 449 VAL A CA 1
ATOM 3428 C C . VAL A 1 449 ? -16.348 -5.793 23.006 1.00 95.44 449 VAL A C 1
ATOM 3430 O O . VAL A 1 449 ? -16.276 -6.610 23.926 1.00 95.44 449 VAL A O 1
ATOM 3433 N N . ASN A 1 450 ? -17.465 -5.626 22.287 1.00 95.88 450 ASN A N 1
ATOM 3434 C CA . ASN A 1 450 ? -18.708 -6.368 22.474 1.00 95.88 450 ASN A CA 1
ATOM 3435 C C . ASN A 1 450 ? -18.588 -7.819 21.964 1.00 95.88 450 ASN A C 1
ATOM 3437 O O . ASN A 1 450 ? -18.608 -8.090 20.763 1.00 95.88 450 ASN A O 1
ATOM 3441 N N . GLU A 1 451 ? -18.541 -8.768 22.897 1.00 96.50 451 GLU A N 1
ATOM 3442 C CA . GLU A 1 451 ? -18.460 -10.208 22.651 1.00 96.50 451 GLU A CA 1
ATOM 3443 C C . GLU A 1 451 ? -19.646 -10.755 21.851 1.00 96.50 451 GLU A C 1
ATOM 3445 O O . GLU A 1 451 ? -19.479 -11.694 21.080 1.00 96.50 451 GLU A O 1
ATOM 3450 N N . ARG A 1 452 ? -20.842 -10.167 21.984 1.00 97.62 452 ARG A N 1
ATOM 3451 C CA . ARG A 1 452 ? -22.021 -10.612 21.228 1.00 97.62 452 ARG A CA 1
ATOM 3452 C C . ARG A 1 452 ? -21.907 -10.227 19.762 1.00 97.62 452 ARG A C 1
ATOM 3454 O O . ARG A 1 452 ? -22.289 -11.012 18.901 1.00 97.62 452 ARG A O 1
ATOM 3461 N N . PHE A 1 453 ? -21.352 -9.049 19.489 1.00 98.19 453 PHE A N 1
ATOM 3462 C CA . PHE A 1 453 ? -21.120 -8.594 18.125 1.00 98.19 453 PHE A CA 1
ATOM 3463 C C . PHE A 1 453 ? -20.045 -9.438 17.432 1.00 98.19 453 PHE A C 1
ATOM 3465 O O . PHE A 1 453 ? -20.269 -9.943 16.334 1.00 98.19 453 PHE A O 1
ATOM 3472 N N . VAL A 1 454 ? -18.921 -9.686 18.114 1.00 98.31 454 VAL A N 1
ATOM 3473 C CA . VAL A 1 454 ? -17.862 -10.580 17.613 1.00 98.31 454 VAL A CA 1
ATOM 3474 C C . VAL A 1 454 ? -18.403 -11.995 17.384 1.00 98.31 454 VAL A C 1
ATOM 3476 O O . VAL A 1 454 ? -18.137 -12.593 16.343 1.00 98.31 454 VAL A O 1
ATOM 3479 N N . ALA A 1 455 ? -19.227 -12.517 18.300 1.00 98.19 455 ALA A N 1
ATOM 3480 C CA . ALA A 1 455 ? -19.880 -13.808 18.114 1.00 98.19 455 ALA A CA 1
ATOM 3481 C C . ALA A 1 455 ? -20.816 -13.826 16.898 1.00 98.19 455 ALA A C 1
ATOM 3483 O O . ALA A 1 455 ? -20.821 -14.807 16.161 1.00 98.19 455 ALA A O 1
ATOM 3484 N N . ALA A 1 456 ? -21.590 -12.760 16.664 1.00 98.38 456 ALA A N 1
ATOM 3485 C CA . ALA A 1 456 ? -22.477 -12.660 15.505 1.00 98.38 456 ALA A CA 1
ATOM 3486 C C . ALA A 1 456 ? -21.699 -12.707 14.180 1.00 98.38 456 ALA A C 1
ATOM 3488 O O . ALA A 1 456 ? -22.111 -13.412 13.256 1.00 98.38 456 ALA A O 1
ATOM 3489 N N . ILE A 1 457 ? -20.547 -12.032 14.107 1.00 98.31 457 ILE A N 1
ATOM 3490 C CA . ILE A 1 457 ? -19.663 -12.066 12.932 1.00 98.31 457 ILE A CA 1
ATOM 3491 C C . ILE A 1 457 ? -19.086 -13.473 12.727 1.00 98.31 457 ILE A C 1
ATOM 3493 O O . ILE A 1 457 ? -19.272 -14.061 11.660 1.00 98.31 457 ILE A O 1
ATOM 3497 N N . ASN A 1 458 ? -18.480 -14.057 13.767 1.00 97.31 458 ASN A N 1
ATOM 3498 C CA . ASN A 1 458 ? -17.895 -15.401 13.702 1.00 97.31 458 ASN A CA 1
ATOM 3499 C C . ASN A 1 458 ? -18.941 -16.465 13.336 1.00 97.31 458 ASN A C 1
ATOM 3501 O O . ASN A 1 458 ? -18.700 -17.344 12.512 1.00 97.31 458 ASN A O 1
ATOM 3505 N N . ASN A 1 459 ? -20.147 -16.372 13.900 1.00 96.88 459 ASN A N 1
ATOM 3506 C CA . ASN A 1 459 ? -21.236 -17.307 13.615 1.00 96.88 459 ASN A CA 1
ATOM 3507 C C . ASN A 1 459 ? -21.813 -17.161 12.202 1.00 96.88 459 ASN A C 1
ATOM 3509 O O . ASN A 1 459 ? -22.469 -18.101 11.732 1.00 96.88 459 ASN A O 1
ATOM 3513 N N . SER A 1 460 ? -21.555 -16.026 11.549 1.00 96.44 460 SER A N 1
ATOM 3514 C CA . SER A 1 460 ? -21.837 -15.780 10.131 1.00 96.44 460 SER A CA 1
ATOM 3515 C C . SER A 1 460 ? -20.738 -16.326 9.209 1.00 96.44 460 SER A C 1
ATOM 3517 O O . SER A 1 460 ? -20.888 -16.259 7.999 1.00 96.44 460 SER A O 1
ATOM 3519 N N . GLY A 1 461 ? -19.665 -16.901 9.767 1.00 95.12 461 GLY A N 1
ATOM 3520 C CA . GLY A 1 461 ? -18.579 -17.542 9.023 1.00 95.12 461 GLY A CA 1
ATOM 3521 C C . GLY A 1 461 ? -17.366 -16.648 8.770 1.00 95.12 461 GLY A C 1
ATOM 3522 O O . GLY A 1 461 ? -16.413 -17.107 8.154 1.00 95.12 461 GLY A O 1
ATOM 3523 N N . TYR A 1 462 ? -17.370 -15.403 9.249 1.00 97.88 462 TYR A N 1
ATOM 3524 C CA . TYR A 1 462 ? -16.314 -14.425 8.988 1.00 97.88 462 TYR A CA 1
ATOM 3525 C C . TYR A 1 462 ? -15.354 -14.275 10.165 1.00 97.88 462 TYR A C 1
ATOM 3527 O O . TYR A 1 462 ? -15.739 -14.416 11.321 1.00 97.88 462 TYR A O 1
ATOM 3535 N N . HIS A 1 463 ? -14.101 -13.927 9.874 1.00 98.19 463 HIS A N 1
ATOM 3536 C CA . HIS A 1 463 ? -13.107 -13.657 10.906 1.00 98.19 463 HIS A CA 1
ATOM 3537 C C . HIS A 1 463 ? -13.326 -12.277 11.545 1.00 98.19 463 HIS A C 1
ATOM 3539 O O . HIS A 1 463 ? -13.432 -11.274 10.834 1.00 98.19 463 HIS A O 1
ATOM 3545 N N . ALA A 1 464 ? -13.324 -12.209 12.878 1.00 97.88 464 ALA A N 1
ATOM 3546 C CA . ALA A 1 464 ? -13.337 -10.956 13.628 1.00 97.88 464 ALA A CA 1
ATOM 3547 C C . ALA A 1 464 ? -12.327 -10.949 14.778 1.00 97.88 464 ALA A C 1
ATOM 3549 O O . ALA A 1 464 ? -12.102 -11.962 15.446 1.00 97.88 464 ALA A O 1
ATOM 3550 N N . GLU A 1 465 ? -11.775 -9.769 15.057 1.00 98.38 465 GLU A N 1
ATOM 3551 C CA . GLU A 1 465 ? -10.895 -9.566 16.206 1.00 98.38 465 GLU A CA 1
ATOM 3552 C C . GLU A 1 465 ? -11.653 -8.950 17.389 1.00 98.38 465 GLU A C 1
ATOM 3554 O O . GLU A 1 465 ? -12.267 -7.881 17.288 1.00 98.38 465 GLU A O 1
ATOM 3559 N N . LEU A 1 466 ? -11.538 -9.587 18.554 1.00 98.31 466 LEU A N 1
ATOM 3560 C CA . LEU A 1 466 ? -12.025 -9.048 19.820 1.00 98.31 466 LEU A CA 1
ATOM 3561 C C . LEU A 1 466 ? -11.083 -7.931 20.293 1.00 98.31 466 LEU A C 1
ATOM 3563 O O . LEU A 1 466 ? -9.895 -8.169 20.526 1.00 98.31 466 LEU A O 1
ATOM 3567 N N . ALA A 1 467 ? -11.590 -6.707 20.445 1.00 96.94 467 ALA A N 1
ATOM 3568 C CA . ALA A 1 467 ? -10.771 -5.568 20.851 1.00 96.94 467 ALA A CA 1
ATOM 3569 C C . ALA A 1 467 ? -10.403 -5.635 22.342 1.00 96.94 467 ALA A C 1
ATOM 3571 O O . ALA A 1 467 ? -11.250 -5.508 23.226 1.00 96.94 467 ALA A O 1
ATOM 3572 N N . GLY A 1 468 ? -9.108 -5.771 22.630 1.00 94.62 468 GLY A N 1
ATOM 3573 C CA . GLY A 1 468 ? -8.558 -5.773 23.986 1.00 94.62 468 GLY A CA 1
ATOM 3574 C C . GLY A 1 468 ? -8.523 -4.392 24.646 1.00 94.62 468 GLY A C 1
ATOM 3575 O O . GLY A 1 468 ? -8.399 -4.308 25.865 1.00 94.62 468 GLY A O 1
ATOM 3576 N N . GLY A 1 469 ? -8.671 -3.300 23.886 1.00 89.81 469 GLY A N 1
ATOM 3577 C CA . GLY A 1 469 ? -8.551 -1.930 24.408 1.00 89.81 469 GLY A CA 1
ATOM 3578 C C . GLY A 1 469 ? -9.525 -1.595 25.548 1.00 89.81 469 GLY A C 1
ATOM 3579 O O . GLY A 1 469 ? -9.161 -0.852 26.458 1.00 89.81 469 GLY A O 1
ATOM 3580 N N . GLY A 1 470 ? -10.721 -2.196 25.554 1.00 86.12 470 GLY A N 1
ATOM 3581 C CA . GLY A 1 470 ? -11.716 -2.044 26.628 1.00 86.12 470 GLY A CA 1
ATOM 3582 C C . GLY A 1 470 ? -11.536 -2.990 27.826 1.00 86.12 470 GLY A C 1
ATOM 3583 O O . GLY A 1 470 ? -12.363 -3.008 28.737 1.00 86.12 470 GLY A O 1
ATOM 3584 N N . MET A 1 471 ? -10.487 -3.819 27.846 1.00 91.06 471 MET A N 1
ATOM 3585 C CA . MET A 1 471 ? -10.235 -4.790 28.913 1.00 91.06 471 MET A CA 1
ATOM 3586 C C . MET A 1 471 ? -9.127 -4.273 29.828 1.00 91.06 471 MET A C 1
ATOM 3588 O O . MET A 1 471 ? -7.949 -4.377 29.503 1.00 91.06 471 MET A O 1
ATOM 3592 N N . HIS A 1 472 ? -9.493 -3.719 30.987 1.00 89.31 472 HIS A N 1
ATOM 3593 C CA . HIS A 1 472 ? -8.553 -3.020 31.885 1.00 89.31 472 HIS A CA 1
ATOM 3594 C C . HIS A 1 472 ? -7.935 -3.892 32.994 1.00 89.31 472 HIS A C 1
ATOM 3596 O O . HIS A 1 472 ? -7.168 -3.392 33.816 1.00 89.31 472 HIS A O 1
ATOM 3602 N N . SER A 1 473 ? -8.273 -5.183 33.052 1.00 91.00 473 SER A N 1
ATOM 3603 C CA . SER A 1 473 ? -7.667 -6.145 33.980 1.00 91.00 473 SER A CA 1
ATOM 3604 C C . SER A 1 473 ? -7.706 -7.558 33.409 1.00 91.00 473 SER A C 1
ATOM 3606 O O . SER A 1 473 ? -8.575 -7.875 32.593 1.00 91.00 473 SER A O 1
ATOM 3608 N N . GLU A 1 474 ? -6.824 -8.426 33.900 1.00 93.69 474 GLU A N 1
ATOM 3609 C CA . GLU A 1 474 ? -6.794 -9.844 33.533 1.00 93.69 474 GLU A CA 1
ATOM 3610 C C . GLU A 1 474 ? -8.149 -10.527 33.770 1.00 93.69 474 GLU A C 1
ATOM 3612 O O . GLU A 1 474 ? -8.697 -11.153 32.871 1.00 93.69 474 GLU A O 1
ATOM 3617 N N . LYS A 1 475 ? -8.765 -10.313 34.939 1.00 93.19 475 LYS A N 1
ATOM 3618 C CA . LYS A 1 475 ? -10.074 -10.900 35.274 1.00 93.19 475 LYS A CA 1
ATOM 3619 C C . LYS A 1 475 ? -11.192 -10.440 34.332 1.00 93.19 475 LYS A C 1
ATOM 3621 O O . LYS A 1 475 ? -12.126 -11.198 34.068 1.00 93.19 475 LYS A O 1
ATOM 3626 N N . ALA A 1 476 ? -11.142 -9.190 33.863 1.00 91.31 476 ALA A N 1
ATOM 3627 C CA . ALA A 1 476 ? -12.107 -8.684 32.888 1.00 91.31 476 ALA A CA 1
ATOM 3628 C C . ALA A 1 476 ? -11.907 -9.351 31.521 1.00 91.31 476 ALA A C 1
ATOM 3630 O O . ALA A 1 476 ? -12.887 -9.752 30.896 1.00 91.31 476 ALA A O 1
ATOM 3631 N N . MET A 1 477 ? -10.652 -9.523 31.106 1.00 94.62 477 MET A N 1
ATOM 3632 C CA . MET A 1 477 ? -10.285 -10.198 29.865 1.00 94.62 477 MET A CA 1
ATOM 3633 C C . MET A 1 477 ? -10.685 -11.675 29.864 1.00 94.62 477 MET A C 1
ATOM 3635 O O . MET A 1 477 ? -11.377 -12.114 28.948 1.00 94.62 477 MET A O 1
ATOM 3639 N N . GLU A 1 478 ? -10.322 -12.430 30.905 1.00 95.94 478 GLU A N 1
ATOM 3640 C CA . GLU A 1 478 ? -10.692 -13.844 31.027 1.00 95.94 478 GLU A CA 1
ATOM 3641 C C . GLU A 1 478 ? -12.210 -14.025 30.981 1.00 95.94 478 GLU A C 1
ATOM 3643 O O . GLU A 1 478 ? -12.711 -14.905 30.284 1.00 95.94 478 GLU A O 1
ATOM 3648 N N . ARG A 1 479 ? -12.966 -13.174 31.687 1.00 95.62 479 ARG A N 1
ATOM 3649 C CA . ARG A 1 479 ? -14.432 -13.214 31.642 1.00 95.62 479 ARG A CA 1
ATOM 3650 C C . ARG A 1 479 ? -14.946 -12.979 30.225 1.00 95.62 479 ARG A C 1
ATOM 3652 O O . ARG A 1 479 ? -15.734 -13.777 29.737 1.00 95.62 479 ARG A O 1
ATOM 3659 N N . LYS A 1 480 ? -14.471 -11.917 29.568 1.00 95.62 480 LYS A N 1
ATOM 3660 C CA . LYS A 1 480 ? -14.930 -11.515 28.235 1.00 95.62 480 LYS A CA 1
ATOM 3661 C C . LYS A 1 480 ? -14.664 -12.593 27.183 1.00 95.62 480 LYS A C 1
ATOM 3663 O O . LYS A 1 480 ? -15.554 -12.907 26.401 1.00 95.62 480 LYS A O 1
ATOM 3668 N N . ILE A 1 481 ? -13.474 -13.193 27.204 1.00 97.00 481 ILE A N 1
ATOM 3669 C CA . ILE A 1 481 ? -13.118 -14.291 26.298 1.00 97.00 481 ILE A CA 1
ATOM 3670 C C . ILE A 1 481 ? -13.988 -15.519 26.583 1.00 97.00 481 ILE A C 1
ATOM 3672 O O . ILE A 1 481 ? -14.546 -16.086 25.652 1.00 97.00 481 ILE A O 1
ATOM 3676 N N . ASN A 1 482 ? -14.171 -15.908 27.847 1.00 96.50 482 ASN A N 1
ATOM 3677 C CA . ASN A 1 482 ? -15.022 -17.053 28.186 1.00 96.50 482 ASN A CA 1
ATOM 3678 C C . ASN A 1 482 ? -16.498 -16.831 27.823 1.00 96.50 482 ASN A C 1
ATOM 3680 O O . ASN A 1 482 ? -17.187 -17.779 27.459 1.00 96.50 482 ASN A O 1
ATOM 3684 N N . ASP A 1 483 ? -16.996 -15.599 27.913 1.00 97.19 483 ASP A N 1
ATOM 3685 C CA . ASP A 1 483 ? -18.350 -15.270 27.472 1.00 97.19 483 ASP A CA 1
ATOM 3686 C C . ASP A 1 483 ? -18.469 -15.331 25.944 1.00 97.19 483 ASP A C 1
ATOM 3688 O O . ASP A 1 483 ? -19.450 -15.875 25.446 1.00 97.19 483 ASP A O 1
ATOM 3692 N N . LEU A 1 484 ? -17.444 -14.895 25.201 1.00 97.44 484 LEU A N 1
ATOM 3693 C CA . LEU A 1 484 ? -17.379 -15.084 23.749 1.00 97.44 484 LEU A CA 1
ATOM 3694 C C . LEU A 1 484 ? -17.368 -16.572 23.362 1.00 97.44 484 LEU A C 1
ATOM 3696 O O . LEU A 1 484 ? -18.116 -16.970 22.473 1.00 97.44 484 LEU A O 1
ATOM 3700 N N . VAL A 1 485 ? -16.582 -17.406 24.054 1.00 96.50 485 VAL A N 1
ATOM 3701 C CA . VAL A 1 485 ? -16.508 -18.861 23.806 1.00 96.50 485 VAL A CA 1
ATOM 3702 C C . VAL A 1 485 ? -17.881 -19.527 23.896 1.00 96.50 485 VAL A C 1
ATOM 3704 O O . VAL A 1 485 ? -18.192 -20.390 23.086 1.00 96.50 485 VAL A O 1
ATOM 3707 N N . LYS A 1 486 ? -18.733 -19.103 24.837 1.00 96.50 486 LYS A N 1
ATOM 3708 C CA . LYS A 1 486 ? -20.097 -19.643 24.989 1.00 96.50 486 LYS A CA 1
ATOM 3709 C C . LYS A 1 486 ? -21.041 -19.249 23.847 1.00 96.50 486 LYS A C 1
ATOM 3711 O O . LYS A 1 486 ? -22.102 -19.851 23.715 1.00 96.50 486 LYS A O 1
ATOM 3716 N N . LEU A 1 487 ? -20.707 -18.205 23.089 1.00 97.31 487 LEU A N 1
ATOM 3717 C CA . LEU A 1 487 ? -21.556 -17.640 22.038 1.00 97.31 487 LEU A CA 1
ATOM 3718 C C . LEU A 1 487 ? -21.133 -18.078 20.631 1.00 97.31 487 LEU A C 1
ATOM 3720 O O . LEU A 1 487 ? -21.974 -18.102 19.732 1.00 97.31 487 LEU A O 1
ATOM 3724 N N . VAL A 1 488 ? -19.851 -18.385 20.417 1.00 95.75 488 VAL A N 1
ATOM 3725 C CA . VAL A 1 488 ? -19.337 -18.829 19.113 1.00 95.75 488 VAL A CA 1
ATOM 3726 C C . VAL A 1 488 ? -19.635 -20.308 18.865 1.00 95.75 488 VAL A C 1
ATOM 3728 O O . VAL A 1 488 ? -19.631 -21.125 19.783 1.00 95.75 488 VAL A O 1
ATOM 3731 N N . LYS A 1 489 ? -19.879 -20.669 17.602 1.00 93.25 489 LYS A N 1
ATOM 3732 C CA . LYS A 1 489 ? -20.032 -22.069 17.184 1.00 93.25 489 LYS A CA 1
ATOM 3733 C C . LYS A 1 489 ? -18.736 -22.864 17.442 1.00 93.25 489 LYS A C 1
ATOM 3735 O O . LYS A 1 489 ? -17.648 -22.314 17.251 1.00 93.25 489 LYS A O 1
ATOM 3740 N N . PRO A 1 490 ? -18.827 -24.158 17.809 1.00 90.94 490 PRO A N 1
ATOM 3741 C CA . PRO A 1 490 ? -17.657 -25.023 17.941 1.00 90.94 490 PRO A CA 1
ATOM 3742 C C . PRO A 1 490 ? -16.760 -24.990 16.697 1.00 90.94 490 PRO A C 1
ATOM 3744 O O . PRO A 1 490 ? -17.247 -24.939 15.569 1.00 90.94 490 PRO A O 1
ATOM 3747 N N . GLY A 1 491 ? -15.444 -24.992 16.916 1.00 84.81 491 GLY A N 1
ATOM 3748 C CA . GLY A 1 491 ? -14.431 -24.893 15.860 1.00 84.81 491 GLY A CA 1
ATOM 3749 C C . GLY A 1 491 ? -14.055 -23.469 15.438 1.00 84.81 491 GLY A C 1
ATOM 3750 O O . GLY A 1 491 ? -13.031 -23.293 14.779 1.00 84.81 491 GLY A O 1
ATOM 3751 N N . GLN A 1 492 ? -14.805 -22.446 15.862 1.00 89.38 492 GLN A N 1
ATOM 3752 C CA . GLN A 1 492 ? -14.435 -21.050 15.621 1.00 89.38 492 GLN A CA 1
ATOM 3753 C C . GLN A 1 492 ? -13.297 -20.610 16.546 1.00 89.38 492 GLN A C 1
ATOM 3755 O O . GLN A 1 492 ? -13.352 -20.772 17.766 1.00 89.38 492 GLN A O 1
ATOM 3760 N N . GLY A 1 493 ? -12.256 -20.030 15.952 1.00 91.44 493 GLY A N 1
ATOM 3761 C CA . GLY A 1 493 ? -11.126 -19.476 16.686 1.00 91.44 493 GLY A CA 1
ATOM 3762 C C . GLY A 1 493 ? -11.335 -18.009 17.064 1.00 91.44 493 GLY A C 1
ATOM 3763 O O . GLY A 1 493 ? -11.976 -17.252 16.341 1.00 91.44 493 GLY A O 1
ATOM 3764 N N . ILE A 1 494 ? -10.754 -17.595 18.187 1.00 96.25 494 ILE A N 1
ATOM 3765 C CA . ILE A 1 494 ? -10.769 -16.217 18.680 1.00 96.25 494 ILE A CA 1
ATOM 3766 C C . ILE A 1 494 ? -9.403 -15.579 18.422 1.00 96.25 494 ILE A C 1
ATOM 3768 O O . ILE A 1 494 ? -8.377 -16.090 18.881 1.00 96.25 494 ILE A O 1
ATOM 3772 N N . THR A 1 495 ? -9.403 -14.435 17.739 1.00 98.12 495 THR A N 1
ATOM 3773 C CA . THR A 1 495 ? -8.248 -13.534 17.653 1.00 98.12 495 THR A CA 1
ATOM 3774 C C . THR A 1 495 ? -8.502 -12.308 18.517 1.00 98.12 495 THR A C 1
ATOM 3776 O O . THR A 1 495 ? -9.593 -11.736 18.495 1.00 98.12 495 THR A O 1
ATOM 3779 N N . VAL A 1 496 ? -7.503 -11.905 19.302 1.00 98.25 496 VAL A N 1
ATOM 3780 C CA . VAL A 1 496 ? -7.600 -10.733 20.185 1.00 98.25 496 VAL A CA 1
ATOM 3781 C C . VAL A 1 496 ? -6.673 -9.634 19.681 1.00 98.25 496 VAL A C 1
ATOM 3783 O O . VAL A 1 496 ? -5.497 -9.883 19.434 1.00 98.25 496 VAL A O 1
ATOM 3786 N N . ASN A 1 497 ? -7.202 -8.420 19.530 1.00 98.06 497 ASN A N 1
ATOM 3787 C CA . ASN A 1 497 ? -6.445 -7.235 19.132 1.00 98.06 497 ASN A CA 1
ATOM 3788 C C . ASN A 1 497 ? -5.981 -6.455 20.369 1.00 98.06 497 ASN A C 1
ATOM 3790 O O . ASN A 1 497 ? -6.799 -5.846 21.062 1.00 98.06 497 ASN A O 1
ATOM 3794 N N . CYS A 1 498 ? -4.677 -6.452 20.623 1.00 96.81 498 CYS A N 1
ATOM 3795 C CA . CYS A 1 498 ? -4.030 -5.765 21.738 1.00 96.81 498 CYS A CA 1
ATOM 3796 C C . CYS A 1 498 ? -3.278 -4.520 21.244 1.00 96.81 498 CYS A C 1
ATOM 3798 O O . CYS A 1 498 ? -2.726 -4.506 20.144 1.00 96.81 498 CYS A O 1
ATOM 3800 N N . ILE A 1 499 ? -3.236 -3.472 22.070 1.00 92.75 499 ILE A N 1
ATOM 3801 C CA . ILE A 1 499 ? -2.574 -2.203 21.738 1.00 92.75 499 ILE A CA 1
ATOM 3802 C C . ILE A 1 499 ? -1.186 -2.172 22.384 1.00 92.75 499 ILE A C 1
ATOM 3804 O O . ILE A 1 499 ? -1.078 -2.052 23.603 1.00 92.75 499 ILE A O 1
ATOM 3808 N N . TYR A 1 500 ? -0.131 -2.275 21.574 1.00 92.69 500 TYR A N 1
ATOM 3809 C CA . TYR A 1 500 ? 1.246 -2.435 22.046 1.00 92.69 500 TYR A CA 1
ATOM 3810 C C . TYR A 1 500 ? 1.757 -1.213 22.811 1.00 92.69 500 TYR A C 1
ATOM 3812 O O . TYR A 1 500 ? 2.350 -1.362 23.875 1.00 92.69 500 TYR A O 1
ATOM 3820 N N . VAL A 1 501 ? 1.481 0.009 22.338 1.00 89.44 501 VAL A N 1
ATOM 3821 C CA . VAL A 1 501 ? 1.891 1.239 23.043 1.00 89.44 501 VAL A CA 1
ATOM 3822 C C . VAL A 1 501 ? 1.296 1.345 24.457 1.00 89.44 501 VAL A C 1
ATOM 3824 O O . VAL A 1 501 ? 1.912 1.929 25.349 1.00 89.44 501 VAL A O 1
ATOM 3827 N N . ASN A 1 502 ? 0.152 0.701 24.726 1.00 89.75 502 ASN A N 1
ATOM 3828 C CA . ASN A 1 502 ? -0.414 0.618 26.070 1.00 89.75 502 ASN A CA 1
ATOM 3829 C C . ASN A 1 502 ? 0.250 -0.508 26.881 1.00 89.75 502 ASN A C 1
ATOM 3831 O O . ASN A 1 502 ? -0.338 -1.559 27.149 1.00 89.75 502 ASN A O 1
ATOM 3835 N N . GLN A 1 503 ? 1.481 -0.255 27.327 1.00 90.88 503 GLN A N 1
ATOM 3836 C CA . GLN A 1 503 ? 2.303 -1.223 28.064 1.00 90.88 503 GLN A CA 1
ATOM 3837 C C . GLN A 1 503 ? 1.639 -1.730 29.354 1.00 90.88 503 GLN A C 1
ATOM 3839 O O . GLN A 1 503 ? 1.826 -2.881 29.751 1.00 90.88 503 GLN A O 1
ATOM 3844 N N . ARG A 1 504 ? 0.790 -0.909 29.987 1.00 90.12 504 ARG A N 1
ATOM 3845 C CA . ARG A 1 504 ? 0.013 -1.327 31.160 1.00 90.12 504 ARG A CA 1
ATOM 3846 C C . ARG A 1 504 ? -0.959 -2.452 30.807 1.00 90.12 504 ARG A C 1
ATOM 3848 O O . ARG A 1 504 ? -1.006 -3.439 31.536 1.00 90.12 504 ARG A O 1
ATOM 3855 N N . GLN A 1 505 ? -1.720 -2.316 29.721 1.00 92.44 505 GLN A N 1
ATOM 3856 C CA . GLN A 1 505 ? -2.618 -3.375 29.254 1.00 92.44 505 GLN A CA 1
ATOM 3857 C C . GLN A 1 505 ? -1.839 -4.586 28.741 1.00 92.44 505 GLN A C 1
ATOM 3859 O O . GLN A 1 505 ? -2.104 -5.711 29.165 1.00 92.44 505 GLN A O 1
ATOM 3864 N N . TRP A 1 506 ? -0.822 -4.348 27.913 1.00 95.31 506 TRP A N 1
ATOM 3865 C CA . TRP A 1 506 ? 0.022 -5.396 27.346 1.00 95.31 506 TRP A CA 1
ATOM 3866 C C . TRP A 1 506 ? 0.590 -6.349 28.410 1.00 95.31 506 TRP A C 1
ATOM 3868 O O . TRP A 1 506 ? 0.512 -7.569 28.249 1.00 95.31 506 TRP A O 1
ATOM 3878 N N . SER A 1 507 ? 1.074 -5.793 29.531 1.00 95.00 507 SER A N 1
ATOM 3879 C CA . SER A 1 507 ? 1.723 -6.539 30.621 1.00 95.00 507 SER A CA 1
ATOM 3880 C C . SER A 1 507 ? 0.887 -7.678 31.214 1.00 95.00 507 SER A C 1
ATOM 3882 O O . SER A 1 507 ? 1.456 -8.670 31.666 1.00 95.00 507 SER A O 1
ATOM 3884 N N . PHE A 1 508 ? -0.448 -7.575 31.192 1.00 95.56 508 PHE A N 1
ATOM 3885 C CA . PHE A 1 508 ? -1.329 -8.656 31.641 1.00 95.56 508 PHE A CA 1
ATOM 3886 C C . PHE A 1 508 ? -2.051 -9.352 30.486 1.00 95.56 508 PHE A C 1
ATOM 3888 O O . PHE A 1 508 ? -2.322 -10.547 30.589 1.00 95.56 508 PHE A O 1
ATOM 3895 N N . GLN A 1 509 ? -2.357 -8.645 29.390 1.00 97.06 509 GLN A N 1
ATOM 3896 C CA . GLN A 1 509 ? -3.112 -9.215 28.273 1.00 97.06 509 GLN A CA 1
ATOM 3897 C C . GLN A 1 509 ? -2.334 -10.328 27.576 1.00 97.06 509 GLN A C 1
ATOM 3899 O O . GLN A 1 509 ? -2.870 -11.417 27.374 1.00 97.06 509 GLN A O 1
ATOM 3904 N N . PHE A 1 510 ? -1.062 -10.085 27.250 1.00 97.31 510 PHE A N 1
ATOM 3905 C CA . PHE A 1 510 ? -0.261 -11.056 26.512 1.00 97.31 510 PHE A CA 1
ATOM 3906 C C . PHE A 1 510 ? -0.042 -12.362 27.305 1.00 97.31 510 PHE A C 1
ATOM 3908 O O . PHE A 1 510 ? -0.412 -13.423 26.796 1.00 97.31 510 PHE A O 1
ATOM 3915 N N . PRO A 1 511 ? 0.414 -12.337 28.577 1.00 97.25 511 PRO A N 1
ATOM 3916 C CA . PRO A 1 511 ? 0.525 -13.561 29.373 1.00 97.25 511 PRO A CA 1
ATOM 3917 C C . PRO A 1 511 ? -0.813 -14.283 29.597 1.00 97.25 511 PRO A C 1
ATOM 3919 O O . PRO A 1 511 ? -0.842 -15.514 29.658 1.00 97.25 511 PRO A O 1
ATOM 3922 N N . ALA A 1 512 ? -1.925 -13.547 29.724 1.00 96.50 512 ALA A N 1
ATOM 3923 C CA . ALA A 1 512 ? -3.247 -14.144 29.906 1.00 96.50 512 ALA A CA 1
ATOM 3924 C C . ALA A 1 512 ? -3.703 -14.931 28.669 1.00 96.50 512 ALA A C 1
ATOM 3926 O O . ALA A 1 512 ? -4.237 -16.028 28.822 1.00 96.50 512 ALA A O 1
ATOM 3927 N N . LEU A 1 513 ? -3.443 -14.431 27.454 1.00 96.94 513 LEU A N 1
ATOM 3928 C CA . LEU A 1 513 ? -3.759 -15.146 26.209 1.00 96.94 513 LEU A CA 1
ATOM 3929 C C . LEU A 1 513 ? -3.050 -16.498 26.132 1.00 96.94 513 LEU A C 1
ATOM 3931 O O . LEU A 1 513 ? -3.693 -17.508 25.848 1.00 96.94 513 LEU A O 1
ATOM 3935 N N . LEU A 1 514 ? -1.751 -16.526 26.448 1.00 97.31 514 LEU A N 1
ATOM 3936 C CA . LEU A 1 514 ? -0.959 -17.758 26.462 1.00 97.31 514 LEU A CA 1
ATOM 3937 C C . LEU A 1 514 ? -1.528 -18.769 27.467 1.00 97.31 514 LEU A C 1
ATOM 3939 O O . LEU A 1 514 ? -1.720 -19.939 27.137 1.00 97.31 514 LEU A O 1
ATOM 3943 N N . ARG A 1 515 ? -1.868 -18.313 28.682 1.00 96.31 515 ARG A N 1
ATOM 3944 C CA . ARG A 1 515 ? -2.480 -19.168 29.713 1.00 96.31 515 ARG A CA 1
ATOM 3945 C C . ARG A 1 515 ? -3.851 -19.694 29.306 1.00 96.31 515 ARG A C 1
ATOM 3947 O O . ARG A 1 515 ? -4.144 -20.858 29.558 1.00 96.31 515 ARG A O 1
ATOM 3954 N N . LEU A 1 516 ? -4.701 -18.853 28.719 1.00 95.88 516 LEU A N 1
ATOM 3955 C CA . LEU A 1 516 ? -6.029 -19.262 28.261 1.00 95.88 516 LEU A CA 1
ATOM 3956 C C . LEU A 1 516 ? -5.911 -20.324 27.170 1.00 95.88 516 LEU A C 1
ATOM 3958 O O . LEU A 1 516 ? -6.567 -21.360 27.259 1.00 95.88 516 LEU A O 1
ATOM 3962 N N . ARG A 1 517 ? -5.019 -20.120 26.197 1.00 95.19 517 ARG A N 1
ATOM 3963 C CA . ARG A 1 517 ? -4.759 -21.115 25.158 1.00 95.19 517 ARG A CA 1
ATOM 3964 C C . ARG A 1 517 ? -4.252 -22.437 25.742 1.00 95.19 517 ARG A C 1
ATOM 3966 O O . ARG A 1 517 ? -4.784 -23.484 25.390 1.00 95.19 517 ARG A O 1
ATOM 3973 N N . ALA A 1 518 ? -3.311 -22.395 26.685 1.00 93.06 518 ALA A N 1
ATOM 3974 C CA . ALA A 1 518 ? -2.813 -23.593 27.367 1.00 93.06 518 ALA A CA 1
ATOM 3975 C C . ALA A 1 518 ? -3.904 -24.350 28.159 1.00 93.06 518 ALA A C 1
ATOM 3977 O O . ALA A 1 518 ? -3.782 -25.551 28.376 1.00 93.06 518 ALA A O 1
ATOM 3978 N N . LYS A 1 519 ? -4.987 -23.670 28.568 1.00 93.06 519 LY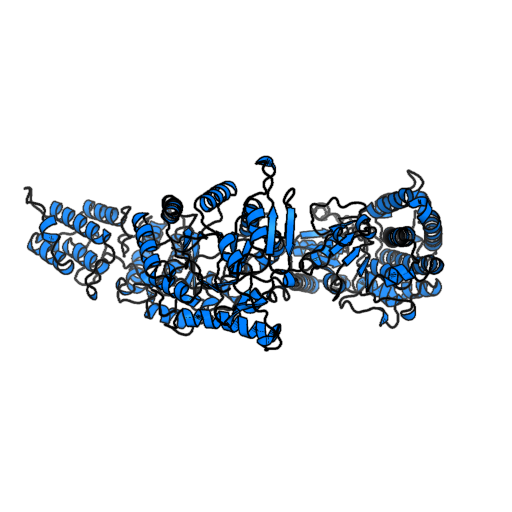S A N 1
ATOM 3979 C CA . LYS A 1 519 ? -6.176 -24.272 29.204 1.00 93.06 519 LYS A CA 1
ATOM 3980 C C . LYS A 1 519 ? -7.202 -24.826 28.200 1.00 93.06 519 LYS A C 1
ATOM 3982 O O . LYS A 1 519 ? -8.287 -25.219 28.617 1.00 93.06 519 LYS A O 1
ATOM 3987 N N . GLY A 1 520 ? -6.906 -24.816 26.900 1.00 91.44 520 GLY A N 1
ATOM 3988 C CA . GLY A 1 520 ? -7.813 -25.292 25.849 1.00 91.44 520 GLY A CA 1
ATOM 3989 C C . GLY A 1 520 ? -8.814 -24.250 25.341 1.00 91.44 520 GLY A C 1
ATOM 3990 O O . GLY A 1 520 ? -9.658 -24.569 24.509 1.00 91.44 520 GLY A O 1
ATOM 3991 N N . VAL A 1 521 ? -8.728 -22.987 25.779 1.00 95.06 521 VAL A N 1
ATOM 3992 C CA . VAL A 1 521 ? -9.575 -21.914 25.230 1.00 95.06 521 VAL A CA 1
ATOM 3993 C C . VAL A 1 521 ? -9.197 -21.690 23.755 1.00 95.06 521 VAL A C 1
ATOM 3995 O O . VAL A 1 521 ? -8.000 -21.652 23.442 1.00 95.06 521 VAL A O 1
ATOM 3998 N N . PRO A 1 522 ? -10.162 -21.506 22.830 1.00 94.06 522 PRO A N 1
ATOM 3999 C CA . PRO A 1 522 ? -9.906 -21.404 21.390 1.00 94.06 522 PRO A CA 1
ATOM 4000 C C . PRO A 1 522 ? -9.314 -20.044 20.971 1.00 94.06 522 PRO A C 1
ATOM 4002 O O . PRO A 1 522 ? -9.728 -19.454 19.979 1.00 94.06 522 PRO A O 1
ATOM 4005 N N . VAL A 1 523 ? -8.329 -19.526 21.707 1.00 95.88 523 VAL A N 1
ATOM 4006 C CA . VAL A 1 523 ? -7.526 -18.364 21.305 1.00 95.88 523 VAL A CA 1
ATOM 4007 C C . VAL A 1 523 ? -6.520 -18.817 20.250 1.00 95.88 523 VAL A C 1
ATOM 4009 O O . VAL A 1 523 ? -5.576 -19.541 20.554 1.00 95.88 523 VAL A O 1
ATOM 4012 N N . VAL A 1 524 ? -6.722 -18.416 18.998 1.00 95.00 524 VAL A N 1
ATOM 4013 C CA . VAL A 1 524 ? -5.928 -18.904 17.857 1.00 95.00 524 VAL A CA 1
ATOM 4014 C C . VAL A 1 524 ? -5.063 -17.836 17.207 1.00 95.00 524 VAL A C 1
ATOM 4016 O O . VAL A 1 524 ? -4.232 -18.191 16.372 1.00 95.00 524 VAL A O 1
ATOM 4019 N N . GLY A 1 525 ? -5.233 -16.567 17.580 1.00 97.19 525 GLY A N 1
ATOM 4020 C CA . GLY A 1 525 ? -4.465 -15.464 17.016 1.00 97.19 525 GLY A CA 1
ATOM 4021 C C . GLY A 1 525 ? -4.314 -14.272 17.951 1.00 97.19 525 GLY A C 1
ATOM 4022 O O . GLY A 1 525 ? -5.125 -14.043 18.853 1.00 97.19 525 GLY A O 1
ATOM 4023 N N . LEU A 1 526 ? -3.266 -13.495 17.700 1.00 98.31 526 LEU A N 1
ATOM 4024 C CA . LEU A 1 526 ? -2.990 -12.219 18.354 1.00 98.31 526 LEU A CA 1
ATOM 4025 C C . LEU A 1 526 ? -2.800 -11.150 17.280 1.00 98.31 526 LEU A C 1
ATOM 4027 O O . LEU A 1 526 ? -1.914 -11.284 16.445 1.00 98.31 526 LEU A O 1
ATOM 4031 N N . CYS A 1 527 ? -3.580 -10.075 17.333 1.00 98.44 527 CYS A N 1
ATOM 4032 C CA . CYS A 1 527 ? -3.322 -8.869 16.556 1.00 98.44 527 CYS A CA 1
ATOM 4033 C C . CYS A 1 527 ? -2.669 -7.804 17.439 1.00 98.44 527 CYS A C 1
ATOM 4035 O O . CYS A 1 527 ? -3.109 -7.558 18.561 1.00 98.44 527 CYS A O 1
ATOM 4037 N N . ILE A 1 528 ? -1.624 -7.166 16.921 1.00 97.69 528 ILE A N 1
ATOM 4038 C CA . ILE A 1 528 ? -0.854 -6.124 17.591 1.00 97.69 528 ILE A CA 1
ATOM 4039 C C . ILE A 1 528 ? -1.058 -4.812 16.826 1.00 97.69 528 ILE A C 1
ATOM 4041 O O . ILE A 1 528 ? -0.557 -4.628 15.713 1.00 97.69 528 ILE A O 1
ATOM 4045 N N . GLY A 1 529 ? -1.832 -3.908 17.428 1.00 93.50 529 GLY A N 1
ATOM 4046 C CA . GLY A 1 529 ? -2.032 -2.534 16.965 1.00 93.50 529 GLY A CA 1
ATOM 4047 C C . GLY A 1 529 ? -1.268 -1.517 17.816 1.00 93.50 529 GLY A C 1
ATOM 4048 O O . GLY A 1 529 ? -0.717 -1.856 18.861 1.00 93.50 529 GLY A O 1
ATOM 4049 N N . GLY A 1 530 ? -1.263 -0.247 17.402 1.00 86.12 530 GLY A N 1
ATOM 4050 C CA . GLY A 1 530 ? -0.602 0.829 18.156 1.00 86.12 530 GLY A CA 1
ATOM 4051 C C . GLY A 1 530 ? 0.923 0.692 18.206 1.00 86.12 530 GLY A C 1
ATOM 4052 O O . GLY A 1 530 ? 1.517 0.902 19.259 1.00 86.12 530 GLY A O 1
ATOM 4053 N N . GLY A 1 531 ? 1.536 0.293 17.086 1.00 88.69 531 GLY A N 1
ATOM 4054 C CA . GLY A 1 531 ? 2.986 0.165 16.918 1.00 88.69 531 GLY A CA 1
ATOM 4055 C C . GLY A 1 531 ? 3.449 -1.270 16.659 1.00 88.69 531 GLY A C 1
ATOM 4056 O O . GLY A 1 531 ? 2.910 -2.223 17.220 1.00 88.69 531 GLY A O 1
ATOM 4057 N N . VAL A 1 532 ? 4.465 -1.419 15.804 1.00 94.31 532 VAL A N 1
ATOM 4058 C CA . VAL A 1 532 ? 5.113 -2.711 15.540 1.00 94.31 532 VAL A CA 1
ATOM 4059 C C . VAL A 1 532 ? 6.248 -2.909 16.562 1.00 94.31 532 VAL A C 1
ATOM 4061 O O . VAL A 1 532 ? 7.080 -2.010 16.699 1.00 94.31 532 VAL A O 1
ATOM 4064 N N . PRO A 1 533 ? 6.307 -4.038 17.295 1.00 94.75 533 PRO A N 1
ATOM 4065 C CA . PRO A 1 533 ? 7.387 -4.322 18.244 1.00 94.75 533 PRO A CA 1
ATOM 4066 C C . PRO A 1 533 ? 8.773 -4.343 17.584 1.00 94.75 533 PRO A C 1
ATOM 4068 O O . PRO A 1 533 ? 8.888 -4.583 16.384 1.00 94.75 533 PRO A O 1
ATOM 4071 N N . SER A 1 534 ? 9.846 -4.161 18.365 1.00 94.88 534 SER A N 1
ATOM 4072 C CA . SER A 1 534 ? 11.218 -4.392 17.875 1.00 94.88 534 SER A CA 1
ATOM 4073 C C . SER A 1 534 ? 11.409 -5.846 17.422 1.00 94.88 534 SER A C 1
ATOM 4075 O O . SER A 1 534 ? 10.645 -6.715 17.840 1.00 94.88 534 SER A O 1
ATOM 4077 N N . LEU A 1 535 ? 12.436 -6.128 16.608 1.00 93.75 535 LEU A N 1
ATOM 4078 C CA . LEU A 1 535 ? 12.713 -7.492 16.127 1.00 93.75 535 LEU A CA 1
ATOM 4079 C C . LEU A 1 535 ? 12.838 -8.496 17.283 1.00 93.75 535 LEU A C 1
ATOM 4081 O O . LEU A 1 535 ? 12.139 -9.502 17.279 1.00 93.75 535 LEU A O 1
ATOM 4085 N N . ASP A 1 536 ? 13.624 -8.176 18.315 1.00 94.94 536 ASP A N 1
ATOM 4086 C CA . ASP A 1 536 ? 13.802 -9.056 19.481 1.00 94.94 536 ASP A CA 1
ATOM 4087 C C . ASP A 1 536 ? 12.497 -9.265 20.263 1.00 94.94 536 ASP A C 1
ATOM 4089 O O . ASP A 1 536 ? 12.199 -10.364 20.733 1.00 94.94 536 ASP A O 1
ATOM 4093 N N . SER A 1 537 ? 11.686 -8.211 20.404 1.00 95.56 537 SER A N 1
ATOM 4094 C CA . SER A 1 537 ? 10.392 -8.314 21.088 1.00 95.56 537 SER A CA 1
ATOM 4095 C C . SER A 1 537 ? 9.423 -9.176 20.284 1.00 95.56 537 SER A C 1
ATOM 4097 O O . SER A 1 537 ? 8.755 -10.039 20.846 1.00 95.56 537 SER A O 1
ATOM 4099 N N . ALA A 1 538 ? 9.362 -8.966 18.967 1.00 96.06 538 ALA A N 1
ATOM 4100 C CA . ALA A 1 538 ? 8.522 -9.733 18.061 1.00 96.06 538 ALA A CA 1
ATOM 4101 C C . ALA A 1 538 ? 8.930 -11.211 18.025 1.00 96.06 538 ALA A C 1
ATOM 4103 O O . ALA A 1 538 ? 8.050 -12.067 18.060 1.00 96.06 538 ALA A O 1
ATOM 4104 N N . ALA A 1 539 ? 10.232 -11.506 18.041 1.00 94.62 539 ALA A N 1
ATOM 4105 C CA . ALA A 1 539 ? 10.741 -12.870 18.099 1.00 94.62 539 ALA A CA 1
ATOM 4106 C C . ALA A 1 539 ? 10.288 -13.594 19.371 1.00 94.62 539 ALA A C 1
ATOM 4108 O O . ALA A 1 539 ? 9.645 -14.639 19.295 1.00 94.62 539 ALA A O 1
ATOM 4109 N N . ASN A 1 540 ? 10.492 -12.972 20.537 1.00 96.44 540 ASN A N 1
ATOM 4110 C CA . ASN A 1 540 ? 10.028 -13.519 21.814 1.00 96.44 540 ASN A CA 1
ATOM 4111 C C . ASN A 1 540 ? 8.505 -13.731 21.847 1.00 96.44 540 ASN A C 1
ATOM 4113 O O . ASN A 1 540 ? 8.018 -14.720 22.405 1.00 96.44 540 ASN A O 1
ATOM 4117 N N . ILE A 1 541 ? 7.743 -12.804 21.255 1.00 97.44 541 ILE A N 1
ATOM 4118 C CA . ILE A 1 541 ? 6.290 -12.929 21.126 1.00 97.44 541 ILE A CA 1
ATOM 4119 C C . ILE A 1 541 ? 5.955 -14.155 20.275 1.00 97.44 541 ILE A C 1
ATOM 4121 O O . ILE A 1 541 ? 5.231 -15.022 20.753 1.00 97.44 541 ILE A O 1
ATOM 4125 N N . ILE A 1 542 ? 6.491 -14.256 19.057 1.00 97.69 542 ILE A N 1
ATOM 4126 C CA . ILE A 1 542 ? 6.199 -15.348 18.116 1.00 97.69 542 ILE A CA 1
ATOM 4127 C C . ILE A 1 542 ? 6.590 -16.705 18.704 1.00 97.69 542 ILE A C 1
ATOM 4129 O O . ILE A 1 542 ? 5.793 -17.639 18.643 1.00 97.69 542 ILE A O 1
ATOM 4133 N N . ASP A 1 543 ? 7.752 -16.814 19.346 1.00 96.81 543 ASP A N 1
ATOM 4134 C CA . ASP A 1 543 ? 8.186 -18.058 19.983 1.00 96.81 543 ASP A CA 1
ATOM 4135 C C . ASP A 1 543 ? 7.237 -18.479 21.113 1.00 96.81 543 ASP A C 1
ATOM 4137 O O . ASP A 1 543 ? 6.868 -19.651 21.218 1.00 96.81 543 ASP A O 1
ATOM 4141 N N . SER A 1 544 ? 6.758 -17.517 21.908 1.00 97.31 544 SER A N 1
ATOM 4142 C CA . SER A 1 544 ? 5.763 -17.767 22.957 1.00 97.31 544 SER A CA 1
ATOM 4143 C C . SER A 1 544 ? 4.397 -18.161 22.383 1.00 97.31 544 SER A C 1
ATOM 4145 O O . SER A 1 544 ? 3.741 -19.058 22.914 1.00 97.31 544 SER A O 1
ATOM 4147 N N . LEU A 1 545 ? 3.963 -17.518 21.291 1.00 97.12 545 LEU A N 1
ATOM 4148 C CA . LEU A 1 545 ? 2.733 -17.870 20.575 1.00 97.12 545 LEU A CA 1
ATOM 4149 C C . LEU A 1 545 ? 2.821 -19.299 20.028 1.00 97.12 545 LEU A C 1
ATOM 4151 O O . LEU A 1 545 ? 1.897 -20.087 20.242 1.00 97.12 545 LEU A O 1
ATOM 4155 N N . ARG A 1 546 ? 3.945 -19.649 19.389 1.00 93.94 546 ARG A N 1
ATOM 4156 C CA . ARG A 1 546 ? 4.224 -20.990 18.863 1.00 93.94 546 ARG A CA 1
ATOM 4157 C C . ARG A 1 546 ? 4.186 -22.027 19.984 1.00 93.94 546 ARG A C 1
ATOM 4159 O O . ARG A 1 546 ? 3.473 -23.018 19.862 1.00 93.94 546 ARG A O 1
ATOM 4166 N N . ALA A 1 547 ? 4.877 -21.772 21.096 1.00 94.56 547 ALA A N 1
ATOM 4167 C CA . ALA A 1 547 ? 4.906 -22.668 22.253 1.00 94.56 547 ALA A CA 1
ATOM 4168 C C . ALA A 1 547 ? 3.519 -22.874 22.887 1.00 94.56 547 ALA A C 1
ATOM 4170 O O . ALA A 1 547 ? 3.204 -23.970 23.343 1.00 94.56 547 ALA A O 1
ATOM 4171 N N . ALA A 1 548 ? 2.670 -21.842 22.887 1.00 94.62 548 ALA A N 1
ATOM 4172 C CA . ALA A 1 548 ? 1.288 -21.949 23.347 1.00 94.62 548 ALA A CA 1
ATOM 4173 C C . ALA A 1 548 ? 0.343 -22.583 22.307 1.00 94.62 548 ALA A C 1
ATOM 4175 O O . ALA A 1 548 ? -0.807 -22.863 22.628 1.00 94.62 548 ALA A O 1
ATOM 4176 N N . GLY A 1 549 ? 0.772 -22.798 21.060 1.00 92.19 549 GLY A N 1
ATOM 4177 C CA . GLY A 1 549 ? -0.083 -23.309 19.986 1.00 92.19 549 GLY A CA 1
ATOM 4178 C C . GLY A 1 549 ? -1.078 -22.277 19.439 1.00 92.19 549 GLY A C 1
ATOM 4179 O O . GLY A 1 549 ? -2.172 -22.649 19.000 1.00 92.19 549 GLY A O 1
ATOM 4180 N N . ILE A 1 550 ? -0.739 -20.985 19.504 1.00 95.38 550 ILE A N 1
ATOM 4181 C CA . ILE A 1 550 ? -1.425 -19.903 18.781 1.00 95.38 550 ILE A CA 1
ATOM 4182 C C . ILE A 1 550 ? -0.937 -19.920 17.325 1.00 95.38 550 ILE A C 1
ATOM 4184 O O . ILE A 1 550 ? 0.249 -20.095 17.067 1.00 95.38 550 ILE A O 1
ATOM 4188 N N . ARG A 1 551 ? -1.857 -19.777 16.363 1.00 93.19 551 ARG A N 1
ATOM 4189 C CA . ARG A 1 551 ? -1.631 -20.151 14.954 1.00 93.19 551 ARG A CA 1
ATOM 4190 C C . ARG A 1 551 ? -1.146 -19.015 14.057 1.00 93.19 551 ARG A C 1
ATOM 4192 O O . ARG A 1 551 ? -0.603 -19.292 12.996 1.00 93.19 551 ARG A O 1
ATOM 4199 N N . HIS A 1 552 ? -1.392 -17.763 14.432 1.00 96.94 552 HIS A N 1
ATOM 4200 C CA . HIS A 1 552 ? -0.956 -16.602 13.658 1.00 96.94 552 HIS A CA 1
ATOM 4201 C C . HIS A 1 552 ? -0.758 -15.373 14.546 1.00 96.94 552 HIS A C 1
ATOM 4203 O O . HIS A 1 552 ? -1.351 -15.252 15.623 1.00 96.94 552 HIS A O 1
ATOM 4209 N N . VAL A 1 553 ? 0.042 -14.435 14.047 1.00 98.38 553 VAL A N 1
ATOM 4210 C CA . VAL A 1 553 ? 0.159 -13.076 14.581 1.00 98.38 553 VAL A CA 1
ATOM 4211 C C . VAL A 1 553 ? -0.238 -12.085 13.496 1.00 98.38 553 VAL A C 1
ATOM 4213 O O . VAL A 1 553 ? 0.051 -12.313 12.324 1.00 98.38 553 VAL A O 1
ATOM 4216 N N . ALA A 1 554 ? -0.901 -10.997 13.866 1.00 98.50 554 ALA A N 1
ATOM 4217 C CA . ALA A 1 554 ? -1.206 -9.898 12.965 1.00 98.50 554 ALA A CA 1
ATOM 4218 C C . ALA A 1 554 ? -0.545 -8.600 13.433 1.00 98.50 554 ALA A C 1
ATOM 4220 O O . ALA A 1 554 ? -0.495 -8.323 14.632 1.00 98.50 554 ALA A O 1
ATOM 4221 N N . PHE A 1 555 ? -0.073 -7.789 12.490 1.00 98.31 555 PHE A N 1
ATOM 4222 C CA . PHE A 1 555 ? 0.466 -6.454 12.744 1.00 98.31 555 PHE A CA 1
ATOM 4223 C C . PHE A 1 555 ? -0.297 -5.417 11.921 1.00 98.31 555 PHE A C 1
ATOM 4225 O O . PHE A 1 555 ? -0.640 -5.672 10.766 1.00 98.31 555 PHE A O 1
ATOM 4232 N N . LYS A 1 556 ? -0.507 -4.230 12.502 1.00 96.75 556 LYS A N 1
ATOM 4233 C CA . LYS A 1 556 ? -1.103 -3.060 11.835 1.00 96.75 556 LYS A CA 1
ATOM 4234 C C . LYS A 1 556 ? -0.039 -1.976 11.590 1.00 96.75 556 LYS A C 1
ATOM 4236 O O . LYS A 1 556 ? 0.041 -1.031 12.381 1.00 96.75 556 LYS A O 1
ATOM 4241 N N . PRO A 1 557 ? 0.842 -2.121 10.577 1.00 95.50 557 PRO A N 1
ATOM 4242 C CA . PRO A 1 557 ? 1.814 -1.084 10.242 1.00 95.50 557 PRO A CA 1
ATOM 4243 C C . PRO A 1 557 ? 1.117 0.142 9.639 1.00 95.50 557 PRO A C 1
ATOM 4245 O O . PRO A 1 557 ? 0.131 0.014 8.917 1.00 95.50 557 PRO A O 1
ATOM 4248 N N . SER A 1 558 ? 1.657 1.328 9.917 1.00 90.12 558 SER A N 1
ATOM 4249 C CA . SER A 1 558 ? 1.072 2.617 9.521 1.00 90.12 558 SER A CA 1
ATOM 4250 C C . SER A 1 558 ? 1.934 3.432 8.550 1.00 90.12 558 SER A C 1
ATOM 4252 O O . SER A 1 558 ? 1.487 4.479 8.089 1.00 90.12 558 SER A O 1
ATOM 4254 N N . THR A 1 559 ? 3.150 2.965 8.243 1.00 93.00 559 THR A N 1
ATOM 4255 C CA . THR A 1 559 ? 4.122 3.603 7.338 1.00 93.00 559 THR A CA 1
ATOM 4256 C C . THR A 1 559 ? 4.853 2.555 6.493 1.00 93.00 559 THR A C 1
ATOM 4258 O O . THR A 1 559 ? 4.890 1.373 6.850 1.00 93.00 559 THR A O 1
ATOM 4261 N N . ALA A 1 560 ? 5.494 2.980 5.397 1.00 93.75 560 ALA A N 1
ATOM 4262 C CA . ALA A 1 560 ? 6.332 2.104 4.571 1.00 93.75 560 ALA A CA 1
ATOM 4263 C C . ALA A 1 560 ? 7.494 1.477 5.368 1.00 93.75 560 ALA A C 1
ATOM 4265 O O . ALA A 1 560 ? 7.839 0.313 5.170 1.00 93.75 560 ALA A O 1
ATOM 4266 N N . GLU A 1 561 ? 8.082 2.221 6.307 1.00 93.81 561 GLU A N 1
ATOM 4267 C CA . GLU A 1 561 ? 9.125 1.710 7.201 1.00 93.81 561 GLU A CA 1
ATOM 4268 C C . GLU A 1 561 ? 8.586 0.624 8.141 1.00 93.81 561 GLU A C 1
ATOM 4270 O O . GLU A 1 561 ? 9.183 -0.448 8.249 1.00 93.81 561 GLU A O 1
ATOM 4275 N N . ALA A 1 562 ? 7.412 0.842 8.741 1.00 95.00 562 ALA A N 1
ATOM 4276 C CA . ALA A 1 562 ? 6.767 -0.162 9.580 1.00 95.00 562 ALA A CA 1
ATOM 4277 C C . ALA A 1 562 ? 6.426 -1.437 8.787 1.00 95.00 562 ALA A C 1
ATOM 4279 O O . ALA A 1 562 ? 6.577 -2.537 9.317 1.00 95.00 562 ALA A O 1
ATOM 4280 N N . ILE A 1 563 ? 6.030 -1.319 7.510 1.00 97.75 563 ILE A N 1
ATOM 4281 C CA . ILE A 1 563 ? 5.849 -2.477 6.619 1.00 97.75 563 ILE A CA 1
ATOM 4282 C C . ILE A 1 563 ? 7.169 -3.239 6.454 1.00 97.75 563 ILE A C 1
ATOM 4284 O O . ILE A 1 563 ? 7.202 -4.450 6.674 1.00 97.75 563 ILE A O 1
ATOM 4288 N N . ARG A 1 564 ? 8.269 -2.554 6.109 1.00 97.19 564 ARG A N 1
ATOM 4289 C CA . ARG A 1 564 ? 9.595 -3.189 5.963 1.00 97.19 564 ARG A CA 1
ATOM 4290 C C . ARG A 1 564 ? 10.034 -3.882 7.255 1.00 97.19 564 ARG A C 1
ATOM 4292 O O . ARG A 1 564 ? 10.612 -4.965 7.206 1.00 97.19 564 ARG A O 1
ATOM 4299 N N . HIS A 1 565 ? 9.704 -3.302 8.406 1.00 96.69 565 HIS A N 1
ATOM 4300 C CA . HIS A 1 565 ? 9.974 -3.901 9.709 1.00 96.69 565 HIS A CA 1
ATOM 4301 C C . HIS A 1 565 ? 9.172 -5.189 9.949 1.00 96.69 565 HIS A C 1
ATOM 4303 O O . HIS A 1 565 ? 9.751 -6.198 10.348 1.00 96.69 565 HIS A O 1
ATOM 4309 N N . VAL A 1 566 ? 7.874 -5.213 9.614 1.00 98.06 566 VAL A N 1
ATOM 4310 C CA . VAL A 1 566 ? 7.060 -6.448 9.636 1.00 98.06 566 VAL A CA 1
ATOM 4311 C C . VAL A 1 566 ? 7.637 -7.509 8.696 1.00 98.06 566 VAL A C 1
ATOM 4313 O O . VAL A 1 566 ? 7.688 -8.681 9.063 1.00 98.06 566 VAL A O 1
ATOM 4316 N N . VAL A 1 567 ? 8.129 -7.117 7.517 1.00 97.75 567 VAL A N 1
ATOM 4317 C CA . VAL A 1 567 ? 8.796 -8.051 6.596 1.00 97.75 567 VAL A CA 1
ATOM 4318 C C . VAL A 1 567 ? 10.048 -8.659 7.229 1.00 97.75 567 VAL A C 1
ATOM 4320 O O . VAL A 1 567 ? 10.259 -9.864 7.117 1.00 97.75 567 VAL A O 1
ATOM 4323 N N . ASN A 1 568 ? 10.861 -7.868 7.930 1.00 97.19 568 ASN A N 1
ATOM 4324 C CA . ASN A 1 568 ? 12.039 -8.386 8.627 1.00 97.19 568 ASN A CA 1
ATOM 4325 C C . ASN A 1 568 ? 11.662 -9.374 9.743 1.00 97.19 568 ASN A C 1
ATOM 4327 O O . ASN A 1 568 ? 12.304 -10.417 9.859 1.00 97.19 568 ASN A O 1
ATOM 4331 N N . ILE A 1 569 ? 10.593 -9.096 10.500 1.00 97.00 569 ILE A N 1
ATOM 4332 C CA . ILE A 1 569 ? 10.037 -10.028 11.497 1.00 97.00 569 ILE A CA 1
ATOM 4333 C C . ILE A 1 569 ? 9.604 -11.335 10.818 1.00 97.00 569 ILE A C 1
ATOM 4335 O O . ILE A 1 569 ? 10.001 -12.418 11.243 1.00 97.00 569 ILE A O 1
ATOM 4339 N N . ALA A 1 570 ? 8.829 -11.249 9.735 1.00 97.19 570 ALA A N 1
ATOM 4340 C CA . ALA A 1 570 ? 8.341 -12.421 9.013 1.00 97.19 570 ALA A CA 1
ATOM 4341 C C . ALA A 1 570 ? 9.484 -13.260 8.424 1.00 97.19 570 ALA A C 1
ATOM 4343 O O . ALA A 1 570 ? 9.437 -14.486 8.479 1.00 97.19 570 ALA A O 1
ATOM 4344 N N . ARG A 1 571 ? 10.537 -12.611 7.913 1.00 95.62 571 ARG A N 1
ATOM 4345 C CA . ARG A 1 571 ? 11.722 -13.276 7.356 1.00 95.62 571 ARG A CA 1
ATOM 4346 C C . ARG A 1 571 ? 12.537 -14.008 8.431 1.00 95.62 571 ARG A C 1
ATOM 4348 O O . ARG A 1 571 ? 13.104 -15.054 8.132 1.00 95.62 571 ARG A O 1
ATOM 4355 N N . ALA A 1 572 ? 12.564 -13.497 9.664 1.00 95.19 572 ALA A N 1
ATOM 4356 C CA . ALA A 1 572 ? 13.202 -14.163 10.803 1.00 95.19 572 ALA A CA 1
ATOM 4357 C C . ALA A 1 572 ? 12.424 -15.399 11.305 1.00 95.19 572 ALA A C 1
ATOM 4359 O O . ALA A 1 572 ? 13.021 -16.286 11.908 1.00 95.19 572 ALA A O 1
ATOM 4360 N N . HIS A 1 573 ? 11.120 -15.486 11.018 1.00 94.56 573 HIS A N 1
ATOM 4361 C CA . HIS A 1 573 ? 10.232 -16.581 11.434 1.00 94.56 573 HIS A CA 1
ATOM 4362 C C . HIS A 1 573 ? 9.431 -17.128 10.244 1.00 94.56 573 HIS A C 1
ATOM 4364 O O . HIS A 1 573 ? 8.200 -17.111 10.245 1.00 94.56 573 HIS A O 1
ATOM 4370 N N . ALA A 1 574 ? 10.135 -17.582 9.202 1.00 92.44 574 ALA A N 1
ATOM 4371 C CA . ALA A 1 574 ? 9.541 -17.989 7.923 1.00 92.44 574 ALA A CA 1
ATOM 4372 C C . ALA A 1 574 ? 8.526 -19.152 8.024 1.00 92.44 574 ALA A C 1
ATOM 4374 O O . ALA A 1 574 ? 7.752 -19.369 7.096 1.00 92.44 574 ALA A O 1
ATOM 4375 N N . ASP A 1 575 ? 8.517 -19.887 9.138 1.00 89.00 575 ASP A N 1
ATOM 4376 C CA . ASP A 1 575 ? 7.596 -20.984 9.452 1.00 89.00 575 ASP A CA 1
ATOM 4377 C C . ASP A 1 575 ? 6.277 -20.524 10.103 1.00 89.00 575 ASP A C 1
ATOM 4379 O O . ASP A 1 575 ? 5.335 -21.310 10.198 1.00 89.00 575 ASP A O 1
ATOM 4383 N N . PHE A 1 576 ? 6.192 -19.271 10.565 1.00 95.06 576 PHE A N 1
ATOM 4384 C CA . PHE A 1 576 ? 5.047 -18.768 11.324 1.00 95.06 576 PHE A CA 1
ATOM 4385 C C . PHE A 1 576 ? 4.202 -17.779 10.500 1.00 95.06 576 PHE A C 1
ATOM 4387 O O . PHE A 1 576 ? 4.760 -16.824 9.950 1.00 95.06 576 PHE A O 1
ATOM 4394 N N . PRO A 1 577 ? 2.866 -17.946 10.415 1.00 96.56 577 PRO A N 1
ATOM 4395 C CA . PRO A 1 577 ? 2.005 -17.030 9.667 1.00 96.56 577 PRO A CA 1
ATOM 4396 C C . PRO A 1 577 ? 1.950 -15.618 10.267 1.00 96.56 577 PRO A C 1
ATOM 4398 O O . PRO A 1 577 ? 1.610 -15.435 11.442 1.00 96.56 577 PRO A O 1
ATOM 4401 N N . VAL A 1 578 ? 2.208 -14.613 9.425 1.00 98.44 578 VAL A N 1
ATOM 4402 C CA . VAL A 1 578 ? 2.161 -13.189 9.780 1.00 98.44 578 VAL A CA 1
ATOM 4403 C C . VAL A 1 578 ? 1.111 -12.475 8.930 1.00 98.44 578 VAL A C 1
ATOM 4405 O O . VAL A 1 578 ? 1.271 -12.325 7.724 1.00 98.44 578 VAL A O 1
ATOM 4408 N N . VAL A 1 579 ? 0.036 -11.992 9.549 1.00 98.62 579 VAL A N 1
ATOM 4409 C CA . VAL A 1 579 ? -0.999 -11.199 8.871 1.00 98.62 579 VAL A CA 1
ATOM 4410 C C . VAL A 1 579 ? -0.623 -9.718 8.928 1.00 98.62 579 VAL A C 1
ATOM 4412 O O . VAL A 1 579 ? -0.629 -9.095 9.988 1.00 98.62 579 VAL A O 1
ATOM 4415 N N . LEU A 1 580 ? -0.298 -9.129 7.785 1.00 98.69 580 LEU A N 1
ATOM 4416 C CA . LEU A 1 580 ? -0.011 -7.706 7.651 1.00 98.69 580 LEU A CA 1
ATOM 4417 C C . LEU A 1 580 ? -1.302 -6.976 7.272 1.00 98.69 580 LEU A C 1
ATOM 4419 O O . LEU A 1 580 ? -1.742 -7.020 6.124 1.00 98.69 580 LEU A O 1
ATOM 4423 N N . GLN A 1 581 ? -1.911 -6.304 8.248 1.00 98.38 581 GLN A N 1
ATOM 4424 C CA . GLN A 1 581 ? -3.130 -5.519 8.063 1.00 98.38 581 GLN A CA 1
ATOM 4425 C C . GLN A 1 581 ? -2.766 -4.075 7.732 1.00 98.38 581 GLN A C 1
ATOM 4427 O O . GLN A 1 581 ? -2.515 -3.262 8.621 1.00 98.38 581 GLN A O 1
ATOM 4432 N N . TRP A 1 582 ? -2.711 -3.761 6.441 1.00 97.94 582 TRP A N 1
ATOM 4433 C CA . TRP A 1 582 ? -2.371 -2.425 5.974 1.00 97.94 582 TRP A CA 1
ATOM 4434 C C . TRP A 1 582 ? -3.572 -1.481 6.071 1.00 97.94 582 TRP A C 1
ATOM 4436 O O . TRP A 1 582 ? -4.625 -1.723 5.477 1.00 97.94 582 TRP A O 1
ATOM 4446 N N . THR A 1 583 ? -3.402 -0.372 6.788 1.00 93.69 583 THR A N 1
ATOM 4447 C CA . THR A 1 583 ? -4.395 0.703 6.890 1.00 93.69 583 THR A CA 1
ATOM 4448 C C . THR A 1 583 ? -3.724 2.048 6.647 1.00 93.69 583 THR A C 1
ATOM 4450 O O . THR A 1 583 ? -2.789 2.400 7.366 1.00 93.69 583 THR A O 1
ATOM 4453 N N . GLY A 1 584 ? -4.221 2.803 5.666 1.00 91.81 584 GLY A N 1
ATOM 4454 C CA . GLY A 1 584 ? -3.741 4.153 5.362 1.00 91.81 584 GLY A CA 1
ATOM 4455 C C . GLY A 1 584 ? -4.386 5.227 6.241 1.00 91.81 584 GLY A C 1
ATOM 4456 O O . GLY A 1 584 ? -5.185 4.933 7.137 1.00 91.81 584 GLY A O 1
ATOM 4457 N N . GLY A 1 585 ? -4.090 6.493 5.946 1.00 93.69 585 GLY A N 1
ATOM 4458 C CA . GLY A 1 585 ? -4.582 7.639 6.711 1.00 93.69 585 GLY A CA 1
ATOM 4459 C C . GLY A 1 585 ? -6.096 7.854 6.645 1.00 93.69 585 GLY A C 1
ATOM 4460 O O . GLY A 1 585 ? -6.662 8.444 7.554 1.00 93.69 585 GLY A O 1
ATOM 4461 N N . ARG A 1 586 ? -6.781 7.278 5.651 1.00 95.50 586 ARG A N 1
ATOM 4462 C CA . ARG A 1 586 ? -8.248 7.339 5.492 1.00 95.50 586 ARG A CA 1
ATOM 4463 C C . ARG A 1 586 ? -9.048 6.392 6.409 1.00 95.50 586 ARG A C 1
ATOM 4465 O O . ARG A 1 586 ? -10.244 6.176 6.186 1.00 95.50 586 ARG A O 1
ATOM 4472 N N . ALA A 1 587 ? -8.400 5.745 7.379 1.00 94.12 587 ALA A N 1
ATOM 4473 C CA . ALA A 1 587 ? -9.036 4.824 8.325 1.00 94.12 587 ALA A CA 1
ATOM 4474 C C . ALA A 1 587 ? -9.962 5.548 9.326 1.00 94.12 587 ALA A C 1
ATOM 4476 O O . ALA A 1 587 ? -9.869 6.752 9.519 1.00 94.12 587 ALA A O 1
ATOM 4477 N N . GLY A 1 588 ? -10.877 4.814 9.966 1.00 93.12 588 GLY A N 1
ATOM 4478 C CA . GLY A 1 588 ? -11.677 5.339 11.081 1.00 93.12 588 GLY A CA 1
ATOM 4479 C C . GLY A 1 588 ? -10.958 5.183 12.419 1.00 93.12 588 GLY A C 1
ATOM 4480 O O . GLY A 1 588 ? -10.220 4.217 12.602 1.00 93.12 588 GLY A O 1
ATOM 4481 N N . GLY A 1 589 ? -11.198 6.099 13.363 1.00 92.56 589 GLY A N 1
ATOM 4482 C CA . GLY A 1 589 ? -10.469 6.116 14.635 1.00 92.56 589 GLY A CA 1
ATOM 4483 C C . GLY A 1 589 ? -9.009 6.518 14.428 1.00 92.56 589 GLY A C 1
ATOM 4484 O O . GLY A 1 589 ? -8.740 7.419 13.632 1.00 92.56 589 GLY A O 1
ATOM 4485 N N . HIS A 1 590 ? -8.079 5.871 15.136 1.00 91.00 590 HIS A N 1
ATOM 4486 C CA . HIS A 1 590 ? -6.648 6.151 14.999 1.00 91.00 590 HIS A CA 1
ATOM 4487 C C . HIS A 1 590 ? -6.159 5.955 13.562 1.00 91.00 590 HIS A C 1
ATOM 4489 O O . HIS A 1 590 ? -6.367 4.891 12.978 1.00 91.00 590 HIS A O 1
ATOM 4495 N N . HIS A 1 591 ? -5.473 6.959 13.012 1.00 92.06 591 HIS A N 1
ATOM 4496 C CA . HIS A 1 591 ? -4.991 6.918 11.632 1.00 92.06 591 HIS A CA 1
ATOM 4497 C C . HIS A 1 591 ? -3.611 7.561 11.449 1.00 92.06 591 HIS A C 1
ATOM 4499 O O . HIS A 1 591 ? -3.152 8.354 12.274 1.00 92.06 591 HIS A O 1
ATOM 4505 N N . SER A 1 592 ? -2.940 7.193 10.355 1.00 91.69 592 SER A N 1
ATOM 4506 C CA . SER A 1 592 ? -1.655 7.766 9.952 1.00 91.69 592 SER A CA 1
ATOM 4507 C C . SER A 1 592 ? -1.831 9.035 9.108 1.00 91.69 592 SER A C 1
ATOM 4509 O O . SER A 1 592 ? -2.943 9.441 8.766 1.00 91.69 592 SER A O 1
ATOM 4511 N N . PHE A 1 593 ? -0.710 9.667 8.764 1.00 92.81 593 PHE A N 1
ATOM 4512 C CA . PHE A 1 593 ? -0.654 10.760 7.790 1.00 92.81 593 PHE A CA 1
ATOM 4513 C C . PHE A 1 593 ? -0.476 10.266 6.348 1.00 92.81 593 PHE A C 1
ATOM 4515 O O . PHE A 1 593 ? -0.439 11.084 5.430 1.00 92.81 593 PHE A O 1
ATOM 4522 N N . GLU A 1 594 ? -0.320 8.953 6.163 1.00 93.75 594 GLU A N 1
ATOM 4523 C CA . GLU A 1 594 ? 0.054 8.346 4.891 1.00 93.75 594 GLU A CA 1
ATOM 4524 C C . GLU A 1 594 ? -1.132 8.243 3.936 1.00 93.75 594 GLU A C 1
ATOM 4526 O O . GLU A 1 594 ? -2.263 7.967 4.344 1.00 93.75 594 GLU A O 1
ATOM 4531 N N . ASP A 1 595 ? -0.845 8.387 2.646 1.00 94.88 595 ASP A N 1
ATOM 4532 C CA . ASP A 1 595 ? -1.713 7.859 1.601 1.00 94.88 595 ASP A CA 1
ATOM 4533 C C . ASP A 1 595 ? -1.867 6.331 1.733 1.00 94.88 595 ASP A C 1
ATOM 4535 O O . ASP A 1 595 ? -1.008 5.640 2.290 1.00 94.88 595 ASP A O 1
ATOM 4539 N N . PHE A 1 596 ? -2.982 5.792 1.239 1.00 96.00 596 PHE A N 1
ATOM 4540 C CA . PHE A 1 596 ? -3.222 4.355 1.275 1.00 96.00 596 PHE A CA 1
ATOM 4541 C C . PHE A 1 596 ? -2.337 3.590 0.283 1.00 96.00 596 PHE A C 1
ATOM 4543 O O . PHE A 1 596 ? -1.873 2.494 0.598 1.00 96.00 596 PHE A O 1
ATOM 4550 N N . HIS A 1 597 ? -2.114 4.118 -0.915 1.00 96.00 597 HIS A N 1
ATOM 4551 C CA . HIS A 1 597 ? -1.513 3.371 -2.017 1.00 96.00 597 HIS A CA 1
ATOM 4552 C C . HIS A 1 597 ? 0.009 3.454 -2.001 1.00 96.00 597 HIS A C 1
ATOM 4554 O O . HIS A 1 597 ? 0.674 2.421 -2.115 1.00 96.00 597 HIS A O 1
ATOM 4560 N N . GLN A 1 598 ? 0.565 4.654 -1.818 1.00 92.81 598 GLN A N 1
ATOM 4561 C CA . GLN A 1 598 ? 1.998 4.915 -1.967 1.00 92.81 598 GLN A CA 1
ATOM 4562 C C . GLN A 1 598 ? 2.891 3.975 -1.127 1.00 92.81 598 GLN A C 1
ATOM 4564 O O . GLN A 1 598 ? 3.798 3.362 -1.699 1.00 92.81 598 GLN A O 1
ATOM 4569 N N . PRO A 1 599 ? 2.638 3.748 0.179 1.00 95.12 599 PRO A N 1
ATOM 4570 C CA . PRO A 1 599 ? 3.483 2.861 0.980 1.00 95.12 599 PRO A CA 1
ATOM 4571 C C . PRO A 1 599 ? 3.481 1.408 0.496 1.00 95.12 599 PRO A C 1
ATOM 4573 O O . PRO A 1 599 ? 4.501 0.724 0.600 1.00 95.12 599 PRO A O 1
ATOM 4576 N N . ILE A 1 600 ? 2.362 0.924 -0.053 1.00 97.31 600 ILE A N 1
ATOM 4577 C CA . ILE A 1 600 ? 2.276 -0.430 -0.611 1.00 97.31 600 ILE A CA 1
ATOM 4578 C C . ILE A 1 600 ? 2.949 -0.500 -1.978 1.00 97.31 600 ILE A C 1
ATOM 4580 O O . ILE A 1 600 ? 3.696 -1.446 -2.206 1.00 97.31 600 ILE A O 1
ATOM 4584 N N . LEU A 1 601 ? 2.782 0.497 -2.853 1.00 94.75 601 LEU A N 1
ATOM 4585 C CA . LEU A 1 601 ? 3.470 0.538 -4.153 1.00 94.75 601 LEU A CA 1
ATOM 4586 C C . LEU A 1 601 ? 4.998 0.405 -4.005 1.00 94.75 601 LEU A C 1
ATOM 4588 O O . LEU A 1 601 ? 5.647 -0.231 -4.834 1.00 94.75 601 LEU A O 1
ATOM 4592 N N . GLU A 1 602 ? 5.566 0.958 -2.931 1.00 92.19 602 GLU A N 1
ATOM 4593 C CA . GLU A 1 602 ? 6.998 0.880 -2.615 1.00 92.19 602 GLU A CA 1
ATOM 4594 C C . GLU A 1 602 ? 7.443 -0.437 -1.967 1.00 92.19 602 GLU A C 1
ATOM 4596 O O . GLU A 1 602 ? 8.628 -0.778 -2.003 1.00 92.19 602 GLU A O 1
ATOM 4601 N N . THR A 1 603 ? 6.534 -1.152 -1.301 1.00 96.88 603 THR A N 1
ATOM 4602 C CA . THR A 1 603 ? 6.891 -2.279 -0.424 1.00 96.88 603 THR A CA 1
ATOM 4603 C C . THR A 1 603 ? 6.302 -3.614 -0.861 1.00 96.88 603 THR A C 1
ATOM 4605 O O . THR A 1 603 ? 6.766 -4.646 -0.377 1.00 96.88 603 THR A O 1
ATOM 4608 N N . TYR A 1 604 ? 5.362 -3.638 -1.810 1.00 97.44 604 TYR A N 1
ATOM 4609 C CA . TYR A 1 604 ? 4.636 -4.839 -2.230 1.00 97.44 604 TYR A CA 1
ATOM 4610 C C . TYR A 1 604 ? 5.571 -5.977 -2.650 1.00 97.44 604 TYR A C 1
ATOM 4612 O O . TYR A 1 604 ? 5.439 -7.097 -2.161 1.00 97.44 604 TYR A O 1
ATOM 4620 N N . ALA A 1 605 ? 6.578 -5.691 -3.481 1.00 93.88 605 ALA A N 1
ATOM 4621 C CA . ALA A 1 605 ? 7.566 -6.685 -3.900 1.00 93.88 605 ALA A CA 1
ATOM 4622 C C . ALA A 1 605 ? 8.343 -7.281 -2.715 1.00 93.88 605 ALA A C 1
ATOM 4624 O O . ALA A 1 605 ? 8.582 -8.487 -2.646 1.00 93.88 605 ALA A O 1
ATOM 4625 N N . THR A 1 606 ? 8.690 -6.439 -1.739 1.00 93.94 606 THR A N 1
ATOM 4626 C CA . THR A 1 606 ? 9.395 -6.860 -0.523 1.00 93.94 606 THR A CA 1
ATOM 4627 C C . THR A 1 606 ? 8.482 -7.691 0.380 1.00 93.94 606 THR A C 1
ATOM 4629 O O . THR A 1 606 ? 8.923 -8.715 0.895 1.00 93.94 606 THR A O 1
ATOM 4632 N N . VAL A 1 607 ? 7.203 -7.328 0.505 1.00 97.44 607 VAL A N 1
ATOM 4633 C CA . VAL A 1 607 ? 6.187 -8.129 1.206 1.00 97.44 607 VAL A CA 1
ATOM 4634 C C . VAL A 1 607 ? 6.035 -9.503 0.551 1.00 97.44 607 VAL A C 1
ATOM 4636 O O . VAL A 1 607 ? 6.158 -10.522 1.224 1.00 97.44 607 VAL A O 1
ATOM 4639 N N . ARG A 1 608 ? 5.856 -9.550 -0.774 1.00 95.38 608 ARG A N 1
ATOM 4640 C CA . ARG A 1 608 ? 5.686 -10.801 -1.530 1.00 95.38 608 ARG A CA 1
ATOM 4641 C C . ARG A 1 608 ? 6.953 -11.654 -1.629 1.00 95.38 608 ARG A C 1
ATOM 4643 O O . ARG A 1 608 ? 6.860 -12.813 -2.020 1.00 95.38 608 ARG A O 1
ATOM 4650 N N . SER A 1 609 ? 8.113 -11.129 -1.228 1.00 91.31 609 SER A N 1
ATOM 4651 C CA . SER A 1 609 ? 9.337 -11.927 -1.063 1.00 91.31 609 SER A CA 1
ATOM 4652 C C . SER A 1 609 ? 9.295 -12.870 0.151 1.00 91.31 609 SER A C 1
ATOM 4654 O O . SER A 1 609 ? 10.142 -13.754 0.259 1.00 91.31 609 SER A O 1
ATOM 4656 N N . CYS A 1 610 ? 8.320 -12.705 1.053 1.00 94.06 610 CYS A N 1
ATOM 4657 C CA . CYS A 1 610 ? 8.133 -13.532 2.243 1.00 94.06 610 CYS A CA 1
ATOM 4658 C C . CYS A 1 610 ? 6.842 -14.355 2.129 1.00 94.06 610 CYS A C 1
ATOM 4660 O O . CYS A 1 610 ? 5.740 -13.821 2.225 1.00 94.06 610 CYS A O 1
ATOM 4662 N N . GLY A 1 611 ? 6.979 -15.673 1.946 1.00 92.44 611 GLY A N 1
ATOM 4663 C CA . GLY A 1 611 ? 5.845 -16.577 1.706 1.00 92.44 611 GLY A CA 1
ATOM 4664 C C . GLY A 1 611 ? 4.895 -16.776 2.895 1.00 92.44 611 GLY A C 1
ATOM 4665 O O . GLY A 1 611 ? 3.783 -17.258 2.705 1.00 92.44 611 GLY A O 1
ATOM 4666 N N . ASN A 1 612 ? 5.306 -16.397 4.107 1.00 95.81 612 ASN A N 1
ATOM 4667 C CA . ASN A 1 612 ? 4.501 -16.484 5.326 1.00 95.81 612 ASN A CA 1
ATOM 4668 C C . ASN A 1 612 ? 3.695 -15.211 5.638 1.00 95.81 612 ASN A C 1
ATOM 4670 O O . ASN A 1 612 ? 2.966 -15.194 6.634 1.00 95.81 612 ASN A O 1
ATOM 4674 N N . ILE A 1 613 ? 3.811 -14.156 4.819 1.00 98.31 613 ILE A N 1
ATOM 4675 C CA . ILE A 1 613 ? 3.012 -12.940 4.991 1.00 98.31 613 ILE A CA 1
ATOM 4676 C C . ILE A 1 613 ? 1.668 -13.077 4.272 1.00 98.31 613 ILE A C 1
ATOM 4678 O O . ILE A 1 613 ? 1.614 -13.319 3.068 1.00 98.31 613 ILE A O 1
ATOM 4682 N N . VAL A 1 614 ? 0.589 -12.833 5.014 1.00 98.38 614 VAL A N 1
ATOM 4683 C CA . VAL A 1 614 ? -0.763 -12.619 4.491 1.00 98.38 614 VAL A CA 1
ATOM 4684 C C . VAL A 1 614 ? -1.035 -11.120 4.463 1.00 98.38 614 VAL A C 1
ATOM 4686 O O . VAL A 1 614 ? -1.124 -10.488 5.514 1.00 98.38 614 VAL A O 1
ATOM 4689 N N . LEU A 1 615 ? -1.171 -10.540 3.277 1.00 98.75 615 LEU A N 1
ATOM 4690 C CA . LEU A 1 615 ? -1.362 -9.107 3.082 1.00 98.75 615 LEU A CA 1
ATOM 4691 C C . LEU A 1 615 ? -2.856 -8.761 2.987 1.00 98.75 615 LEU A C 1
ATOM 4693 O O . LEU A 1 615 ? -3.522 -9.129 2.021 1.00 98.75 615 LEU A O 1
ATOM 4697 N N . VAL A 1 616 ? -3.375 -8.013 3.961 1.00 98.75 616 VAL A N 1
ATOM 4698 C CA . VAL A 1 616 ? -4.795 -7.631 4.055 1.00 98.75 616 VAL A CA 1
ATOM 4699 C C . VAL A 1 616 ? -4.946 -6.118 3.895 1.00 98.75 616 VAL A C 1
ATOM 4701 O O . VAL A 1 616 ? -4.297 -5.350 4.606 1.00 98.75 616 VAL A O 1
ATOM 4704 N N . ALA A 1 617 ? -5.818 -5.688 2.981 1.00 98.19 617 ALA A N 1
ATOM 4705 C CA . ALA A 1 617 ? -6.130 -4.278 2.754 1.00 98.19 617 ALA A CA 1
ATOM 4706 C C . ALA A 1 617 ? -7.264 -3.817 3.675 1.00 98.19 617 ALA A C 1
ATOM 4708 O O . ALA A 1 617 ? -8.357 -4.379 3.660 1.00 98.19 617 ALA A O 1
ATOM 4709 N N . GLY A 1 618 ? -7.032 -2.758 4.444 1.00 93.94 618 GLY A N 1
ATOM 4710 C CA . GLY A 1 618 ? -8.040 -2.076 5.253 1.00 93.94 618 GLY A CA 1
ATOM 4711 C C . GLY A 1 618 ? -8.209 -0.605 4.875 1.00 93.94 618 GLY A C 1
ATOM 4712 O O . GLY A 1 618 ? -7.628 -0.130 3.910 1.00 93.94 618 GLY A O 1
ATOM 4713 N N . SER A 1 619 ? -8.967 0.145 5.680 1.00 89.00 619 SER A N 1
ATOM 4714 C CA . SER A 1 619 ? -9.217 1.598 5.553 1.00 89.00 619 SER A CA 1
ATOM 4715 C C . SER A 1 619 ? -10.057 2.032 4.336 1.00 89.00 619 SER A C 1
ATOM 4717 O O . SER A 1 619 ? -9.579 2.119 3.209 1.00 89.00 619 SER A O 1
ATOM 4719 N N . GLY A 1 620 ? -11.328 2.370 4.585 1.00 93.69 620 GLY A N 1
ATOM 4720 C CA . GLY A 1 620 ? -12.208 3.001 3.591 1.00 93.69 620 GLY A CA 1
ATOM 4721 C C . GLY A 1 620 ? -13.119 2.061 2.797 1.00 93.69 620 GLY A C 1
ATOM 4722 O O . GLY A 1 620 ? -13.951 2.555 2.050 1.00 93.69 620 GLY A O 1
ATOM 4723 N N . PHE A 1 621 ? -13.016 0.740 2.968 1.00 97.62 621 PHE A N 1
ATOM 4724 C CA . PHE A 1 621 ? -13.853 -0.232 2.253 1.00 97.62 621 PHE A CA 1
ATOM 4725 C C . PHE A 1 621 ? -15.249 -0.396 2.863 1.00 97.62 621 PHE A C 1
ATOM 4727 O O . PHE A 1 621 ? -15.416 -0.327 4.085 1.00 97.62 621 PHE A O 1
ATOM 4734 N N . GLY A 1 622 ? -16.241 -0.678 2.013 1.00 96.25 622 GLY A N 1
ATOM 4735 C CA . GLY A 1 622 ? -17.600 -0.983 2.465 1.00 96.25 622 GLY A CA 1
ATOM 4736 C C . GLY A 1 622 ? -18.513 -1.707 1.473 1.00 96.25 622 GLY A C 1
ATOM 4737 O O . GLY A 1 622 ? -19.626 -2.060 1.861 1.00 96.25 622 GLY A O 1
ATOM 4738 N N . ASP A 1 623 ? -18.062 -1.957 0.242 1.00 97.12 623 ASP A N 1
ATOM 4739 C CA . ASP A 1 623 ? -18.796 -2.689 -0.792 1.00 97.12 623 ASP A CA 1
ATOM 4740 C C . ASP A 1 623 ? -17.873 -3.610 -1.618 1.00 97.12 623 ASP A C 1
ATOM 4742 O O . ASP A 1 623 ? -16.645 -3.576 -1.488 1.00 97.12 623 ASP A O 1
ATOM 4746 N N . ALA A 1 624 ? -18.466 -4.458 -2.465 1.00 97.50 624 ALA A N 1
ATOM 4747 C CA . ALA A 1 624 ? -17.721 -5.354 -3.351 1.00 97.50 624 ALA A CA 1
ATOM 4748 C C . ALA A 1 624 ? -16.990 -4.591 -4.467 1.00 97.50 624 ALA A C 1
ATOM 4750 O O . ALA A 1 624 ? -15.826 -4.875 -4.738 1.00 97.50 624 ALA A O 1
ATOM 4751 N N . ALA A 1 625 ? -17.649 -3.607 -5.089 1.00 96.75 625 ALA A N 1
ATOM 4752 C CA . ALA A 1 625 ? -17.122 -2.884 -6.246 1.00 96.75 625 ALA A CA 1
ATOM 4753 C C . ALA A 1 625 ? -15.849 -2.091 -5.916 1.00 96.75 625 ALA A C 1
ATOM 4755 O O . ALA A 1 625 ? -14.882 -2.154 -6.671 1.00 96.75 625 ALA A O 1
ATOM 4756 N N . GLY A 1 626 ? -15.811 -1.397 -4.774 1.00 95.50 626 GLY A N 1
ATOM 4757 C CA . GLY A 1 626 ? -14.641 -0.634 -4.343 1.00 95.50 626 GLY A CA 1
ATOM 4758 C C . GLY A 1 626 ? -13.494 -1.494 -3.807 1.00 95.50 626 GLY A C 1
ATOM 4759 O O . GLY A 1 626 ? -12.356 -1.033 -3.777 1.00 95.50 626 GLY A O 1
ATOM 4760 N N . SER A 1 627 ? -13.757 -2.735 -3.385 1.00 97.75 627 SER A N 1
ATOM 4761 C CA . SER A 1 627 ? -12.738 -3.622 -2.798 1.00 97.75 627 SER A CA 1
ATOM 4762 C C . SER A 1 627 ? -12.219 -4.709 -3.751 1.00 97.75 627 SER A C 1
ATOM 4764 O O . SER A 1 627 ? -11.091 -5.174 -3.586 1.00 97.75 627 SER A O 1
ATOM 4766 N N . LEU A 1 628 ? -12.979 -5.078 -4.787 1.00 98.06 628 LEU A N 1
ATOM 4767 C CA . LEU A 1 628 ? -12.580 -6.081 -5.780 1.00 98.06 628 LEU A CA 1
ATOM 4768 C C . LEU A 1 628 ? -11.270 -5.741 -6.522 1.00 98.06 628 LEU A C 1
ATOM 4770 O O . LEU A 1 628 ? -10.457 -6.656 -6.683 1.00 98.06 628 LEU A O 1
ATOM 4774 N N . PRO A 1 629 ? -10.999 -4.484 -6.942 1.00 98.25 629 PRO A N 1
ATOM 4775 C CA . PRO A 1 629 ? -9.730 -4.136 -7.588 1.00 98.25 629 PRO A CA 1
ATOM 4776 C C . PRO A 1 629 ? -8.511 -4.433 -6.711 1.00 98.25 629 PRO A C 1
ATOM 4778 O O . PRO A 1 629 ? -7.452 -4.778 -7.222 1.00 98.25 629 PRO A O 1
ATOM 4781 N N . TYR A 1 630 ? -8.657 -4.355 -5.386 1.00 98.44 630 TYR A N 1
ATOM 4782 C CA . TYR A 1 630 ? -7.589 -4.680 -4.441 1.00 98.44 630 TYR A CA 1
ATOM 4783 C C . TYR A 1 630 ? -7.388 -6.186 -4.305 1.00 98.44 630 TYR A C 1
ATOM 4785 O O . TYR A 1 630 ? -6.250 -6.642 -4.277 1.00 98.44 630 TYR A O 1
ATOM 4793 N N . LEU A 1 631 ? -8.471 -6.967 -4.298 1.00 97.94 631 LEU A N 1
ATOM 4794 C CA . LEU A 1 631 ? -8.391 -8.429 -4.306 1.00 97.94 631 LEU A CA 1
ATOM 4795 C C . LEU A 1 631 ? -7.733 -8.947 -5.592 1.00 97.94 631 LEU A C 1
ATOM 4797 O O . LEU A 1 631 ? -6.865 -9.806 -5.546 1.00 97.94 631 LEU A O 1
ATOM 4801 N N . THR A 1 632 ? -8.140 -8.410 -6.742 1.00 98.00 632 THR A N 1
ATOM 4802 C CA . THR A 1 632 ? -7.664 -8.827 -8.073 1.00 98.00 632 THR A CA 1
ATOM 4803 C C . THR A 1 632 ? -6.295 -8.269 -8.431 1.00 98.00 632 THR A C 1
ATOM 4805 O O . THR A 1 632 ? -5.618 -8.869 -9.256 1.00 98.00 632 THR A O 1
ATOM 4808 N N . GLY A 1 633 ? -5.888 -7.160 -7.808 1.00 98.00 633 GLY A N 1
ATOM 4809 C CA . GLY A 1 633 ? -4.630 -6.470 -8.072 1.00 98.00 633 GLY A CA 1
ATOM 4810 C C . GLY A 1 633 ? -4.710 -5.367 -9.124 1.00 98.00 633 GLY A C 1
ATOM 4811 O O . GLY A 1 633 ? -3.718 -4.674 -9.314 1.00 98.00 633 GLY A O 1
ATOM 4812 N N . ASP A 1 634 ? -5.861 -5.156 -9.763 1.00 97.56 634 ASP A N 1
ATOM 4813 C CA . ASP A 1 634 ? -6.025 -4.172 -10.842 1.00 97.56 634 ASP A CA 1
ATOM 4814 C C . ASP A 1 634 ? -5.725 -2.728 -10.395 1.00 97.56 634 ASP A C 1
ATOM 4816 O O . ASP A 1 634 ? -5.291 -1.908 -11.199 1.00 97.56 634 ASP A O 1
ATOM 4820 N N . TRP A 1 635 ? -5.903 -2.419 -9.106 1.00 97.00 635 TRP A N 1
ATOM 4821 C CA . TRP A 1 635 ? -5.704 -1.076 -8.544 1.00 97.00 635 TRP A CA 1
ATOM 4822 C C . TRP A 1 635 ? -4.314 -0.477 -8.811 1.00 97.00 635 TRP A C 1
ATOM 4824 O O . TRP A 1 635 ? -4.173 0.742 -8.850 1.00 97.00 635 TRP A O 1
ATOM 4834 N N . SER A 1 636 ? -3.277 -1.310 -8.944 1.00 96.50 636 SER A N 1
ATOM 4835 C CA . SER A 1 636 ? -1.890 -0.865 -9.120 1.00 96.50 636 SER A CA 1
ATOM 4836 C C . SER A 1 636 ? -1.528 -0.590 -10.582 1.00 96.50 636 SER A C 1
ATOM 4838 O O . SER A 1 636 ? -0.512 0.057 -10.846 1.00 96.50 636 SER A O 1
ATOM 4840 N N . VAL A 1 637 ? -2.352 -1.049 -11.531 1.00 92.88 637 VAL A N 1
ATOM 4841 C CA . VAL A 1 637 ? -2.108 -0.893 -12.973 1.00 92.88 637 VAL A CA 1
ATOM 4842 C C . VAL A 1 637 ? -2.157 0.578 -13.378 1.00 92.88 637 VAL A C 1
ATOM 4844 O O . VAL A 1 637 ? -1.278 1.037 -14.106 1.00 92.88 637 VAL A O 1
ATOM 4847 N N . ASP A 1 638 ? -3.091 1.346 -12.812 1.00 88.88 638 ASP A N 1
ATOM 4848 C CA . ASP A 1 638 ? -3.208 2.793 -13.043 1.00 88.88 638 ASP A CA 1
ATOM 4849 C C . ASP A 1 638 ? -1.980 3.580 -12.540 1.00 88.88 638 ASP A C 1
ATOM 4851 O O . ASP A 1 638 ? -1.702 4.682 -13.010 1.00 88.88 638 ASP A O 1
ATOM 4855 N N . PHE A 1 639 ? -1.189 2.993 -11.633 1.00 87.94 639 PHE A N 1
ATOM 4856 C CA . PHE A 1 639 ? 0.089 3.541 -11.159 1.00 87.94 639 PHE A CA 1
ATOM 4857 C C . PHE A 1 639 ? 1.299 3.060 -11.984 1.00 87.94 639 PHE A C 1
ATOM 4859 O O . PHE A 1 639 ? 2.449 3.240 -11.572 1.00 87.94 639 PHE A O 1
ATOM 4866 N N . GLY A 1 640 ? 1.068 2.419 -13.135 1.00 85.44 640 GLY A N 1
ATOM 4867 C CA . GLY A 1 640 ? 2.122 1.898 -14.008 1.00 85.44 640 GLY A CA 1
ATOM 4868 C C . GLY A 1 640 ? 2.878 0.707 -13.411 1.00 85.44 640 GLY A C 1
ATOM 4869 O O . GLY A 1 640 ? 4.061 0.516 -13.706 1.00 85.44 640 GLY A O 1
ATOM 4870 N N . LYS A 1 641 ? 2.234 -0.070 -12.531 1.00 90.56 641 LYS A N 1
ATOM 4871 C CA . LYS A 1 641 ? 2.805 -1.274 -11.909 1.00 90.56 641 LYS A CA 1
ATOM 4872 C C . LYS A 1 641 ? 2.108 -2.545 -12.397 1.00 90.56 641 LYS A C 1
ATOM 4874 O O . LYS A 1 641 ? 1.009 -2.505 -12.940 1.00 90.56 641 LYS A O 1
ATOM 4879 N N . ALA A 1 642 ? 2.744 -3.694 -12.162 1.00 93.12 642 ALA A N 1
ATOM 4880 C CA . ALA A 1 642 ? 2.087 -4.991 -12.303 1.00 93.12 642 ALA A CA 1
ATOM 4881 C C . ALA A 1 642 ? 0.854 -5.082 -11.383 1.00 93.12 642 ALA A C 1
ATOM 4883 O O . ALA A 1 642 ? 0.841 -4.408 -10.347 1.00 93.12 642 ALA A O 1
ATOM 4884 N N . PRO A 1 643 ? -0.143 -5.930 -11.698 1.00 96.88 643 PRO A N 1
ATOM 4885 C CA . PRO A 1 643 ? -1.236 -6.212 -10.777 1.00 96.88 643 PRO A CA 1
ATOM 4886 C C . PRO A 1 643 ? -0.722 -6.657 -9.400 1.00 96.88 643 PRO A C 1
ATOM 4888 O O . PRO A 1 643 ? 0.133 -7.544 -9.304 1.00 96.88 643 PRO A O 1
ATOM 4891 N N . MET A 1 644 ? -1.241 -6.046 -8.332 1.00 98.25 644 MET A N 1
ATOM 4892 C CA . MET A 1 644 ? -0.826 -6.279 -6.941 1.00 98.25 644 MET A CA 1
ATOM 4893 C C . MET A 1 644 ? -1.980 -6.834 -6.084 1.00 98.25 644 MET A C 1
ATOM 4895 O O . MET A 1 644 ? -2.546 -6.093 -5.273 1.00 98.25 644 MET A O 1
ATOM 4899 N N . PRO A 1 645 ? -2.360 -8.121 -6.230 1.00 98.56 645 PRO A N 1
ATOM 4900 C CA . PRO A 1 645 ? -3.435 -8.728 -5.442 1.00 98.56 645 PRO A CA 1
ATOM 4901 C C . PRO A 1 645 ? -3.201 -8.610 -3.934 1.00 98.56 645 PRO A C 1
ATOM 4903 O O . PRO A 1 645 ? -2.092 -8.869 -3.457 1.00 98.56 645 PRO A O 1
ATOM 4906 N N . PHE A 1 646 ? -4.235 -8.268 -3.175 1.00 98.75 646 PHE A N 1
ATOM 4907 C CA . PHE A 1 646 ? -4.297 -8.449 -1.725 1.00 98.75 646 PHE A CA 1
ATOM 4908 C C . PHE A 1 646 ? -4.935 -9.798 -1.390 1.00 98.75 646 PHE A C 1
ATOM 4910 O O . PHE A 1 646 ? -5.815 -10.280 -2.099 1.00 98.75 646 PHE A O 1
ATOM 4917 N N . ASP A 1 647 ? -4.531 -10.391 -0.268 1.00 98.69 647 ASP A N 1
ATOM 4918 C CA . ASP A 1 647 ? -5.032 -11.702 0.152 1.00 98.69 647 ASP A CA 1
ATOM 4919 C C . ASP A 1 647 ? -6.431 -11.611 0.782 1.00 98.69 647 ASP A C 1
ATOM 4921 O O . ASP A 1 647 ? -7.155 -12.608 0.823 1.00 98.69 647 ASP A O 1
ATOM 4925 N N . GLY A 1 648 ? -6.835 -10.423 1.239 1.00 98.50 648 GLY A N 1
ATOM 4926 C CA . GLY A 1 648 ? -8.207 -10.139 1.645 1.00 98.50 648 GLY A CA 1
ATOM 4927 C C . GLY A 1 648 ? -8.452 -8.698 2.079 1.00 98.50 648 GLY A C 1
ATOM 4928 O O . GLY A 1 648 ? -7.565 -7.843 2.007 1.00 98.50 648 GLY A O 1
ATOM 4929 N N . ILE A 1 649 ? -9.687 -8.443 2.511 1.00 98.56 649 ILE A N 1
ATOM 4930 C CA . ILE A 1 649 ? -10.244 -7.121 2.797 1.00 98.56 649 ILE A CA 1
ATOM 4931 C C . ILE A 1 649 ? -10.686 -7.044 4.252 1.00 98.56 649 ILE A C 1
ATOM 4933 O O . ILE A 1 649 ? -11.388 -7.913 4.766 1.00 98.56 649 ILE A O 1
ATOM 4937 N N . LEU A 1 650 ? -10.316 -5.954 4.906 1.00 97.81 650 LEU A N 1
ATOM 4938 C CA . LEU A 1 650 ? -10.673 -5.647 6.278 1.00 97.81 650 LEU A CA 1
ATOM 4939 C C . LEU A 1 650 ? -11.704 -4.516 6.313 1.00 97.81 650 LEU A C 1
ATOM 4941 O O . LEU A 1 650 ? -11.473 -3.417 5.801 1.00 97.81 650 LEU A O 1
ATOM 4945 N N . LEU A 1 651 ? -12.833 -4.778 6.972 1.00 98.12 651 LEU A N 1
ATOM 4946 C CA . LEU A 1 651 ? -13.875 -3.799 7.262 1.00 98.12 651 LEU A CA 1
ATOM 4947 C C . LEU A 1 651 ? -13.772 -3.335 8.717 1.00 98.12 651 LEU A C 1
ATOM 4949 O O . LEU A 1 651 ? -13.685 -4.136 9.648 1.00 98.12 651 LEU A O 1
ATOM 4953 N N . GLY A 1 652 ? -13.799 -2.018 8.906 1.00 96.19 652 GLY A N 1
ATOM 4954 C CA . GLY A 1 652 ? -13.915 -1.389 10.221 1.00 96.19 652 GLY A CA 1
ATOM 4955 C C . GLY A 1 652 ? -15.224 -0.613 10.321 1.00 96.19 652 GLY A C 1
ATOM 4956 O O . GLY A 1 652 ? -16.291 -1.171 10.550 1.00 96.19 652 GLY A O 1
ATOM 4957 N N . SER A 1 653 ? -15.152 0.682 10.028 1.00 97.12 653 SER A N 1
ATOM 4958 C CA . SER A 1 653 ? -16.267 1.638 10.034 1.00 97.12 653 SER A CA 1
ATOM 4959 C C . SER A 1 653 ? -17.577 1.199 9.366 1.00 97.12 653 SER A C 1
ATOM 4961 O O . SER A 1 653 ? -18.654 1.609 9.802 1.00 97.12 653 SER A O 1
ATOM 4963 N N . ARG A 1 654 ? -17.523 0.357 8.324 1.00 97.25 654 ARG A N 1
ATOM 4964 C CA . ARG A 1 654 ? -18.719 -0.128 7.614 1.00 97.25 654 ARG A CA 1
ATOM 4965 C C . ARG A 1 654 ? -19.672 -0.916 8.519 1.00 97.25 654 ARG A C 1
ATOM 4967 O O . ARG A 1 654 ? -20.886 -0.827 8.340 1.00 97.25 654 ARG A O 1
ATOM 4974 N N . VAL A 1 655 ? -19.141 -1.683 9.474 1.00 97.69 655 VAL A N 1
ATOM 4975 C CA . VAL A 1 655 ? -19.950 -2.593 10.304 1.00 97.69 655 VAL A CA 1
ATOM 4976 C C . VAL A 1 655 ? -20.470 -1.943 11.589 1.00 97.69 655 VAL A C 1
ATOM 4978 O O . VAL A 1 655 ? -21.229 -2.565 12.323 1.00 97.69 655 VAL A O 1
ATOM 4981 N N . MET A 1 656 ? -20.119 -0.682 11.861 1.00 97.56 656 MET A N 1
ATOM 4982 C CA . MET A 1 656 ? -20.575 0.033 13.063 1.00 97.56 656 MET A CA 1
ATOM 4983 C C . MET A 1 656 ? -22.086 0.304 13.066 1.00 97.56 656 MET A C 1
ATOM 4985 O O . MET A 1 656 ? -22.695 0.411 14.126 1.00 97.56 656 MET A O 1
ATOM 4989 N N . VAL A 1 657 ? -22.706 0.370 11.884 1.00 97.50 657 VAL A N 1
ATOM 4990 C CA . VAL A 1 657 ? -24.162 0.531 11.733 1.00 97.50 657 VAL A CA 1
ATOM 4991 C C . VAL A 1 657 ? -24.922 -0.795 11.735 1.00 97.50 657 VAL A C 1
ATOM 4993 O O . VAL A 1 657 ? -26.141 -0.790 11.573 1.00 97.50 657 VAL A O 1
ATOM 4996 N N . ALA A 1 658 ? -24.233 -1.925 11.917 1.00 98.31 658 ALA A N 1
ATOM 4997 C CA . ALA A 1 658 ? -24.869 -3.233 11.918 1.00 98.31 658 ALA A CA 1
ATOM 4998 C C . ALA A 1 658 ? -25.845 -3.391 13.090 1.00 98.31 658 ALA A C 1
ATOM 5000 O O . ALA A 1 658 ? -25.658 -2.817 14.166 1.00 98.31 658 ALA A O 1
ATOM 5001 N N . LYS A 1 659 ? -26.867 -4.225 12.907 1.00 98.38 659 LYS A N 1
ATOM 5002 C CA . LYS A 1 659 ? -27.894 -4.488 13.922 1.00 98.38 659 LYS A CA 1
ATOM 5003 C C . LYS A 1 659 ? -27.303 -4.994 15.234 1.00 98.38 659 LYS A C 1
ATOM 5005 O O . LYS A 1 659 ? -27.714 -4.568 16.307 1.00 98.38 659 LYS A O 1
ATOM 5010 N N . GLU A 1 660 ? -26.342 -5.903 15.141 1.00 98.12 660 GLU A N 1
ATOM 5011 C CA . GLU A 1 660 ? -25.716 -6.572 16.278 1.00 98.12 660 GLU A CA 1
ATOM 5012 C C . GLU A 1 660 ? -24.604 -5.734 16.931 1.00 98.12 660 GLU A C 1
ATOM 5014 O O . GLU A 1 660 ? -24.123 -6.097 18.007 1.00 98.12 660 GLU A O 1
ATOM 5019 N N . ALA A 1 661 ? -24.186 -4.629 16.300 1.00 97.25 661 ALA A N 1
ATOM 5020 C CA . ALA A 1 661 ? -23.191 -3.723 16.860 1.00 97.25 661 ALA A CA 1
ATOM 5021 C C . ALA A 1 661 ? -23.763 -2.981 18.077 1.00 97.25 661 ALA A C 1
ATOM 5023 O O . ALA A 1 661 ? -24.925 -2.570 18.077 1.00 97.25 661 ALA A O 1
ATOM 5024 N N . GLY A 1 662 ? -22.919 -2.785 19.098 1.00 95.44 662 GLY A N 1
ATOM 5025 C CA . GLY A 1 662 ? -23.286 -2.109 20.351 1.00 95.44 662 GLY A CA 1
ATOM 5026 C C . GLY A 1 662 ? -23.543 -0.607 20.220 1.00 95.44 662 GLY A C 1
ATOM 5027 O O . GLY A 1 662 ? -24.036 -0.005 21.164 1.00 95.44 662 GLY A O 1
ATOM 5028 N N . THR A 1 663 ? -23.239 -0.016 19.066 1.00 97.06 663 THR A N 1
ATOM 5029 C CA . THR A 1 663 ? -23.447 1.407 18.794 1.00 97.06 663 THR A CA 1
ATOM 5030 C C . THR A 1 663 ? -24.921 1.771 18.919 1.00 97.06 663 THR A C 1
ATOM 5032 O O . THR A 1 663 ? -25.788 1.097 18.358 1.00 97.06 663 THR A O 1
ATOM 5035 N N . ALA A 1 664 ? -25.211 2.836 19.666 1.00 97.38 664 ALA A N 1
ATOM 5036 C CA . ALA A 1 664 ? -26.579 3.255 19.928 1.00 97.38 664 ALA A CA 1
ATOM 5037 C C . ALA A 1 664 ? -27.293 3.647 18.626 1.00 97.38 664 ALA A C 1
ATOM 5039 O O . ALA A 1 664 ? -26.683 4.245 17.739 1.00 97.38 664 ALA A O 1
ATOM 5040 N N . ASP A 1 665 ? -28.595 3.369 18.519 1.00 97.56 665 ASP A N 1
ATOM 5041 C CA . ASP A 1 665 ? -29.348 3.598 17.276 1.00 97.56 665 ASP A CA 1
ATOM 5042 C C . ASP A 1 665 ? -29.245 5.049 16.788 1.00 97.56 665 ASP A C 1
ATOM 5044 O O . ASP A 1 665 ? -28.943 5.288 15.624 1.00 97.56 665 ASP A O 1
ATOM 5048 N N . ALA A 1 666 ? -29.356 6.032 17.686 1.00 97.50 666 ALA A N 1
ATOM 5049 C CA . ALA A 1 666 ? -29.207 7.440 17.319 1.00 97.50 666 ALA A CA 1
ATOM 5050 C C . ALA A 1 666 ? -27.789 7.790 16.811 1.00 97.50 666 ALA A C 1
ATOM 5052 O O . ALA A 1 666 ? -27.635 8.662 15.958 1.00 97.50 666 ALA A O 1
ATOM 5053 N N . ALA A 1 667 ? -26.747 7.100 17.290 1.00 97.38 667 ALA A N 1
ATOM 5054 C CA . ALA A 1 667 ? -25.390 7.243 16.762 1.00 97.38 667 ALA A CA 1
ATOM 5055 C C . ALA A 1 667 ? -25.248 6.572 15.384 1.00 97.38 667 ALA A C 1
ATOM 5057 O O . ALA A 1 667 ? -24.609 7.144 14.500 1.00 97.38 667 ALA A O 1
ATOM 5058 N N . LYS A 1 668 ? -25.888 5.413 15.162 1.00 98.25 668 LYS A N 1
ATOM 5059 C CA . LYS A 1 668 ? -25.954 4.765 13.839 1.00 98.25 668 LYS A CA 1
ATOM 5060 C C . LYS A 1 668 ? -26.630 5.666 12.805 1.00 98.25 668 LYS A C 1
ATOM 5062 O O . LYS A 1 668 ? -26.129 5.773 11.691 1.00 98.25 668 LYS A O 1
ATOM 5067 N N . GLU A 1 669 ? -27.701 6.361 13.185 1.00 98.06 669 GLU A N 1
ATOM 5068 C CA . GLU A 1 669 ? -28.384 7.325 12.311 1.00 98.06 669 GLU A CA 1
ATOM 5069 C C . GLU A 1 669 ? -27.472 8.492 11.915 1.00 98.06 669 GLU A C 1
ATOM 5071 O O . GLU A 1 669 ? -27.435 8.883 10.751 1.00 98.06 669 GLU A O 1
ATOM 5076 N N . LEU A 1 670 ? -26.661 9.017 12.844 1.00 97.81 670 LEU A N 1
ATOM 5077 C CA . LEU A 1 670 ? -25.668 10.040 12.497 1.00 97.81 670 LEU A CA 1
ATOM 5078 C C . LEU A 1 670 ? -24.593 9.517 11.541 1.00 97.81 670 LEU A C 1
ATOM 5080 O O . LEU A 1 670 ? -24.147 10.264 10.670 1.00 97.81 670 LEU A O 1
ATOM 5084 N N . ILE A 1 671 ? -24.170 8.258 11.698 1.00 97.94 671 ILE A N 1
ATOM 5085 C CA . ILE A 1 671 ? -23.231 7.629 10.764 1.00 97.94 671 ILE A CA 1
ATOM 5086 C C . ILE A 1 671 ? -23.865 7.540 9.373 1.00 97.94 671 ILE A C 1
ATOM 5088 O O . ILE A 1 671 ? -23.221 7.922 8.401 1.00 97.94 671 ILE A O 1
ATOM 5092 N N . ALA A 1 672 ? -25.114 7.078 9.279 1.00 97.81 672 ALA A N 1
ATOM 5093 C CA . ALA A 1 672 ? -25.811 6.927 8.004 1.00 97.81 672 ALA A CA 1
ATOM 5094 C C . ALA A 1 672 ? -26.147 8.259 7.325 1.00 97.81 672 ALA A C 1
ATOM 5096 O O . ALA A 1 672 ? -26.176 8.340 6.098 1.00 97.81 672 ALA A O 1
ATOM 5097 N N . ALA A 1 673 ? -26.346 9.317 8.111 1.00 97.75 673 ALA A N 1
ATOM 5098 C CA . ALA A 1 673 ? -26.550 10.668 7.606 1.00 97.75 673 ALA A CA 1
ATOM 5099 C C . ALA A 1 673 ? -25.262 11.327 7.077 1.00 97.75 673 ALA A C 1
ATOM 5101 O O . ALA A 1 673 ? -25.343 12.350 6.394 1.00 97.75 673 ALA A O 1
ATOM 5102 N N . ALA A 1 674 ? -24.077 10.795 7.398 1.00 97.31 674 ALA A N 1
ATOM 5103 C CA . ALA A 1 674 ? -22.816 11.372 6.955 1.00 97.31 674 ALA A CA 1
ATOM 5104 C C . ALA A 1 674 ? -22.544 11.030 5.476 1.00 97.31 674 ALA A C 1
ATOM 5106 O O . ALA A 1 674 ? -22.411 9.853 5.144 1.00 97.31 674 ALA A O 1
ATOM 5107 N N . PRO A 1 675 ? -22.381 12.028 4.582 1.00 97.12 675 PRO A N 1
ATOM 5108 C CA . PRO A 1 675 ? -22.143 11.761 3.162 1.00 97.12 675 PRO A CA 1
ATOM 5109 C C . PRO A 1 675 ? -20.855 10.978 2.884 1.00 97.12 675 PRO A C 1
ATOM 5111 O O . PRO A 1 675 ? -20.781 10.259 1.892 1.00 97.12 675 PRO A O 1
ATOM 5114 N N . GLY A 1 676 ? -19.840 11.125 3.743 1.00 96.69 676 GLY A N 1
ATOM 5115 C CA . GLY A 1 676 ? -18.494 10.603 3.527 1.00 96.69 676 GLY A CA 1
ATOM 5116 C C . GLY A 1 676 ? -17.713 11.370 2.456 1.00 96.69 676 GLY A C 1
ATOM 5117 O O . GLY A 1 676 ? -18.154 12.411 1.970 1.00 96.69 676 GLY A O 1
ATOM 5118 N N . LEU A 1 677 ? -16.520 10.873 2.128 1.00 97.00 677 LEU A N 1
ATOM 5119 C CA . LEU A 1 677 ? -15.567 11.512 1.211 1.00 97.00 677 LEU A CA 1
ATOM 5120 C C . LEU A 1 677 ? -15.020 10.518 0.186 1.00 97.00 677 LEU A C 1
ATOM 5122 O O . LEU A 1 677 ? -14.988 9.308 0.423 1.00 97.00 677 LEU A O 1
ATOM 5126 N N . SER A 1 678 ? -14.584 11.016 -0.969 1.00 96.12 678 SER A N 1
ATOM 5127 C CA . SER A 1 678 ? -13.756 10.217 -1.872 1.00 96.12 678 SER A CA 1
ATOM 5128 C C . SER A 1 678 ? -12.327 10.073 -1.338 1.00 96.12 678 SER A C 1
ATOM 5130 O O . SER A 1 678 ? -11.918 10.743 -0.387 1.00 96.12 678 SER A O 1
ATOM 5132 N N . ASP A 1 679 ? -11.552 9.195 -1.969 1.00 93.38 679 ASP A N 1
ATOM 5133 C CA . ASP A 1 679 ? -10.140 9.017 -1.641 1.00 93.38 679 ASP A CA 1
ATOM 5134 C C . ASP A 1 679 ? -9.293 10.270 -1.926 1.00 93.38 679 ASP A C 1
ATOM 5136 O O . ASP A 1 679 ? -8.369 10.579 -1.191 1.00 93.38 679 ASP A O 1
ATOM 5140 N N . ALA A 1 680 ? -9.653 11.074 -2.926 1.00 92.06 680 ALA A N 1
ATOM 5141 C CA . ALA A 1 680 ? -8.938 12.321 -3.201 1.00 92.06 680 ALA A CA 1
ATOM 5142 C C . ALA A 1 680 ? -9.195 13.412 -2.137 1.00 92.06 680 ALA A C 1
ATOM 5144 O O . ALA A 1 680 ? -8.434 14.370 -2.026 1.00 92.06 680 ALA A O 1
ATOM 5145 N N . GLU A 1 681 ? -10.273 13.290 -1.355 1.00 95.00 681 GLU A N 1
ATOM 5146 C CA . GLU A 1 681 ? -10.778 14.362 -0.489 1.00 95.00 681 GLU A CA 1
ATOM 5147 C C . GLU A 1 681 ? -10.583 14.096 1.006 1.00 95.00 681 GLU A C 1
ATOM 5149 O O . GLU A 1 681 ? -10.810 15.003 1.810 1.00 95.00 681 GLU A O 1
ATOM 5154 N N . TRP A 1 682 ? -10.186 12.884 1.416 1.00 95.00 682 TRP A N 1
ATOM 5155 C CA . TRP A 1 682 ? -10.159 12.512 2.838 1.00 95.00 682 TRP A CA 1
ATOM 5156 C C . TRP A 1 682 ? -9.254 13.423 3.677 1.00 95.00 682 TRP A C 1
ATOM 5158 O O . TRP A 1 682 ? -9.560 13.684 4.836 1.00 95.00 682 TRP A O 1
ATOM 5168 N N . HIS A 1 683 ? -8.195 13.980 3.086 1.00 93.19 683 HIS A N 1
ATOM 5169 C CA . HIS A 1 683 ? -7.292 14.924 3.746 1.00 93.19 683 HIS A CA 1
ATOM 5170 C C . HIS A 1 683 ? -7.975 16.226 4.199 1.00 93.19 683 HIS A C 1
ATOM 5172 O O . HIS A 1 683 ? -7.468 16.917 5.082 1.00 93.19 683 HIS A O 1
ATOM 5178 N N . ASN A 1 684 ? -9.136 16.576 3.641 1.00 95.06 684 ASN A N 1
ATOM 5179 C CA . ASN A 1 684 ? -9.850 17.801 4.007 1.00 95.06 684 ASN A CA 1
ATOM 5180 C C . ASN A 1 684 ? -10.311 17.799 5.479 1.00 95.06 684 ASN A C 1
ATOM 5182 O O . ASN A 1 684 ? -10.587 18.858 6.042 1.00 95.06 684 ASN A O 1
ATOM 5186 N N . THR A 1 685 ? -10.361 16.633 6.133 1.00 95.75 685 THR A N 1
ATOM 5187 C CA . THR A 1 685 ? -10.747 16.504 7.548 1.00 95.75 685 THR A CA 1
ATOM 5188 C C . THR A 1 685 ? -9.740 17.109 8.528 1.00 95.75 685 THR A C 1
ATOM 5190 O O . THR A 1 685 ? -10.112 17.385 9.672 1.00 95.75 685 THR A O 1
ATOM 5193 N N . TYR A 1 686 ? -8.478 17.295 8.118 1.00 93.38 686 TYR A N 1
ATOM 5194 C CA . TYR A 1 686 ? -7.452 17.948 8.938 1.00 93.38 686 TYR A CA 1
ATOM 5195 C C . TYR A 1 686 ? -7.797 19.420 9.185 1.00 93.38 686 TYR A C 1
ATOM 5197 O O . TYR A 1 686 ? -7.629 19.935 10.296 1.00 93.38 686 TYR A O 1
ATOM 5205 N N . ASP A 1 687 ? -8.312 20.080 8.148 1.00 90.94 687 ASP A N 1
ATOM 5206 C CA . ASP A 1 687 ? -8.567 21.517 8.147 1.00 90.94 687 ASP A CA 1
ATOM 5207 C C . ASP A 1 687 ? -9.920 21.847 8.799 1.00 90.94 687 ASP A C 1
ATOM 5209 O O . ASP A 1 687 ? -10.044 22.839 9.518 1.00 90.94 687 ASP A O 1
ATOM 5213 N N . GLY A 1 688 ? -10.925 20.978 8.655 1.00 92.56 688 GLY A N 1
ATOM 5214 C CA . GLY A 1 688 ? -12.225 21.160 9.297 1.00 92.56 688 GLY A CA 1
ATOM 5215 C C . GLY A 1 688 ? -13.247 20.072 8.960 1.00 92.56 688 GLY A C 1
ATOM 5216 O O . GLY A 1 688 ? -12.897 19.051 8.370 1.00 92.56 688 GLY A O 1
ATOM 5217 N N . PRO A 1 689 ? -14.523 20.261 9.352 1.0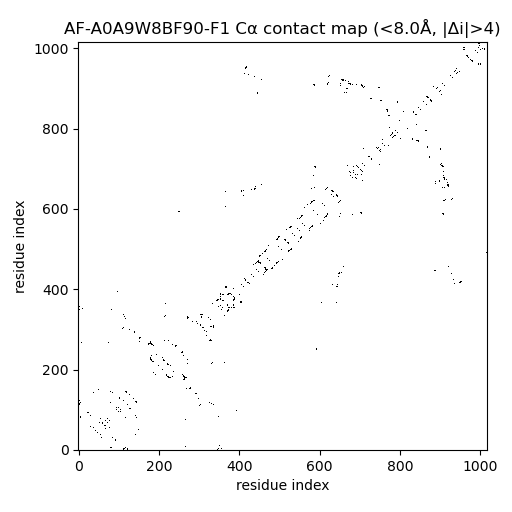0 95.94 689 PRO A N 1
ATOM 5218 C CA . PRO A 1 689 ? -15.588 19.317 9.036 1.00 95.94 689 PRO A CA 1
ATOM 5219 C C . PRO A 1 689 ? -15.775 19.157 7.525 1.00 95.94 689 PRO A C 1
ATOM 5221 O O . PRO A 1 689 ? -16.092 20.126 6.840 1.00 95.94 689 PRO A O 1
ATOM 5224 N N . SER A 1 690 ? -15.638 17.934 7.019 1.00 96.88 690 SER A N 1
ATOM 5225 C CA . SER A 1 690 ? -15.801 17.618 5.597 1.00 96.88 690 SER A CA 1
ATOM 5226 C C . SER A 1 690 ? -16.447 16.244 5.429 1.00 96.88 690 SER A C 1
ATOM 5228 O O . SER A 1 690 ? -16.103 15.309 6.148 1.00 96.88 690 SER A O 1
ATOM 5230 N N . GLY A 1 691 ? -17.450 16.122 4.552 1.00 96.00 691 GLY A N 1
ATOM 5231 C CA . GLY A 1 691 ? -18.207 14.870 4.363 1.00 96.00 691 GLY A CA 1
ATOM 5232 C C . GLY A 1 691 ? -18.878 14.330 5.638 1.00 96.00 691 GLY A C 1
ATOM 5233 O O . GLY A 1 691 ? -19.135 13.135 5.752 1.00 96.00 691 GLY A O 1
ATOM 5234 N N . GLY A 1 692 ? -19.120 15.192 6.632 1.00 96.62 692 GLY A N 1
ATOM 5235 C CA . GLY A 1 692 ? -19.602 14.798 7.961 1.00 96.62 692 GLY A CA 1
ATOM 5236 C C . GLY A 1 692 ? -18.520 14.265 8.911 1.00 96.62 692 GLY A C 1
ATOM 5237 O O . GLY A 1 692 ? -18.851 13.926 10.045 1.00 96.62 692 GLY A O 1
ATOM 5238 N N . MET A 1 693 ? -17.251 14.219 8.498 1.00 97.44 693 MET A N 1
ATOM 5239 C CA . MET A 1 693 ? -16.110 13.780 9.308 1.00 97.44 693 MET A CA 1
ATOM 5240 C C . MET A 1 693 ? -15.235 14.934 9.788 1.00 97.44 693 MET A C 1
ATOM 5242 O O . MET A 1 693 ? -15.253 16.030 9.227 1.00 97.44 693 MET A O 1
ATOM 5246 N N . LEU A 1 694 ? -14.421 14.651 10.801 1.00 96.56 694 LEU A N 1
ATOM 5247 C CA . LEU A 1 694 ? -13.403 15.535 11.348 1.00 96.56 694 LEU A CA 1
ATOM 5248 C C . LEU A 1 694 ? -12.193 14.726 11.826 1.00 96.56 694 LEU A C 1
ATOM 5250 O O . LEU A 1 694 ? -12.361 13.615 12.331 1.00 96.56 694 LEU A O 1
ATOM 5254 N N . THR A 1 695 ? -10.993 15.297 11.724 1.00 96.25 695 THR A N 1
ATOM 5255 C CA . THR A 1 695 ? -9.817 14.786 12.437 1.00 96.25 695 THR A CA 1
ATOM 5256 C C . THR A 1 695 ? -9.628 15.556 13.745 1.00 96.25 695 THR A C 1
ATOM 5258 O O . THR A 1 695 ? -9.598 16.789 13.751 1.00 96.25 695 THR A O 1
ATOM 5261 N N . ILE A 1 696 ? -9.493 14.827 14.854 1.00 94.50 696 ILE A N 1
ATOM 5262 C CA . ILE A 1 696 ? -9.156 15.364 16.180 1.00 94.50 696 ILE A CA 1
ATOM 5263 C C . ILE A 1 696 ? -7.839 14.764 16.679 1.00 94.50 696 ILE A C 1
ATOM 5265 O O . ILE A 1 696 ? -7.450 13.675 16.262 1.00 94.50 696 ILE A O 1
ATOM 5269 N N . THR A 1 697 ? -7.178 15.455 17.604 1.00 90.38 697 THR A N 1
ATOM 5270 C CA . THR A 1 697 ? -5.950 14.977 18.253 1.00 90.38 697 THR A CA 1
ATOM 5271 C C . THR A 1 697 ? -6.282 14.440 19.643 1.00 90.38 697 THR A C 1
ATOM 5273 O O . THR A 1 697 ? -6.950 15.125 20.422 1.00 90.38 697 THR A O 1
ATOM 5276 N N . SER A 1 698 ? -5.840 13.219 19.948 1.00 84.50 698 SER A N 1
ATOM 5277 C CA . SER A 1 698 ? -5.957 12.616 21.278 1.00 84.50 698 SER A CA 1
ATOM 5278 C C . SER A 1 698 ? -4.988 13.260 22.272 1.00 84.50 698 SER A C 1
ATOM 5280 O O . SER A 1 698 ? -4.071 13.985 21.884 1.00 84.50 698 SER A O 1
ATOM 5282 N N . GLU A 1 699 ? -5.139 12.935 23.556 1.00 76.06 699 GLU A N 1
ATOM 5283 C CA . GLU A 1 699 ? -4.248 13.411 24.624 1.00 76.06 699 GLU A CA 1
ATOM 5284 C C . GLU A 1 699 ? -2.773 13.065 24.353 1.00 76.06 699 GLU A C 1
ATOM 5286 O O . GLU A 1 699 ? -1.871 13.834 24.681 1.00 76.06 699 GLU A O 1
ATOM 5291 N N . TYR A 1 700 ? -2.524 11.923 23.703 1.00 72.06 700 TYR A N 1
ATOM 5292 C CA . TYR A 1 700 ? -1.183 11.432 23.376 1.00 72.06 700 TYR A CA 1
ATOM 5293 C C . TYR A 1 700 ? -0.641 11.970 22.042 1.00 72.06 700 TYR A C 1
ATOM 5295 O O . TYR A 1 700 ? 0.434 11.566 21.601 1.00 72.06 700 TYR A O 1
ATOM 5303 N N . GLY A 1 701 ? -1.360 12.891 21.391 1.00 79.94 701 GLY A N 1
ATOM 5304 C CA . GLY A 1 701 ? -0.949 13.491 20.121 1.00 79.94 701 GLY A CA 1
ATOM 5305 C C . GLY A 1 701 ? -1.260 12.640 18.887 1.00 79.94 701 GLY A C 1
ATOM 5306 O O . GLY A 1 701 ? -0.762 12.953 17.803 1.00 79.94 701 GLY A O 1
ATOM 5307 N N . GLU A 1 702 ? -2.052 11.575 19.036 1.00 85.88 702 GLU A N 1
ATOM 5308 C CA . GLU A 1 702 ? -2.460 10.688 17.943 1.00 85.88 702 GLU A CA 1
ATOM 5309 C C . GLU A 1 702 ? -3.698 11.248 17.238 1.00 85.88 702 GLU A C 1
ATOM 5311 O O . GLU A 1 702 ? -4.605 11.800 17.865 1.00 85.88 702 GLU A O 1
ATOM 5316 N N . LEU A 1 703 ? -3.762 11.083 15.922 1.00 91.94 703 LEU A N 1
ATOM 5317 C CA . LEU A 1 703 ? -4.889 11.557 15.132 1.00 91.94 703 LEU A CA 1
ATOM 5318 C C . LEU A 1 703 ? -6.038 10.557 15.150 1.00 91.94 703 LEU A C 1
ATOM 5320 O O . LEU A 1 703 ? -5.818 9.352 15.042 1.00 91.94 703 LEU A O 1
ATOM 5324 N N . ASN A 1 704 ? -7.261 11.069 15.238 1.00 93.62 704 ASN A N 1
ATOM 5325 C CA . ASN A 1 704 ? -8.486 10.287 15.226 1.00 93.62 704 ASN A CA 1
ATOM 5326 C C . ASN A 1 704 ? -9.496 10.852 14.229 1.00 93.62 704 ASN A C 1
ATOM 5328 O O . ASN A 1 704 ? -9.901 12.009 14.347 1.00 93.62 704 ASN A O 1
ATOM 5332 N N . HIS A 1 705 ? -9.974 10.011 13.316 1.00 97.06 705 HIS A N 1
ATOM 5333 C CA . HIS A 1 705 ? -11.136 10.316 12.493 1.00 97.06 705 HIS A CA 1
ATOM 5334 C C . HIS A 1 705 ? -12.431 9.984 13.238 1.00 97.06 705 HIS A C 1
ATOM 5336 O O . HIS A 1 705 ? -12.650 8.854 13.693 1.00 97.06 705 HIS A O 1
ATOM 5342 N N . VAL A 1 706 ? -13.301 10.986 13.343 1.00 97.06 706 VAL A N 1
ATOM 5343 C CA . VAL A 1 706 ? -14.597 10.918 14.024 1.00 97.06 706 VAL A CA 1
ATOM 5344 C C . VAL A 1 706 ? -15.677 11.618 13.197 1.00 97.06 706 VAL A C 1
ATOM 5346 O O . VAL A 1 706 ? -15.373 12.473 12.363 1.00 97.06 706 VAL A O 1
ATOM 5349 N N . LEU A 1 707 ? -16.950 11.315 13.460 1.00 97.56 707 LEU A N 1
ATOM 5350 C CA . LEU A 1 707 ? -18.053 12.160 13.003 1.00 97.56 707 LEU A CA 1
ATOM 5351 C C . LEU A 1 707 ? -17.876 13.586 13.535 1.00 97.56 707 LEU A C 1
ATOM 5353 O O . LEU A 1 707 ? -17.519 13.792 14.695 1.00 97.56 707 LEU A O 1
ATOM 5357 N N . ALA A 1 708 ? -18.199 14.581 12.712 1.00 97.75 708 ALA A N 1
ATOM 5358 C CA . ALA A 1 708 ? -18.120 15.999 13.048 1.00 97.75 708 ALA A CA 1
ATOM 5359 C C . ALA A 1 708 ? -19.281 16.466 13.952 1.00 97.75 708 ALA A C 1
ATOM 5361 O O . ALA A 1 708 ? -19.935 17.476 13.657 1.00 97.75 708 ALA A O 1
ATOM 5362 N N . THR A 1 709 ? -19.531 15.734 15.041 1.00 98.25 709 THR A N 1
ATOM 5363 C CA . THR A 1 709 ? -20.495 16.071 16.096 1.00 98.25 709 THR A CA 1
ATOM 5364 C C . THR A 1 709 ? -20.116 17.379 16.793 1.00 98.25 709 THR A C 1
ATOM 5366 O O . THR A 1 709 ? -18.990 17.874 16.667 1.00 98.25 709 THR A O 1
ATOM 5369 N N . ARG A 1 710 ? -21.044 17.962 17.560 1.00 98.19 710 ARG A N 1
ATOM 5370 C CA . ARG A 1 710 ? -20.758 19.166 18.359 1.00 98.19 710 ARG A CA 1
ATOM 5371 C C . ARG A 1 710 ? -19.601 18.929 19.338 1.00 98.19 710 ARG A C 1
ATOM 5373 O O . ARG A 1 710 ? -18.709 19.776 19.425 1.00 98.19 710 ARG A O 1
ATOM 5380 N N . ALA A 1 711 ? -19.533 17.745 19.948 1.00 97.25 711 ALA A N 1
ATOM 5381 C CA . ALA A 1 711 ? -18.417 17.334 20.797 1.00 97.25 711 ALA A CA 1
ATOM 5382 C C . ALA A 1 711 ? -17.079 17.268 20.052 1.00 97.25 711 ALA A C 1
ATOM 5384 O O . ALA A 1 711 ? -16.094 17.848 20.510 1.00 97.25 711 ALA A O 1
ATOM 5385 N N . ALA A 1 712 ? -17.037 16.630 18.879 1.00 96.81 712 ALA A N 1
ATOM 5386 C CA . ALA A 1 712 ? -15.820 16.556 18.071 1.00 96.81 712 ALA A CA 1
ATOM 5387 C C . ALA A 1 712 ? -15.332 17.947 17.636 1.00 96.81 712 ALA A C 1
ATOM 5389 O O . ALA A 1 712 ? -14.138 18.242 17.686 1.00 96.81 712 ALA A O 1
ATOM 5390 N N . ARG A 1 713 ? -16.258 18.843 17.273 1.00 97.50 713 ARG A N 1
ATOM 5391 C CA . ARG A 1 713 ? -15.941 20.237 16.926 1.00 97.50 713 ARG A CA 1
ATOM 5392 C C . ARG A 1 713 ? -15.412 21.026 18.121 1.00 97.50 713 ARG A C 1
ATOM 5394 O O . ARG A 1 713 ? -14.489 21.819 17.954 1.00 97.50 713 ARG A O 1
ATOM 5401 N N . LEU A 1 714 ? -15.975 20.828 19.317 1.00 96.69 714 LEU A N 1
ATOM 5402 C CA . LEU A 1 714 ? -15.433 21.408 20.550 1.00 96.69 714 LEU A CA 1
ATOM 5403 C C . LEU A 1 714 ? -14.016 20.895 20.813 1.00 96.69 714 LEU A C 1
ATOM 5405 O O . LEU A 1 714 ? -13.126 21.696 21.078 1.00 96.69 714 LEU A O 1
ATOM 5409 N N . CYS A 1 715 ? -13.794 19.589 20.672 1.00 95.38 715 CYS A N 1
ATOM 5410 C CA . CYS A 1 715 ? -12.476 18.990 20.839 1.00 95.38 715 CYS A CA 1
ATOM 5411 C C . CYS A 1 715 ? -11.444 19.580 19.887 1.00 95.38 715 CYS A C 1
ATOM 5413 O O . CYS A 1 715 ? -10.361 19.942 20.331 1.00 95.38 715 CYS A O 1
ATOM 5415 N N . LYS A 1 716 ? -11.775 19.713 18.598 1.00 95.38 716 LYS A N 1
ATOM 5416 C CA . LYS A 1 716 ? -10.873 20.340 17.627 1.00 95.38 716 LYS A CA 1
ATOM 5417 C C . LYS A 1 716 ? -10.585 21.791 17.994 1.00 95.38 716 LYS A C 1
ATOM 5419 O O . LYS A 1 716 ? -9.430 22.189 18.025 1.00 95.38 716 LYS A O 1
ATOM 5424 N N . TYR A 1 717 ? -11.614 22.562 18.342 1.00 95.50 717 TYR A N 1
ATOM 5425 C CA . TYR A 1 717 ? -11.443 23.953 18.757 1.00 95.50 717 TYR A CA 1
ATOM 5426 C C . TYR A 1 717 ? -10.510 24.096 19.970 1.00 95.50 717 TYR A C 1
ATOM 5428 O O . TYR A 1 717 ? -9.566 24.883 19.924 1.00 95.50 717 TYR A O 1
ATOM 5436 N N . LEU A 1 718 ? -10.739 23.329 21.042 1.00 94.88 718 LEU A N 1
ATOM 5437 C CA . LEU A 1 718 ? -9.893 23.371 22.241 1.00 94.88 718 LEU A CA 1
ATOM 5438 C C . LEU A 1 718 ? -8.498 22.794 21.974 1.00 94.88 718 LEU A C 1
ATOM 5440 O O . LEU A 1 718 ? -7.515 23.318 22.491 1.00 94.88 718 LEU A O 1
ATOM 5444 N N . GLY A 1 719 ? -8.407 21.760 21.138 1.00 92.88 719 GLY A N 1
ATOM 5445 C CA . GLY A 1 719 ? -7.159 21.173 20.661 1.00 92.88 719 GLY A CA 1
ATOM 5446 C C . GLY A 1 719 ? -6.278 22.204 19.966 1.00 92.88 719 GLY A C 1
ATOM 5447 O O . GLY A 1 719 ? -5.149 22.443 20.385 1.00 92.88 719 GLY A O 1
ATOM 5448 N N . ASP A 1 720 ? -6.833 22.874 18.958 1.00 92.25 720 ASP A N 1
ATOM 5449 C CA . ASP A 1 720 ? -6.110 23.814 18.106 1.00 92.25 720 ASP A CA 1
ATOM 5450 C C . ASP A 1 720 ? -5.752 25.110 18.860 1.00 92.25 720 ASP A C 1
ATOM 5452 O O . ASP A 1 720 ? -4.680 25.674 18.638 1.00 92.25 720 ASP A O 1
ATOM 5456 N N . THR A 1 721 ? -6.604 25.569 19.790 1.00 93.12 721 THR A N 1
ATOM 5457 C CA . THR A 1 721 ? -6.439 26.877 20.458 1.00 93.12 721 THR A CA 1
ATOM 5458 C C . THR A 1 721 ? -5.832 26.839 21.863 1.00 93.12 721 THR A C 1
ATOM 5460 O O . THR A 1 721 ? -5.229 27.832 22.271 1.00 93.12 721 THR A O 1
ATOM 5463 N N . ILE A 1 722 ? -5.987 25.740 22.611 1.00 93.31 722 ILE A N 1
ATOM 5464 C CA . ILE A 1 722 ? -5.546 25.630 24.013 1.00 93.31 722 ILE A CA 1
ATOM 5465 C C . ILE A 1 722 ? -4.555 24.481 24.180 1.00 93.31 722 ILE A C 1
ATOM 5467 O O . ILE A 1 722 ? -3.424 24.716 24.600 1.00 93.31 722 ILE A O 1
ATOM 5471 N N . LEU A 1 723 ? -4.951 23.250 23.844 1.00 91.69 723 LEU A N 1
ATOM 5472 C CA . LEU A 1 723 ? -4.154 22.054 24.149 1.00 91.69 723 LEU A CA 1
ATOM 5473 C C . LEU A 1 723 ? -2.888 21.941 23.284 1.00 91.69 723 LEU A C 1
ATOM 5475 O O . LEU A 1 723 ? -1.938 21.284 23.695 1.00 91.69 723 LEU A O 1
ATOM 5479 N N . SER A 1 724 ? -2.840 22.626 22.135 1.00 90.69 724 SER A N 1
ATOM 5480 C CA . SER A 1 724 ? -1.643 22.776 21.294 1.00 90.69 724 SER A CA 1
ATOM 5481 C C . SER A 1 724 ? -0.542 23.636 21.930 1.00 90.69 724 SER A C 1
ATOM 5483 O O . SER A 1 724 ? 0.607 23.595 21.488 1.00 90.69 724 SER A O 1
ATOM 5485 N N . GLN A 1 725 ? -0.873 24.440 22.946 1.00 91.69 725 GLN A N 1
ATOM 5486 C CA . GLN A 1 725 ? 0.078 25.299 23.653 1.00 91.69 725 GLN A CA 1
ATOM 5487 C C . GLN A 1 725 ? 0.823 24.519 24.753 1.00 91.69 725 GLN A C 1
ATOM 5489 O O . GLN A 1 725 ? 0.332 23.483 25.205 1.00 91.69 725 GLN A O 1
ATOM 5494 N N . PRO A 1 726 ? 1.980 25.010 25.243 1.00 90.31 726 PRO A N 1
ATOM 5495 C CA . PRO A 1 726 ? 2.663 24.413 26.394 1.00 90.31 726 PRO A CA 1
ATOM 5496 C C . PRO A 1 726 ? 1.740 24.288 27.616 1.00 90.31 726 PRO A C 1
ATOM 5498 O O . PRO A 1 726 ? 0.955 25.203 27.892 1.00 90.31 726 PRO A O 1
ATOM 5501 N N . ARG A 1 727 ? 1.842 23.173 28.355 1.00 88.56 727 ARG A N 1
ATOM 5502 C CA . ARG A 1 727 ? 0.932 22.810 29.462 1.00 88.56 727 ARG A CA 1
ATOM 5503 C C . ARG A 1 727 ? 0.852 23.885 30.545 1.00 88.56 727 ARG A C 1
ATOM 5505 O O . ARG A 1 727 ? -0.206 24.109 31.124 1.00 88.56 727 ARG A O 1
ATOM 5512 N N . GLU A 1 728 ? 1.939 24.613 30.769 1.00 90.62 728 GLU A N 1
ATOM 5513 C CA . GLU A 1 728 ? 2.033 25.705 31.742 1.00 90.62 728 GLU A CA 1
ATOM 5514 C C . GLU A 1 728 ? 1.091 26.872 31.404 1.00 90.62 728 GLU A C 1
ATOM 5516 O O . GLU A 1 728 ? 0.690 27.625 32.289 1.00 90.62 728 GLU A O 1
ATOM 5521 N N . LYS A 1 729 ? 0.710 27.025 30.127 1.00 92.00 729 LYS A N 1
ATOM 5522 C CA . LYS A 1 729 ? -0.222 28.064 29.668 1.00 92.00 729 LYS A CA 1
ATOM 5523 C C . LYS A 1 729 ? -1.684 27.627 29.711 1.00 92.00 729 LYS A C 1
ATOM 5525 O O . LYS A 1 729 ? -2.554 28.490 29.605 1.00 92.00 729 LYS A O 1
ATOM 5530 N N . HIS A 1 730 ? -1.974 26.330 29.856 1.00 92.31 730 HIS A N 1
ATOM 5531 C CA . HIS A 1 730 ? -3.340 25.802 29.746 1.00 92.31 730 HIS A CA 1
ATOM 5532 C C . HIS A 1 730 ? -4.281 26.466 30.746 1.00 92.31 730 HIS A C 1
ATOM 5534 O O . HIS A 1 730 ? -5.290 27.020 30.331 1.00 92.31 730 HIS A O 1
ATOM 5540 N N . ALA A 1 731 ? -3.919 26.504 32.032 1.00 91.81 731 ALA A N 1
ATOM 5541 C CA . ALA A 1 731 ? -4.761 27.102 33.070 1.00 91.81 731 ALA A CA 1
ATOM 5542 C C . ALA A 1 731 ? -5.120 28.568 32.764 1.00 91.81 731 ALA A C 1
ATOM 5544 O O . ALA A 1 731 ? -6.280 28.958 32.856 1.00 91.81 731 ALA A O 1
ATOM 5545 N N . LEU A 1 732 ? -4.146 29.371 32.321 1.00 93.88 732 LEU A N 1
ATOM 5546 C CA . LEU A 1 732 ? -4.370 30.777 31.978 1.00 93.88 732 LEU A CA 1
ATOM 5547 C C . LEU A 1 732 ? -5.293 30.938 30.759 1.00 93.88 732 LEU A C 1
ATOM 5549 O O . LEU A 1 732 ? -6.185 31.785 30.772 1.00 93.88 732 LEU A O 1
ATOM 5553 N N . LEU A 1 733 ? -5.108 30.118 29.722 1.00 94.94 733 LEU A N 1
ATOM 5554 C CA . LEU A 1 733 ? -5.939 30.147 28.513 1.00 94.94 733 LEU A CA 1
ATOM 5555 C C . LEU A 1 733 ? -7.369 29.659 28.775 1.00 94.94 733 LEU A C 1
ATOM 5557 O O . LEU A 1 733 ? -8.318 30.238 28.248 1.00 94.94 733 LEU A O 1
ATOM 5561 N N . LEU A 1 734 ? -7.520 28.627 29.609 1.00 95.44 734 LEU A N 1
ATOM 5562 C CA . LEU A 1 734 ? -8.815 28.112 30.046 1.00 95.44 734 LEU A CA 1
ATOM 5563 C C . LEU A 1 734 ? -9.575 29.173 30.848 1.00 95.44 734 LEU A C 1
ATOM 5565 O O . LEU A 1 734 ? -10.735 29.440 30.552 1.00 95.44 734 LEU A O 1
ATOM 5569 N N . LEU A 1 735 ? -8.916 29.830 31.809 1.00 93.81 735 LEU A N 1
ATOM 5570 C CA . LEU A 1 735 ? -9.530 30.885 32.620 1.00 93.81 735 LEU A CA 1
ATOM 5571 C C . LEU A 1 735 ? -9.944 32.100 31.780 1.00 93.81 735 LEU A C 1
ATOM 5573 O O . LEU A 1 735 ? -11.021 32.651 31.995 1.00 93.81 735 LEU A O 1
ATOM 5577 N N . ALA A 1 736 ? -9.144 32.479 30.779 1.00 95.19 736 ALA A N 1
ATOM 5578 C CA . ALA A 1 736 ? -9.462 33.593 29.883 1.00 95.19 736 ALA A CA 1
ATOM 5579 C C . ALA A 1 736 ? -10.740 33.372 29.049 1.00 95.19 736 ALA A C 1
ATOM 5581 O O . ALA A 1 736 ? -11.339 34.341 28.585 1.00 95.19 736 ALA A O 1
ATOM 5582 N N . ARG A 1 737 ? -11.158 32.115 28.849 1.00 95.75 737 ARG A N 1
ATOM 5583 C CA . ARG A 1 737 ? -12.375 31.730 28.109 1.00 95.75 737 ARG A CA 1
ATOM 5584 C C . ARG A 1 737 ? -13.317 30.869 28.950 1.00 95.75 737 ARG A C 1
ATOM 5586 O O . ARG A 1 737 ? -14.084 30.077 28.408 1.00 95.75 737 ARG A O 1
ATOM 5593 N N . ARG A 1 738 ? -13.256 31.010 30.277 1.00 95.69 738 ARG A N 1
ATOM 5594 C CA . ARG A 1 738 ? -13.934 30.125 31.233 1.00 95.69 738 ARG A CA 1
ATOM 5595 C C . ARG A 1 738 ? -15.420 29.949 30.920 1.00 95.69 738 ARG A C 1
ATOM 5597 O O . ARG A 1 738 ? -15.875 28.820 30.751 1.00 95.69 738 ARG A O 1
ATOM 5604 N N . ASP A 1 739 ? -16.159 31.050 30.816 1.00 96.62 739 ASP A N 1
ATOM 5605 C CA . ASP A 1 739 ? -17.618 31.006 30.658 1.00 96.62 739 ASP A CA 1
ATOM 5606 C C . ASP A 1 739 ? -18.035 30.398 29.312 1.00 96.62 739 ASP A C 1
ATOM 5608 O O . ASP A 1 739 ? -18.979 29.611 29.250 1.00 96.62 739 ASP A O 1
ATOM 5612 N N . GLU A 1 740 ? -17.282 30.691 28.247 1.00 97.31 740 GLU A N 1
ATOM 5613 C CA . GLU A 1 740 ? -17.464 30.081 26.926 1.00 97.31 740 GLU A CA 1
ATOM 5614 C C . GLU A 1 740 ? -17.265 28.561 26.997 1.00 97.31 740 GLU A C 1
ATOM 5616 O O . GLU A 1 740 ? -18.119 27.795 26.548 1.00 97.31 740 GLU A O 1
ATOM 5621 N N . ILE A 1 741 ? -16.155 28.112 27.591 1.00 97.62 741 ILE A N 1
ATOM 5622 C CA . ILE A 1 741 ? -15.812 26.690 27.695 1.00 97.62 741 ILE A CA 1
ATOM 5623 C C . ILE A 1 741 ? -16.863 25.953 28.517 1.00 97.62 741 ILE A C 1
ATOM 5625 O O . ILE A 1 741 ? -17.358 24.920 28.077 1.00 97.62 741 ILE A O 1
ATOM 5629 N N . ILE A 1 742 ? -17.251 26.486 29.676 1.00 98.12 742 ILE A N 1
ATOM 5630 C CA . ILE A 1 742 ? -18.267 25.879 30.541 1.00 98.12 742 ILE A CA 1
ATOM 5631 C C . ILE A 1 742 ? -19.619 25.786 29.822 1.00 98.12 742 ILE A C 1
ATOM 5633 O O . ILE A 1 742 ? -20.265 24.734 29.858 1.00 98.12 742 ILE A O 1
ATOM 5637 N N . ALA A 1 743 ? -20.037 26.844 29.118 1.00 98.00 743 ALA A N 1
ATOM 5638 C CA . ALA A 1 743 ? -21.267 26.826 28.331 1.00 98.00 743 ALA A CA 1
ATOM 5639 C C . ALA A 1 743 ? -21.229 25.740 27.245 1.00 98.00 743 ALA A C 1
ATOM 5641 O O . ALA A 1 743 ? -22.206 25.006 27.060 1.00 98.00 743 ALA A O 1
ATOM 5642 N N . ARG A 1 744 ? -20.089 25.581 26.562 1.00 98.12 744 ARG A N 1
ATOM 5643 C CA . ARG A 1 744 ? -19.905 24.545 25.538 1.00 98.12 744 ARG A CA 1
ATOM 5644 C C . ARG A 1 744 ? -19.780 23.138 26.115 1.00 98.12 744 ARG A C 1
ATOM 5646 O O . ARG A 1 744 ? -20.355 22.221 25.547 1.00 98.12 744 ARG A O 1
ATOM 5653 N N . LEU A 1 745 ? -19.133 22.939 27.262 1.00 98.06 745 LEU A N 1
ATOM 5654 C CA . LEU A 1 745 ? -19.124 21.642 27.953 1.00 98.06 745 LEU A CA 1
ATOM 5655 C C . LEU A 1 745 ? -20.552 21.201 28.299 1.00 98.06 745 LEU A C 1
ATOM 5657 O O . LEU A 1 745 ? -20.937 20.062 28.045 1.00 98.06 745 LEU A O 1
ATOM 5661 N N . ASN A 1 746 ? -21.366 22.122 28.819 1.00 97.69 746 ASN A N 1
ATOM 5662 C CA . ASN A 1 746 ? -22.747 21.838 29.207 1.00 97.69 746 ASN A CA 1
ATOM 5663 C C . ASN A 1 746 ? -23.696 21.606 28.029 1.00 97.69 746 ASN A C 1
ATOM 5665 O O . ASN A 1 746 ? -24.674 20.876 28.190 1.00 97.69 746 ASN A O 1
ATOM 5669 N N . SER A 1 747 ? -23.441 22.202 26.864 1.00 97.06 747 SER A N 1
ATOM 5670 C CA . SER A 1 747 ? -24.319 22.094 25.690 1.00 97.06 747 SER A CA 1
ATOM 5671 C C . SER A 1 747 ? -23.847 21.055 24.674 1.00 97.06 747 SER A C 1
ATOM 5673 O O . SER A 1 747 ? -24.667 20.286 24.175 1.00 97.06 747 SER A O 1
ATOM 5675 N N . ASP A 1 748 ? -22.550 21.009 24.374 1.00 97.69 748 ASP A N 1
ATOM 5676 C CA . ASP A 1 748 ? -21.963 20.282 23.243 1.00 97.69 748 ASP A CA 1
ATOM 5677 C C . ASP A 1 748 ? -21.230 18.999 23.634 1.00 97.69 748 ASP A C 1
ATOM 5679 O O . ASP A 1 748 ? -20.907 18.218 22.744 1.00 97.69 748 ASP A O 1
ATOM 5683 N N . TYR A 1 749 ? -20.926 18.773 24.916 1.00 97.62 749 TYR A N 1
ATOM 5684 C CA . TYR A 1 749 ? -20.015 17.704 25.329 1.00 97.62 749 TYR A CA 1
ATOM 5685 C C . TYR A 1 749 ? -20.669 16.652 26.224 1.00 97.62 749 TYR A C 1
ATOM 5687 O O . TYR A 1 749 ? -21.639 16.917 26.935 1.00 97.62 749 TYR A O 1
ATOM 5695 N N . MET A 1 750 ? -20.112 15.440 26.187 1.00 95.75 750 MET A N 1
ATOM 5696 C CA . MET A 1 750 ? -20.526 14.301 27.013 1.00 95.75 750 MET A CA 1
ATOM 5697 C C . MET A 1 750 ? -20.158 14.477 28.490 1.00 95.75 750 MET A C 1
ATOM 5699 O O . MET A 1 750 ? -20.815 13.897 29.347 1.00 95.75 750 MET A O 1
ATOM 5703 N N . ARG A 1 751 ? -19.116 15.271 28.785 1.00 96.81 751 ARG A N 1
ATOM 5704 C CA . ARG A 1 751 ? -18.702 15.634 30.146 1.00 96.81 751 ARG A CA 1
ATOM 5705 C C . ARG A 1 751 ? -19.125 17.075 30.428 1.00 96.81 751 ARG A C 1
ATOM 5707 O O . ARG A 1 751 ? -18.372 17.986 30.078 1.00 96.81 751 ARG A O 1
ATOM 5714 N N . PRO A 1 752 ? -20.305 17.306 31.029 1.00 97.25 752 PRO A N 1
ATOM 5715 C CA . PRO A 1 752 ? -20.715 18.651 31.398 1.00 97.25 752 PRO A CA 1
ATOM 5716 C C . PRO A 1 752 ? -19.792 19.224 32.475 1.00 97.25 752 PRO A C 1
ATOM 5718 O O . PRO A 1 752 ? -19.055 18.501 33.155 1.00 97.25 752 PRO A O 1
ATOM 5721 N N . TRP A 1 753 ? -19.879 20.535 32.669 1.00 98.06 753 TRP A N 1
ATOM 5722 C CA . TRP A 1 753 ? -19.329 21.165 33.857 1.00 98.06 753 TRP A CA 1
ATOM 5723 C C . TRP A 1 753 ? -20.053 20.630 35.097 1.00 98.06 753 TRP A C 1
ATOM 5725 O O . TRP A 1 753 ? -21.287 20.504 35.121 1.00 98.06 753 TRP A O 1
ATOM 5735 N N . PHE A 1 754 ? -19.283 20.263 36.121 1.00 98.31 754 PHE A N 1
ATOM 5736 C CA . PHE A 1 754 ? -19.856 19.673 37.323 1.00 98.31 754 PHE A CA 1
ATOM 5737 C C . PHE A 1 754 ? -20.698 20.694 38.091 1.00 98.31 754 PHE A C 1
ATOM 5739 O O . PHE A 1 754 ? -21.840 20.396 38.442 1.00 98.31 754 PHE A O 1
ATOM 5746 N N . GLY A 1 755 ? -20.158 21.896 38.297 1.00 97.25 755 GLY A N 1
ATOM 5747 C CA . GLY A 1 755 ? -20.711 22.875 39.220 1.00 97.25 755 GLY A CA 1
ATOM 5748 C C . GLY A 1 755 ? -22.074 23.434 38.810 1.00 97.25 755 GLY A C 1
ATOM 5749 O O . GLY A 1 755 ? -22.199 24.185 37.837 1.00 97.25 755 GLY A O 1
ATOM 5750 N N . ARG A 1 756 ? -23.120 23.060 39.555 1.00 96.75 756 ARG A N 1
ATOM 5751 C CA . ARG A 1 756 ? -24.496 23.499 39.297 1.00 96.75 756 ARG A CA 1
ATOM 5752 C C . ARG A 1 756 ? -25.331 23.496 40.572 1.00 96.75 756 ARG A C 1
ATOM 5754 O O . ARG A 1 756 ? -25.423 22.467 41.234 1.00 96.75 756 ARG A O 1
ATOM 5761 N N . LYS A 1 757 ? -25.984 24.617 40.867 1.00 94.88 757 LYS A N 1
ATOM 5762 C CA . LYS A 1 757 ? -26.904 24.742 42.004 1.00 94.88 757 LYS A CA 1
ATOM 5763 C C . LYS A 1 757 ? -28.222 24.014 41.767 1.00 94.88 757 LYS A C 1
ATOM 5765 O O . LYS A 1 757 ? -28.574 23.701 40.625 1.00 94.88 757 LYS A O 1
ATOM 5770 N N . ALA A 1 758 ? -28.982 23.798 42.839 1.00 90.38 758 ALA A N 1
ATOM 5771 C CA . ALA A 1 758 ? -30.313 23.189 42.772 1.00 90.38 758 ALA A CA 1
ATOM 5772 C C . ALA A 1 758 ? -31.297 23.980 41.880 1.00 90.38 758 ALA A C 1
ATOM 5774 O O . ALA A 1 758 ? -32.165 23.389 41.243 1.00 90.38 758 ALA A O 1
ATOM 5775 N N . ASP A 1 759 ? -31.125 25.303 41.778 1.00 92.12 759 ASP A N 1
ATOM 5776 C CA . ASP A 1 759 ? -31.916 26.187 40.907 1.00 92.12 759 ASP A CA 1
ATOM 5777 C C . ASP A 1 759 ? -31.457 26.202 39.433 1.00 92.12 759 ASP A C 1
ATOM 5779 O O . ASP A 1 759 ? -32.033 26.909 38.606 1.00 92.12 759 ASP A O 1
ATOM 5783 N N . GLY A 1 760 ? -30.425 25.424 39.090 1.00 91.81 760 GLY A N 1
ATOM 5784 C CA . GLY A 1 760 ? -29.885 25.304 37.738 1.00 91.81 760 GLY A CA 1
ATOM 5785 C C . GLY A 1 760 ? -28.779 26.303 37.389 1.00 91.81 760 GLY A C 1
ATOM 5786 O O . GLY A 1 760 ? -28.185 26.169 36.316 1.00 91.81 760 GLY A O 1
ATOM 5787 N N . ARG A 1 761 ? -28.441 27.264 38.264 1.00 95.62 761 ARG A N 1
ATOM 5788 C CA . ARG A 1 761 ? -27.313 28.179 38.019 1.00 95.62 761 ARG A CA 1
ATOM 5789 C C . ARG A 1 761 ? -25.992 27.421 37.944 1.00 95.62 761 ARG A C 1
ATOM 5791 O O . ARG A 1 761 ? -25.699 26.566 38.777 1.00 95.62 761 ARG A O 1
ATOM 5798 N N . VAL A 1 762 ? -25.181 27.779 36.955 1.00 97.06 762 VAL A N 1
ATOM 5799 C CA . VAL A 1 762 ? -23.832 27.245 36.750 1.00 97.06 762 VAL A CA 1
ATOM 5800 C C . VAL A 1 762 ? -22.858 27.999 37.652 1.00 97.06 762 VAL A C 1
ATOM 5802 O O . VAL A 1 762 ? -22.806 29.226 37.595 1.00 97.06 762 VAL A O 1
ATOM 5805 N N . VAL A 1 763 ? -22.115 27.276 38.490 1.00 96.88 763 VAL A N 1
ATOM 5806 C CA . VAL A 1 763 ? -21.226 27.838 39.527 1.00 96.88 763 VAL A CA 1
ATOM 5807 C C . VAL A 1 763 ? -19.941 27.017 39.654 1.00 96.88 763 VAL A C 1
ATOM 5809 O O . VAL A 1 763 ? -19.852 25.953 39.047 1.00 96.88 763 VAL A O 1
ATOM 5812 N N . ASP A 1 764 ? -18.948 27.483 40.412 1.00 95.44 764 ASP A N 1
ATOM 5813 C CA . ASP A 1 764 ? -17.770 26.675 40.763 1.00 95.44 764 ASP A CA 1
ATOM 5814 C C . ASP A 1 764 ? -18.059 25.716 41.929 1.00 95.44 764 ASP A C 1
ATOM 5816 O O . ASP A 1 764 ? -19.090 25.808 42.598 1.00 95.44 764 ASP A O 1
ATOM 5820 N N . LEU A 1 765 ? -17.149 24.765 42.169 1.00 95.12 765 LEU A N 1
ATOM 5821 C CA . LEU A 1 765 ? -17.267 23.805 43.274 1.00 95.12 765 LEU A CA 1
ATOM 5822 C C . LEU A 1 765 ? -17.349 24.493 44.644 1.00 95.12 765 LEU A C 1
ATOM 5824 O O . LEU A 1 765 ? -18.101 24.029 45.498 1.00 95.12 765 LEU A O 1
ATOM 5828 N N . GLU A 1 766 ? -16.615 25.592 44.845 1.00 95.62 766 GLU A N 1
ATOM 5829 C CA . GLU A 1 766 ? -16.659 26.391 46.081 1.00 95.62 766 GLU A CA 1
ATOM 5830 C C . GLU A 1 766 ? -18.032 26.994 46.384 1.00 95.62 766 GLU A C 1
ATOM 5832 O O . GLU A 1 766 ? -18.344 27.273 47.539 1.00 95.62 766 GLU A O 1
ATOM 5837 N N . ASP A 1 767 ? -18.877 27.157 45.368 1.00 96.25 767 ASP A N 1
ATOM 5838 C CA . ASP A 1 767 ? -20.185 27.774 45.524 1.00 96.25 767 ASP A CA 1
ATOM 5839 C C . ASP A 1 767 ? -21.312 26.778 45.803 1.00 96.25 767 ASP A C 1
ATOM 5841 O O . ASP A 1 767 ? -22.428 27.211 46.128 1.00 96.25 767 ASP A O 1
ATOM 5845 N N . MET A 1 768 ? -21.033 25.479 45.667 1.00 98.06 768 MET A N 1
ATOM 5846 C CA . MET A 1 768 ? -21.985 24.394 45.884 1.00 98.06 768 MET A CA 1
ATOM 5847 C C . MET A 1 768 ? -22.041 23.968 47.349 1.00 98.06 768 MET A C 1
ATOM 5849 O O . MET A 1 768 ? -21.032 23.971 48.057 1.00 98.06 768 MET A O 1
ATOM 5853 N N . THR A 1 769 ? -23.217 23.530 47.790 1.00 97.44 769 THR A N 1
ATOM 5854 C CA . THR A 1 769 ? -23.390 22.885 49.099 1.00 97.44 769 THR A CA 1
ATOM 5855 C C . THR A 1 769 ? -23.137 21.378 49.031 1.00 97.44 769 THR A C 1
ATOM 5857 O O . THR A 1 769 ? -23.120 20.780 47.951 1.00 97.44 769 THR A O 1
ATOM 5860 N N . TYR A 1 770 ? -22.945 20.724 50.181 1.00 96.62 770 TYR A N 1
ATOM 5861 C CA . TYR A 1 770 ? -22.737 19.268 50.223 1.00 96.62 770 TYR A CA 1
ATOM 5862 C C . TYR A 1 770 ? -23.909 18.495 49.604 1.00 96.62 770 TYR A C 1
ATOM 5864 O O . TYR A 1 770 ? -23.684 17.561 48.829 1.00 96.62 770 TYR A O 1
ATOM 5872 N N . ALA A 1 771 ? -25.149 18.909 49.884 1.00 95.94 771 ALA A N 1
ATOM 5873 C CA . ALA A 1 771 ? -26.346 18.301 49.306 1.00 95.94 771 ALA A CA 1
ATOM 5874 C C . ALA A 1 771 ? -26.407 18.478 47.776 1.00 95.94 771 ALA A C 1
ATOM 5876 O O . ALA A 1 771 ? -26.765 17.541 47.052 1.00 95.94 771 ALA A O 1
ATOM 5877 N N . GLU A 1 772 ? -26.000 19.645 47.262 1.00 97.50 772 GLU A N 1
ATOM 5878 C CA . GLU A 1 772 ? -25.922 19.904 45.819 1.00 97.50 772 GLU A CA 1
ATOM 5879 C C . GLU A 1 772 ? -24.873 19.012 45.139 1.00 97.50 772 GLU A C 1
ATOM 5881 O O . G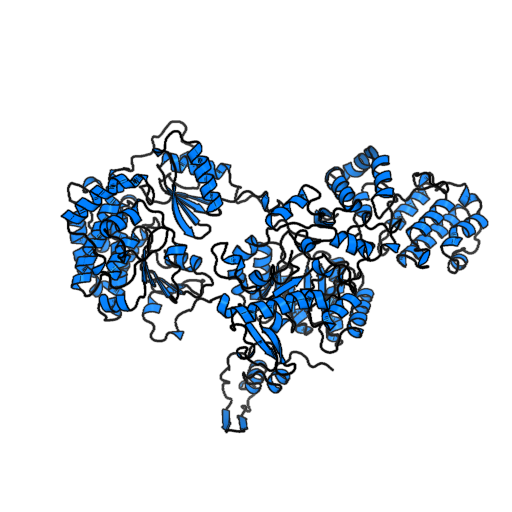LU A 1 772 ? -25.154 18.433 44.087 1.00 97.50 772 GLU A O 1
ATOM 5886 N N . VAL A 1 773 ? -23.694 18.829 45.749 1.00 97.62 773 VAL A N 1
ATOM 5887 C CA . VAL A 1 773 ? -22.641 17.948 45.208 1.00 97.62 773 VAL A CA 1
ATOM 5888 C C . VAL A 1 773 ? -23.099 16.489 45.173 1.00 97.62 773 VAL A C 1
ATOM 5890 O O . VAL A 1 773 ? -22.921 15.825 44.150 1.00 97.62 773 VAL A O 1
ATOM 5893 N N . ILE A 1 774 ? -23.741 15.991 46.236 1.00 96.56 774 ILE A N 1
ATOM 5894 C CA . ILE A 1 774 ? -24.281 14.619 46.278 1.00 96.56 774 ILE A CA 1
ATOM 5895 C C . ILE A 1 774 ? -25.356 14.433 45.202 1.00 96.56 774 ILE A C 1
ATOM 5897 O O . ILE A 1 774 ? -25.307 13.473 44.430 1.00 96.56 774 ILE A O 1
ATOM 5901 N N . THR A 1 775 ? -26.286 15.383 45.087 1.00 96.56 775 THR A N 1
ATOM 5902 C CA . THR A 1 775 ? -27.338 15.358 44.059 1.00 96.56 775 THR A CA 1
ATOM 5903 C C . THR A 1 775 ? -26.742 15.314 42.651 1.00 96.56 775 THR A C 1
ATOM 5905 O O . THR A 1 775 ? -27.174 14.520 41.810 1.00 96.56 775 THR A O 1
ATOM 5908 N N . ARG A 1 776 ? -25.719 16.137 42.395 1.00 97.19 776 ARG A N 1
ATOM 5909 C CA . ARG A 1 776 ? -25.050 16.234 41.095 1.00 97.19 776 ARG A CA 1
ATOM 5910 C C . ARG A 1 776 ? -24.237 14.985 40.753 1.00 97.19 776 ARG A C 1
ATOM 5912 O O . ARG A 1 776 ? -24.237 14.562 39.598 1.00 97.19 776 ARG A O 1
ATOM 5919 N N . LEU A 1 777 ? -23.586 14.364 41.739 1.00 97.19 777 LEU A N 1
ATOM 5920 C CA . LEU A 1 777 ? -22.905 13.079 41.565 1.00 97.19 777 LEU A CA 1
ATOM 5921 C C . LEU A 1 777 ? -23.883 11.991 41.125 1.00 97.19 777 LEU A C 1
ATOM 5923 O O . LEU A 1 777 ? -23.628 11.305 40.137 1.00 97.19 777 LEU A O 1
ATOM 5927 N N . VAL A 1 778 ? -25.025 11.875 41.803 1.00 95.94 778 VAL A N 1
ATOM 5928 C CA . VAL A 1 778 ? -26.062 10.899 41.444 1.00 95.94 778 VAL A CA 1
ATOM 5929 C C . VAL A 1 778 ? -26.598 11.172 40.042 1.00 95.94 778 VAL A C 1
ATOM 5931 O O . VAL A 1 778 ? -26.718 10.250 39.242 1.00 95.94 778 VAL A O 1
ATOM 5934 N N . GLU A 1 779 ? -26.888 12.428 39.706 1.00 95.56 779 GLU A N 1
ATOM 5935 C CA . GLU A 1 779 ? -27.388 12.794 38.379 1.00 95.56 779 GLU A CA 1
ATOM 5936 C C . GLU A 1 779 ? -26.460 12.354 37.238 1.00 95.56 779 GLU A C 1
ATOM 5938 O O . GLU A 1 779 ? -26.949 11.906 36.204 1.00 95.56 779 GLU A O 1
ATOM 5943 N N . LEU A 1 780 ? -25.143 12.478 37.418 1.00 96.69 780 LEU A N 1
ATOM 5944 C CA . LEU A 1 780 ? -24.166 12.236 36.355 1.00 96.69 780 LEU A CA 1
ATOM 5945 C C . LEU A 1 780 ? -23.562 10.826 36.374 1.00 96.69 780 LEU A C 1
ATOM 5947 O O . LEU A 1 780 ? -23.043 10.373 35.358 1.00 96.69 780 LEU A O 1
ATOM 5951 N N . MET A 1 781 ? -23.607 10.122 37.508 1.00 96.62 781 MET A N 1
ATOM 5952 C CA . MET A 1 781 ? -23.015 8.785 37.661 1.00 96.62 781 MET A CA 1
ATOM 5953 C C . MET A 1 781 ? -24.047 7.648 37.700 1.00 96.62 781 MET A C 1
ATOM 5955 O O . MET A 1 781 ? -23.659 6.476 37.619 1.00 96.62 781 MET A O 1
ATOM 5959 N N . TYR A 1 782 ? -25.342 7.963 37.809 1.00 95.94 782 TYR A N 1
ATOM 5960 C CA . TYR A 1 782 ? -26.425 6.985 37.918 1.00 95.94 782 TYR A CA 1
ATOM 5961 C C . TYR A 1 782 ? -27.504 7.183 36.844 1.00 95.94 782 TYR A C 1
ATOM 5963 O O . TYR A 1 782 ? -28.154 8.224 36.743 1.00 95.94 782 TYR A O 1
ATOM 5971 N N . VAL A 1 783 ? -27.754 6.134 36.059 1.00 96.06 783 VAL A N 1
ATOM 5972 C CA . VAL A 1 783 ? -28.754 6.124 34.985 1.00 96.06 783 VAL A CA 1
ATOM 5973 C C . VAL A 1 783 ? -30.125 5.805 35.580 1.00 96.06 783 VAL A C 1
ATOM 5975 O O . VAL A 1 783 ? -30.528 4.645 35.671 1.00 96.06 783 VAL A O 1
ATOM 5978 N N . LYS A 1 784 ? -30.862 6.847 35.984 1.00 93.56 784 LYS A N 1
ATOM 5979 C CA . LYS A 1 784 ? -32.131 6.726 36.732 1.00 93.56 784 LYS A CA 1
ATOM 5980 C C . LYS A 1 784 ? -33.154 5.791 36.079 1.00 93.56 784 LYS A C 1
ATOM 5982 O O . LYS A 1 784 ? -33.682 4.909 36.746 1.00 93.56 784 LYS A O 1
ATOM 5987 N N . HIS A 1 785 ? -33.399 5.946 34.777 1.00 93.38 785 HIS A N 1
ATOM 5988 C CA . HIS A 1 785 ? -34.411 5.168 34.051 1.00 93.38 785 HIS A CA 1
ATOM 5989 C C . HIS A 1 785 ? -34.036 3.687 33.852 1.00 93.38 785 HIS A C 1
ATOM 5991 O O . HIS A 1 785 ? -34.905 2.882 33.536 1.00 93.38 785 HIS A O 1
ATOM 5997 N N . GLN A 1 786 ? -32.764 3.322 34.055 1.00 94.75 786 GLN A N 1
ATOM 5998 C CA . GLN A 1 786 ? -32.277 1.934 34.010 1.00 94.75 786 GLN A CA 1
ATOM 5999 C C . GLN A 1 786 ? -31.899 1.398 35.395 1.00 94.75 786 GLN A C 1
ATOM 6001 O O . GLN A 1 786 ? -31.438 0.266 35.501 1.00 94.75 786 GLN A O 1
ATOM 6006 N N . GLN A 1 787 ? -32.050 2.219 36.440 1.00 93.88 787 GLN A N 1
ATOM 6007 C CA . GLN A 1 787 ? -31.697 1.903 37.822 1.00 93.88 787 GLN A CA 1
ATOM 6008 C C . GLN A 1 787 ? -30.301 1.269 37.976 1.00 93.88 787 GLN A C 1
ATOM 6010 O O . GLN A 1 787 ? -30.122 0.268 38.669 1.00 93.88 787 GLN A O 1
ATOM 6015 N N . ARG A 1 788 ? -29.291 1.844 37.308 1.00 94.88 788 ARG A N 1
ATOM 6016 C CA . ARG A 1 788 ? -27.906 1.356 37.378 1.00 94.88 788 ARG A CA 1
ATOM 6017 C C . ARG A 1 788 ? -26.888 2.479 37.503 1.00 94.88 788 ARG A C 1
ATOM 6019 O O . ARG A 1 788 ? -27.044 3.552 36.924 1.00 94.88 788 ARG A O 1
ATOM 6026 N N . TRP A 1 789 ? -25.787 2.181 38.183 1.00 94.25 789 TRP A N 1
ATOM 6027 C CA . TRP A 1 789 ? -24.569 2.980 38.084 1.00 94.25 789 TRP A CA 1
ATOM 6028 C C . TRP A 1 789 ? -23.965 2.841 36.687 1.00 94.25 789 TRP A C 1
ATOM 6030 O O . TRP A 1 789 ? -23.983 1.754 36.104 1.00 94.25 789 TRP A O 1
ATOM 6040 N N . VAL A 1 790 ? -23.394 3.929 36.171 1.00 94.25 790 VAL A N 1
ATOM 6041 C CA . VAL A 1 790 ? -22.625 3.901 34.918 1.00 94.25 790 VAL A CA 1
ATOM 6042 C C . VAL A 1 790 ? -21.439 2.937 35.046 1.00 94.25 790 VAL A C 1
ATOM 6044 O O . VAL A 1 790 ? -21.192 2.132 34.153 1.00 94.25 790 VAL A O 1
ATOM 6047 N N . ASP A 1 791 ? -20.749 2.967 36.188 1.00 93.06 791 ASP A N 1
ATOM 6048 C CA . ASP A 1 791 ? -19.706 2.012 36.552 1.00 93.06 791 ASP A CA 1
ATOM 6049 C C . ASP A 1 791 ? -19.697 1.762 38.064 1.00 93.06 791 ASP A C 1
ATOM 6051 O O . ASP A 1 791 ? -20.009 2.644 38.865 1.00 93.06 791 ASP A O 1
ATOM 6055 N N . LYS A 1 792 ? -19.312 0.548 38.472 1.00 89.75 792 LYS A N 1
ATOM 6056 C CA . LYS A 1 792 ? -19.297 0.142 39.887 1.00 89.75 792 LYS A CA 1
ATOM 6057 C C . LYS A 1 792 ? -18.342 0.978 40.739 1.00 89.75 792 LYS A C 1
ATOM 6059 O O . LYS A 1 792 ? -18.551 1.104 41.941 1.00 89.75 792 LYS A O 1
ATOM 6064 N N . SER A 1 793 ? -17.290 1.531 40.142 1.00 91.56 793 SER A N 1
ATOM 6065 C CA . SER A 1 793 ? -16.319 2.358 40.853 1.00 91.56 793 SER A CA 1
ATOM 6066 C C . SER A 1 793 ? -16.889 3.713 41.290 1.00 91.56 793 SER A C 1
ATOM 6068 O O . SER A 1 793 ? -16.434 4.255 42.295 1.00 91.56 793 SER A O 1
ATOM 6070 N N . TYR A 1 794 ? -17.933 4.223 40.630 1.00 94.62 794 TYR A N 1
ATOM 6071 C CA . TYR A 1 794 ? -18.585 5.478 41.019 1.00 94.62 794 TYR A CA 1
ATOM 6072 C C . TYR A 1 794 ? -19.369 5.379 42.323 1.00 94.62 794 TYR A C 1
ATOM 6074 O O . TYR A 1 794 ? -19.387 6.338 43.088 1.00 94.62 794 TYR A O 1
ATOM 6082 N N . HIS A 1 795 ? -19.929 4.208 42.632 1.00 91.25 795 HIS A N 1
ATOM 6083 C CA . HIS A 1 795 ? -20.531 3.967 43.942 1.00 91.25 795 HIS A CA 1
ATOM 6084 C C . HIS A 1 795 ? -19.512 4.203 45.065 1.00 91.25 795 HIS A C 1
ATOM 6086 O O . HIS A 1 795 ? -19.806 4.861 46.057 1.00 91.25 795 HIS A O 1
ATOM 6092 N N . ARG A 1 796 ? -18.273 3.725 44.887 1.00 90.69 796 ARG A N 1
ATOM 6093 C CA . ARG A 1 796 ? -17.196 3.959 45.857 1.00 90.69 796 ARG A CA 1
ATOM 6094 C C . ARG A 1 796 ? -16.851 5.443 45.978 1.00 90.69 796 ARG A C 1
ATOM 6096 O O . ARG A 1 796 ? -16.681 5.916 47.093 1.00 90.69 796 ARG A O 1
ATOM 6103 N N . LEU A 1 797 ? -16.758 6.169 44.861 1.00 94.62 797 LEU A N 1
ATOM 6104 C CA . LEU A 1 797 ? -16.529 7.617 44.893 1.00 94.62 797 LEU A CA 1
ATOM 6105 C C . LEU A 1 797 ? -17.630 8.335 45.681 1.00 94.62 797 LEU A C 1
ATOM 6107 O O . LEU A 1 797 ? -17.323 9.196 46.501 1.00 94.62 797 LEU A O 1
ATOM 6111 N N . MET A 1 798 ? -18.891 7.952 45.457 1.00 93.88 798 MET A N 1
ATOM 6112 C CA . MET A 1 798 ? -20.038 8.523 46.156 1.00 93.88 798 MET A CA 1
ATOM 6113 C C . MET A 1 798 ? -19.947 8.286 47.667 1.00 93.88 798 MET A C 1
ATOM 6115 O O . MET A 1 798 ? -20.044 9.232 48.444 1.00 93.88 798 MET A O 1
ATOM 6119 N N . VAL A 1 799 ? -19.696 7.040 48.080 1.00 92.12 799 VAL A N 1
ATOM 6120 C CA . VAL A 1 799 ? -19.553 6.668 49.496 1.00 92.12 799 VAL A CA 1
ATOM 6121 C C . VAL A 1 799 ? -18.392 7.414 50.155 1.00 92.12 799 VAL A C 1
ATOM 6123 O O . VAL A 1 799 ? -18.559 7.958 51.242 1.00 92.12 799 VAL A O 1
ATOM 6126 N N . ASP A 1 800 ? -17.237 7.506 49.493 1.00 93.06 800 ASP A N 1
ATOM 6127 C CA . ASP A 1 800 ? -16.072 8.213 50.036 1.00 93.06 800 ASP A CA 1
ATOM 6128 C C . ASP A 1 800 ? -16.345 9.719 50.213 1.00 93.06 800 ASP A C 1
ATOM 6130 O O . ASP A 1 800 ? -15.893 10.321 51.189 1.00 93.06 800 ASP A O 1
ATOM 6134 N N . PHE A 1 801 ? -17.089 10.338 49.288 1.00 95.38 801 PHE A N 1
ATOM 6135 C CA . PHE A 1 801 ? -17.487 11.740 49.419 1.00 95.38 801 PHE A CA 1
ATOM 6136 C C . PHE A 1 801 ? -18.513 11.946 50.541 1.00 95.38 801 PHE A C 1
ATOM 6138 O O . PHE A 1 801 ? -18.378 12.891 51.314 1.00 95.38 801 PHE A O 1
ATOM 6145 N N . ILE A 1 802 ? -19.492 11.045 50.681 1.00 93.38 802 ILE A N 1
ATOM 6146 C CA . ILE A 1 802 ? -20.471 11.094 51.778 1.00 93.38 802 ILE A CA 1
ATOM 6147 C C . ILE A 1 802 ? -19.779 10.934 53.131 1.00 93.38 802 ILE A C 1
ATOM 6149 O O . ILE A 1 802 ? -20.035 11.729 54.027 1.00 93.38 802 ILE A O 1
ATOM 6153 N N . GLY A 1 803 ? -18.852 9.982 53.270 1.00 91.12 803 GLY A N 1
ATOM 6154 C CA . GLY A 1 803 ? -18.079 9.821 54.505 1.00 91.12 803 GLY A CA 1
ATOM 6155 C C . GLY A 1 803 ? -17.265 11.074 54.848 1.00 91.12 803 GLY A C 1
ATOM 6156 O O . GLY A 1 803 ? -17.153 11.457 56.011 1.00 91.12 803 GLY A O 1
ATOM 6157 N N . ARG A 1 804 ? -16.745 11.783 53.835 1.00 92.44 804 ARG A N 1
ATOM 6158 C CA . ARG A 1 804 ? -16.078 13.073 54.046 1.00 92.44 804 ARG A CA 1
ATOM 6159 C C . ARG A 1 804 ? -17.049 14.167 54.496 1.00 92.44 804 ARG A C 1
ATOM 6161 O O . ARG A 1 804 ? -16.697 14.937 55.388 1.00 92.44 804 ARG A O 1
ATOM 6168 N N . ALA A 1 805 ? -18.240 14.228 53.902 1.00 91.88 805 ALA A N 1
ATOM 6169 C CA . ALA A 1 805 ? -19.296 15.154 54.303 1.00 91.88 805 ALA A CA 1
ATOM 6170 C C . ALA A 1 805 ? -19.747 14.889 55.749 1.00 91.88 805 ALA A C 1
ATOM 6172 O O . ALA A 1 805 ? -19.834 15.826 56.534 1.00 91.88 805 ALA A O 1
ATOM 6173 N N . GLU A 1 806 ? -19.926 13.623 56.132 1.00 88.88 806 GLU A N 1
ATOM 6174 C CA . GLU A 1 806 ? -20.224 13.195 57.506 1.00 88.88 806 GLU A CA 1
ATOM 6175 C C . GLU A 1 806 ? -19.151 13.690 58.488 1.00 88.88 806 GLU A C 1
ATOM 6177 O O . GLU A 1 806 ? -19.480 14.358 59.465 1.00 88.88 806 GLU A O 1
ATOM 6182 N N . CYS A 1 807 ? -17.862 13.467 58.200 1.00 88.50 807 CYS A N 1
ATOM 6183 C CA . CYS A 1 807 ? -16.766 13.964 59.045 1.00 88.50 807 CYS A CA 1
ATOM 6184 C C . CYS A 1 807 ? -16.745 15.494 59.196 1.00 88.50 807 CYS A C 1
ATOM 6186 O O . CYS A 1 807 ? -16.178 15.997 60.163 1.00 88.50 807 CYS A O 1
ATOM 6188 N N . ARG A 1 808 ? -17.287 16.239 58.225 1.00 90.56 808 ARG A N 1
ATOM 6189 C CA . ARG A 1 808 ? -17.312 17.705 58.256 1.00 90.56 808 ARG A CA 1
ATOM 6190 C C . ARG A 1 808 ? -18.544 18.262 58.963 1.00 90.56 808 ARG A C 1
ATOM 6192 O O . ARG A 1 808 ? -18.438 19.291 59.624 1.00 90.56 808 ARG A O 1
ATOM 6199 N N . LEU A 1 809 ? -19.696 17.636 58.741 1.00 89.44 809 LEU A N 1
ATOM 6200 C CA . LEU A 1 809 ? -21.007 18.113 59.179 1.00 89.44 809 LEU A CA 1
ATOM 6201 C C . LEU A 1 809 ? -21.435 17.508 60.526 1.00 89.44 809 LEU A C 1
ATOM 6203 O O . LEU A 1 809 ? -22.328 18.048 61.179 1.00 89.44 809 LEU A O 1
ATOM 6207 N N . GLY A 1 810 ? -20.821 16.393 60.934 1.00 80.75 810 GLY A N 1
ATOM 6208 C CA . GLY A 1 810 ? -21.012 15.764 62.240 1.00 80.75 810 GLY A CA 1
ATOM 6209 C C . GLY A 1 810 ? -20.372 16.553 63.391 1.00 80.75 810 GLY A C 1
ATOM 6210 O O . GLY A 1 810 ? -19.487 17.380 63.187 1.00 80.75 810 GLY A O 1
ATOM 6211 N N . SER A 1 811 ? -20.836 16.305 64.619 1.00 67.56 811 SER A N 1
ATOM 6212 C CA . SER A 1 811 ? -20.302 16.906 65.852 1.00 67.56 811 SER A CA 1
ATOM 6213 C C . SER A 1 811 ? -19.166 16.064 66.469 1.00 67.56 811 SER A C 1
ATOM 6215 O O . SER A 1 811 ? -18.929 14.937 66.047 1.00 67.56 811 SER A O 1
ATOM 6217 N N . ASP A 1 812 ? -18.461 16.600 67.477 1.00 61.19 812 ASP A N 1
ATOM 6218 C CA . ASP A 1 812 ? -17.235 16.047 68.105 1.00 61.19 812 ASP A CA 1
ATOM 6219 C C . ASP A 1 812 ? -17.375 14.687 68.859 1.00 61.19 812 ASP A C 1
ATOM 6221 O O . ASP A 1 812 ? -16.594 14.391 69.767 1.00 61.19 812 ASP A O 1
ATOM 6225 N N . LEU A 1 813 ? -18.337 13.817 68.525 1.00 56.97 813 LEU A N 1
ATOM 6226 C CA . LEU A 1 813 ? -18.472 12.469 69.105 1.00 56.97 813 LEU A CA 1
ATOM 6227 C C . LEU A 1 813 ? -18.675 11.399 68.016 1.00 56.97 813 LEU A C 1
ATOM 6229 O O . LEU A 1 813 ? -19.360 11.662 67.031 1.00 56.97 813 LEU A O 1
ATOM 6233 N N . PRO A 1 814 ? -18.121 10.179 68.181 1.00 52.75 814 PRO A N 1
ATOM 6234 C CA . PRO A 1 814 ? -18.196 9.139 67.164 1.00 52.75 814 PRO A CA 1
ATOM 6235 C C . PRO A 1 814 ? -19.594 8.510 67.158 1.00 52.75 814 PRO A C 1
ATOM 6237 O O . PRO A 1 814 ? -19.847 7.526 67.856 1.00 52.75 814 PRO A O 1
ATOM 6240 N N . GLU A 1 815 ? -20.517 9.066 66.374 1.00 58.44 815 GLU A N 1
ATOM 6241 C CA . GLU A 1 815 ? -21.632 8.263 65.875 1.00 58.44 815 GLU A CA 1
ATOM 6242 C C . GLU A 1 815 ? -21.067 7.147 64.981 1.00 58.44 815 GLU A C 1
ATOM 6244 O O . GLU A 1 815 ? -20.034 7.307 64.324 1.00 58.44 815 GLU A O 1
ATOM 6249 N N . MET A 1 816 ? -21.698 5.969 65.013 1.00 64.31 816 MET A N 1
ATOM 6250 C CA . MET A 1 816 ? -21.369 4.907 64.061 1.00 64.31 816 MET A CA 1
ATOM 6251 C C . MET A 1 816 ? -21.538 5.475 62.651 1.00 64.31 816 MET A C 1
ATOM 6253 O O . MET A 1 816 ? -22.565 6.086 62.376 1.00 64.31 816 MET A O 1
ATOM 6257 N N . THR A 1 817 ? -20.529 5.297 61.794 1.00 71.50 817 THR A N 1
ATOM 6258 C CA . THR A 1 817 ? -20.558 5.818 60.419 1.00 71.50 817 THR A CA 1
ATOM 6259 C C . THR A 1 817 ? -21.845 5.416 59.707 1.00 71.50 817 THR A C 1
ATOM 6261 O O . THR A 1 817 ? -22.248 4.257 59.795 1.00 71.50 817 THR A O 1
ATOM 6264 N N . ILE A 1 818 ? -22.454 6.342 58.965 1.00 77.12 818 ILE A N 1
ATOM 6265 C CA . ILE A 1 818 ? -23.679 6.088 58.187 1.00 77.12 818 ILE A CA 1
ATOM 6266 C C . ILE A 1 818 ? -23.460 5.203 56.949 1.00 77.12 818 ILE A C 1
ATOM 6268 O O . ILE A 1 818 ? -24.405 4.906 56.222 1.00 77.12 818 ILE A O 1
ATOM 6272 N N . VAL A 1 819 ? -22.218 4.789 56.666 1.00 76.44 819 VAL A N 1
ATOM 6273 C CA . VAL A 1 819 ? -21.873 3.969 55.490 1.00 76.44 819 VAL A CA 1
ATOM 6274 C C . VAL A 1 819 ? -22.728 2.690 55.357 1.00 76.44 819 VAL A C 1
ATOM 6276 O O . VAL A 1 819 ? -23.150 2.405 54.236 1.00 76.44 819 VAL A O 1
ATOM 6279 N N . PRO A 1 820 ? -23.029 1.925 56.429 1.00 79.31 820 PRO A N 1
ATOM 6280 C CA . PRO A 1 820 ? -23.941 0.784 56.354 1.00 79.31 820 PRO A CA 1
ATOM 6281 C C . PRO A 1 820 ? -25.372 1.192 55.984 1.00 79.31 820 PRO A C 1
ATOM 6283 O O . PRO A 1 820 ? -26.004 0.500 55.193 1.00 79.31 820 PRO A O 1
ATOM 6286 N N . ASP A 1 821 ? -25.856 2.328 56.497 1.00 75.94 821 ASP A N 1
ATOM 6287 C CA . ASP A 1 821 ? -27.226 2.805 56.270 1.00 75.94 821 ASP A CA 1
ATOM 6288 C C . ASP A 1 821 ? -27.432 3.277 54.822 1.00 75.94 821 ASP A C 1
ATOM 6290 O O . ASP A 1 821 ? -28.492 3.065 54.238 1.00 75.94 821 ASP A O 1
ATOM 6294 N N . ILE A 1 822 ? -26.404 3.870 54.202 1.00 82.56 822 ILE A N 1
ATOM 6295 C CA . ILE A 1 822 ? -26.470 4.345 52.809 1.00 82.56 822 ILE A CA 1
ATOM 6296 C C . ILE A 1 822 ? -26.229 3.250 51.766 1.00 82.56 822 ILE A C 1
ATOM 6298 O O . ILE A 1 822 ? -26.463 3.483 50.582 1.00 82.56 822 ILE A O 1
ATOM 6302 N N . GLN A 1 823 ? -25.747 2.072 52.172 1.00 79.44 823 GLN A N 1
ATOM 6303 C CA . GLN A 1 823 ? -25.395 1.001 51.239 1.00 79.44 823 GLN A CA 1
ATOM 6304 C C . GLN A 1 823 ? -26.628 0.380 50.562 1.00 79.44 823 GLN A C 1
ATOM 6306 O O . GLN A 1 823 ? -26.544 -0.022 49.400 1.00 79.44 823 GLN A O 1
ATOM 6311 N N . ASP A 1 824 ? -27.759 0.351 51.270 1.00 81.12 824 ASP A N 1
ATOM 6312 C CA . ASP A 1 824 ? -29.030 -0.199 50.786 1.00 81.12 824 ASP A CA 1
ATOM 6313 C C . ASP A 1 824 ? -30.018 0.886 50.309 1.00 81.12 824 ASP A C 1
ATOM 6315 O O . ASP A 1 824 ? -31.087 0.565 49.781 1.00 81.12 824 ASP A O 1
ATOM 6319 N N . LEU A 1 825 ? -29.672 2.173 50.451 1.00 86.81 825 LEU A N 1
ATOM 6320 C CA . LEU A 1 825 ? -30.522 3.279 50.006 1.00 86.81 825 LEU A CA 1
ATOM 6321 C C . LEU A 1 825 ? -30.473 3.462 48.479 1.00 86.81 825 LEU A C 1
ATOM 6323 O O . LEU A 1 825 ? -29.396 3.404 47.871 1.00 86.81 825 LEU A O 1
ATOM 6327 N N . PRO A 1 826 ? -31.615 3.760 47.827 1.00 90.44 826 PRO A N 1
ATOM 6328 C CA . PRO A 1 826 ? -31.618 4.174 46.431 1.00 90.44 826 PRO A CA 1
ATOM 6329 C C . PRO A 1 826 ? -30.695 5.387 46.230 1.00 90.44 826 PRO A C 1
ATOM 6331 O O . PRO A 1 826 ? -30.852 6.386 46.935 1.00 90.44 826 PRO A O 1
ATOM 6334 N N . PRO A 1 827 ? -29.782 5.385 45.235 1.00 91.25 827 PRO A N 1
ATOM 6335 C CA . PRO A 1 827 ? -28.860 6.504 45.028 1.00 91.25 827 PRO A CA 1
ATOM 6336 C C . PRO A 1 827 ? -29.557 7.863 44.888 1.00 91.25 827 PRO A C 1
ATOM 6338 O O . PRO A 1 827 ? -29.021 8.888 45.288 1.00 91.25 827 PRO A O 1
ATOM 6341 N N . THR A 1 828 ? -30.781 7.873 44.357 1.00 91.12 828 THR A N 1
ATOM 6342 C CA . THR A 1 828 ? -31.620 9.069 44.200 1.00 91.12 828 THR A CA 1
ATOM 6343 C C . THR A 1 828 ? -32.097 9.693 45.509 1.00 91.12 828 THR A C 1
ATOM 6345 O O . THR A 1 828 ? -32.495 10.852 45.489 1.00 91.12 828 THR A O 1
ATOM 6348 N N . GLU A 1 829 ? -32.057 8.959 46.618 1.00 93.19 829 GLU A N 1
ATOM 6349 C CA . GLU A 1 829 ? -32.507 9.407 47.942 1.00 93.19 829 GLU A CA 1
ATOM 6350 C C . GLU A 1 829 ? -31.341 9.832 48.846 1.00 93.19 829 GLU A C 1
ATOM 6352 O O . GLU A 1 829 ? -31.566 10.473 49.868 1.00 93.19 829 GLU A O 1
ATOM 6357 N N . LEU A 1 830 ? -30.090 9.559 48.447 1.00 91.81 830 LEU A N 1
ATOM 6358 C CA . LEU A 1 830 ? -28.897 9.844 49.253 1.00 91.81 830 LEU A CA 1
ATOM 6359 C C . LEU A 1 830 ? -28.794 11.313 49.669 1.00 91.81 830 LEU A C 1
ATOM 6361 O O . LEU A 1 830 ? -28.481 11.600 50.817 1.00 91.81 830 LEU A O 1
ATOM 6365 N N . ALA A 1 831 ? -29.065 12.249 48.759 1.00 90.19 831 ALA A N 1
ATOM 6366 C CA . ALA A 1 831 ? -29.002 13.671 49.088 1.00 90.19 831 ALA A CA 1
ATOM 6367 C C . ALA A 1 831 ? -30.033 14.056 50.161 1.00 90.19 831 ALA A C 1
ATOM 6369 O O . ALA A 1 831 ? -29.676 14.749 51.107 1.00 90.19 831 ALA A O 1
ATOM 6370 N N . LEU A 1 832 ? -31.275 13.561 50.047 1.00 92.50 832 LEU A N 1
ATOM 6371 C CA . LEU A 1 832 ? -32.320 13.816 51.043 1.00 92.50 832 LEU A CA 1
ATOM 6372 C C . LEU A 1 832 ? -31.954 13.202 52.393 1.00 92.50 832 LEU A C 1
ATOM 6374 O O . LEU A 1 832 ? -32.016 13.893 53.402 1.00 92.50 832 LEU A O 1
ATOM 6378 N N . PHE A 1 833 ? -31.511 11.943 52.405 1.00 91.81 833 PHE A N 1
ATOM 6379 C CA . PHE A 1 833 ? -31.088 11.263 53.629 1.00 91.81 833 PHE A CA 1
ATOM 6380 C C . PHE A 1 833 ? -29.985 12.040 54.366 1.00 91.81 833 PHE A C 1
ATOM 6382 O O . PHE A 1 833 ? -30.054 12.241 55.579 1.00 91.81 833 PHE A O 1
ATOM 6389 N N . ILE A 1 834 ? -28.984 12.534 53.629 1.00 90.69 834 ILE A N 1
ATOM 6390 C CA . ILE A 1 834 ? -27.899 13.336 54.203 1.00 90.69 834 ILE A CA 1
ATOM 6391 C C . ILE A 1 834 ? -28.400 14.691 54.703 1.00 90.69 834 ILE A C 1
ATOM 6393 O O . ILE A 1 834 ? -27.995 15.098 55.788 1.00 90.69 834 ILE A O 1
ATOM 6397 N N . SER A 1 835 ? -29.288 15.370 53.973 1.00 92.19 835 SER A N 1
ATOM 6398 C CA . SER A 1 835 ? -29.897 16.626 54.428 1.00 92.19 835 SER A CA 1
ATOM 6399 C C . SER A 1 835 ? -30.740 16.451 55.695 1.00 92.19 835 SER A C 1
ATOM 6401 O O . SER A 1 835 ? -30.666 17.279 56.599 1.00 92.19 835 SER A O 1
ATOM 6403 N N . GLU A 1 836 ? -31.519 15.372 55.796 1.00 91.81 836 GLU A N 1
ATOM 6404 C CA . GLU A 1 836 ? -32.341 15.075 56.976 1.00 91.81 836 GLU A CA 1
ATOM 6405 C C . GLU A 1 836 ? -31.478 14.779 58.206 1.00 91.81 836 GLU A C 1
ATOM 6407 O O . GLU A 1 836 ? -31.792 15.221 59.315 1.00 91.81 836 GLU A O 1
ATOM 6412 N N . ARG A 1 837 ? -30.369 14.054 58.015 1.00 89.44 837 ARG A N 1
ATOM 6413 C CA . ARG A 1 837 ? -29.441 13.709 59.096 1.00 89.44 837 ARG A CA 1
ATOM 6414 C C . ARG A 1 837 ? -28.542 14.879 59.497 1.00 89.44 837 ARG A C 1
ATOM 6416 O O . ARG A 1 837 ? -28.309 15.090 60.686 1.00 89.44 837 ARG A O 1
ATOM 6423 N N . TYR A 1 838 ? -28.067 15.642 58.517 1.00 91.25 838 TYR A N 1
ATOM 6424 C CA . TYR A 1 838 ? -27.170 16.782 58.677 1.00 91.25 838 TYR A CA 1
ATOM 6425 C C . TYR A 1 838 ? -27.741 18.010 57.947 1.00 91.25 838 TYR A C 1
ATOM 6427 O O . TYR A 1 838 ? -27.296 18.325 56.843 1.00 91.25 838 TYR A O 1
ATOM 6435 N N . PRO A 1 839 ? -28.664 18.776 58.563 1.00 92.44 839 PRO A N 1
ATOM 6436 C CA . PRO A 1 839 ? -29.315 19.923 57.910 1.00 92.44 839 PRO A CA 1
ATOM 6437 C C . PRO A 1 839 ? -28.350 20.997 57.386 1.00 92.44 839 PRO A C 1
ATOM 6439 O O . PRO A 1 839 ? -28.653 21.721 56.438 1.00 92.44 839 PRO A O 1
ATOM 6442 N N . ALA A 1 840 ? -27.148 21.088 57.967 1.00 92.88 840 ALA A N 1
ATOM 6443 C CA . ALA A 1 840 ? -26.085 21.961 57.474 1.00 92.88 840 ALA A CA 1
ATOM 6444 C C . ALA A 1 840 ? -25.655 21.630 56.029 1.00 92.88 840 ALA A C 1
ATOM 6446 O O . ALA A 1 840 ? -25.201 22.527 55.324 1.00 92.88 840 ALA A O 1
ATOM 6447 N N . ALA A 1 841 ? -25.858 20.397 55.545 1.00 93.88 841 ALA A N 1
ATOM 6448 C CA . ALA A 1 841 ? -25.532 19.982 54.179 1.00 93.88 841 ALA A CA 1
ATOM 6449 C C . ALA A 1 841 ? -26.222 20.827 53.095 1.00 93.88 841 ALA A C 1
ATOM 6451 O O . ALA A 1 841 ? -25.684 20.949 51.994 1.00 93.88 841 ALA A O 1
ATOM 6452 N N . GLU A 1 842 ? -27.391 21.407 53.392 1.00 94.69 842 GLU A N 1
ATOM 6453 C CA . GLU A 1 842 ? -28.175 22.210 52.443 1.00 94.69 842 GLU A CA 1
ATOM 6454 C C . GLU A 1 842 ? -27.712 23.662 52.329 1.00 94.69 842 GLU A C 1
ATOM 6456 O O . GLU A 1 842 ? -28.009 24.321 51.336 1.00 94.69 842 GLU A O 1
ATOM 6461 N N . SER A 1 843 ? -27.001 24.173 53.335 1.00 94.06 843 SER A N 1
ATOM 6462 C CA . SER A 1 843 ? -26.638 25.594 53.432 1.00 94.06 843 SER A CA 1
ATOM 6463 C C . SER A 1 843 ? -25.131 25.830 53.471 1.00 94.06 843 SER A C 1
ATOM 6465 O O . SER A 1 843 ? -24.662 26.879 53.030 1.00 94.06 843 SER A O 1
ATOM 6467 N N . GLN A 1 844 ? -24.361 24.860 53.963 1.00 94.94 844 GLN A N 1
ATOM 6468 C CA . GLN A 1 844 ? -22.915 24.954 54.065 1.00 94.94 844 GLN A CA 1
ATOM 6469 C C . GLN A 1 844 ? -22.256 24.618 52.727 1.00 94.94 844 GLN A C 1
ATOM 6471 O O . GLN A 1 844 ? -22.423 23.523 52.184 1.00 94.94 844 GLN A O 1
ATOM 6476 N N . GLN A 1 845 ? -21.474 25.570 52.221 1.00 96.19 845 GLN A N 1
ATOM 6477 C CA . GLN A 1 845 ? -20.629 25.391 51.045 1.00 96.19 845 GLN A CA 1
ATOM 6478 C C . GLN A 1 845 ? -19.438 24.471 51.347 1.00 96.19 845 GLN A C 1
ATOM 6480 O O . GLN A 1 845 ? -19.037 24.304 52.506 1.00 96.19 845 GLN A O 1
ATOM 6485 N N . LEU A 1 846 ? -18.869 23.863 50.305 1.00 95.88 846 LEU A N 1
ATOM 6486 C CA . LEU A 1 846 ? -17.689 23.013 50.455 1.00 95.88 846 LEU A CA 1
ATOM 6487 C C . LEU A 1 846 ? -16.511 23.804 51.034 1.00 95.88 846 LEU A C 1
ATOM 6489 O O . LEU A 1 846 ? -16.209 24.917 50.610 1.00 95.88 846 LEU A O 1
ATOM 6493 N N . HIS A 1 847 ? -15.803 23.193 51.983 1.00 94.69 847 HIS A N 1
ATOM 6494 C CA . HIS A 1 847 ? -14.575 23.776 52.512 1.00 94.69 847 HIS A CA 1
ATOM 6495 C C . HIS A 1 847 ? -13.410 23.523 51.545 1.00 94.69 847 HIS A C 1
ATOM 6497 O O . HIS A 1 847 ? -13.401 22.516 50.833 1.00 94.69 847 HIS A O 1
ATOM 6503 N N . SER A 1 848 ? -12.388 24.382 51.544 1.00 95.00 848 SER A N 1
ATOM 6504 C CA . SER A 1 848 ? -11.273 24.289 50.589 1.00 95.00 848 SER A CA 1
ATOM 6505 C C . SER A 1 848 ? -10.560 22.930 50.595 1.00 95.00 848 SER A C 1
ATOM 6507 O O . SER A 1 848 ? -10.208 22.428 49.526 1.00 95.00 848 SER A O 1
ATOM 6509 N N . GLU A 1 849 ? -10.377 22.281 51.757 1.00 96.69 849 GLU A N 1
ATOM 6510 C CA . GLU A 1 849 ? -9.770 20.938 51.793 1.00 96.69 849 GLU A CA 1
ATOM 6511 C C . GLU A 1 849 ? -10.699 19.863 51.212 1.00 96.69 849 GLU A C 1
ATOM 6513 O O . GLU A 1 849 ? -10.226 18.855 50.691 1.00 96.69 849 GLU A O 1
ATOM 6518 N N . ASP A 1 850 ? -12.015 20.073 51.268 1.00 97.06 850 ASP A N 1
ATOM 6519 C CA . ASP A 1 850 ? -13.014 19.128 50.766 1.00 97.06 850 ASP A CA 1
ATOM 6520 C C . ASP A 1 850 ? -13.176 19.247 49.246 1.00 97.06 850 ASP A C 1
ATOM 6522 O O . ASP A 1 850 ? -13.364 18.235 48.571 1.00 97.06 850 ASP A O 1
ATOM 6526 N N . ILE A 1 851 ? -12.975 20.446 48.687 1.00 97.44 851 ILE A N 1
ATOM 6527 C CA . ILE A 1 851 ? -12.826 20.662 47.239 1.00 97.44 851 ILE A CA 1
ATOM 6528 C C . ILE A 1 851 ? -11.586 19.920 46.724 1.00 97.44 851 ILE A C 1
ATOM 6530 O O . ILE A 1 851 ? -11.667 19.161 45.756 1.00 97.44 851 ILE A O 1
ATOM 6534 N N . GLN A 1 852 ? -10.437 20.087 47.389 1.00 95.81 852 GLN A N 1
ATOM 6535 C CA . GLN A 1 852 ? -9.203 19.387 47.016 1.00 95.81 852 GLN A CA 1
ATOM 6536 C C . GLN A 1 852 ? -9.353 17.866 47.133 1.00 95.81 852 GLN A C 1
ATOM 6538 O O . GLN A 1 852 ? -8.924 17.132 46.238 1.00 95.81 852 GLN A O 1
ATOM 6543 N N . PHE A 1 853 ? -10.004 17.388 48.198 1.00 97.50 853 PHE A N 1
ATOM 6544 C CA . PHE A 1 853 ? -10.345 15.978 48.359 1.00 97.50 853 PHE A CA 1
ATOM 6545 C C . PHE A 1 853 ? -11.232 15.484 47.211 1.00 97.50 853 PHE A C 1
ATOM 6547 O O . PHE A 1 853 ? -10.901 14.480 46.583 1.00 97.50 853 PHE A O 1
ATOM 6554 N N . PHE A 1 854 ? -12.305 16.208 46.879 1.00 97.56 854 PHE A N 1
ATOM 6555 C CA . PHE A 1 854 ? -13.215 15.857 45.789 1.00 97.56 854 PHE A CA 1
ATOM 6556 C C . PHE A 1 854 ? -12.491 15.748 44.438 1.00 97.56 854 PHE A C 1
ATOM 6558 O O . PHE A 1 854 ? -12.621 14.744 43.732 1.00 97.56 854 PHE A O 1
ATOM 6565 N N . ILE A 1 855 ? -11.664 16.738 44.091 1.00 95.94 855 ILE A N 1
ATOM 6566 C CA . ILE A 1 855 ? -10.868 16.716 42.855 1.00 95.94 855 ILE A CA 1
ATOM 6567 C C . ILE A 1 855 ? -9.891 15.528 42.866 1.00 95.94 855 ILE A C 1
ATOM 6569 O O . ILE A 1 855 ? -9.749 14.831 41.859 1.00 95.94 855 ILE A O 1
ATOM 6573 N N . SER A 1 856 ? -9.256 15.245 44.008 1.00 95.19 856 SER A N 1
ATOM 6574 C CA . SER A 1 856 ? -8.336 14.113 44.166 1.00 95.19 856 SER A CA 1
ATOM 6575 C C . SER A 1 856 ? -9.026 12.762 43.940 1.00 95.19 856 SER A C 1
ATOM 6577 O O . SER A 1 856 ? -8.512 11.920 43.198 1.00 95.19 856 SER A O 1
ATOM 6579 N N . ILE A 1 857 ? -10.218 12.550 44.511 1.00 95.81 857 ILE A N 1
ATOM 6580 C CA . ILE A 1 857 ? -10.960 11.294 44.328 1.00 95.81 857 ILE A CA 1
ATOM 6581 C C . ILE A 1 857 ? -11.535 11.154 42.909 1.00 95.81 857 ILE A C 1
ATOM 6583 O O . ILE A 1 857 ? -11.633 10.033 42.410 1.00 95.81 857 ILE A O 1
ATOM 6587 N N . CYS A 1 858 ? -11.827 12.261 42.216 1.00 95.25 858 CYS A N 1
ATOM 6588 C CA . CYS A 1 858 ? -12.202 12.241 40.797 1.00 95.25 858 CYS A CA 1
ATOM 6589 C C . CYS A 1 858 ? -11.057 11.757 39.889 1.00 95.25 858 CYS A C 1
ATOM 6591 O O . CYS A 1 858 ? -11.318 11.121 38.870 1.00 95.25 858 CYS A O 1
ATOM 6593 N N . LYS A 1 859 ? -9.797 12.009 40.274 1.00 92.56 859 LYS A N 1
ATOM 6594 C CA . LYS A 1 859 ? -8.574 11.633 39.534 1.00 92.56 859 LYS A CA 1
ATOM 6595 C C . LYS A 1 859 ? -7.951 10.304 40.016 1.00 92.56 859 LYS A C 1
ATOM 6597 O O . LYS A 1 859 ? -6.801 9.987 39.702 1.00 92.56 859 LYS A O 1
ATOM 6602 N N . ARG A 1 860 ? -8.666 9.512 40.824 1.00 91.88 860 ARG A N 1
ATOM 6603 C CA . ARG A 1 860 ? -8.111 8.320 41.489 1.00 91.88 860 ARG A CA 1
ATOM 6604 C C . ARG A 1 860 ? -7.836 7.168 40.514 1.00 91.88 860 ARG A C 1
ATOM 6606 O O . ARG A 1 860 ? -8.695 6.752 39.744 1.00 91.88 860 ARG A O 1
ATOM 6613 N N . ARG A 1 861 ? -6.656 6.545 40.630 1.00 86.69 861 ARG A N 1
ATOM 6614 C CA . ARG A 1 861 ? -6.294 5.351 39.844 1.00 86.69 861 ARG A CA 1
ATOM 6615 C C . ARG A 1 861 ? -7.197 4.151 40.151 1.00 86.69 861 ARG A C 1
ATOM 6617 O O . ARG A 1 861 ? -7.498 3.867 41.307 1.00 86.69 861 ARG A O 1
ATOM 6624 N N . GLY A 1 862 ? -7.537 3.390 39.108 1.00 82.94 862 GLY A N 1
ATOM 6625 C CA . GLY A 1 862 ? -8.357 2.173 39.217 1.00 82.94 862 GLY A CA 1
ATOM 6626 C C . GLY A 1 862 ? -9.864 2.434 39.288 1.00 82.94 862 GLY A C 1
ATOM 6627 O O . GLY A 1 862 ? -10.634 1.488 39.424 1.00 82.94 862 GLY A O 1
ATOM 6628 N N . GLN A 1 863 ? -10.271 3.697 39.180 1.00 89.44 863 GLN A N 1
ATOM 6629 C CA . GLN A 1 863 ? -11.649 4.133 38.999 1.00 89.44 863 GLN A CA 1
ATOM 6630 C C . GLN A 1 863 ? -11.885 4.463 37.523 1.00 89.44 863 GLN A C 1
ATOM 6632 O O . GLN A 1 863 ? -10.944 4.850 36.825 1.00 89.44 863 GLN A O 1
ATOM 6637 N N . LYS A 1 864 ? -13.124 4.320 37.044 1.00 91.50 864 LYS A N 1
ATOM 6638 C CA . LYS A 1 864 ? -13.497 4.840 35.725 1.00 91.50 864 LYS A CA 1
ATOM 6639 C C . LYS A 1 864 ? -13.370 6.376 35.740 1.00 91.50 864 LYS A C 1
ATOM 6641 O O . LYS A 1 864 ? -13.763 6.982 36.741 1.00 91.50 864 LYS A O 1
ATOM 6646 N N . PRO A 1 865 ? -12.839 7.026 34.690 1.00 93.38 865 PRO A N 1
ATOM 6647 C CA . PRO A 1 865 ? -12.769 8.488 34.631 1.00 93.38 865 PRO A CA 1
ATOM 6648 C C . PRO A 1 865 ? -14.149 9.116 34.821 1.00 93.38 865 PRO A C 1
ATOM 6650 O O . PRO A 1 865 ? -15.137 8.600 34.299 1.00 93.38 865 PRO A O 1
ATOM 6653 N N . VAL A 1 866 ? -14.249 10.195 35.599 1.00 95.56 866 VAL A N 1
ATOM 6654 C CA . VAL A 1 866 ? -15.550 10.796 35.935 1.00 95.56 866 VAL A CA 1
ATOM 6655 C C . VAL A 1 866 ? -16.275 11.333 34.684 1.00 95.56 866 VAL A C 1
ATOM 6657 O O . VAL A 1 866 ? -15.631 11.826 33.754 1.00 95.56 866 VAL A O 1
ATOM 6660 N N . PRO A 1 867 ? -17.618 11.254 34.614 1.00 96.38 867 PRO A N 1
ATOM 6661 C CA . PRO A 1 867 ? -18.384 11.668 33.437 1.00 96.38 867 PRO A CA 1
ATOM 6662 C C . PRO A 1 867 ? -18.650 13.186 33.402 1.00 96.38 867 PRO A C 1
ATOM 6664 O O . PRO A 1 867 ? -19.672 13.624 32.891 1.00 96.38 867 PRO A O 1
ATOM 6667 N N . PHE A 1 868 ? -17.751 14.006 33.951 1.00 97.19 868 PHE A N 1
ATOM 6668 C CA . PHE A 1 868 ? -17.884 15.465 34.041 1.00 97.19 868 PHE A CA 1
ATOM 6669 C C . PHE A 1 868 ? -16.530 16.151 34.218 1.00 97.19 868 PHE A C 1
ATOM 6671 O O . PHE A 1 868 ? -15.535 15.498 34.523 1.00 97.19 868 PHE A O 1
ATOM 6678 N N . ILE A 1 869 ? -16.502 17.475 34.057 1.00 97.50 869 ILE A N 1
ATOM 6679 C CA . ILE A 1 869 ? -15.327 18.311 34.319 1.00 97.50 869 ILE A CA 1
ATOM 6680 C C . ILE A 1 869 ? -15.504 19.016 35.675 1.00 97.50 869 ILE A C 1
ATOM 6682 O O . ILE A 1 869 ? -16.371 19.886 35.784 1.00 97.50 869 ILE A O 1
ATOM 6686 N N . PRO A 1 870 ? -14.728 18.644 36.715 1.00 96.44 870 PRO A N 1
ATOM 6687 C CA . PRO A 1 870 ? -14.830 19.255 38.041 1.00 96.44 870 PRO A CA 1
ATOM 6688 C C . PRO A 1 870 ? -14.023 20.553 38.192 1.00 96.44 870 PRO A C 1
ATOM 6690 O O . PRO A 1 870 ? -14.308 21.332 39.092 1.00 96.44 870 PRO A O 1
ATOM 6693 N N . VAL A 1 871 ? -12.999 20.774 37.359 1.00 95.06 871 VAL A N 1
ATOM 6694 C CA . VAL A 1 871 ? -12.078 21.916 37.467 1.00 95.06 871 VAL A CA 1
ATOM 6695 C C . VAL A 1 871 ? -11.445 22.239 36.108 1.00 95.06 871 VAL A C 1
ATOM 6697 O O . VAL A 1 871 ? -11.255 21.341 35.286 1.00 95.06 871 VAL A O 1
ATOM 6700 N N . LEU A 1 872 ? -11.115 23.514 35.871 1.00 94.31 872 LEU A N 1
ATOM 6701 C CA . LEU A 1 872 ? -10.306 23.969 34.733 1.00 94.31 872 LEU A CA 1
ATOM 6702 C C . LEU A 1 872 ? -8.870 24.253 35.198 1.00 94.31 872 LEU A C 1
ATOM 6704 O O . LEU A 1 872 ? -8.536 25.377 35.565 1.00 94.31 872 LEU A O 1
ATOM 6708 N N . ASP A 1 873 ? -8.027 23.224 35.207 1.00 90.56 873 ASP A N 1
ATOM 6709 C CA . ASP A 1 873 ? -6.626 23.306 35.631 1.00 90.56 873 ASP A CA 1
ATOM 6710 C C . ASP A 1 873 ? -5.668 22.743 34.561 1.00 90.56 873 ASP A C 1
ATOM 6712 O O . ASP A 1 873 ? -6.054 22.454 33.426 1.00 90.56 873 ASP A O 1
ATOM 6716 N N . GLY A 1 874 ? -4.389 22.592 34.916 1.00 86.75 874 GLY A N 1
ATOM 6717 C CA . GLY A 1 874 ? -3.372 22.013 34.033 1.00 86.75 874 GLY A CA 1
ATOM 6718 C C . GLY A 1 874 ? -3.578 20.531 33.682 1.00 86.75 874 GLY A C 1
ATOM 6719 O O . GLY A 1 874 ? -2.829 20.012 32.854 1.00 86.75 874 GLY A O 1
ATOM 6720 N N . ASP A 1 875 ? -4.562 19.850 34.282 1.00 88.44 875 ASP A N 1
ATOM 6721 C CA . ASP A 1 875 ? -4.951 18.469 33.968 1.00 88.44 875 ASP A CA 1
ATOM 6722 C C . ASP A 1 875 ? -6.245 18.404 33.139 1.00 88.44 875 ASP A C 1
ATOM 6724 O O . ASP A 1 875 ? -6.755 17.313 32.867 1.00 88.44 875 ASP A O 1
ATOM 6728 N N . PHE A 1 876 ? -6.789 19.555 32.720 1.00 92.62 876 PHE A N 1
ATOM 6729 C CA . PHE A 1 876 ? -8.021 19.624 31.935 1.00 92.62 876 PHE A CA 1
ATOM 6730 C C . PHE A 1 876 ? -7.971 18.732 30.690 1.00 92.62 876 PHE A C 1
ATOM 6732 O O . PHE A 1 876 ? -8.945 18.043 30.417 1.00 92.62 876 PHE A O 1
ATOM 6739 N N . GLY A 1 877 ? -6.846 18.697 29.964 1.00 90.69 877 GLY A N 1
ATOM 6740 C CA . GLY A 1 877 ? -6.689 17.857 28.770 1.00 90.69 877 GLY A CA 1
ATOM 6741 C C . GLY A 1 877 ? -6.972 16.376 29.043 1.00 90.69 877 GLY A C 1
ATOM 6742 O O . GLY A 1 877 ? -7.788 15.774 28.347 1.00 90.69 877 GLY A O 1
ATOM 6743 N N . THR A 1 878 ? -6.393 15.823 30.113 1.00 89.25 878 THR A N 1
ATOM 6744 C CA . THR A 1 878 ? -6.632 14.441 30.560 1.00 89.25 878 THR A CA 1
ATOM 6745 C C . THR A 1 878 ? -8.099 14.233 30.938 1.00 89.25 878 THR A C 1
ATOM 6747 O O . THR A 1 878 ? -8.773 13.358 30.400 1.00 89.25 878 THR A O 1
ATOM 6750 N N . LEU A 1 879 ? -8.655 15.095 31.796 1.00 91.56 879 LEU A N 1
ATOM 6751 C CA . LEU A 1 879 ? -10.065 15.008 32.200 1.00 91.56 879 LEU A CA 1
ATOM 6752 C C . LEU A 1 879 ? -11.036 15.165 31.021 1.00 91.56 879 LEU A C 1
ATOM 6754 O O . LEU A 1 879 ? -12.140 14.623 31.045 1.00 91.56 879 LEU A O 1
ATOM 6758 N N . PHE A 1 880 ? -10.644 15.899 29.986 1.00 93.50 880 PHE A N 1
ATOM 6759 C CA . PHE A 1 880 ? -11.441 16.131 28.792 1.00 93.50 880 PHE A CA 1
ATOM 6760 C C . PHE A 1 880 ? -11.375 14.938 27.828 1.00 93.50 880 PHE A C 1
ATOM 6762 O O . PHE A 1 880 ? -12.423 14.537 27.323 1.00 93.50 880 PHE A O 1
ATOM 6769 N N . GLN A 1 881 ? -10.196 14.341 27.613 1.00 90.75 881 GLN A N 1
ATOM 6770 C CA . GLN A 1 881 ? -9.929 13.359 26.549 1.00 90.75 881 GLN A CA 1
ATOM 6771 C C . GLN A 1 881 ? -9.615 11.932 27.027 1.00 90.75 881 GLN A C 1
ATOM 6773 O O . GLN A 1 881 ? -9.253 11.097 26.206 1.00 90.75 881 GLN A O 1
ATOM 6778 N N . GLU A 1 882 ? -9.736 11.595 28.308 1.00 87.56 882 GLU A N 1
ATOM 6779 C CA . GLU A 1 882 ? -9.595 10.198 28.753 1.00 87.56 882 GLU A CA 1
ATOM 6780 C C . GLU A 1 882 ? -10.903 9.413 28.511 1.00 87.56 882 GLU A C 1
ATOM 6782 O O . GLU A 1 882 ? -11.975 9.984 28.656 1.00 87.56 882 GLU A O 1
ATOM 6787 N N . ASP A 1 883 ? -10.867 8.119 28.164 1.00 87.56 883 ASP A N 1
ATOM 6788 C CA . ASP A 1 883 ? -12.035 7.197 28.125 1.00 87.56 883 ASP A CA 1
ATOM 6789 C C . ASP A 1 883 ? -13.332 7.765 27.486 1.00 87.56 883 ASP A C 1
ATOM 6791 O O . ASP A 1 883 ? -14.392 7.847 28.119 1.00 87.56 883 ASP A O 1
ATOM 6795 N N . TYR A 1 884 ? -13.230 8.214 26.231 1.00 87.25 884 TYR A N 1
ATOM 6796 C CA . TYR A 1 884 ? -14.260 9.012 25.547 1.00 87.25 884 TYR A CA 1
ATOM 6797 C C . TYR A 1 884 ? -15.016 8.314 24.412 1.00 87.25 884 TYR A C 1
ATOM 6799 O O . TYR A 1 884 ? -15.852 8.934 23.755 1.00 87.25 884 TYR A O 1
ATOM 6807 N N . SER A 1 885 ? -14.690 7.058 24.118 1.00 87.69 885 SER A N 1
ATOM 6808 C CA . SER A 1 885 ? -15.239 6.362 22.952 1.00 87.69 885 SER A CA 1
ATOM 6809 C C . SER A 1 885 ? -16.495 5.544 23.264 1.00 87.69 885 SER A C 1
ATOM 6811 O O . SER A 1 885 ? -17.381 5.442 22.417 1.00 87.69 885 SER A O 1
ATOM 6813 N N . TRP A 1 886 ? -16.616 4.989 24.473 1.00 91.56 886 TRP A N 1
ATOM 6814 C CA . TRP A 1 886 ? -17.682 4.045 24.842 1.00 91.56 886 TRP A CA 1
ATOM 6815 C C . TRP A 1 886 ? -19.080 4.678 24.921 1.00 91.56 886 TRP A C 1
ATOM 6817 O O . TRP A 1 886 ? -20.075 3.975 24.785 1.00 91.56 886 TRP A O 1
ATOM 6827 N N . GLN A 1 887 ? -19.177 5.998 25.096 1.00 95.25 887 GLN A N 1
ATOM 6828 C CA . GLN A 1 887 ? -20.449 6.720 25.187 1.00 95.25 887 GLN A CA 1
ATOM 6829 C C . GLN A 1 887 ? -21.257 6.647 23.880 1.00 95.25 887 GLN A C 1
ATOM 6831 O O . GLN A 1 887 ? -22.474 6.802 23.907 1.00 95.25 887 GLN A O 1
ATOM 6836 N N . SER A 1 888 ? -20.605 6.377 22.743 1.00 95.06 888 SER A N 1
ATOM 6837 C CA . SER A 1 888 ? -21.292 6.116 21.468 1.00 95.06 888 SER A CA 1
ATOM 6838 C C . SER A 1 888 ? -22.106 4.814 21.460 1.00 95.06 888 SER A C 1
ATOM 6840 O O . SER A 1 888 ? -23.082 4.707 20.714 1.00 95.06 888 SER A O 1
ATOM 6842 N N . ASP A 1 889 ? -21.752 3.858 22.322 1.00 94.69 889 ASP A N 1
ATOM 6843 C CA . ASP A 1 889 ? -22.470 2.594 22.501 1.00 94.69 889 ASP A CA 1
ATOM 6844 C C . ASP A 1 889 ? -23.517 2.674 23.636 1.00 94.69 889 ASP A C 1
ATOM 6846 O O . ASP A 1 889 ? -24.462 1.891 23.666 1.00 94.69 889 ASP A O 1
ATOM 6850 N N . ASP A 1 890 ? -23.402 3.638 24.560 1.00 95.19 890 ASP A N 1
ATOM 6851 C CA . ASP A 1 890 ? -24.298 3.781 25.720 1.00 95.19 890 ASP A CA 1
ATOM 6852 C C . ASP A 1 890 ? -24.728 5.242 25.950 1.00 95.19 890 ASP A C 1
ATOM 6854 O O . ASP A 1 890 ? -24.379 5.881 26.943 1.00 95.19 890 ASP A O 1
ATOM 6858 N N . LEU A 1 891 ? -25.533 5.787 25.029 1.00 96.44 891 LEU A N 1
ATOM 6859 C CA . LEU A 1 891 ? -26.040 7.168 25.118 1.00 96.44 891 LEU A CA 1
ATOM 6860 C C . LEU A 1 891 ? -26.890 7.432 26.370 1.00 96.44 891 LEU A C 1
ATOM 6862 O O . LEU A 1 891 ? -27.055 8.585 26.760 1.00 96.44 891 LEU A O 1
ATOM 6866 N N . ALA A 1 892 ? -27.393 6.393 27.043 1.00 95.88 892 ALA A N 1
ATOM 6867 C CA . ALA A 1 892 ? -28.158 6.537 28.279 1.00 95.88 892 ALA A CA 1
ATOM 6868 C C . ALA A 1 892 ? -27.343 7.158 29.428 1.00 95.88 892 ALA A C 1
ATOM 6870 O O . ALA A 1 892 ? -27.930 7.651 30.393 1.00 95.88 892 ALA A O 1
ATOM 6871 N N . THR A 1 893 ? -26.009 7.143 29.333 1.00 94.69 893 THR A N 1
ATOM 6872 C CA . THR A 1 893 ? -25.102 7.781 30.299 1.00 94.69 893 THR A CA 1
ATOM 6873 C C . THR A 1 893 ? -24.778 9.231 29.954 1.00 94.69 893 THR A C 1
ATOM 6875 O O . THR A 1 893 ? -24.053 9.889 30.696 1.00 94.69 893 THR A O 1
ATOM 6878 N N . VAL A 1 894 ? -25.239 9.716 28.803 1.00 96.38 894 VAL A N 1
ATOM 6879 C CA . VAL A 1 894 ? -24.967 11.061 28.298 1.00 96.38 894 VAL A CA 1
ATOM 6880 C C . VAL A 1 894 ? -26.152 11.957 28.632 1.00 96.38 894 VAL A C 1
ATOM 6882 O O . VAL A 1 894 ? -27.310 11.548 28.530 1.00 96.38 894 VAL A O 1
ATOM 6885 N N . VAL A 1 895 ? -25.866 13.199 29.024 1.00 92.56 895 VAL A N 1
ATOM 6886 C CA . VAL A 1 895 ? -26.901 14.209 29.280 1.00 92.56 895 VAL A 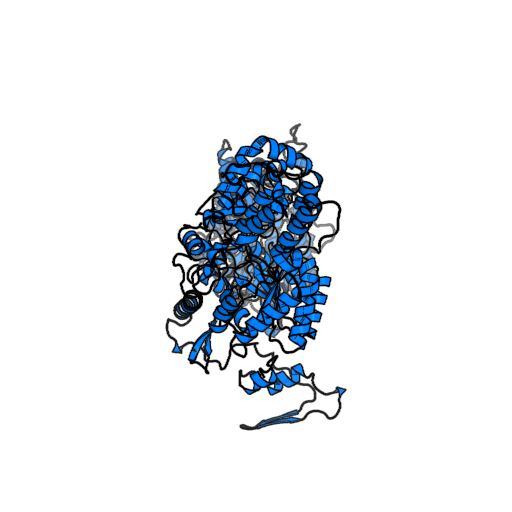CA 1
ATOM 6887 C C . VAL A 1 895 ? -27.789 14.358 28.040 1.00 92.56 895 VAL A C 1
ATOM 6889 O O . VAL A 1 895 ? -27.287 14.450 26.920 1.00 92.56 895 VAL A O 1
ATOM 6892 N N . ASP A 1 896 ? -29.105 14.341 28.247 1.00 93.50 896 ASP A N 1
ATOM 6893 C CA . ASP A 1 896 ? -30.142 14.395 27.204 1.00 93.50 896 ASP A CA 1
ATOM 6894 C C . ASP A 1 896 ? -30.117 13.233 26.186 1.00 93.50 896 ASP A C 1
ATOM 6896 O O . ASP A 1 896 ? -30.889 13.245 25.232 1.00 93.50 896 ASP A O 1
ATOM 6900 N N . GLN A 1 897 ? -29.256 12.222 26.378 1.00 96.06 897 GLN A N 1
ATOM 6901 C CA . GLN A 1 897 ? -29.024 11.103 25.448 1.00 96.06 897 GLN A CA 1
ATOM 6902 C C . GLN A 1 897 ? -28.684 11.546 24.012 1.00 96.06 897 GLN A C 1
ATOM 6904 O O . GLN A 1 897 ? -28.932 10.824 23.047 1.00 96.06 897 GLN A O 1
ATOM 6909 N N . ASP A 1 898 ? -28.115 12.746 23.862 1.00 97.38 898 ASP A N 1
ATOM 6910 C CA . ASP A 1 898 ? -27.875 13.353 22.556 1.00 97.38 898 ASP A CA 1
ATOM 6911 C C . ASP A 1 898 ? -26.585 12.810 21.904 1.00 97.38 898 ASP A C 1
ATOM 6913 O O . ASP A 1 898 ? -25.483 13.053 22.417 1.00 97.38 898 ASP A O 1
ATOM 6917 N N . PRO A 1 899 ? -26.668 12.142 20.736 1.00 96.88 899 PRO A N 1
ATOM 6918 C CA . PRO A 1 899 ? -25.495 11.618 20.039 1.00 96.88 899 PRO A CA 1
ATOM 6919 C C . PRO A 1 899 ? -24.548 12.713 19.507 1.00 96.88 899 PRO A C 1
ATOM 6921 O O . PRO A 1 899 ? -23.395 12.427 19.187 1.00 96.88 899 PRO A O 1
ATOM 6924 N N . GLN A 1 900 ? -24.967 13.982 19.443 1.00 97.94 900 GLN A N 1
ATOM 6925 C CA . GLN A 1 900 ? -24.083 15.103 19.094 1.00 97.94 900 GLN A CA 1
ATOM 6926 C C . GLN A 1 900 ? -23.077 15.455 20.200 1.00 97.94 900 GLN A C 1
ATOM 6928 O O . GLN A 1 900 ? -22.123 16.194 19.936 1.00 97.94 900 GLN A O 1
ATOM 6933 N N . ARG A 1 901 ? -23.275 14.942 21.421 1.00 98.00 901 ARG A N 1
ATOM 6934 C CA . ARG A 1 901 ? -22.400 15.184 22.578 1.00 98.00 901 ARG A CA 1
ATOM 6935 C C . ARG A 1 901 ? -21.262 14.175 22.718 1.00 98.00 901 ARG A C 1
ATOM 6937 O O . ARG A 1 901 ? -20.410 14.348 23.586 1.00 98.00 901 ARG A O 1
ATOM 6944 N N . VAL A 1 902 ? -21.223 13.138 21.886 1.00 97.00 902 VAL A N 1
ATOM 6945 C CA . VAL A 1 902 ? -20.220 12.070 21.971 1.00 97.00 902 VAL A CA 1
ATOM 6946 C C . VAL A 1 902 ? -19.279 12.072 20.775 1.00 97.00 902 VAL A C 1
ATOM 6948 O O . VAL A 1 902 ? -19.545 12.680 19.732 1.00 97.00 902 VAL A O 1
ATOM 6951 N N . TYR A 1 903 ? -18.170 11.358 20.927 1.00 95.69 903 TYR A N 1
ATOM 6952 C CA . TYR A 1 903 ? -17.322 10.988 19.806 1.00 95.69 903 TYR A CA 1
ATOM 6953 C C . TYR A 1 903 ? -17.812 9.685 19.199 1.00 95.69 903 TYR A C 1
ATOM 6955 O O . TYR A 1 903 ? -18.053 8.713 19.908 1.00 95.69 903 TYR A O 1
ATOM 6963 N N . ILE A 1 904 ? -17.905 9.659 17.876 1.00 96.88 904 ILE A N 1
ATOM 6964 C CA . ILE A 1 904 ? -18.241 8.462 17.110 1.00 96.88 904 ILE A CA 1
ATOM 6965 C C . ILE A 1 904 ? -17.099 8.280 16.121 1.00 96.88 904 ILE A C 1
ATOM 6967 O O . ILE A 1 904 ? -16.968 9.069 15.186 1.00 96.88 904 ILE A O 1
ATOM 6971 N N . GLN A 1 905 ? -16.224 7.306 16.373 1.00 95.44 905 GLN A N 1
ATOM 6972 C CA . GLN A 1 905 ? -15.099 7.024 15.480 1.00 95.44 905 GLN A CA 1
ATOM 6973 C C . GLN A 1 905 ? -15.634 6.539 14.140 1.00 95.44 905 GLN A C 1
ATOM 6975 O O . GLN A 1 905 ? -16.428 5.609 14.107 1.00 95.44 905 GLN A O 1
ATOM 6980 N N . GLN A 1 906 ? -15.231 7.173 13.040 1.00 96.75 906 GLN A N 1
ATOM 6981 C CA . GLN A 1 906 ? -15.689 6.762 11.719 1.00 96.75 906 GLN A CA 1
ATOM 6982 C C . GLN A 1 906 ? -14.709 7.179 10.631 1.00 96.75 906 GLN A C 1
ATOM 6984 O O . GLN A 1 906 ? -14.121 8.252 10.700 1.00 96.75 906 GLN A O 1
ATOM 6989 N N . GLY A 1 907 ? -14.511 6.310 9.640 1.00 96.44 907 GLY A N 1
ATOM 6990 C CA . GLY A 1 907 ? -13.607 6.545 8.521 1.00 96.44 907 GLY A CA 1
ATOM 6991 C C . GLY A 1 907 ? -14.268 7.398 7.434 1.00 96.44 907 GLY A C 1
ATOM 6992 O O . GLY A 1 907 ? -15.392 7.080 7.030 1.00 96.44 907 GLY A O 1
ATOM 6993 N N . PRO A 1 908 ? -13.585 8.428 6.906 1.00 97.50 908 PRO A N 1
ATOM 6994 C CA . PRO A 1 908 ? -14.153 9.356 5.925 1.00 97.50 908 PRO A CA 1
ATOM 6995 C C . PRO A 1 908 ? -14.618 8.698 4.635 1.00 97.50 908 PRO A C 1
ATOM 6997 O O . PRO A 1 908 ? -15.710 8.999 4.157 1.00 97.50 908 PRO A O 1
ATOM 7000 N N . VAL A 1 909 ? -13.835 7.766 4.099 1.00 97.69 909 VAL A N 1
ATOM 7001 C CA . VAL A 1 909 ? -14.203 7.074 2.858 1.00 97.69 909 VAL A CA 1
ATOM 7002 C C . VAL A 1 909 ? -15.252 5.993 3.120 1.00 97.69 909 VAL A C 1
ATOM 7004 O O . VAL A 1 909 ? -16.212 5.857 2.365 1.00 97.69 909 VAL A O 1
ATOM 7007 N N . ALA A 1 910 ? -15.132 5.283 4.247 1.00 97.25 910 ALA A N 1
ATOM 7008 C CA . ALA A 1 910 ? -16.037 4.193 4.602 1.00 97.25 910 ALA A CA 1
ATOM 7009 C C . ALA A 1 910 ? -17.476 4.662 4.899 1.00 97.25 910 ALA A C 1
ATOM 7011 O O . ALA A 1 910 ? -18.418 3.892 4.709 1.00 97.25 910 ALA A O 1
ATOM 7012 N N . ALA A 1 911 ? -17.661 5.910 5.348 1.00 96.94 911 ALA A N 1
ATOM 7013 C CA . ALA A 1 911 ? -18.976 6.467 5.674 1.00 96.94 911 ALA A CA 1
ATOM 7014 C C . ALA A 1 911 ? -19.965 6.412 4.493 1.00 96.94 911 ALA A C 1
ATOM 7016 O O . ALA A 1 911 ? -21.143 6.137 4.707 1.00 96.94 911 ALA A O 1
ATOM 7017 N N . ARG A 1 912 ? -19.473 6.537 3.250 1.00 96.81 912 ARG A N 1
ATOM 7018 C CA . ARG A 1 912 ? -20.278 6.474 2.012 1.00 96.81 912 ARG A CA 1
ATOM 7019 C C . ARG A 1 912 ? -21.071 5.176 1.847 1.00 96.81 912 ARG A C 1
ATOM 7021 O O . ARG A 1 912 ? -22.049 5.144 1.107 1.00 96.81 912 ARG A O 1
ATOM 7028 N N . PHE A 1 913 ? -20.631 4.103 2.501 1.00 96.88 913 PHE A N 1
ATOM 7029 C CA . PHE A 1 913 ? -21.211 2.768 2.367 1.00 96.88 913 PHE A CA 1
ATOM 7030 C C . PHE A 1 913 ? -22.162 2.409 3.515 1.00 96.88 913 PHE A C 1
ATOM 7032 O O . PHE A 1 913 ? -22.868 1.406 3.438 1.00 96.88 913 PHE A O 1
ATOM 7039 N N . SER A 1 914 ? -22.203 3.210 4.580 1.00 96.19 914 SER A N 1
ATOM 7040 C CA . SER A 1 914 ? -23.021 2.952 5.769 1.00 96.19 914 SER A CA 1
ATOM 7041 C C . SER A 1 914 ? -24.401 3.605 5.663 1.00 96.19 914 SER A C 1
ATOM 7043 O O . SER A 1 914 ? -24.809 4.320 6.562 1.00 96.19 914 SER A O 1
ATOM 7045 N N . THR A 1 915 ? -25.135 3.378 4.573 1.00 94.56 915 THR A N 1
ATOM 7046 C CA . THR A 1 915 ? -26.382 4.113 4.261 1.00 94.56 915 THR A CA 1
ATOM 7047 C C . THR A 1 915 ? -27.648 3.544 4.906 1.00 94.56 915 THR A C 1
ATOM 7049 O O . THR A 1 915 ? -28.691 4.194 4.899 1.00 94.56 915 THR A O 1
ATOM 7052 N N . ARG A 1 916 ? -27.585 2.325 5.452 1.00 95.50 916 ARG A N 1
ATOM 7053 C CA . ARG A 1 916 ? -28.708 1.648 6.114 1.00 95.50 916 ARG A CA 1
ATOM 7054 C C . ARG A 1 916 ? -28.311 1.278 7.535 1.00 95.50 916 ARG A C 1
ATOM 7056 O O . ARG A 1 916 ? -27.350 0.535 7.736 1.00 95.50 916 ARG A O 1
ATOM 7063 N N . VAL A 1 917 ? -29.063 1.776 8.511 1.00 97.19 917 VAL A N 1
ATOM 7064 C CA . VAL A 1 917 ? -28.884 1.395 9.914 1.00 97.19 917 VAL A CA 1
ATOM 7065 C C . VAL A 1 917 ? -29.508 0.033 10.190 1.00 97.19 917 VAL A C 1
ATOM 7067 O O . VAL A 1 917 ? -30.517 -0.340 9.591 1.00 97.19 917 VAL A O 1
ATOM 7070 N N . ASN A 1 918 ? -28.922 -0.699 11.133 1.00 97.94 918 ASN A N 1
ATOM 7071 C CA . ASN A 1 918 ? -29.441 -1.965 11.638 1.00 97.94 918 ASN A CA 1
ATOM 7072 C C . ASN A 1 918 ? -29.650 -3.044 10.558 1.00 97.94 918 ASN A C 1
ATOM 7074 O O . ASN A 1 918 ? -30.502 -3.924 10.694 1.00 97.94 918 ASN A O 1
ATOM 7078 N N . GLU A 1 919 ? -28.825 -3.010 9.511 1.00 97.31 919 GLU A N 1
ATOM 7079 C CA . GLU A 1 919 ? -28.606 -4.154 8.628 1.00 97.31 919 GLU A CA 1
ATOM 7080 C C . GLU A 1 919 ? -27.878 -5.261 9.414 1.00 97.31 919 GLU A C 1
ATOM 7082 O O . GLU A 1 919 ? -26.926 -4.952 10.140 1.00 97.31 919 GLU A O 1
ATOM 7087 N N . PRO A 1 920 ? -28.307 -6.533 9.340 1.00 98.50 920 PRO A N 1
ATOM 7088 C CA . PRO A 1 920 ? -27.573 -7.629 9.964 1.00 98.50 920 PRO A CA 1
ATOM 7089 C C . PRO A 1 920 ? -26.120 -7.663 9.487 1.00 98.50 920 PRO A C 1
ATOM 7091 O O . PRO A 1 920 ? -25.846 -7.532 8.295 1.00 98.50 920 PRO A O 1
ATOM 7094 N N . VAL A 1 921 ? -25.172 -7.876 10.401 1.00 98.50 921 VAL A N 1
ATOM 7095 C CA . VAL A 1 921 ? -23.741 -7.895 10.050 1.00 98.50 921 VAL A CA 1
ATOM 7096 C C . VAL A 1 921 ? -23.410 -8.971 9.017 1.00 98.50 921 VAL A C 1
ATOM 7098 O O . VAL A 1 921 ? -22.538 -8.772 8.174 1.00 98.50 921 VAL A O 1
ATOM 7101 N N . ARG A 1 922 ? -24.153 -10.082 9.045 1.00 98.25 922 ARG A N 1
ATOM 7102 C CA . ARG A 1 922 ? -24.086 -11.129 8.031 1.00 98.25 922 ARG A CA 1
ATOM 7103 C C . ARG A 1 922 ? -24.362 -10.577 6.638 1.00 98.25 922 ARG A C 1
ATOM 7105 O O . ARG A 1 922 ? -23.552 -10.794 5.754 1.00 98.25 922 ARG A O 1
ATOM 7112 N N . ASP A 1 923 ? -25.457 -9.844 6.465 1.00 98.44 923 ASP A N 1
ATOM 7113 C CA . ASP A 1 923 ? -25.888 -9.341 5.158 1.00 98.44 923 ASP A CA 1
ATOM 7114 C C . ASP A 1 923 ? -24.873 -8.333 4.595 1.00 98.44 923 ASP A C 1
ATOM 7116 O O . ASP A 1 923 ? -24.582 -8.348 3.400 1.00 98.44 923 ASP A O 1
ATOM 7120 N N . ILE A 1 924 ? -24.260 -7.517 5.465 1.00 98.38 924 ILE A N 1
ATOM 7121 C CA . ILE A 1 924 ? -23.164 -6.608 5.092 1.00 98.38 924 ILE A CA 1
ATOM 7122 C C . ILE A 1 924 ? -21.976 -7.396 4.523 1.00 98.38 924 ILE A C 1
ATOM 7124 O O . ILE A 1 924 ? -21.441 -7.048 3.470 1.00 98.38 924 ILE A O 1
ATOM 7128 N N . LEU A 1 925 ? -21.537 -8.438 5.234 1.00 98.62 925 LEU A N 1
ATOM 7129 C CA . LEU A 1 925 ? -20.349 -9.217 4.879 1.00 98.62 925 LEU A CA 1
ATOM 7130 C C . LEU A 1 925 ? -20.604 -10.138 3.674 1.00 98.62 925 LEU A C 1
ATOM 7132 O O . LEU A 1 925 ? -19.779 -10.175 2.757 1.00 98.62 925 LEU A O 1
ATOM 7136 N N . ASP A 1 926 ? -21.763 -10.802 3.639 1.00 98.38 926 ASP A N 1
ATOM 7137 C CA . ASP A 1 926 ? -22.235 -11.627 2.522 1.00 98.38 926 ASP A CA 1
ATOM 7138 C C . ASP A 1 926 ? -22.370 -10.764 1.260 1.00 98.38 926 ASP A C 1
ATOM 7140 O O . ASP A 1 926 ? -21.913 -11.168 0.194 1.00 98.38 926 ASP A O 1
ATOM 7144 N N . GLY A 1 927 ? -22.902 -9.540 1.367 1.00 97.94 927 GLY A N 1
ATOM 7145 C CA . GLY A 1 927 ? -23.022 -8.615 0.238 1.00 97.94 927 GLY A CA 1
ATOM 7146 C C . GLY A 1 927 ? -21.680 -8.276 -0.419 1.00 97.94 927 GLY A C 1
ATOM 7147 O O . GLY A 1 927 ? -21.586 -8.225 -1.647 1.00 97.94 927 GLY A O 1
ATOM 7148 N N . VAL A 1 928 ? -20.619 -8.100 0.376 1.00 98.25 928 VAL A N 1
ATOM 7149 C CA . VAL A 1 928 ? -19.261 -7.880 -0.149 1.00 98.25 928 VAL A CA 1
ATOM 7150 C C . VAL A 1 928 ? -18.691 -9.170 -0.742 1.00 98.25 928 VAL A C 1
ATOM 7152 O O . VAL A 1 928 ? -18.263 -9.185 -1.895 1.00 98.25 928 VAL A O 1
ATOM 7155 N N . TYR A 1 929 ? -18.707 -10.263 0.023 1.00 98.50 929 TYR A N 1
ATOM 7156 C CA . TYR A 1 929 ? -18.047 -11.513 -0.359 1.00 98.50 929 TYR A CA 1
ATOM 7157 C C . TYR A 1 929 ? -18.712 -12.202 -1.557 1.00 98.50 929 TYR A C 1
ATOM 7159 O O . TYR A 1 929 ? -18.028 -12.613 -2.493 1.00 98.50 929 TYR A O 1
ATOM 7167 N N . GLN A 1 930 ? -20.044 -12.282 -1.577 1.00 98.31 930 GLN A N 1
ATOM 7168 C CA . GLN A 1 930 ? -20.786 -12.838 -2.711 1.00 98.31 930 GLN A CA 1
ATOM 7169 C C . GLN A 1 930 ? -20.682 -11.935 -3.942 1.00 98.31 930 GLN A C 1
ATOM 7171 O O . GLN A 1 930 ? -20.605 -12.434 -5.062 1.00 98.31 930 GLN A O 1
ATOM 7176 N N . GLY A 1 931 ? -20.593 -10.613 -3.749 1.00 98.31 931 GLY A N 1
ATOM 7177 C CA . GLY A 1 931 ? -20.284 -9.678 -4.830 1.00 98.31 931 GLY A CA 1
ATOM 7178 C C . GLY A 1 931 ? -18.913 -9.946 -5.461 1.00 98.31 931 GLY A C 1
ATOM 7179 O O . GLY A 1 931 ? -18.790 -9.939 -6.686 1.00 98.31 931 GLY A O 1
ATOM 7180 N N . HIS A 1 932 ? -17.892 -10.254 -4.651 1.00 98.56 932 HIS A N 1
ATOM 7181 C CA . HIS A 1 932 ? -16.584 -10.689 -5.158 1.00 98.56 932 HIS A CA 1
ATOM 7182 C C . HIS A 1 932 ? -16.667 -12.019 -5.906 1.00 98.56 932 HIS A C 1
ATOM 7184 O O . HIS A 1 932 ? -16.124 -12.115 -7.004 1.00 98.56 932 HIS A O 1
ATOM 7190 N N . ILE A 1 933 ? -17.360 -13.022 -5.357 1.00 98.56 933 ILE A N 1
ATOM 7191 C CA . ILE A 1 933 ? -17.535 -14.329 -6.011 1.00 98.56 933 ILE A CA 1
ATOM 7192 C C . ILE A 1 933 ? -18.207 -14.163 -7.375 1.00 98.56 933 ILE A C 1
ATOM 7194 O O . ILE A 1 933 ? -17.688 -14.665 -8.369 1.00 98.56 933 ILE A O 1
ATOM 7198 N N . ALA A 1 934 ? -19.316 -13.424 -7.443 1.00 98.31 934 ALA A N 1
ATOM 7199 C CA . ALA A 1 934 ? -20.047 -13.197 -8.686 1.00 98.31 934 ALA A CA 1
ATOM 7200 C C . ALA A 1 934 ? -19.175 -12.508 -9.747 1.00 98.31 934 ALA A C 1
ATOM 7202 O O . ALA A 1 934 ? -19.163 -12.916 -10.910 1.00 98.31 934 ALA A O 1
ATOM 7203 N N . ALA A 1 935 ? -18.399 -11.496 -9.347 1.00 97.81 935 ALA A N 1
ATOM 7204 C CA . ALA A 1 935 ? -17.505 -10.794 -10.259 1.00 97.81 935 ALA A CA 1
ATOM 7205 C C . ALA A 1 935 ? -16.351 -11.682 -10.755 1.00 97.81 935 ALA A C 1
ATOM 7207 O O . ALA A 1 935 ? -16.026 -11.655 -11.941 1.00 97.81 935 ALA A O 1
ATOM 7208 N N . LEU A 1 936 ? -15.761 -12.503 -9.881 1.00 97.81 936 LEU A N 1
ATOM 7209 C CA . LEU A 1 936 ? -14.707 -13.451 -10.255 1.00 97.81 936 LEU A CA 1
ATOM 7210 C C . LEU A 1 936 ? -15.236 -14.579 -11.146 1.00 97.81 936 LEU A C 1
ATOM 7212 O O . LEU A 1 936 ? -14.557 -14.972 -12.090 1.00 97.81 936 LEU A O 1
ATOM 7216 N N . LEU A 1 937 ? -16.454 -15.063 -10.897 1.00 98.00 937 LEU A N 1
ATOM 7217 C CA . LEU A 1 937 ? -17.104 -16.071 -11.733 1.00 98.00 937 LEU A CA 1
ATOM 7218 C C . LEU A 1 937 ? -17.297 -15.542 -13.160 1.00 98.00 937 LEU A C 1
ATOM 7220 O O . LEU A 1 937 ? -16.957 -16.221 -14.129 1.00 98.00 937 LEU A O 1
ATOM 7224 N N . ALA A 1 938 ? -17.786 -14.307 -13.291 1.00 97.19 938 ALA A N 1
ATOM 7225 C CA . ALA A 1 938 ? -17.944 -13.651 -14.584 1.00 97.19 938 ALA A CA 1
ATOM 7226 C C . ALA A 1 938 ? -16.595 -13.419 -15.287 1.00 97.19 938 ALA A C 1
ATOM 7228 O O . ALA A 1 938 ? -16.477 -13.677 -16.484 1.00 97.19 938 ALA A O 1
ATOM 7229 N N . ARG A 1 939 ? -15.582 -12.958 -14.544 1.00 94.75 939 ARG A N 1
ATOM 7230 C CA . ARG A 1 939 ? -14.261 -12.593 -15.075 1.00 94.75 939 ARG A CA 1
ATOM 7231 C C . ARG A 1 939 ? -13.425 -13.799 -15.508 1.00 94.75 939 ARG A C 1
ATOM 7233 O O . ARG A 1 939 ? -12.861 -13.774 -16.594 1.00 94.75 939 ARG A O 1
ATOM 7240 N N . GLU A 1 940 ? -13.332 -14.828 -14.668 1.00 94.44 940 GLU A N 1
ATOM 7241 C CA . GLU A 1 940 ? -12.344 -15.911 -14.813 1.00 94.44 940 GLU A CA 1
ATOM 7242 C C . GLU A 1 940 ? -12.970 -17.246 -15.262 1.00 94.44 940 GLU A C 1
ATOM 7244 O O . GLU A 1 940 ? -12.266 -18.127 -15.752 1.00 94.44 940 GLU A O 1
ATOM 7249 N N . TYR A 1 941 ? -14.294 -17.404 -15.133 1.00 96.50 941 TYR A N 1
ATOM 7250 C CA . TYR A 1 941 ? -15.003 -18.673 -15.379 1.00 96.50 941 TYR A CA 1
ATOM 7251 C C . TYR A 1 941 ? -16.186 -18.537 -16.351 1.00 96.50 941 TYR A C 1
ATOM 7253 O O . TYR A 1 941 ? -17.024 -19.434 -16.438 1.00 96.50 941 TYR A O 1
ATOM 7261 N N . GLN A 1 942 ? -16.255 -17.430 -17.103 1.00 95.12 942 GLN A N 1
ATOM 7262 C CA . GLN A 1 942 ? -17.292 -17.157 -18.114 1.00 95.12 942 GLN A CA 1
ATOM 7263 C C . GLN A 1 942 ? -18.726 -17.139 -17.552 1.00 95.12 942 GLN A C 1
ATOM 7265 O O . GLN A 1 942 ? -19.691 -17.333 -18.288 1.00 95.12 942 GLN A O 1
ATOM 7270 N N . GLY A 1 943 ? -18.878 -16.915 -16.244 1.00 94.19 943 GLY A N 1
ATOM 7271 C CA . GLY A 1 943 ? -20.173 -16.967 -15.567 1.00 94.19 943 GLY A CA 1
ATOM 7272 C C . GLY A 1 943 ? -20.701 -18.384 -15.310 1.00 94.19 943 GLY A C 1
ATOM 7273 O O . GLY A 1 943 ? -21.821 -18.509 -14.822 1.00 94.19 943 GLY A O 1
ATOM 7274 N N . ASP A 1 944 ? -19.931 -19.434 -15.614 1.00 94.94 944 ASP A N 1
ATOM 7275 C CA . ASP A 1 944 ? -20.353 -20.826 -15.447 1.00 94.94 944 ASP A CA 1
ATOM 7276 C C . ASP A 1 944 ? -19.685 -21.485 -14.232 1.00 94.94 944 ASP A C 1
ATOM 7278 O O . ASP A 1 944 ? -18.483 -21.756 -14.181 1.00 94.94 944 ASP A O 1
ATOM 7282 N N . GLU A 1 945 ? -20.524 -21.775 -13.246 1.00 94.88 945 GLU A N 1
ATOM 7283 C CA . GLU A 1 945 ? -20.204 -22.462 -12.002 1.00 94.88 945 GLU A CA 1
ATOM 7284 C C . GLU A 1 945 ? -19.607 -23.868 -12.184 1.00 94.88 945 GLU A C 1
ATOM 7286 O O . GLU A 1 945 ? -18.891 -24.342 -11.293 1.00 94.88 945 GLU A O 1
ATOM 7291 N N . ALA A 1 946 ? -19.878 -24.539 -13.308 1.00 94.25 946 ALA A N 1
ATOM 7292 C CA . ALA A 1 946 ? -19.339 -25.863 -13.612 1.00 94.25 946 ALA A CA 1
ATOM 7293 C C . ALA A 1 946 ? -17.831 -25.836 -13.921 1.00 94.25 946 ALA A C 1
ATOM 7295 O O . ALA A 1 946 ? -17.152 -26.849 -13.757 1.00 94.25 946 ALA A O 1
ATOM 7296 N N . ASN A 1 947 ? -17.295 -24.675 -14.313 1.00 96.06 947 ASN A N 1
ATOM 7297 C CA . ASN A 1 947 ? -15.866 -24.491 -14.583 1.00 96.06 947 ASN A CA 1
ATOM 7298 C C . ASN A 1 947 ? -15.035 -24.305 -13.302 1.00 96.06 947 ASN A C 1
ATOM 7300 O O . ASN A 1 947 ? -13.803 -24.277 -13.364 1.00 96.06 947 ASN A O 1
ATOM 7304 N N . VAL A 1 948 ? -15.682 -24.155 -12.141 1.00 97.00 948 VAL A N 1
ATOM 7305 C CA . VAL A 1 948 ? -14.994 -23.936 -10.868 1.00 97.00 948 VAL A CA 1
ATOM 7306 C C . VAL A 1 948 ? -14.504 -25.273 -10.284 1.00 97.00 948 VAL A C 1
ATOM 7308 O O . VAL A 1 948 ? -15.317 -26.176 -10.071 1.00 97.00 948 VAL A O 1
ATOM 7311 N N . PRO A 1 949 ? -13.201 -25.419 -9.965 1.00 95.44 949 PRO A N 1
ATOM 7312 C CA . PRO A 1 949 ? -12.657 -26.645 -9.383 1.00 95.44 949 PRO A CA 1
ATOM 7313 C C . PRO A 1 949 ? -13.302 -27.010 -8.043 1.00 95.44 949 PRO A C 1
ATOM 7315 O O . PRO A 1 949 ? -13.509 -26.144 -7.195 1.00 95.44 949 PRO A O 1
ATOM 7318 N N . VAL A 1 950 ? -13.541 -28.304 -7.820 1.00 94.62 950 VAL A N 1
ATOM 7319 C CA . VAL A 1 950 ? -14.065 -28.832 -6.551 1.00 94.62 950 VAL A CA 1
ATOM 7320 C C . VAL A 1 950 ? -12.914 -29.262 -5.636 1.00 94.62 950 VAL A C 1
ATOM 7322 O O . VAL A 1 950 ? -11.982 -29.934 -6.075 1.00 94.62 950 VAL A O 1
ATOM 7325 N N . VAL A 1 951 ? -12.983 -28.893 -4.358 1.00 92.19 951 VAL A N 1
ATOM 7326 C CA . VAL A 1 951 ? -12.039 -29.275 -3.296 1.00 92.19 951 VAL A CA 1
ATOM 7327 C C . VAL A 1 951 ? -12.802 -29.742 -2.055 1.00 92.19 951 VAL A C 1
ATOM 7329 O O . VAL A 1 951 ? -13.896 -29.264 -1.784 1.00 92.19 951 VAL A O 1
ATOM 7332 N N . GLU A 1 952 ? -12.233 -30.642 -1.252 1.00 90.94 952 GLU A N 1
ATOM 7333 C CA . GLU A 1 952 ? -12.871 -31.073 0.008 1.00 90.94 952 GLU A CA 1
ATOM 7334 C C . GLU A 1 952 ? -12.944 -29.928 1.034 1.00 90.94 952 GLU A C 1
ATOM 7336 O O . GLU A 1 952 ? -13.979 -29.680 1.657 1.00 90.94 952 GLU A O 1
ATOM 7341 N N . TYR A 1 953 ? -11.833 -29.197 1.178 1.00 90.44 953 TYR A N 1
ATOM 7342 C CA . TYR A 1 953 ? -11.686 -28.069 2.095 1.00 90.44 953 TYR A CA 1
ATOM 7343 C C . TYR A 1 953 ? -10.622 -27.073 1.607 1.00 90.44 953 TYR A C 1
ATOM 7345 O O . TYR A 1 953 ? -9.754 -27.388 0.784 1.00 90.44 953 TYR A O 1
ATOM 7353 N N . ILE A 1 954 ? -10.663 -25.861 2.162 1.00 90.94 954 ILE A N 1
ATOM 7354 C CA . ILE A 1 954 ? -9.663 -24.810 1.946 1.00 90.94 954 ILE A CA 1
ATOM 7355 C C . ILE A 1 954 ? -8.743 -24.773 3.165 1.00 90.94 954 ILE A C 1
ATOM 7357 O O . ILE A 1 954 ? -9.197 -24.765 4.303 1.00 90.94 954 ILE A O 1
ATOM 7361 N N . GLY A 1 955 ? -7.435 -24.794 2.934 1.00 86.94 955 GLY A N 1
ATOM 7362 C CA . GLY A 1 955 ? -6.434 -24.864 3.993 1.00 86.94 955 GLY A CA 1
ATOM 7363 C C . GLY A 1 955 ? -5.024 -24.786 3.427 1.00 86.94 955 GLY A C 1
ATOM 7364 O O . GLY A 1 955 ? -4.845 -24.514 2.233 1.00 86.94 955 GLY A O 1
ATOM 7365 N N . ALA A 1 956 ? -4.031 -25.028 4.284 1.00 81.25 956 ALA A N 1
ATOM 7366 C CA . ALA A 1 956 ? -2.624 -25.027 3.898 1.00 81.25 956 ALA A CA 1
ATOM 7367 C C . ALA A 1 956 ? -2.389 -25.896 2.652 1.00 81.25 956 ALA A C 1
ATOM 7369 O O . ALA A 1 956 ? -2.919 -27.006 2.529 1.00 81.25 956 ALA A O 1
ATOM 7370 N N . GLN A 1 957 ? -1.619 -25.358 1.706 1.00 78.81 957 GLN A N 1
ATOM 7371 C CA . GLN A 1 957 ? -1.244 -26.111 0.516 1.00 78.81 957 GLN A CA 1
ATOM 7372 C C . GLN A 1 957 ? -0.284 -27.241 0.911 1.00 78.81 957 GLN A C 1
ATOM 7374 O O . GLN A 1 957 ? 0.495 -27.061 1.851 1.00 78.81 957 GLN A O 1
ATOM 7379 N N . PRO A 1 958 ? -0.348 -28.404 0.242 1.00 75.50 958 PRO A N 1
ATOM 7380 C CA . PRO A 1 958 ? 0.588 -29.485 0.503 1.00 75.50 958 PRO A CA 1
ATOM 7381 C C . PRO A 1 958 ? 2.037 -29.056 0.301 1.00 75.50 958 PRO A C 1
ATOM 7383 O O . PRO A 1 958 ? 2.325 -28.254 -0.590 1.00 75.50 958 PRO A O 1
ATOM 7386 N N . GLY A 1 959 ? 2.937 -29.606 1.119 1.00 67.06 959 GLY A N 1
ATOM 7387 C CA . GLY A 1 959 ? 4.365 -29.490 0.868 1.00 67.06 959 GLY A CA 1
ATOM 7388 C C . GLY A 1 959 ? 4.741 -30.167 -0.451 1.00 67.06 959 GLY A C 1
ATOM 7389 O O . GLY A 1 959 ? 3.990 -30.974 -1.008 1.00 67.06 959 GLY A O 1
ATOM 7390 N N . VAL A 1 960 ? 5.922 -29.837 -0.973 1.00 64.31 960 VAL A N 1
ATOM 7391 C CA . VAL A 1 960 ? 6.509 -30.623 -2.063 1.00 64.31 960 VAL A CA 1
ATOM 7392 C C . VAL A 1 960 ? 6.840 -32.000 -1.497 1.00 64.31 960 VAL A C 1
ATOM 7394 O O . VAL A 1 960 ? 7.521 -32.085 -0.476 1.00 64.31 960 VAL A O 1
ATOM 7397 N N . ALA A 1 961 ? 6.361 -33.062 -2.150 1.00 60.72 961 ALA A N 1
ATOM 7398 C CA . ALA A 1 961 ? 6.601 -34.436 -1.723 1.00 60.72 961 ALA A CA 1
ATOM 7399 C C . ALA A 1 961 ? 8.110 -34.691 -1.578 1.00 60.72 961 ALA A C 1
ATOM 7401 O O . ALA A 1 961 ? 8.841 -34.772 -2.567 1.00 60.72 961 ALA A O 1
ATOM 7402 N N . ALA A 1 962 ? 8.580 -34.788 -0.334 1.00 64.38 962 ALA A N 1
ATOM 7403 C CA . ALA A 1 962 ? 9.971 -35.081 -0.043 1.00 64.38 962 ALA A CA 1
ATOM 7404 C C . ALA A 1 962 ? 10.243 -36.565 -0.310 1.00 64.38 962 ALA A C 1
ATOM 7406 O O . ALA A 1 962 ? 9.467 -37.437 0.083 1.00 64.38 962 ALA A O 1
ATOM 7407 N N . THR A 1 963 ? 11.368 -36.870 -0.958 1.00 70.12 963 THR A N 1
ATOM 7408 C CA . THR A 1 963 ? 11.849 -38.254 -1.008 1.00 70.12 963 THR A CA 1
ATOM 7409 C C . THR A 1 963 ? 12.392 -38.602 0.373 1.00 70.12 963 THR A C 1
ATOM 7411 O O . THR A 1 963 ? 13.423 -38.071 0.786 1.00 70.12 963 THR A O 1
ATOM 7414 N N . LEU A 1 964 ? 11.688 -39.460 1.109 1.00 80.12 964 LEU A N 1
ATOM 7415 C CA . LEU A 1 964 ? 12.129 -39.891 2.432 1.00 80.12 964 LEU A CA 1
ATOM 7416 C C . LEU A 1 964 ? 13.300 -40.867 2.286 1.00 80.12 964 LEU A C 1
ATOM 7418 O O . LEU A 1 964 ? 13.129 -42.007 1.847 1.00 80.12 964 LEU A O 1
ATOM 7422 N N . ALA A 1 965 ? 14.501 -40.421 2.651 1.00 76.00 965 ALA A N 1
ATOM 7423 C CA . ALA A 1 965 ? 15.674 -41.284 2.680 1.00 76.00 965 ALA A CA 1
ATOM 7424 C C . ALA A 1 965 ? 15.424 -42.488 3.608 1.00 76.00 965 ALA A C 1
ATOM 7426 O O . ALA A 1 965 ? 14.829 -42.347 4.672 1.00 76.00 965 ALA A O 1
ATOM 7427 N N . HIS A 1 966 ? 15.880 -43.677 3.204 1.00 83.50 966 HIS A N 1
ATOM 7428 C CA . HIS A 1 966 ? 15.790 -44.926 3.981 1.00 83.50 966 HIS A CA 1
ATOM 7429 C C . HIS A 1 966 ? 14.377 -45.493 4.224 1.00 83.50 966 HIS A C 1
ATOM 7431 O O . HIS A 1 966 ? 14.258 -46.545 4.853 1.00 83.50 966 HIS A O 1
ATOM 7437 N N . VAL A 1 967 ? 13.320 -44.875 3.684 1.00 85.00 967 VAL A N 1
ATOM 7438 C CA . VAL A 1 967 ? 11.959 -45.432 3.705 1.00 85.00 967 VAL A CA 1
ATOM 7439 C C . VAL A 1 967 ? 11.693 -46.169 2.396 1.00 85.00 967 VAL A C 1
ATOM 7441 O O . VAL A 1 967 ? 11.803 -45.592 1.317 1.00 85.00 967 VAL A O 1
ATOM 7444 N N . THR A 1 968 ? 11.333 -47.452 2.476 1.00 85.88 968 THR A N 1
ATOM 7445 C CA . THR A 1 968 ? 10.936 -48.218 1.281 1.00 85.88 968 THR A CA 1
ATOM 7446 C C . THR A 1 968 ? 9.431 -48.103 1.077 1.00 85.88 968 THR A C 1
ATOM 7448 O O . THR A 1 968 ? 8.662 -48.468 1.967 1.00 85.88 968 THR A O 1
ATOM 7451 N N . GLU A 1 969 ? 9.013 -47.618 -0.090 1.00 88.06 969 GLU A N 1
ATOM 7452 C CA . GLU A 1 969 ? 7.609 -47.520 -0.490 1.00 88.06 969 GLU A CA 1
ATOM 7453 C C . GLU A 1 969 ? 7.244 -48.667 -1.444 1.00 88.06 969 GLU A C 1
ATOM 7455 O O . GLU A 1 969 ? 7.929 -48.918 -2.435 1.00 88.06 969 GLU A O 1
ATOM 7460 N N . GLN A 1 970 ? 6.148 -49.364 -1.149 1.00 87.31 970 GLN A N 1
ATOM 7461 C CA . GLN A 1 970 ? 5.523 -50.337 -2.042 1.00 87.31 970 GLN A CA 1
ATOM 7462 C C . GLN A 1 970 ? 4.091 -49.890 -2.325 1.00 87.31 970 GLN A C 1
ATOM 7464 O O . GLN A 1 970 ? 3.285 -49.753 -1.405 1.00 87.31 970 GLN A O 1
ATOM 7469 N N . VAL A 1 971 ? 3.772 -49.654 -3.598 1.00 85.69 971 VAL A N 1
ATOM 7470 C CA . VAL A 1 971 ? 2.447 -49.197 -4.035 1.00 85.69 971 VAL A CA 1
ATOM 7471 C C . VAL A 1 971 ? 1.793 -50.280 -4.888 1.00 85.69 971 VAL A C 1
ATOM 7473 O O . VAL A 1 971 ? 2.377 -50.758 -5.856 1.00 85.69 971 VAL A O 1
ATOM 7476 N N . THR A 1 972 ? 0.570 -50.648 -4.526 1.00 88.88 972 THR A N 1
ATOM 7477 C CA . THR A 1 972 ? -0.377 -51.416 -5.347 1.00 88.88 972 THR A CA 1
ATOM 7478 C C . THR A 1 972 ? -1.592 -50.536 -5.651 1.00 88.88 972 THR A C 1
ATOM 7480 O O . THR A 1 972 ? -1.723 -49.457 -5.070 1.00 88.88 972 THR A O 1
ATOM 7483 N N . ASP A 1 973 ? -2.512 -51.001 -6.498 1.00 83.12 973 ASP A N 1
ATOM 7484 C CA . ASP A 1 973 ? -3.713 -50.236 -6.874 1.00 83.12 973 ASP A CA 1
ATOM 7485 C C . ASP A 1 973 ? -4.589 -49.831 -5.672 1.00 83.12 973 ASP A C 1
ATOM 7487 O O . ASP A 1 973 ? -5.285 -48.819 -5.725 1.00 83.12 973 ASP A O 1
ATOM 7491 N N . THR A 1 974 ? -4.556 -50.597 -4.574 1.00 89.31 974 THR A N 1
ATOM 7492 C CA . THR A 1 974 ? -5.415 -50.378 -3.394 1.00 89.31 974 THR A CA 1
ATOM 7493 C C . THR A 1 974 ? -4.659 -50.203 -2.078 1.00 89.31 974 THR A C 1
ATOM 7495 O O . THR A 1 974 ? -5.264 -49.822 -1.079 1.00 89.31 974 THR A O 1
ATOM 7498 N N . VAL A 1 975 ? -3.361 -50.516 -2.032 1.00 89.00 975 VAL A N 1
ATOM 7499 C CA . VAL A 1 975 ? -2.557 -50.504 -0.800 1.00 89.00 975 VAL A CA 1
ATOM 7500 C C . VAL A 1 975 ? -1.223 -49.824 -1.053 1.00 89.00 975 VAL A C 1
ATOM 7502 O O . VAL A 1 975 ? -0.504 -50.181 -1.986 1.00 89.00 975 VAL A O 1
ATOM 7505 N N . ARG A 1 976 ? -0.870 -48.894 -0.166 1.00 88.31 976 ARG A N 1
ATOM 7506 C CA . ARG A 1 976 ? 0.460 -48.303 -0.073 1.00 88.31 976 ARG A CA 1
ATOM 7507 C C . ARG A 1 976 ? 1.098 -48.717 1.250 1.00 88.31 976 ARG A C 1
ATOM 7509 O O . ARG A 1 976 ? 0.512 -48.510 2.309 1.00 88.31 976 ARG A O 1
ATOM 7516 N N . THR A 1 977 ? 2.275 -49.324 1.188 1.00 90.00 977 THR A N 1
ATOM 7517 C CA . THR A 1 977 ? 3.021 -49.815 2.349 1.00 90.00 977 THR A CA 1
ATOM 7518 C C . THR A 1 977 ? 4.345 -49.078 2.446 1.00 90.00 977 THR A C 1
ATOM 7520 O O . THR A 1 977 ? 5.105 -49.026 1.484 1.00 90.00 977 THR A O 1
ATOM 7523 N N . TYR A 1 978 ? 4.625 -48.538 3.628 1.00 90.31 978 TYR A N 1
ATOM 7524 C CA . TYR A 1 978 ? 5.889 -47.892 3.948 1.00 90.31 978 TYR A CA 1
ATOM 7525 C C . TYR A 1 978 ? 6.644 -48.740 4.968 1.00 90.31 978 TYR A C 1
ATOM 7527 O O . TYR A 1 978 ? 6.084 -49.113 6.001 1.00 90.31 978 TYR A O 1
ATOM 7535 N N . VAL A 1 979 ? 7.913 -49.028 4.694 1.00 90.31 979 VAL A N 1
ATOM 7536 C CA . VAL A 1 979 ? 8.809 -49.717 5.628 1.00 90.31 979 VAL A CA 1
ATOM 7537 C C . VAL A 1 979 ? 9.789 -48.695 6.189 1.00 90.31 979 VAL A C 1
ATOM 7539 O O . VAL A 1 979 ? 10.635 -48.178 5.456 1.00 90.31 979 VAL A O 1
ATOM 7542 N N . LEU A 1 980 ? 9.642 -48.395 7.480 1.00 90.00 980 LEU A N 1
ATOM 7543 C CA . LEU A 1 980 ? 10.525 -47.498 8.221 1.00 90.00 980 LEU A CA 1
ATOM 7544 C C . LEU A 1 980 ? 11.804 -48.236 8.659 1.00 90.00 980 LEU A C 1
ATOM 7546 O O . LEU A 1 980 ? 11.746 -49.434 8.953 1.00 90.00 980 LEU A O 1
ATOM 7550 N N . PRO A 1 981 ? 12.952 -47.544 8.734 1.00 88.06 981 PRO A N 1
ATOM 7551 C CA . PRO A 1 981 ? 14.180 -48.122 9.262 1.00 88.06 981 PRO A CA 1
ATOM 7552 C C . PRO A 1 981 ? 14.073 -48.371 10.772 1.00 88.06 981 PRO A C 1
ATOM 7554 O O . PRO A 1 981 ? 13.367 -47.673 11.496 1.00 88.06 981 PRO A O 1
ATOM 7557 N N . ASN A 1 982 ? 14.824 -49.357 11.266 1.00 87.81 982 ASN A N 1
ATOM 7558 C CA . ASN A 1 982 ? 14.839 -49.715 12.691 1.00 87.81 982 ASN A CA 1
ATOM 7559 C C . ASN A 1 982 ? 15.743 -48.803 13.541 1.00 87.81 982 ASN A C 1
ATOM 7561 O O . ASN A 1 982 ? 15.752 -48.926 14.765 1.00 87.81 982 ASN A O 1
ATOM 7565 N N . SER A 1 983 ? 16.536 -47.934 12.907 1.00 89.00 983 SER A N 1
ATOM 7566 C CA . SER A 1 983 ? 17.501 -47.063 13.578 1.00 89.00 983 SER A CA 1
ATOM 7567 C C . SER A 1 983 ? 16.926 -45.662 13.769 1.00 89.00 983 SER A C 1
ATOM 7569 O O . SER A 1 983 ? 16.415 -45.070 12.820 1.00 89.00 983 SER A O 1
ATOM 7571 N N . GLN A 1 984 ? 17.015 -45.123 14.987 1.00 85.56 984 GLN A N 1
ATOM 7572 C CA . GLN A 1 984 ? 16.402 -43.839 15.348 1.00 85.56 984 GLN A CA 1
ATOM 7573 C C . GLN A 1 984 ? 16.969 -42.656 14.545 1.00 85.56 984 GLN A C 1
ATOM 7575 O O . GLN A 1 984 ? 16.230 -41.742 14.202 1.00 85.56 984 GLN A O 1
ATOM 7580 N N . ASP A 1 985 ? 18.259 -42.691 14.221 1.00 86.94 985 ASP A N 1
ATOM 7581 C CA . ASP A 1 985 ? 18.974 -41.707 13.399 1.00 86.94 985 ASP A CA 1
ATOM 7582 C C . ASP A 1 985 ? 18.591 -41.748 11.910 1.00 86.94 985 ASP A C 1
ATOM 7584 O O . ASP A 1 985 ? 18.907 -40.819 11.173 1.00 86.94 985 ASP A O 1
ATOM 7588 N N . GLN A 1 986 ? 17.905 -42.806 11.468 1.00 87.31 986 GLN A N 1
ATOM 7589 C CA . GLN A 1 986 ? 17.450 -42.980 10.085 1.00 87.31 986 GLN A CA 1
ATOM 7590 C C . GLN A 1 986 ? 15.952 -42.705 9.913 1.00 87.31 986 GLN A C 1
ATOM 7592 O O . GLN A 1 986 ? 15.453 -42.746 8.789 1.00 87.31 986 GLN A O 1
ATOM 7597 N N . LEU A 1 987 ? 15.217 -42.458 11.002 1.00 88.50 987 LEU A N 1
ATOM 7598 C CA . LEU A 1 987 ? 13.798 -42.131 10.918 1.00 88.50 987 LEU A CA 1
ATOM 7599 C C . LEU A 1 987 ? 13.603 -40.744 10.284 1.00 88.50 987 LEU A C 1
ATOM 7601 O O . LEU A 1 987 ? 14.358 -39.819 10.589 1.00 88.50 987 LEU A O 1
ATOM 7605 N N . PRO A 1 988 ? 12.579 -40.575 9.429 1.00 87.62 988 PRO A N 1
ATOM 7606 C CA . PRO A 1 988 ? 12.249 -39.270 8.873 1.00 87.62 988 PRO A CA 1
ATOM 7607 C C . PRO A 1 988 ? 11.785 -38.308 9.973 1.00 87.62 988 PRO A C 1
ATOM 7609 O O . PRO A 1 988 ? 11.226 -38.730 10.991 1.00 87.62 988 PRO A O 1
ATOM 7612 N N . GLU A 1 989 ? 11.948 -37.003 9.745 1.00 86.69 989 GLU A N 1
ATOM 7613 C CA . GLU A 1 989 ? 11.317 -36.013 10.616 1.00 86.69 989 GLU A CA 1
ATOM 7614 C C . GLU A 1 989 ? 9.798 -36.204 10.638 1.00 86.69 989 GLU A C 1
ATOM 7616 O O . GLU A 1 989 ? 9.174 -36.465 9.607 1.00 86.69 989 GLU A O 1
ATOM 7621 N N . LEU A 1 990 ? 9.186 -36.026 11.813 1.00 86.19 990 LEU A N 1
ATOM 7622 C CA . LEU A 1 990 ? 7.751 -36.244 11.998 1.00 86.19 990 LEU A CA 1
ATOM 7623 C C . LEU A 1 990 ? 6.908 -35.402 11.029 1.00 86.19 990 LEU A C 1
ATOM 7625 O O . LEU A 1 990 ? 5.931 -35.901 10.485 1.00 86.19 990 LEU A O 1
ATOM 7629 N N . SER A 1 991 ? 7.292 -34.150 10.785 1.00 81.88 991 SER A N 1
ATOM 7630 C CA . SER A 1 991 ? 6.608 -33.246 9.852 1.00 81.88 991 SER A CA 1
ATOM 7631 C C . SER A 1 991 ? 6.606 -33.792 8.418 1.00 81.88 991 SER A C 1
ATOM 7633 O O . SER A 1 991 ? 5.553 -33.866 7.786 1.00 81.88 991 SER A O 1
ATOM 7635 N N . GLN A 1 992 ? 7.766 -34.235 7.927 1.00 84.12 992 GLN A N 1
ATOM 7636 C CA . GLN A 1 992 ? 7.932 -34.825 6.597 1.00 84.12 992 GLN A CA 1
ATOM 7637 C C . GLN A 1 992 ? 7.211 -36.169 6.483 1.00 84.12 992 GLN A C 1
ATOM 7639 O O . GLN A 1 992 ? 6.592 -36.464 5.459 1.00 84.12 992 GLN A O 1
ATOM 7644 N N . TRP A 1 993 ? 7.262 -36.974 7.546 1.00 88.12 993 TRP A N 1
ATOM 7645 C CA . TRP A 1 993 ? 6.547 -38.239 7.624 1.00 88.12 993 TRP A CA 1
ATOM 7646 C C . TRP A 1 993 ? 5.039 -38.029 7.512 1.00 88.12 993 TRP A C 1
ATOM 7648 O O . TRP A 1 993 ? 4.418 -38.619 6.630 1.00 88.12 993 TRP A O 1
ATOM 7658 N N . LEU A 1 994 ? 4.475 -37.152 8.352 1.00 88.31 994 LEU A N 1
ATOM 7659 C CA . LEU A 1 994 ? 3.053 -36.809 8.355 1.00 88.31 994 LEU A CA 1
ATOM 7660 C C . LEU A 1 994 ? 2.597 -36.261 7.001 1.00 88.31 994 LEU A C 1
ATOM 7662 O O . LEU A 1 994 ? 1.555 -36.685 6.506 1.00 88.31 994 LEU A O 1
ATOM 7666 N N . ASP A 1 995 ? 3.375 -35.377 6.373 1.00 85.25 995 ASP A N 1
ATOM 7667 C CA . ASP A 1 995 ? 3.036 -34.838 5.051 1.00 85.25 995 ASP A CA 1
ATOM 7668 C C . ASP A 1 995 ? 3.052 -35.923 3.958 1.00 85.25 995 ASP A C 1
ATOM 7670 O O . ASP A 1 995 ? 2.171 -35.949 3.096 1.00 85.25 995 ASP A O 1
ATOM 7674 N N . THR A 1 996 ? 3.989 -36.876 4.046 1.00 86.19 996 THR A N 1
ATOM 7675 C CA . THR A 1 996 ? 4.093 -38.009 3.112 1.00 86.19 996 THR A CA 1
ATOM 7676 C C . THR A 1 996 ? 2.878 -38.930 3.209 1.00 86.19 996 THR A C 1
ATOM 7678 O O . THR A 1 996 ? 2.239 -39.214 2.194 1.00 86.19 996 THR A O 1
ATOM 7681 N N . ILE A 1 997 ? 2.518 -39.376 4.419 1.00 87.88 997 ILE A N 1
ATOM 7682 C CA . ILE A 1 997 ? 1.373 -40.283 4.615 1.00 87.88 997 ILE A CA 1
ATOM 7683 C C . ILE A 1 997 ? 0.026 -39.592 4.374 1.00 87.88 997 ILE A C 1
ATOM 7685 O O . ILE A 1 997 ? -0.944 -40.245 3.992 1.00 87.88 997 ILE A O 1
ATOM 7689 N N . ALA A 1 998 ? -0.039 -38.273 4.569 1.00 87.38 998 ALA A N 1
ATOM 7690 C CA . ALA A 1 998 ? -1.230 -37.481 4.311 1.00 87.38 998 ALA A CA 1
ATOM 7691 C C . ALA A 1 998 ? -1.577 -37.393 2.819 1.00 87.38 998 ALA A C 1
ATOM 7693 O O . ALA A 1 998 ? -2.738 -37.140 2.497 1.00 87.38 998 ALA A O 1
ATOM 7694 N N . SER A 1 999 ? -0.604 -37.633 1.926 1.00 83.06 999 SER A N 1
ATOM 7695 C CA . SER A 1 999 ? -0.708 -37.423 0.477 1.00 83.06 999 SER A CA 1
ATOM 7696 C C . SER A 1 999 ? -0.929 -35.942 0.098 1.00 83.06 999 SER A C 1
ATOM 7698 O O . SER A 1 999 ? -1.440 -35.150 0.895 1.00 83.06 999 SER A O 1
ATOM 7700 N N . PRO A 1 1000 ? -0.577 -35.516 -1.132 1.00 83.69 1000 PRO A N 1
ATOM 7701 C CA . PRO A 1 1000 ? -0.917 -34.179 -1.623 1.00 83.69 1000 PRO A CA 1
ATOM 7702 C C . PRO A 1 1000 ? -2.429 -33.947 -1.781 1.00 83.69 1000 PRO A C 1
ATOM 7704 O O . PRO A 1 1000 ? -2.884 -32.805 -1.828 1.00 83.69 1000 PRO A O 1
ATOM 7707 N N . ALA A 1 1001 ? -3.227 -35.015 -1.875 1.00 84.62 1001 ALA A N 1
ATOM 7708 C CA . ALA A 1 1001 ? -4.673 -34.898 -2.014 1.00 84.62 1001 ALA A CA 1
ATOM 7709 C C . ALA A 1 1001 ? -5.304 -34.310 -0.738 1.00 84.62 1001 ALA A C 1
ATOM 7711 O O . ALA A 1 1001 ? -5.171 -34.869 0.354 1.00 84.62 1001 ALA A O 1
ATOM 7712 N N . LYS A 1 1002 ? -6.043 -33.202 -0.881 1.00 84.88 1002 LYS A N 1
ATOM 7713 C CA . LYS A 1 1002 ? -6.849 -32.608 0.198 1.00 84.88 1002 LYS A CA 1
ATOM 7714 C C . LYS A 1 1002 ? -8.004 -33.548 0.544 1.00 84.88 1002 LYS A C 1
ATOM 7716 O O . LYS A 1 1002 ? -9.069 -33.458 -0.046 1.00 84.88 1002 LYS A O 1
ATOM 7721 N N . SER A 1 1003 ? -7.754 -34.468 1.469 1.00 87.69 1003 SER A N 1
ATOM 7722 C CA . SER A 1 1003 ? -8.673 -35.518 1.917 1.00 87.69 1003 SER A CA 1
ATOM 7723 C C . SER A 1 1003 ? -8.907 -35.438 3.426 1.00 87.69 1003 SER A C 1
ATOM 7725 O O . SER A 1 1003 ? -8.186 -34.735 4.138 1.00 87.69 1003 SER A O 1
ATOM 7727 N N . TRP A 1 1004 ? -9.871 -36.209 3.938 1.00 88.56 1004 TRP A N 1
ATOM 7728 C CA . TRP A 1 1004 ? -10.095 -36.343 5.382 1.00 88.56 1004 TRP A CA 1
ATOM 7729 C C . TRP A 1 1004 ? -8.843 -36.837 6.127 1.00 88.56 1004 TRP A C 1
ATOM 7731 O O . TRP A 1 1004 ? -8.578 -36.384 7.237 1.00 88.56 1004 TRP A O 1
ATOM 7741 N N . LEU A 1 1005 ? -8.045 -37.721 5.511 1.00 89.75 1005 LEU A N 1
ATOM 7742 C CA . LEU A 1 1005 ? -6.818 -38.248 6.111 1.00 89.75 1005 LEU A CA 1
ATOM 7743 C C . LEU A 1 1005 ? -5.761 -37.148 6.235 1.00 89.75 1005 LEU A C 1
ATOM 7745 O O . LEU A 1 1005 ? -5.148 -36.997 7.289 1.00 89.75 1005 LEU A O 1
ATOM 7749 N N . ARG A 1 1006 ? -5.596 -36.328 5.188 1.00 90.19 1006 ARG A N 1
ATOM 7750 C CA . ARG A 1 1006 ? -4.713 -35.161 5.249 1.00 90.19 1006 ARG A CA 1
ATOM 7751 C C . ARG A 1 1006 ? -5.173 -34.182 6.314 1.00 90.19 1006 ARG A C 1
ATOM 7753 O O . ARG A 1 1006 ? -4.344 -33.750 7.108 1.00 90.19 1006 ARG A O 1
ATOM 7760 N N . ALA A 1 1007 ? -6.463 -33.855 6.357 1.00 88.75 1007 ALA A N 1
ATOM 7761 C CA . ALA A 1 1007 ? -7.010 -32.973 7.381 1.00 88.75 1007 ALA A CA 1
ATOM 7762 C C . ALA A 1 1007 ? -6.713 -33.512 8.789 1.00 88.75 1007 ALA A C 1
ATOM 7764 O O . ALA A 1 1007 ? -6.195 -32.777 9.618 1.00 88.75 1007 ALA A O 1
ATOM 7765 N N . LEU A 1 1008 ? -6.935 -34.805 9.037 1.00 89.88 1008 LEU A N 1
ATOM 7766 C CA . LEU A 1 1008 ? -6.668 -35.437 10.330 1.00 89.88 1008 LEU A CA 1
ATOM 7767 C C . LEU A 1 1008 ? -5.190 -35.365 10.746 1.00 89.88 1008 LEU A C 1
ATOM 7769 O O . LEU A 1 1008 ? -4.896 -35.121 11.912 1.00 89.88 1008 LEU A O 1
ATOM 7773 N N . LEU A 1 1009 ? -4.267 -35.587 9.809 1.00 89.56 1009 LEU A N 1
ATOM 7774 C CA . LEU A 1 1009 ? -2.834 -35.697 10.104 1.00 89.56 1009 LEU A CA 1
ATOM 7775 C C . LEU A 1 1009 ? -2.090 -34.359 10.101 1.00 89.56 1009 LEU A C 1
ATOM 7777 O O . LEU A 1 1009 ? -1.016 -34.258 10.688 1.00 89.56 1009 LEU A O 1
ATOM 7781 N N . THR A 1 1010 ? -2.638 -33.348 9.428 1.00 85.56 1010 THR A N 1
ATOM 7782 C CA . THR A 1 1010 ? -1.999 -32.031 9.265 1.00 85.56 1010 THR A CA 1
ATOM 7783 C C . THR A 1 1010 ? -2.731 -30.907 9.992 1.00 85.56 1010 THR A C 1
ATOM 7785 O O . THR A 1 1010 ? -2.203 -29.796 10.077 1.00 85.56 1010 THR A O 1
ATOM 7788 N N . ALA A 1 1011 ? -3.933 -31.154 10.526 1.00 82.31 1011 ALA A N 1
ATOM 7789 C CA . ALA A 1 1011 ? -4.651 -30.143 11.288 1.00 82.31 1011 ALA A CA 1
ATOM 7790 C C . ALA A 1 1011 ? -3.858 -29.760 12.548 1.00 82.31 1011 ALA A C 1
ATOM 7792 O O . ALA A 1 1011 ? -3.450 -30.629 13.317 1.00 82.31 1011 ALA A O 1
ATOM 7793 N N . PRO A 1 1012 ? -3.695 -28.455 12.825 1.00 75.19 1012 PRO A N 1
ATOM 7794 C CA . PRO A 1 1012 ? -2.964 -27.997 14.003 1.00 75.19 1012 PRO A CA 1
ATOM 7795 C C . PRO A 1 1012 ? -3.731 -28.237 15.314 1.00 75.19 1012 PRO A C 1
ATOM 7797 O O . PRO A 1 1012 ? -3.169 -28.056 16.391 1.00 75.19 1012 PRO A O 1
ATOM 7800 N N . ALA A 1 1013 ? -5.027 -28.558 15.243 1.00 79.69 1013 ALA A N 1
ATOM 7801 C CA . ALA A 1 1013 ? -5.869 -28.852 16.396 1.00 79.69 1013 ALA A CA 1
ATOM 7802 C C . ALA A 1 1013 ? -7.085 -29.696 15.986 1.00 79.69 1013 ALA A C 1
ATOM 7804 O O . ALA A 1 1013 ? -7.605 -29.536 14.880 1.00 79.69 1013 ALA A O 1
ATOM 7805 N N . ILE A 1 1014 ? -7.567 -30.522 16.916 1.00 84.81 1014 ILE A N 1
ATOM 7806 C CA . ILE A 1 1014 ? -8.853 -31.223 16.842 1.00 84.81 1014 ILE A CA 1
ATOM 7807 C C . ILE A 1 1014 ? -9.787 -30.555 17.855 1.00 84.81 1014 ILE A C 1
ATOM 7809 O O . ILE A 1 1014 ? -9.364 -30.214 18.958 1.00 84.81 1014 ILE A O 1
ATOM 7813 N N . VAL A 1 1015 ? -11.028 -30.292 17.449 1.00 85.38 1015 VAL A N 1
ATOM 7814 C CA . VAL A 1 1015 ? -12.048 -29.700 18.325 1.00 85.38 1015 VAL A CA 1
ATOM 7815 C C . VAL A 1 1015 ? -12.626 -30.812 19.198 1.00 85.38 1015 VAL A C 1
ATOM 7817 O O . VAL A 1 1015 ? -13.088 -31.814 18.652 1.00 85.38 1015 VAL A O 1
ATOM 7820 N N . GLU A 1 1016 ? -12.592 -30.623 20.518 1.00 77.56 1016 GLU A N 1
ATOM 7821 C CA . GLU A 1 1016 ? -13.152 -31.540 21.526 1.00 77.56 1016 GLU A CA 1
ATOM 7822 C C . GLU A 1 1016 ? -14.445 -31.000 22.140 1.00 77.56 1016 GLU A C 1
ATOM 7824 O O . GLU A 1 1016 ? -14.498 -29.782 22.446 1.00 77.56 1016 GLU A O 1
#